Protein AF-A0A6C0I9Q5-F1 (afdb_monomer_lite)

InterPro domains:
  IPR013320 Concanavalin A-like lectin/glucanase domain superfamily [SSF49899] (347-496)
  IPR030392 Intramolecular chaperone auto-processing domain [PF13884] (892-954)
  IPR030392 Intramolecular chaperone auto-processing domain [PS51688] (892-1070)
  IPR036388 Winged helix-like DNA-binding domain superfamily [G3DSA:1.10.10.10] (879-1106)

Secondary structure (DSSP, 8-state):
-------SS----------S----SS----S---S--TT-----GGG-SS-PPPGGGT-----S--TT-B--SSTTS-B---SSEEEETTTTEEEETTEEHHHHHHHHHHHHHHHHHHHHHTS-THHHHHHHHHHHHHTTTHHHHHHHHHHHHHHHHHHHHHTTS-----SSS---EEEETTEEE-TTS-EESSPPPEEPPPPEESS-SS---EEPTTSSEEEEEEE--GGG--HHHHTHHHH----EEE---GGGEEEEEEE-TTS-EEEEEEEPB-S--S-GGG----EEEESEEEEES-TTTTTTS--GGGS-EEEEEESSSPPPEEEE-TT--HHHHHHSSSS-EEEEEEEEEEEEESS-EEEEEEE---TTS--EEEEEEETTTTEEEEE-TT-SS-SEEE----TT--EEEEEEEEE-SS-EEEEEEETTEEEEEEEE--HHHHHHTTTT--EEEES-TT--S-EEEEEEEEEEESS---HHHHHHHHHTTTEEEEEEEE--TTT-EEEEEEEEPPPPPPBTTBPPPPPPEEEEEEEEE-SEEEEEEEEPPPPP--TTSSS-PPP-PPPPEEETTEEEPPPP---TT------------S---------S-SSS----SS-SS---BPP----HHHHHHH-S---EEEESPPP-SS----SSS--BTTB----BSEE--------TTS-----SSEEHHHHTT--STTSSEE-SSS-EEBSPPPP---SS--TT---TTTT-TTS-PPPSTTPPPPP-EEEEEEE-EE-GGG--GGGG-HHHHHHHHHHHHHHHHHHHHH-TTTT-----STTEEEETTEEEESS--SSSSEEEPPP------S-----------TT----S-------EEESS----SSPPPPP--GGG--S-----HHHHHHHHHT---EEE--S--GGG-TTTTSPPEEE--HHHHHHH-GGGEEEEEEE--SS-EEEEEETTTTEEE-SSS-GGGGS---TT-EEEEE-TT--EEEEEEEEE-SSSEEEE-------SEEEEEEEEEEEEEEE-THHHHHHHHHHHHHHHHHHHHHHHHHHHHHHHHHHHHHHS-HHHHHHHHHHHHHHHHHHHHHHHHHHHT-

Structure (mmCIF, N/CA/C/O backbone):
data_AF-A0A6C0I9Q5-F1
#
_entry.id   AF-A0A6C0I9Q5-F1
#
loop_
_atom_site.group_PDB
_atom_site.id
_atom_site.type_symbol
_atom_site.label_atom_id
_atom_site.label_alt_id
_atom_site.label_comp_id
_atom_site.label_asym_id
_atom_site.label_entity_id
_atom_site.label_seq_id
_atom_site.pdbx_PDB_ins_code
_atom_site.Cartn_x
_atom_site.Cartn_y
_atom_site.Cartn_z
_atom_site.occupancy
_atom_site.B_iso_or_equiv
_atom_site.auth_seq_id
_atom_site.auth_comp_id
_atom_site.auth_asym_id
_atom_site.auth_atom_id
_atom_site.pdbx_PDB_model_num
ATOM 1 N N . MET A 1 1 ? -12.650 71.897 -79.123 1.00 37.72 1 MET A N 1
ATOM 2 C CA . MET A 1 1 ? -13.269 73.115 -79.700 1.00 37.72 1 MET A CA 1
ATOM 3 C C . MET A 1 1 ? -14.766 72.989 -79.440 1.00 37.72 1 MET A C 1
ATOM 5 O O . MET A 1 1 ? -15.287 71.939 -79.765 1.00 37.72 1 MET A O 1
ATOM 9 N N . ALA A 1 2 ? -15.480 73.895 -78.780 1.00 29.33 2 ALA A N 1
ATOM 10 C CA . ALA A 1 2 ? -15.308 75.338 -78.665 1.00 29.33 2 ALA A CA 1
ATOM 11 C C . ALA A 1 2 ? -15.920 75.876 -77.350 1.00 29.33 2 ALA A C 1
ATOM 13 O O . ALA A 1 2 ? -16.835 75.251 -76.833 1.00 29.33 2 ALA A O 1
ATOM 14 N N . ASN A 1 3 ? -15.415 77.044 -76.919 1.00 31.06 3 ASN A N 1
ATOM 15 C CA . ASN A 1 3 ? -16.078 78.135 -76.176 1.00 31.06 3 ASN A CA 1
ATOM 16 C C . ASN A 1 3 ? -16.776 77.779 -74.842 1.00 31.06 3 ASN A C 1
ATOM 18 O O . ASN A 1 3 ? -17.603 76.892 -74.784 1.00 31.06 3 ASN A O 1
ATOM 22 N N . SER A 1 4 ? -16.645 78.471 -73.717 1.00 33.72 4 SER A N 1
ATOM 23 C CA . SER A 1 4 ? -16.024 79.731 -73.318 1.00 33.72 4 SER A CA 1
ATOM 24 C C . SER A 1 4 ? -16.485 79.972 -71.862 1.00 33.72 4 SER A C 1
ATOM 26 O O . SER A 1 4 ? -17.573 79.523 -71.515 1.00 33.72 4 SER A O 1
ATOM 28 N N . ILE A 1 5 ? -15.737 80.781 -71.099 1.00 34.66 5 ILE A N 1
ATOM 29 C CA . ILE A 1 5 ? -16.166 81.519 -69.883 1.00 34.66 5 ILE A CA 1
ATOM 30 C C . ILE A 1 5 ? -16.072 80.748 -68.542 1.00 34.66 5 ILE A C 1
ATOM 32 O O . ILE A 1 5 ? -16.913 79.930 -68.193 1.00 34.66 5 ILE A O 1
ATOM 36 N N . THR A 1 6 ? -14.945 81.006 -67.856 1.00 33.62 6 THR A N 1
ATOM 37 C CA . THR A 1 6 ? -14.741 81.570 -66.490 1.00 33.62 6 THR A CA 1
ATOM 38 C C . THR A 1 6 ? -15.948 81.734 -65.526 1.00 33.62 6 THR A C 1
ATOM 40 O O . THR A 1 6 ? -17.093 81.509 -65.882 1.00 33.62 6 THR A O 1
ATOM 43 N N . PRO A 1 7 ? -15.753 82.326 -64.333 1.00 44.41 7 PRO A N 1
ATOM 44 C CA . PRO A 1 7 ? -14.961 81.909 -63.175 1.00 44.41 7 PRO A CA 1
ATOM 45 C C . PRO A 1 7 ? -15.874 81.764 -61.934 1.00 44.41 7 PRO A C 1
ATOM 47 O O . PRO A 1 7 ? -16.933 82.366 -61.881 1.00 44.41 7 PRO A O 1
ATOM 50 N N . ALA A 1 8 ? -15.424 81.051 -60.900 1.00 41.91 8 ALA A N 1
ATOM 51 C CA . ALA A 1 8 ? -15.997 81.090 -59.546 1.00 41.91 8 ALA A CA 1
ATOM 52 C C . ALA A 1 8 ? -17.526 80.862 -59.404 1.00 41.91 8 ALA A C 1
ATOM 54 O O . ALA A 1 8 ? -18.351 81.737 -59.634 1.00 41.91 8 ALA A O 1
ATOM 55 N N . GLY A 1 9 ? -17.884 79.717 -58.817 1.00 45.94 9 GLY A N 1
ATOM 56 C CA . GLY A 1 9 ? -19.148 79.575 -58.092 1.00 45.94 9 GLY A CA 1
ATOM 57 C C . GLY A 1 9 ? -20.230 78.764 -58.803 1.00 45.94 9 GLY A C 1
ATOM 58 O O . GLY A 1 9 ? -21.012 79.279 -59.590 1.00 45.94 9 GLY A O 1
ATOM 59 N N . THR A 1 10 ? -20.349 77.510 -58.354 1.00 45.09 10 THR A N 1
ATOM 60 C CA . THR A 1 10 ? -21.511 76.597 -58.430 1.00 45.09 10 THR A CA 1
ATOM 61 C C . THR A 1 10 ? -21.975 76.038 -59.784 1.00 45.09 10 THR A C 1
ATOM 63 O O . THR A 1 10 ? -22.543 76.730 -60.613 1.00 45.09 10 THR A O 1
ATOM 66 N N . SER A 1 11 ? -21.929 74.704 -59.888 1.00 34.00 11 SER A N 1
ATOM 67 C CA . SER A 1 11 ? -22.936 73.868 -60.566 1.00 34.00 11 SER A CA 1
ATOM 68 C C . SER A 1 11 ? -22.897 72.496 -59.883 1.00 34.00 11 SER A C 1
ATOM 70 O O . SER A 1 11 ? -21.867 71.836 -59.896 1.00 34.00 11 SER A O 1
ATOM 72 N N . ARG A 1 12 ? -23.868 72.117 -59.045 1.00 37.66 12 ARG A N 1
ATOM 73 C CA . ARG A 1 12 ? -25.173 71.532 -59.412 1.00 37.66 12 ARG A CA 1
ATOM 74 C C . ARG A 1 12 ? -25.073 70.462 -60.503 1.00 37.66 12 ARG A C 1
ATOM 76 O O . ARG A 1 12 ? -24.574 70.701 -61.598 1.00 37.66 12 ARG A O 1
ATOM 83 N N . SER A 1 13 ? -25.568 69.284 -60.127 1.00 52.28 13 SER A N 1
ATOM 84 C CA . SER A 1 13 ? -25.701 68.064 -60.914 1.00 52.28 13 SER A CA 1
ATOM 85 C C . SER A 1 13 ? -26.448 68.315 -62.218 1.00 52.28 13 SER A C 1
ATOM 87 O O . SER A 1 13 ? -27.578 68.806 -62.200 1.00 52.28 13 SER A O 1
ATOM 89 N N . ILE A 1 14 ? -25.835 67.920 -63.327 1.00 37.72 14 ILE A N 1
ATOM 90 C CA . ILE A 1 14 ? -26.430 67.941 -64.657 1.00 37.72 14 ILE A CA 1
ATOM 91 C C . ILE A 1 14 ? -26.380 66.502 -65.194 1.00 37.72 14 ILE A C 1
ATOM 93 O O . ILE A 1 14 ? -25.317 65.964 -65.477 1.00 37.72 14 ILE A O 1
ATOM 97 N N . PHE A 1 15 ? -27.581 65.921 -65.266 1.00 41.88 15 PHE A N 1
ATOM 98 C CA . PHE A 1 15 ? -28.012 64.677 -65.917 1.00 41.88 15 PHE A CA 1
ATOM 99 C C . PHE A 1 15 ? -27.733 63.313 -65.269 1.00 41.88 15 PHE A C 1
ATOM 101 O O . PHE A 1 15 ? -26.631 62.776 -65.283 1.00 41.88 15 PHE A O 1
ATOM 108 N N . GLY A 1 16 ? -28.840 62.699 -64.833 1.00 53.38 16 GLY A N 1
ATOM 109 C CA . GLY A 1 16 ? -29.093 61.274 -65.011 1.00 53.38 16 GLY A CA 1
ATOM 110 C C . GLY A 1 16 ? -29.918 61.019 -66.282 1.00 53.38 16 GLY A C 1
ATOM 111 O O . GLY A 1 16 ? -30.723 61.868 -66.655 1.00 53.38 16 GLY A O 1
ATOM 112 N N . ILE A 1 17 ? -29.668 59.865 -66.912 1.00 42.50 17 ILE A N 1
ATOM 113 C CA . ILE A 1 17 ? -30.509 58.982 -67.760 1.00 42.50 17 ILE A CA 1
ATOM 114 C C . ILE A 1 17 ? -29.600 57.744 -67.972 1.00 42.50 17 ILE A C 1
ATOM 116 O O . ILE A 1 17 ? -28.468 57.891 -68.409 1.00 42.50 17 ILE A O 1
ATOM 120 N N . SER A 1 18 ? -29.890 56.555 -67.434 1.00 50.81 18 SER A N 1
ATOM 121 C CA . SER A 1 18 ? -30.914 55.596 -67.880 1.00 50.81 18 SER A CA 1
ATOM 122 C C . SER A 1 18 ? -30.689 55.056 -69.307 1.00 50.81 18 SER A C 1
ATOM 124 O O . SER A 1 18 ? -31.594 55.117 -70.124 1.00 50.81 18 SER A O 1
ATOM 126 N N . THR A 1 19 ? -29.494 54.533 -69.593 1.00 42.75 19 THR A N 1
ATOM 127 C CA . THR A 1 19 ? -29.215 53.235 -70.256 1.00 42.75 19 THR A CA 1
ATOM 128 C C . THR A 1 19 ? -27.705 52.986 -70.161 1.00 42.75 19 THR A C 1
ATOM 130 O O . THR A 1 19 ? -26.927 53.926 -70.067 1.00 42.75 19 THR A O 1
ATOM 133 N N . THR A 1 20 ? -27.301 51.726 -70.092 1.00 46.03 20 THR A N 1
ATOM 134 C CA . THR A 1 20 ? -26.133 51.191 -69.371 1.00 46.03 20 THR A CA 1
ATOM 135 C C . THR A 1 20 ? -24.712 51.555 -69.817 1.00 46.03 20 THR A C 1
ATOM 137 O O . THR A 1 20 ? -23.798 51.069 -69.165 1.00 46.03 20 THR A O 1
ATOM 140 N N . ASP A 1 21 ? -24.476 52.426 -70.802 1.00 51.69 21 ASP A N 1
ATOM 141 C CA . ASP A 1 21 ? -23.109 52.674 -71.290 1.00 51.69 21 ASP A CA 1
ATOM 142 C C . ASP A 1 21 ? -22.743 54.164 -71.377 1.00 51.69 21 ASP A C 1
ATOM 144 O O . ASP A 1 21 ? -23.396 54.958 -72.053 1.00 51.69 21 ASP A O 1
ATOM 148 N N . ILE A 1 22 ? -21.633 54.530 -70.724 1.00 53.19 22 ILE A N 1
ATOM 149 C CA . ILE A 1 22 ? -20.880 55.760 -70.999 1.00 53.19 22 ILE A CA 1
ATOM 150 C C . ILE A 1 22 ? -19.857 55.406 -72.081 1.00 53.19 22 ILE A C 1
ATOM 152 O O . ILE A 1 22 ? -18.861 54.744 -71.796 1.00 53.19 22 ILE A O 1
ATOM 156 N N . VAL A 1 23 ? -20.082 55.852 -73.317 1.00 54.06 23 VAL A N 1
ATOM 157 C CA . VAL A 1 23 ? -19.086 55.747 -74.393 1.00 54.06 23 VAL A CA 1
ATOM 158 C C . VAL A 1 23 ? -18.525 57.132 -74.670 1.00 54.06 23 VAL A C 1
ATOM 160 O O . VAL A 1 23 ? -19.231 58.016 -75.153 1.00 54.06 23 VAL A O 1
ATOM 163 N N . THR A 1 24 ? -17.242 57.329 -74.377 1.00 49.75 24 THR A N 1
ATOM 164 C CA . THR A 1 24 ? -16.525 58.565 -74.700 1.00 49.75 24 THR A CA 1
ATOM 165 C C . THR A 1 24 ? -15.442 58.281 -75.732 1.00 49.75 24 THR A C 1
ATOM 167 O O . THR A 1 24 ? -14.653 57.353 -75.593 1.00 49.75 24 THR A O 1
ATOM 170 N N . GLY A 1 25 ? -15.365 59.109 -76.776 1.00 41.09 25 GLY A N 1
ATOM 171 C CA . GLY A 1 25 ? -14.315 59.037 -77.805 1.00 41.09 25 GLY A CA 1
ATOM 172 C C . GLY A 1 25 ? -12.949 59.576 -77.352 1.00 41.09 25 GLY A C 1
ATOM 173 O O . GLY A 1 25 ? -12.145 59.981 -78.185 1.00 41.09 25 GLY A O 1
ATOM 174 N N . GLY A 1 26 ? -12.707 59.643 -76.041 1.00 52.12 26 GLY A N 1
ATOM 175 C CA . GLY A 1 26 ? -11.504 60.189 -75.415 1.00 52.12 26 GLY A CA 1
ATOM 176 C C . GLY A 1 26 ? -11.466 59.899 -73.911 1.00 52.12 26 GLY A C 1
ATOM 177 O O . GLY A 1 26 ? -12.459 59.436 -73.342 1.00 52.12 26 GLY A O 1
ATOM 178 N N . SER A 1 27 ? -10.319 60.160 -73.275 1.00 48.59 27 SER A N 1
ATOM 179 C CA . SER A 1 27 ? -10.067 59.844 -71.863 1.00 48.59 27 SER A CA 1
ATOM 180 C C . SER A 1 27 ? -11.029 60.574 -70.921 1.00 48.59 27 SER A C 1
ATOM 182 O O . SER A 1 27 ? -11.111 61.801 -70.935 1.00 48.59 27 SER A O 1
ATOM 184 N N . VAL A 1 28 ? -11.720 59.817 -70.068 1.00 49.12 28 VAL A N 1
ATOM 185 C CA . VAL A 1 28 ? -12.511 60.346 -68.948 1.00 49.12 28 VAL A CA 1
ATOM 186 C C . VAL A 1 28 ? -11.656 60.296 -67.693 1.00 49.12 28 VAL A C 1
ATOM 188 O O . VAL A 1 28 ? -11.251 59.219 -67.264 1.00 49.12 28 VAL A O 1
ATOM 191 N N . THR A 1 29 ? -11.419 61.449 -67.076 1.00 53.16 29 THR A N 1
ATOM 192 C CA . THR A 1 29 ? -10.791 61.524 -65.752 1.00 53.16 29 THR A CA 1
ATOM 193 C C . THR A 1 29 ? -11.885 61.763 -64.718 1.00 53.16 29 THR A C 1
ATOM 195 O O . THR A 1 29 ? -12.319 62.895 -64.513 1.00 53.16 29 THR A O 1
ATOM 198 N N . ALA A 1 30 ? -12.371 60.690 -64.096 1.00 49.25 30 ALA A N 1
ATOM 199 C CA . ALA A 1 30 ? -13.292 60.772 -62.965 1.00 49.25 30 ALA A CA 1
ATOM 200 C C . ALA A 1 30 ? -12.498 60.894 -61.657 1.00 49.25 30 ALA A C 1
ATOM 202 O O . ALA A 1 30 ? -11.506 60.193 -61.469 1.00 49.25 30 ALA A O 1
ATOM 203 N N . SER A 1 31 ? -12.931 61.760 -60.737 1.00 46.25 31 SER A N 1
ATOM 204 C CA . SER A 1 31 ? -12.299 61.885 -59.416 1.00 46.25 31 SER A CA 1
ATOM 205 C C . SER A 1 31 ? -12.719 60.779 -58.439 1.00 46.25 31 SER A C 1
ATOM 207 O O . SER A 1 31 ? -11.986 60.513 -57.490 1.00 46.25 31 SER A O 1
ATOM 209 N N . ALA A 1 32 ? -13.861 60.116 -58.668 1.00 47.03 32 ALA A N 1
ATOM 210 C CA . ALA A 1 32 ? -14.275 58.907 -57.956 1.00 47.03 32 ALA A CA 1
ATOM 211 C C . ALA A 1 32 ? -15.371 58.139 -58.719 1.00 47.03 32 ALA A C 1
ATOM 213 O O . ALA A 1 32 ? -16.243 58.747 -59.340 1.00 47.03 32 ALA A O 1
ATOM 214 N N . PHE A 1 33 ? -15.374 56.808 -58.594 1.00 49.44 33 PHE A N 1
ATOM 215 C CA . PHE A 1 33 ? -16.524 55.950 -58.900 1.00 49.44 33 PHE A CA 1
ATOM 216 C C . PHE A 1 33 ? -17.114 55.457 -57.574 1.00 49.44 33 PHE A C 1
ATOM 218 O O . PHE A 1 33 ? -16.428 54.785 -56.808 1.00 49.44 33 PHE A O 1
ATOM 225 N N . LEU A 1 34 ? -18.370 55.798 -57.276 1.00 50.16 34 LEU A N 1
ATOM 226 C CA . LEU A 1 34 ? -19.046 55.408 -56.033 1.00 50.16 34 LEU A CA 1
ATOM 227 C C . LEU A 1 34 ? -20.272 54.548 -56.360 1.00 50.16 34 LEU A C 1
ATOM 229 O O . LEU A 1 34 ? -21.271 55.046 -56.874 1.00 50.16 34 LEU A O 1
ATOM 233 N N . GLY A 1 35 ? -20.184 53.250 -56.062 1.00 51.19 35 GLY A N 1
ATOM 234 C CA . GLY A 1 35 ? -21.259 52.272 -56.237 1.00 51.19 35 GLY A CA 1
ATOM 235 C C . GLY A 1 35 ? -20.985 50.967 -55.478 1.00 51.19 35 GLY A C 1
ATOM 236 O O . GLY A 1 35 ? -19.843 50.661 -55.142 1.00 51.19 35 GLY A O 1
ATOM 237 N N . ILE A 1 36 ? -22.037 50.192 -55.188 1.00 50.88 36 ILE A N 1
ATOM 238 C CA . ILE A 1 36 ? -21.941 48.905 -54.479 1.00 50.88 36 ILE A CA 1
ATOM 239 C C . ILE A 1 36 ? -21.428 47.843 -55.464 1.00 50.88 36 ILE A C 1
ATOM 241 O O . ILE A 1 36 ? -22.169 47.379 -56.329 1.00 50.88 36 ILE A O 1
ATOM 245 N N . GLY A 1 37 ? -20.156 47.460 -55.333 1.00 52.31 37 GLY A N 1
ATOM 246 C CA . GLY A 1 37 ? -19.398 46.613 -56.270 1.00 52.31 37 GLY A CA 1
ATOM 247 C C . GLY A 1 37 ? -19.804 45.136 -56.367 1.00 52.31 37 GLY A C 1
ATOM 248 O O . GLY A 1 37 ? -18.962 44.299 -56.670 1.00 52.31 37 GLY A O 1
ATOM 249 N N . LYS A 1 38 ? -21.073 44.784 -56.124 1.00 45.84 38 LYS A N 1
ATOM 250 C CA . LYS A 1 38 ? -21.542 43.385 -56.090 1.00 45.84 38 LYS A CA 1
ATOM 251 C C . LYS A 1 38 ? -21.397 42.646 -57.435 1.00 45.84 38 LYS A C 1
ATOM 253 O O . LYS A 1 38 ? -21.367 41.422 -57.430 1.00 45.84 38 LYS A O 1
ATOM 258 N N . ASN A 1 39 ? -21.263 43.363 -58.557 1.00 46.03 39 ASN A N 1
ATOM 259 C CA . ASN A 1 39 ? -21.203 42.782 -59.907 1.00 46.03 39 ASN A CA 1
ATOM 260 C C . ASN A 1 39 ? -19.907 43.106 -60.687 1.00 46.03 39 ASN A C 1
ATOM 262 O O . ASN A 1 39 ? -19.906 43.036 -61.913 1.00 46.03 39 ASN A O 1
ATOM 266 N N . ILE A 1 40 ? -18.804 43.473 -60.021 1.00 55.34 40 ILE A N 1
ATOM 267 C CA . ILE A 1 40 ? -17.512 43.681 -60.703 1.00 55.34 40 ILE A CA 1
ATOM 268 C C . ILE A 1 40 ? -16.845 42.313 -60.915 1.00 55.34 40 ILE A C 1
ATOM 270 O O . ILE A 1 40 ? -16.431 41.676 -59.953 1.00 55.34 40 ILE A O 1
ATOM 274 N N . THR A 1 41 ? -16.761 41.841 -62.162 1.00 46.88 41 THR A N 1
ATOM 275 C CA . THR A 1 41 ? -16.387 40.448 -62.487 1.00 46.88 41 THR A CA 1
ATOM 276 C C . THR A 1 41 ? -14.942 40.240 -62.954 1.00 46.88 41 THR A C 1
ATOM 278 O O . THR A 1 41 ? -14.563 39.098 -63.180 1.00 46.88 41 THR A O 1
ATOM 281 N N . ASN A 1 42 ? -14.113 41.288 -63.054 1.00 47.62 42 ASN A N 1
ATOM 282 C CA . ASN A 1 42 ? -12.691 41.161 -63.416 1.00 47.62 42 ASN A CA 1
ATOM 283 C C . ASN A 1 42 ? -11.808 42.167 -62.654 1.00 47.62 42 ASN A C 1
ATOM 285 O O . ASN A 1 42 ? -11.629 43.300 -63.095 1.00 47.62 42 ASN A O 1
ATOM 289 N N . ILE A 1 43 ? -11.232 41.744 -61.523 1.00 49.75 43 ILE A N 1
ATOM 290 C CA . ILE A 1 43 ? -10.218 42.505 -60.768 1.00 49.75 43 ILE A CA 1
ATOM 291 C C . ILE A 1 43 ? -8.925 41.674 -60.709 1.00 49.75 43 ILE A C 1
ATOM 293 O O . ILE A 1 43 ? -8.972 40.508 -60.323 1.00 49.75 43 ILE A O 1
ATOM 297 N N . ASN A 1 44 ? -7.777 42.263 -61.074 1.00 47.88 44 ASN A N 1
ATOM 298 C CA . ASN A 1 44 ? -6.438 41.690 -60.867 1.00 47.88 44 ASN A CA 1
ATOM 299 C C . ASN A 1 44 ? -5.711 42.377 -59.690 1.00 47.88 44 ASN A C 1
ATOM 301 O O . ASN A 1 44 ? -6.146 43.419 -59.196 1.00 47.88 44 ASN A O 1
ATOM 305 N N . ALA A 1 45 ? -4.624 41.754 -59.219 1.00 41.69 45 ALA A N 1
ATOM 306 C CA . ALA A 1 45 ? -3.969 42.038 -57.936 1.00 41.69 45 ALA A CA 1
ATOM 307 C C 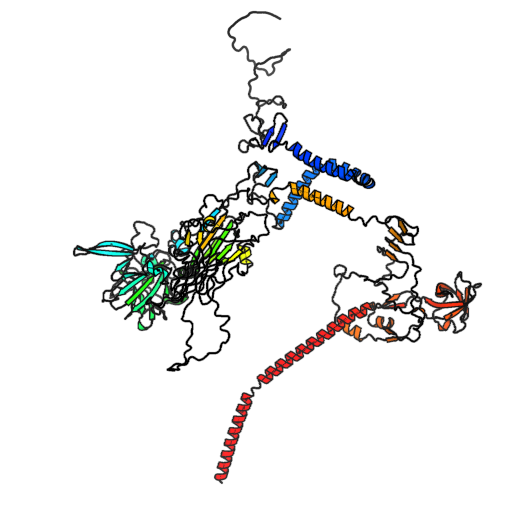. ALA A 1 45 ? -3.476 43.487 -57.741 1.00 41.69 45 ALA A C 1
ATOM 309 O O . ALA A 1 45 ? -3.308 43.908 -56.601 1.00 41.69 45 ALA A O 1
ATOM 310 N N . ASP A 1 46 ? -3.320 44.266 -58.811 1.00 43.75 46 ASP A N 1
ATOM 311 C CA . ASP A 1 46 ? -2.838 45.648 -58.722 1.00 43.75 46 ASP A CA 1
ATOM 312 C C . ASP A 1 46 ? -3.932 46.652 -58.298 1.00 43.75 46 ASP A C 1
ATOM 314 O O . ASP A 1 46 ? -3.617 47.774 -57.910 1.00 43.75 46 ASP A O 1
ATOM 318 N N . ASN A 1 47 ? -5.216 46.258 -58.305 1.00 43.03 47 ASN A N 1
ATOM 319 C CA . ASN A 1 47 ? -6.352 47.161 -58.049 1.00 43.03 47 ASN A CA 1
ATOM 320 C C . ASN A 1 47 ? -7.101 46.923 -56.719 1.00 43.03 47 ASN A C 1
ATOM 322 O O . ASN A 1 47 ? -8.148 47.530 -56.484 1.00 43.03 47 ASN A O 1
ATOM 326 N N . ILE A 1 48 ? -6.592 46.078 -55.815 1.00 50.31 48 ILE A N 1
ATOM 327 C CA . ILE A 1 48 ? -7.201 45.856 -54.489 1.00 50.31 48 ILE A CA 1
ATOM 328 C C . ILE A 1 48 ? -6.402 46.618 -53.433 1.00 50.31 48 ILE A C 1
ATOM 330 O O . ILE A 1 48 ? -5.525 46.062 -52.782 1.00 50.31 48 ILE A O 1
ATOM 334 N N . VAL A 1 49 ? -6.724 47.896 -53.229 1.00 45.81 49 VAL A N 1
ATOM 335 C CA . VAL A 1 49 ? -6.225 48.638 -52.053 1.00 45.81 49 VAL A CA 1
ATOM 336 C C . VAL A 1 49 ? -7.288 48.748 -50.949 1.00 45.81 49 VAL A C 1
ATOM 338 O O . VAL A 1 49 ? -6.943 49.065 -49.817 1.00 45.81 49 VAL A O 1
ATOM 341 N N . VAL A 1 50 ? -8.567 48.413 -51.197 1.00 49.97 50 VAL A N 1
ATOM 342 C CA . VAL A 1 50 ? -9.609 48.490 -50.139 1.00 49.97 50 VAL A CA 1
ATOM 343 C C . VAL A 1 50 ? -10.758 47.456 -50.253 1.00 49.97 50 VAL A C 1
ATOM 345 O O . VAL A 1 50 ? -11.803 47.616 -49.629 1.00 49.97 50 VAL A O 1
ATOM 348 N N . GLY A 1 51 ? -10.626 46.388 -51.049 1.00 44.09 51 GLY A N 1
ATOM 349 C CA . GLY A 1 51 ? -11.736 45.457 -51.325 1.00 44.09 51 GLY A CA 1
ATOM 350 C C . GLY A 1 51 ? -11.680 44.131 -50.555 1.00 44.09 51 GLY A C 1
ATOM 351 O O . GLY A 1 51 ? -10.805 43.312 -50.818 1.00 44.09 51 GLY A O 1
ATOM 352 N N . ASN A 1 52 ? -12.649 43.883 -49.667 1.00 53.47 52 ASN A N 1
ATOM 353 C CA . ASN A 1 52 ? -12.865 42.591 -48.996 1.00 53.47 52 ASN A CA 1
ATOM 354 C C . ASN A 1 52 ? -13.196 41.469 -50.002 1.00 53.47 52 ASN A C 1
ATOM 356 O O . ASN A 1 52 ? -14.221 41.536 -50.683 1.00 53.47 52 ASN A O 1
ATOM 360 N N . ILE A 1 53 ? -12.404 40.392 -50.021 1.00 49.78 53 ILE A N 1
ATOM 361 C CA . ILE A 1 53 ? -12.798 39.110 -50.629 1.00 49.78 53 ILE A CA 1
ATOM 362 C C . ILE A 1 53 ? -13.521 38.290 -49.551 1.00 49.78 53 ILE A C 1
ATOM 364 O O . ILE A 1 53 ? -13.004 38.109 -48.448 1.00 49.78 53 ILE A O 1
ATOM 368 N N . GLY A 1 54 ? -14.731 37.805 -49.841 1.00 51.31 54 GLY A N 1
ATOM 369 C CA . GLY A 1 54 ? -15.469 36.934 -48.922 1.00 51.31 54 GLY A CA 1
ATOM 370 C C . GLY A 1 54 ? -14.735 35.608 -48.677 1.00 51.31 54 GLY A C 1
ATOM 371 O O . GLY A 1 54 ? -14.147 35.043 -49.597 1.00 51.31 54 GLY A O 1
ATOM 372 N N . VAL A 1 55 ? -14.797 35.086 -47.448 1.00 50.88 55 VAL A N 1
ATOM 373 C CA . VAL A 1 55 ? -14.134 33.830 -47.022 1.00 50.88 55 VAL A CA 1
ATOM 374 C C . VAL A 1 55 ? -14.476 32.622 -47.905 1.00 50.88 55 VAL A C 1
ATOM 376 O O . VAL A 1 55 ? -13.642 31.744 -48.100 1.00 50.88 55 VAL A O 1
ATOM 379 N N . SER A 1 56 ? -15.668 32.598 -48.508 1.00 45.19 56 SER A N 1
ATOM 380 C CA . SER A 1 56 ? -16.112 31.535 -49.421 1.00 45.19 56 SER A CA 1
ATOM 381 C C . SER A 1 56 ? -15.392 31.506 -50.776 1.00 45.19 56 SER A C 1
ATOM 383 O O . SER A 1 56 ? -15.524 30.528 -51.505 1.00 45.19 56 SER A O 1
ATOM 385 N N . LEU A 1 57 ? -14.639 32.556 -51.119 1.00 42.88 57 LEU A N 1
ATOM 386 C CA . LEU A 1 57 ? -13.867 32.680 -52.361 1.00 42.88 57 LEU A CA 1
ATOM 387 C C . LEU A 1 57 ? -12.353 32.786 -52.089 1.00 42.88 57 LEU A C 1
ATOM 389 O O . LEU A 1 57 ? -11.603 33.245 -52.946 1.00 42.88 57 LEU A O 1
ATOM 393 N N . GLY A 1 58 ? -11.900 32.382 -50.894 1.00 45.22 58 GLY A N 1
ATOM 394 C CA . GLY A 1 58 ? -10.481 32.366 -50.510 1.00 45.22 58 GLY A CA 1
ATOM 395 C C . GLY A 1 58 ? -9.956 33.649 -49.851 1.00 45.22 58 GLY A C 1
ATOM 396 O O . GLY A 1 58 ? -8.752 33.773 -49.646 1.00 45.22 58 GLY A O 1
ATOM 397 N N . GLY A 1 59 ? -10.826 34.604 -49.506 1.00 53.12 59 GLY A N 1
ATOM 398 C CA . GLY A 1 59 ? -10.444 35.804 -48.753 1.00 53.12 59 GLY A CA 1
ATOM 399 C C . GLY A 1 59 ? -10.252 35.550 -47.253 1.00 53.12 59 GLY A C 1
ATOM 400 O O . GLY A 1 59 ? -10.812 34.614 -46.693 1.00 53.12 59 GLY A O 1
ATOM 401 N N . THR A 1 60 ? -9.484 36.402 -46.571 1.00 54.72 60 THR A N 1
ATOM 402 C CA . THR A 1 60 ? -9.170 36.249 -45.133 1.00 54.72 60 THR A CA 1
ATOM 403 C C . THR A 1 60 ? -10.268 36.766 -44.194 1.00 54.72 60 THR A C 1
ATOM 405 O O . THR A 1 60 ? -10.190 36.557 -42.986 1.00 54.72 60 THR A O 1
ATOM 408 N N . GLY A 1 61 ? -11.292 37.447 -44.728 1.00 54.09 61 GLY A N 1
ATOM 409 C CA . GLY A 1 61 ? -12.395 38.023 -43.947 1.00 54.09 61 GLY A CA 1
ATOM 410 C C . GLY A 1 61 ? -12.016 39.231 -43.076 1.00 54.09 61 GLY A C 1
ATOM 411 O O . GLY A 1 61 ? -12.810 39.625 -42.224 1.00 54.09 61 GLY A O 1
ATOM 412 N N . ASN A 1 62 ? -10.829 39.815 -43.267 1.00 53.03 62 ASN A N 1
ATOM 413 C CA . ASN A 1 62 ? -10.312 40.913 -42.450 1.00 53.03 62 ASN A CA 1
ATOM 414 C C . ASN A 1 62 ? -10.558 42.283 -43.111 1.00 53.03 62 ASN A C 1
ATOM 416 O O . ASN A 1 62 ? -10.115 42.514 -44.232 1.00 53.03 62 ASN A O 1
ATOM 420 N N . SER A 1 63 ? -11.233 43.198 -42.407 1.00 50.19 63 SER A N 1
ATOM 421 C CA . SER A 1 63 ? -11.639 44.518 -42.918 1.00 50.19 63 SER A CA 1
ATOM 422 C C . SER A 1 63 ? -10.613 45.641 -42.713 1.00 50.19 63 SER A C 1
ATOM 424 O O . SER A 1 63 ? -10.869 46.762 -43.146 1.00 50.19 63 SER A O 1
ATOM 426 N N . ASN A 1 64 ? -9.476 45.371 -42.059 1.00 50.75 64 ASN A N 1
ATOM 427 C CA . ASN A 1 64 ? -8.443 46.369 -41.762 1.00 50.75 64 ASN A CA 1
ATOM 428 C C . ASN A 1 64 ? -7.087 45.963 -42.362 1.00 50.75 64 ASN A C 1
ATOM 430 O O . ASN A 1 64 ? -6.628 44.836 -42.173 1.00 50.75 64 ASN A O 1
ATOM 434 N N . PHE A 1 65 ? -6.416 46.899 -43.043 1.00 51.47 65 PHE A N 1
ATOM 435 C CA . PHE A 1 65 ? -5.041 46.717 -43.522 1.00 51.47 65 PHE A CA 1
ATOM 436 C C . PHE A 1 65 ? -4.080 46.557 -42.333 1.00 51.47 65 PHE A C 1
ATOM 438 O O . PHE A 1 65 ? -4.073 47.392 -41.428 1.00 51.47 65 PHE A O 1
ATOM 445 N N . ILE A 1 66 ? -3.259 45.501 -42.337 1.00 52.53 66 ILE A N 1
ATOM 446 C CA . ILE A 1 66 ? -2.243 45.264 -41.302 1.00 52.53 66 ILE A CA 1
ATOM 447 C C . ILE A 1 66 ? -0.859 45.486 -41.908 1.00 52.53 66 ILE A C 1
ATOM 449 O O . ILE A 1 66 ? -0.395 44.696 -42.729 1.00 52.53 66 ILE A O 1
ATOM 453 N N . ALA A 1 67 ? -0.179 46.546 -41.473 1.00 46.09 67 ALA A N 1
ATOM 454 C CA . ALA A 1 67 ? 1.224 46.761 -41.800 1.00 46.09 67 ALA A CA 1
ATOM 455 C C . ALA A 1 67 ? 2.092 45.705 -41.086 1.00 46.09 67 ALA A C 1
ATOM 457 O O . ALA A 1 67 ? 1.992 45.547 -39.872 1.00 46.09 67 ALA A O 1
ATOM 458 N N . ASN A 1 68 ? 2.943 44.998 -41.838 1.00 49.47 68 ASN A N 1
ATOM 459 C CA . ASN A 1 68 ? 3.911 44.000 -41.347 1.00 49.47 68 ASN A CA 1
ATOM 460 C C . ASN A 1 68 ? 3.328 42.735 -40.673 1.00 49.47 68 ASN A C 1
ATOM 462 O O . ASN A 1 68 ? 4.061 42.019 -39.996 1.00 49.47 68 ASN A O 1
ATOM 466 N N . GLY A 1 69 ? 2.045 42.415 -40.877 1.00 50.88 69 GLY A N 1
ATOM 467 C CA . GLY A 1 69 ? 1.417 41.194 -40.350 1.00 50.88 69 GLY A CA 1
ATOM 468 C C . GLY A 1 69 ? 1.198 40.111 -41.412 1.00 50.88 69 GLY A C 1
ATOM 469 O O . GLY A 1 69 ? 0.890 40.419 -42.561 1.00 50.88 69 GLY A O 1
ATOM 470 N N . ILE A 1 70 ? 1.294 38.835 -41.021 1.00 55.06 70 ILE A N 1
ATOM 471 C CA . ILE A 1 70 ? 0.822 37.696 -41.826 1.00 55.06 70 ILE A CA 1
ATOM 472 C C . ILE A 1 70 ? -0.588 37.345 -41.342 1.00 55.06 70 ILE A C 1
ATOM 474 O O . ILE A 1 70 ? -0.778 36.980 -40.182 1.00 55.06 70 ILE A O 1
ATOM 478 N N . VAL A 1 71 ? -1.588 37.471 -42.215 1.00 51.69 71 VAL A N 1
ATOM 479 C CA . VAL A 1 71 ? -2.985 37.159 -41.877 1.00 51.69 71 VAL A CA 1
ATOM 480 C C . VAL A 1 71 ? -3.244 35.680 -42.142 1.00 51.69 71 VAL A C 1
ATOM 482 O O . VAL A 1 71 ? -3.235 35.249 -43.292 1.00 51.69 71 VAL A O 1
ATOM 485 N N . PHE A 1 72 ? -3.495 34.907 -41.085 1.00 50.97 72 PHE A N 1
ATOM 486 C CA . PHE A 1 72 ? -3.891 33.504 -41.184 1.00 50.97 72 PHE A CA 1
ATOM 487 C C . PHE A 1 72 ? -5.227 33.314 -40.453 1.00 50.97 72 PHE A C 1
ATOM 489 O O . PHE A 1 72 ? -5.278 33.366 -39.229 1.00 50.97 72 PHE A O 1
ATOM 496 N N . ASN A 1 73 ? -6.300 33.085 -41.216 1.00 46.78 73 ASN A N 1
ATOM 497 C CA . ASN A 1 73 ? -7.672 32.866 -40.730 1.00 46.78 73 ASN A CA 1
ATOM 498 C C . ASN A 1 73 ? -8.340 34.072 -40.006 1.00 46.78 73 ASN A C 1
ATOM 500 O O . ASN A 1 73 ? -7.775 35.163 -39.938 1.00 46.78 73 ASN A O 1
ATOM 504 N N . THR A 1 74 ? -9.590 33.891 -39.550 1.00 46.25 74 THR A N 1
ATOM 505 C CA . THR A 1 74 ? -10.491 34.931 -39.003 1.00 46.25 74 THR A CA 1
ATOM 506 C C . THR A 1 74 ? -9.941 35.676 -37.772 1.00 46.25 74 THR A C 1
ATOM 508 O O . THR A 1 74 ? -9.063 35.175 -37.073 1.00 46.25 74 THR A O 1
ATOM 511 N N . ASN A 1 75 ? -10.522 36.853 -37.480 1.00 48.19 75 ASN A N 1
ATOM 512 C CA . ASN A 1 75 ? -10.094 37.886 -36.510 1.00 48.19 75 ASN A CA 1
ATOM 513 C C . ASN A 1 75 ? -9.599 37.434 -35.114 1.00 48.19 75 ASN A C 1
ATOM 515 O O . ASN A 1 75 ? -8.892 38.200 -34.459 1.00 48.19 75 ASN A O 1
ATOM 519 N N . ASP A 1 76 ? -9.918 36.222 -34.664 1.00 48.53 76 ASP A N 1
ATOM 520 C CA . ASP A 1 76 ? -9.620 35.742 -33.310 1.00 48.53 76 ASP A CA 1
ATOM 521 C C . ASP A 1 76 ? -8.277 34.989 -33.178 1.00 48.53 76 ASP A C 1
ATOM 523 O O . ASP A 1 76 ? -7.837 34.740 -32.058 1.00 48.53 76 ASP A O 1
ATOM 527 N N . ASN A 1 77 ? -7.584 34.659 -34.282 1.00 47.03 77 ASN A N 1
ATOM 528 C CA . ASN A 1 77 ? -6.302 33.924 -34.270 1.00 47.03 77 ASN A CA 1
ATOM 529 C C . ASN A 1 77 ? -5.196 34.642 -35.073 1.00 47.03 77 ASN A C 1
ATOM 531 O O . ASN A 1 77 ? -4.701 34.130 -36.074 1.00 47.03 77 ASN A O 1
ATOM 535 N N . ARG A 1 78 ? -4.789 35.843 -34.641 1.00 52.72 78 ARG A N 1
ATOM 536 C CA . ARG A 1 78 ? -3.721 36.616 -35.308 1.00 52.72 78 ARG A CA 1
ATOM 537 C C . ARG A 1 78 ? -2.310 36.188 -34.872 1.00 52.72 78 ARG A C 1
ATOM 539 O O . ARG A 1 78 ? -2.009 36.173 -33.680 1.00 52.72 78 ARG A O 1
ATOM 546 N N . LEU A 1 79 ? -1.412 35.953 -35.832 1.00 50.66 79 LEU A N 1
ATOM 547 C CA . LEU A 1 79 ? 0.038 35.956 -35.599 1.00 50.66 79 LEU A CA 1
ATOM 548 C C . LEU A 1 79 ? 0.511 37.414 -35.587 1.00 50.66 79 LEU A C 1
ATOM 550 O O . LEU A 1 79 ? 0.516 38.084 -36.618 1.00 50.66 79 LEU A O 1
ATOM 554 N N . SER A 1 80 ? 0.841 37.934 -34.406 1.00 50.81 80 SER A N 1
ATOM 555 C CA . SER A 1 80 ? 1.315 39.315 -34.267 1.00 50.81 80 SER A CA 1
ATOM 556 C C . SER A 1 80 ? 2.817 39.351 -34.539 1.00 50.81 80 SER A C 1
ATOM 558 O O . SER A 1 80 ? 3.559 38.612 -33.900 1.00 50.81 80 SER A O 1
ATOM 560 N N . SER A 1 81 ? 3.257 40.184 -35.484 1.00 50.84 81 SER A N 1
ATOM 561 C CA . SER A 1 81 ? 4.682 40.378 -35.752 1.00 50.84 81 SER A CA 1
ATOM 562 C C . SER A 1 81 ? 5.366 41.019 -34.548 1.00 50.84 81 SER A C 1
ATOM 564 O O . SER A 1 81 ? 4.871 42.023 -34.027 1.00 50.84 81 SER A O 1
ATOM 566 N N . ASP A 1 82 ? 6.515 40.496 -34.148 1.00 56.31 82 ASP A N 1
ATOM 567 C CA . ASP A 1 82 ? 7.360 41.104 -33.128 1.00 56.31 82 ASP A CA 1
ATOM 568 C C . ASP A 1 82 ? 8.837 41.075 -33.548 1.00 56.31 82 ASP A C 1
ATOM 570 O O . ASP A 1 82 ? 9.180 40.783 -34.694 1.00 56.31 82 ASP A O 1
ATOM 574 N N . ARG A 1 83 ? 9.734 41.425 -32.625 1.00 52.00 83 ARG A N 1
ATOM 575 C CA . ARG A 1 83 ? 11.185 41.474 -32.882 1.00 52.00 83 ARG A CA 1
ATOM 576 C C . ARG A 1 83 ? 11.799 40.094 -33.177 1.00 52.00 83 ARG A C 1
ATOM 578 O O . ARG A 1 83 ? 12.909 40.032 -33.696 1.00 52.00 83 ARG A O 1
ATOM 585 N N . ASN A 1 84 ? 11.079 39.017 -32.875 1.00 50.56 84 ASN A N 1
ATOM 586 C CA . ASN A 1 84 ? 11.502 37.631 -33.028 1.00 50.56 84 ASN A CA 1
ATOM 587 C C . ASN A 1 84 ? 10.714 36.883 -34.116 1.00 50.56 84 ASN A C 1
ATOM 589 O O . ASN A 1 84 ? 11.144 35.813 -34.532 1.00 50.56 84 ASN A O 1
ATOM 593 N N . LEU A 1 85 ? 9.613 37.440 -34.620 1.00 62.22 85 LEU A N 1
ATOM 594 C CA . LEU A 1 85 ? 8.860 36.940 -35.768 1.00 62.22 85 LEU A CA 1
ATOM 595 C C . LEU A 1 85 ? 8.401 38.130 -36.620 1.00 62.22 85 LEU A C 1
ATOM 597 O O . LEU A 1 85 ? 7.348 38.721 -36.382 1.00 62.22 85 LEU A O 1
ATOM 601 N N . LEU A 1 86 ? 9.208 38.491 -37.615 1.00 66.81 86 LEU A N 1
ATOM 602 C CA . LEU A 1 86 ? 9.024 39.680 -38.442 1.00 66.81 86 LEU A CA 1
ATOM 603 C C . LEU A 1 86 ? 8.825 39.288 -39.904 1.00 66.81 86 LEU A C 1
ATOM 605 O O . LEU A 1 86 ? 9.717 38.720 -40.530 1.00 66.81 86 LEU A O 1
ATOM 609 N N . TRP A 1 87 ? 7.695 39.676 -40.491 1.00 65.69 87 TRP A N 1
ATOM 610 C CA . TRP A 1 87 ? 7.582 39.738 -41.945 1.00 65.69 87 TRP A CA 1
ATOM 611 C C . TRP A 1 87 ? 8.225 41.038 -42.437 1.00 65.69 87 TRP A C 1
ATOM 613 O O . TRP A 1 87 ? 7.666 42.123 -42.266 1.00 65.69 87 TRP A O 1
ATOM 623 N N . ALA A 1 88 ? 9.421 40.939 -43.017 1.00 65.62 88 ALA A N 1
ATOM 624 C CA . ALA A 1 88 ? 10.123 42.079 -43.590 1.00 65.62 88 ALA A CA 1
ATOM 625 C C . ALA A 1 88 ? 9.515 42.387 -44.967 1.00 65.62 88 ALA A C 1
ATOM 627 O O . ALA A 1 88 ? 9.898 41.805 -45.982 1.00 65.62 88 ALA A O 1
ATOM 628 N N . ALA A 1 89 ? 8.494 43.250 -44.983 1.00 55.31 89 ALA A N 1
ATOM 629 C CA . ALA A 1 89 ? 7.668 43.520 -46.163 1.00 55.31 89 ALA A CA 1
ATOM 630 C C . ALA A 1 89 ? 8.455 44.091 -47.359 1.00 55.31 89 ALA A C 1
ATOM 632 O O . ALA A 1 89 ? 8.083 43.859 -48.508 1.00 55.31 89 ALA A O 1
ATOM 633 N N . ASP A 1 90 ? 9.551 44.796 -47.085 1.00 59.97 90 ASP A N 1
ATOM 634 C CA . ASP A 1 90 ? 10.487 45.364 -48.060 1.00 59.97 90 ASP A CA 1
ATOM 635 C C . ASP A 1 90 ? 11.267 44.289 -48.832 1.00 59.97 90 ASP A C 1
ATOM 637 O O . ASP A 1 90 ? 11.434 44.373 -50.048 1.00 59.97 90 ASP A O 1
ATOM 641 N N . THR A 1 91 ? 11.706 43.252 -48.126 1.00 59.41 91 THR A N 1
ATOM 642 C CA . THR A 1 91 ? 12.510 42.146 -48.661 1.00 59.41 91 THR A CA 1
ATOM 643 C C . THR A 1 91 ? 11.672 40.911 -48.986 1.00 59.41 91 THR A C 1
ATOM 645 O O . THR A 1 91 ? 12.171 39.994 -49.631 1.00 59.41 91 THR A O 1
ATOM 648 N N . LYS A 1 92 ? 10.387 40.907 -48.602 1.00 59.25 92 LYS A N 1
ATOM 649 C CA . LYS A 1 92 ? 9.439 39.784 -48.725 1.00 59.25 92 LYS A CA 1
ATOM 650 C C . LYS A 1 92 ? 9.950 38.503 -48.055 1.00 59.25 92 LYS A C 1
ATOM 652 O O . LYS A 1 92 ? 9.741 37.403 -48.563 1.00 59.25 92 LYS A O 1
ATOM 657 N N . ILE A 1 93 ? 10.636 38.657 -46.925 1.00 59.47 93 ILE A N 1
ATOM 658 C CA . ILE A 1 93 ? 11.277 37.568 -46.185 1.00 59.47 93 ILE A CA 1
ATOM 659 C C . ILE A 1 93 ? 10.663 37.463 -44.790 1.00 59.47 93 ILE A C 1
ATOM 661 O O . ILE A 1 93 ? 10.526 38.459 -44.076 1.00 59.47 93 ILE A O 1
ATOM 665 N N . LEU A 1 94 ? 10.346 36.234 -44.378 1.00 65.06 94 LEU A N 1
ATOM 666 C CA . LEU A 1 94 ? 10.006 35.934 -42.993 1.00 65.06 94 LEU A CA 1
ATOM 667 C C . LEU A 1 94 ? 11.295 35.793 -42.183 1.00 65.06 94 LEU A C 1
ATOM 669 O O . LEU A 1 94 ? 12.098 34.890 -42.426 1.00 65.06 94 LEU A O 1
ATOM 673 N N . LYS A 1 95 ? 11.484 36.684 -41.214 1.00 63.09 95 LYS A N 1
ATOM 674 C CA . LYS A 1 95 ? 12.600 36.641 -40.277 1.00 63.09 95 LYS A CA 1
ATOM 675 C C . LYS A 1 95 ? 12.143 36.077 -38.940 1.00 63.09 95 LYS A C 1
ATOM 677 O O . LYS A 1 95 ? 11.159 36.551 -38.376 1.00 63.09 95 LYS A O 1
ATOM 682 N N . ILE A 1 96 ? 12.886 35.107 -38.419 1.00 61.91 96 ILE A N 1
ATOM 683 C CA . ILE A 1 96 ? 12.726 34.584 -37.061 1.00 61.91 96 ILE A CA 1
ATOM 684 C C . ILE A 1 96 ? 13.995 34.935 -36.282 1.00 61.91 96 ILE A C 1
ATOM 686 O O . ILE A 1 96 ? 15.102 34.677 -36.748 1.00 61.91 96 ILE A O 1
ATOM 690 N N . ASN A 1 97 ? 13.850 35.589 -35.129 1.00 58.31 97 ASN A N 1
ATOM 691 C CA . ASN A 1 97 ? 14.953 36.138 -34.330 1.00 58.31 97 ASN A CA 1
ATOM 692 C C . ASN A 1 97 ? 15.914 37.008 -35.166 1.00 58.31 97 ASN A C 1
ATOM 694 O O . ASN A 1 97 ? 17.132 36.859 -35.090 1.00 58.31 97 ASN A O 1
ATOM 698 N N . ASN A 1 98 ? 15.362 37.890 -36.010 1.00 60.94 98 ASN A N 1
ATOM 699 C CA . ASN A 1 98 ? 16.092 38.726 -36.977 1.00 60.94 98 ASN A CA 1
ATOM 700 C C . ASN A 1 98 ? 16.912 37.983 -38.049 1.00 60.94 98 ASN A C 1
ATOM 702 O O . ASN A 1 98 ? 17.606 38.636 -38.832 1.00 60.94 98 ASN A O 1
ATOM 706 N N . ARG A 1 99 ? 16.800 36.657 -38.150 1.00 52.66 99 ARG A N 1
ATOM 707 C CA . ARG A 1 99 ? 17.448 35.863 -39.197 1.00 52.66 99 ARG A CA 1
ATOM 708 C C . ARG A 1 99 ? 16.440 35.452 -40.253 1.00 52.66 99 ARG A C 1
ATOM 710 O O . ARG A 1 99 ? 15.304 35.121 -39.933 1.00 52.66 99 ARG A O 1
ATOM 717 N N . ASP A 1 100 ? 16.838 35.525 -41.514 1.00 62.28 100 ASP A N 1
ATOM 718 C CA . ASP A 1 100 ? 16.009 35.084 -42.631 1.00 62.28 100 ASP A CA 1
ATOM 719 C C . ASP A 1 100 ? 15.837 33.564 -42.559 1.00 62.28 100 ASP A C 1
ATOM 721 O O . ASP A 1 100 ? 16.793 32.805 -42.705 1.00 62.28 100 ASP A O 1
ATOM 725 N N . PHE A 1 101 ? 14.600 33.133 -42.320 1.00 54.12 101 PHE A N 1
ATOM 726 C CA . PHE A 1 101 ? 14.261 31.729 -42.126 1.00 54.12 101 PHE A CA 1
ATOM 727 C C . PHE A 1 101 ? 14.646 30.859 -43.329 1.00 54.12 101 PHE A C 1
ATOM 729 O O . PHE A 1 101 ? 15.095 29.723 -43.161 1.00 54.12 101 PHE A O 1
ATOM 736 N N . LEU A 1 102 ? 14.484 31.396 -44.541 1.00 49.25 102 LEU A N 1
ATOM 737 C CA . LEU A 1 102 ? 14.676 30.676 -45.795 1.00 49.25 102 LEU A CA 1
ATOM 738 C C . LEU A 1 102 ? 16.158 30.591 -46.165 1.00 49.25 102 LEU A C 1
ATOM 740 O O . LEU A 1 102 ? 16.607 29.544 -46.638 1.00 49.25 102 LEU A O 1
ATOM 744 N N . SER A 1 103 ? 16.931 31.654 -45.920 1.00 48.91 103 SER A N 1
ATOM 745 C CA . SER A 1 103 ? 18.375 31.623 -46.165 1.00 48.91 103 SER A CA 1
ATOM 746 C C . SER A 1 103 ? 19.159 30.911 -45.070 1.00 48.91 103 SER A C 1
ATOM 748 O O . SER A 1 103 ? 20.108 30.226 -45.422 1.00 48.91 103 SER A O 1
ATOM 750 N N . ASP A 1 104 ? 18.768 30.943 -43.795 1.00 46.53 104 ASP A N 1
ATOM 751 C CA . ASP A 1 104 ? 19.477 30.183 -42.750 1.00 46.53 104 ASP A CA 1
ATOM 752 C C . ASP A 1 104 ? 19.289 28.667 -42.908 1.00 46.53 104 ASP A C 1
ATOM 754 O O . ASP A 1 104 ? 20.265 27.914 -42.863 1.00 46.53 104 ASP A O 1
ATOM 758 N N . THR A 1 105 ? 18.064 28.206 -43.182 1.00 44.62 105 THR A N 1
ATOM 759 C CA . THR A 1 105 ? 17.809 26.784 -43.478 1.00 44.62 105 THR A CA 1
ATOM 760 C C . THR A 1 105 ? 18.476 26.351 -44.788 1.00 44.62 105 THR A C 1
ATOM 762 O O . THR A 1 105 ? 19.125 25.304 -44.828 1.00 44.62 105 THR A O 1
ATOM 765 N N . SER A 1 106 ? 18.421 27.179 -45.840 1.00 40.66 106 SER A N 1
ATOM 766 C CA . SER A 1 106 ? 19.104 26.892 -47.113 1.00 40.66 106 SER A CA 1
ATOM 767 C C . SER A 1 106 ? 20.629 26.934 -47.000 1.00 40.66 106 SER A C 1
ATOM 769 O O . SER A 1 106 ? 21.298 26.104 -47.608 1.00 40.66 106 SER A O 1
ATOM 771 N N . ASN A 1 107 ? 21.206 27.855 -46.226 1.00 40.00 107 ASN A N 1
ATOM 772 C CA . ASN A 1 107 ? 22.654 27.980 -46.044 1.00 40.00 107 ASN A CA 1
ATOM 773 C C . ASN A 1 107 ? 23.212 26.873 -45.153 1.00 40.00 107 ASN A C 1
ATOM 775 O O . ASN A 1 107 ? 24.327 26.424 -45.400 1.00 40.00 107 ASN A O 1
ATOM 779 N N . TYR A 1 108 ? 22.447 26.382 -44.175 1.00 43.12 108 TYR A N 1
ATOM 780 C CA . TYR A 1 108 ? 22.827 25.214 -43.382 1.00 43.12 108 TYR A CA 1
ATOM 781 C C . TYR A 1 108 ? 22.857 23.940 -44.244 1.00 43.12 108 TYR A C 1
ATOM 783 O O . TYR A 1 108 ? 23.862 23.224 -44.261 1.00 43.12 108 TYR A O 1
ATOM 791 N N . VAL A 1 109 ? 21.818 23.711 -45.059 1.00 44.00 109 VAL A N 1
ATOM 792 C CA . VAL A 1 109 ? 21.772 22.599 -46.029 1.00 44.00 109 VAL A CA 1
ATOM 793 C C . VAL A 1 109 ? 22.888 22.729 -47.071 1.00 44.00 109 VAL A C 1
ATOM 795 O O . VAL A 1 109 ? 23.580 21.756 -47.358 1.00 44.00 109 VAL A O 1
ATOM 798 N N . LYS A 1 110 ? 23.130 23.937 -47.590 1.00 43.66 110 LYS A N 1
ATOM 799 C CA . LYS A 1 110 ? 24.178 24.218 -48.583 1.00 43.66 110 LYS A CA 1
ATOM 800 C C . LYS A 1 110 ? 25.592 24.088 -48.008 1.00 43.66 110 LYS A C 1
ATOM 802 O O . LYS A 1 110 ? 26.450 23.528 -48.673 1.00 43.66 110 LYS A O 1
ATOM 807 N N . SER A 1 111 ? 25.836 24.543 -46.780 1.00 44.50 111 SER A N 1
ATOM 808 C CA . SER A 1 111 ? 27.101 24.371 -46.044 1.00 44.50 111 SER A CA 1
ATOM 809 C C . SER A 1 111 ? 27.424 22.889 -45.833 1.00 44.50 111 SER A C 1
ATOM 811 O O . SER A 1 111 ? 28.515 22.425 -46.161 1.00 44.50 111 SER A O 1
ATOM 813 N N . THR A 1 112 ? 26.430 22.123 -45.383 1.00 44.84 112 THR A N 1
ATOM 814 C CA . THR A 1 112 ? 26.566 20.684 -45.130 1.00 44.84 112 THR A CA 1
ATOM 815 C C . THR A 1 112 ? 26.749 19.908 -46.438 1.00 44.84 112 THR A C 1
ATOM 817 O O . THR A 1 112 ? 27.626 19.053 -46.530 1.00 44.84 112 THR A O 1
ATOM 820 N N . SER A 1 113 ? 26.007 20.277 -47.488 1.00 43.84 113 SER A N 1
ATOM 821 C CA . SER A 1 113 ? 26.165 19.745 -48.847 1.00 43.84 113 SER A CA 1
ATOM 822 C C . SER A 1 113 ? 27.537 20.069 -49.445 1.00 43.84 113 SER A C 1
ATOM 824 O O . SER A 1 113 ? 28.140 19.207 -50.074 1.00 43.84 113 SER A O 1
ATOM 826 N N . ASN A 1 114 ? 28.056 21.283 -49.243 1.00 45.50 114 ASN A N 1
ATOM 827 C CA . ASN A 1 114 ? 29.364 21.696 -49.757 1.00 45.50 114 ASN A CA 1
ATOM 828 C C . ASN A 1 114 ? 30.512 20.976 -49.038 1.00 45.50 114 ASN A C 1
ATOM 830 O O . ASN A 1 114 ? 31.477 20.590 -49.692 1.00 45.50 114 ASN A O 1
ATOM 834 N N . ASN A 1 115 ? 30.400 20.746 -47.725 1.00 48.28 115 ASN A N 1
ATOM 835 C CA . ASN A 1 115 ? 31.361 19.936 -46.971 1.00 48.28 115 ASN A CA 1
ATOM 836 C C . ASN A 1 115 ? 31.342 18.470 -47.431 1.00 48.28 115 ASN A C 1
ATOM 838 O O . ASN A 1 115 ? 32.403 17.879 -47.629 1.00 48.28 115 ASN A O 1
ATOM 842 N N . LEU A 1 116 ? 30.155 17.909 -47.686 1.00 47.59 116 LEU A N 1
ATOM 843 C CA . LEU A 1 116 ? 29.997 16.567 -48.252 1.00 47.59 116 LEU A CA 1
ATOM 844 C C . LEU A 1 116 ? 30.609 16.477 -49.662 1.00 47.59 116 LEU A C 1
ATOM 846 O O . LEU A 1 116 ? 31.313 15.524 -49.975 1.00 47.59 116 LEU A O 1
ATOM 850 N N . GLN A 1 117 ? 30.405 17.499 -50.495 1.00 50.00 117 GLN A N 1
ATOM 851 C CA . GLN A 1 117 ? 30.929 17.559 -51.860 1.00 50.00 117 GLN A CA 1
ATOM 852 C C . GLN A 1 117 ? 32.453 17.758 -51.902 1.00 50.00 117 GLN A C 1
ATOM 854 O O . GLN A 1 117 ? 33.120 17.162 -52.743 1.00 50.00 117 GLN A O 1
ATOM 859 N N . LEU A 1 118 ? 33.026 18.520 -50.964 1.00 49.09 118 LEU A N 1
ATOM 860 C CA . LEU A 1 118 ? 34.477 18.634 -50.764 1.00 49.09 118 LEU A CA 1
ATOM 861 C C . LEU A 1 118 ? 35.112 17.302 -50.337 1.00 49.09 118 LEU A C 1
ATOM 863 O O . LEU A 1 118 ? 36.178 16.951 -50.834 1.00 49.09 118 LEU A O 1
ATOM 867 N N . LEU A 1 119 ? 34.450 16.542 -49.461 1.00 47.00 119 LEU A N 1
ATOM 868 C CA . LEU A 1 119 ? 34.889 15.206 -49.040 1.00 47.00 119 LEU A CA 1
ATOM 869 C C . LEU A 1 119 ? 34.762 14.162 -50.164 1.00 47.00 119 LEU A C 1
ATOM 871 O O . LEU A 1 119 ? 35.664 13.346 -50.331 1.00 47.00 119 LEU A O 1
ATOM 875 N N . ILE A 1 120 ? 33.708 14.237 -50.986 1.00 47.41 120 ILE A N 1
ATOM 876 C CA . ILE A 1 120 ? 33.515 13.383 -52.174 1.00 47.41 120 ILE A CA 1
ATOM 877 C C . ILE A 1 120 ? 34.566 13.687 -53.252 1.00 47.41 120 ILE A C 1
ATOM 879 O O . ILE A 1 120 ? 35.171 12.762 -53.791 1.00 47.41 120 ILE A O 1
ATOM 883 N N . ASN A 1 121 ? 34.849 14.963 -53.530 1.00 47.00 121 ASN A N 1
ATOM 884 C CA . ASN A 1 121 ? 35.841 15.373 -54.534 1.00 47.00 121 ASN A CA 1
ATOM 885 C C . ASN A 1 121 ? 37.282 14.964 -54.173 1.00 47.00 121 ASN A C 1
ATOM 887 O O . ASN A 1 121 ? 38.127 14.870 -55.059 1.00 47.00 121 ASN A O 1
ATOM 891 N N . ASN A 1 122 ? 37.558 14.704 -52.892 1.00 51.06 122 ASN A N 1
ATOM 892 C CA . ASN A 1 122 ? 38.857 14.237 -52.405 1.00 51.06 122 ASN A CA 1
ATOM 893 C C . ASN A 1 122 ? 38.985 12.696 -52.370 1.00 51.06 122 ASN A C 1
ATOM 895 O O . ASN A 1 122 ? 40.035 12.185 -51.982 1.00 51.06 122 ASN A O 1
ATOM 899 N N . SER A 1 123 ? 37.948 11.949 -52.774 1.00 48.31 123 SER A N 1
ATOM 900 C CA . SER A 1 123 ? 37.949 10.479 -52.856 1.00 48.31 123 SER A CA 1
ATOM 901 C C . SER A 1 123 ? 38.178 9.993 -54.301 1.00 48.31 123 SER A C 1
ATOM 903 O O . SER A 1 123 ? 37.745 10.631 -55.256 1.00 48.31 123 SER A O 1
ATOM 905 N N . THR A 1 124 ? 38.947 8.912 -54.488 1.00 47.25 124 THR A N 1
ATOM 906 C CA . THR A 1 124 ? 39.566 8.537 -55.778 1.00 47.25 124 THR A CA 1
ATOM 907 C C . THR A 1 124 ? 38.569 8.207 -56.908 1.00 47.25 124 THR A C 1
ATOM 909 O O . THR A 1 124 ? 37.484 7.667 -56.691 1.00 47.25 124 THR A O 1
ATOM 912 N N . ASN A 1 125 ? 38.989 8.522 -58.144 1.00 50.94 125 ASN A N 1
ATOM 913 C CA . ASN A 1 125 ? 38.194 8.702 -59.376 1.00 50.94 125 ASN A CA 1
ATOM 914 C C . ASN A 1 125 ? 37.121 7.651 -59.741 1.00 50.94 125 ASN A C 1
ATOM 916 O O . ASN A 1 125 ? 36.213 7.981 -60.496 1.00 50.94 125 ASN A O 1
ATOM 920 N N . THR A 1 126 ? 37.158 6.415 -59.243 1.00 46.19 126 THR A N 1
ATOM 921 C CA . THR A 1 126 ? 36.179 5.378 -59.634 1.00 46.19 126 THR A CA 1
ATOM 922 C C . THR A 1 126 ? 34.826 5.524 -58.927 1.00 46.19 126 THR A C 1
ATOM 924 O O . THR A 1 126 ? 33.804 5.081 -59.444 1.00 46.19 126 THR A O 1
ATOM 927 N N . ILE A 1 127 ? 34.792 6.190 -57.768 1.00 45.34 127 ILE A N 1
ATOM 928 C CA . ILE A 1 127 ? 33.544 6.528 -57.061 1.00 45.34 127 ILE A CA 1
ATOM 929 C C . ILE A 1 127 ? 32.782 7.642 -57.808 1.00 45.34 127 ILE A C 1
ATOM 931 O O . ILE A 1 127 ? 31.554 7.731 -57.734 1.00 45.34 127 ILE A O 1
ATOM 935 N N . PHE A 1 128 ? 33.496 8.451 -58.595 1.00 44.69 128 PHE A N 1
ATOM 936 C CA . PHE A 1 128 ? 32.957 9.634 -59.257 1.00 44.69 128 PHE A CA 1
ATOM 937 C C . PHE A 1 128 ? 31.881 9.299 -60.305 1.00 44.69 128 PHE A C 1
ATOM 939 O O . PHE A 1 128 ? 30.864 9.989 -60.345 1.00 44.69 128 PHE A O 1
ATOM 946 N N . GLU A 1 129 ? 32.025 8.217 -61.084 1.00 44.75 129 GLU A N 1
ATOM 947 C CA . GLU A 1 129 ? 31.049 7.814 -62.122 1.00 44.75 129 GLU A CA 1
ATOM 948 C C . GLU A 1 129 ? 29.779 7.148 -61.547 1.00 44.75 129 GLU A C 1
ATOM 950 O O . GLU A 1 129 ? 28.667 7.366 -62.039 1.00 44.75 129 GLU A O 1
ATOM 955 N N . GLY A 1 130 ? 29.910 6.383 -60.456 1.00 45.59 130 GLY A N 1
ATOM 956 C CA . GLY A 1 130 ? 28.770 5.751 -59.775 1.00 45.59 130 GLY A CA 1
ATOM 957 C C . GLY A 1 130 ? 27.935 6.728 -58.938 1.00 45.59 130 GLY A C 1
ATOM 958 O O . GLY A 1 130 ? 26.725 6.551 -58.779 1.00 45.59 130 GLY A O 1
ATOM 959 N N . ILE A 1 131 ? 28.567 7.787 -58.422 1.00 47.12 131 ILE A N 1
ATOM 960 C CA . ILE A 1 131 ? 27.897 8.810 -57.614 1.00 47.12 131 ILE A CA 1
ATOM 961 C C . ILE A 1 131 ? 27.268 9.915 -58.484 1.00 47.12 131 ILE A C 1
ATOM 963 O O . ILE A 1 131 ? 26.159 10.349 -58.177 1.00 47.12 131 ILE A O 1
ATOM 967 N N . THR A 1 132 ? 27.874 10.339 -59.603 1.00 43.25 132 THR A N 1
ATOM 968 C CA . THR A 1 132 ? 27.280 11.392 -60.469 1.00 43.25 132 THR A CA 1
ATOM 969 C C . THR A 1 132 ? 25.948 10.982 -61.108 1.00 43.25 132 THR A C 1
ATOM 971 O O . THR A 1 132 ? 25.032 11.805 -61.212 1.00 43.25 132 THR A O 1
ATOM 974 N N . SER A 1 133 ? 25.795 9.706 -61.472 1.00 41.72 133 SER A N 1
ATOM 975 C CA . SER A 1 133 ? 24.534 9.163 -62.003 1.00 41.72 133 SER A CA 1
ATOM 976 C C . SER A 1 133 ? 23.406 9.147 -60.960 1.00 41.72 133 SER A C 1
ATOM 978 O O . SER A 1 133 ? 22.262 9.459 -61.291 1.00 41.72 133 SER A O 1
ATOM 980 N N . ASN A 1 134 ? 23.726 8.903 -59.684 1.00 41.25 134 ASN A N 1
ATOM 981 C CA . ASN A 1 134 ? 22.759 8.923 -58.580 1.00 41.25 134 ASN A CA 1
ATOM 982 C C . ASN A 1 134 ? 22.486 10.332 -58.019 1.00 41.25 134 ASN A C 1
ATOM 984 O O . ASN A 1 134 ? 21.394 10.585 -57.509 1.00 41.25 134 ASN A O 1
ATOM 988 N N . ILE A 1 135 ? 23.423 11.279 -58.152 1.00 42.91 135 ILE A N 1
ATOM 989 C CA . ILE A 1 135 ? 23.241 12.663 -57.677 1.00 42.91 135 ILE A CA 1
ATOM 990 C C . ILE A 1 135 ? 22.302 13.481 -58.576 1.00 42.91 135 ILE A C 1
ATOM 992 O O . ILE A 1 135 ? 21.563 14.343 -58.098 1.00 42.91 135 ILE A O 1
ATOM 996 N N . THR A 1 136 ? 22.245 13.175 -59.873 1.00 41.16 136 THR A N 1
ATOM 997 C CA . THR A 1 136 ? 21.316 13.862 -60.791 1.00 41.16 136 THR A CA 1
ATOM 998 C C . THR A 1 136 ? 19.858 13.447 -60.519 1.00 41.16 136 THR A C 1
ATOM 1000 O O . THR A 1 136 ? 18.932 14.194 -60.821 1.00 41.16 136 THR A O 1
ATOM 1003 N N . ILE A 1 137 ? 19.656 12.301 -59.854 1.00 41.34 137 ILE A N 1
ATOM 1004 C CA . ILE A 1 137 ? 18.353 11.801 -59.390 1.00 41.34 137 ILE A CA 1
ATOM 1005 C C . ILE A 1 137 ? 17.972 12.381 -58.008 1.00 41.34 137 ILE A C 1
ATOM 1007 O O . ILE A 1 137 ? 16.786 12.476 -57.678 1.00 41.34 137 ILE A O 1
ATOM 1011 N N . THR A 1 138 ? 18.936 12.809 -57.181 1.00 40.75 138 THR A N 1
ATOM 1012 C CA . THR A 1 138 ? 18.655 13.346 -55.834 1.00 40.75 138 THR A CA 1
ATOM 1013 C C . THR A 1 138 ? 18.370 14.845 -55.799 1.00 40.75 138 THR A C 1
ATOM 1015 O O . THR A 1 138 ? 17.605 15.272 -54.935 1.00 40.75 138 THR A O 1
ATOM 1018 N N . THR A 1 139 ? 18.850 15.652 -56.752 1.00 39.19 139 THR A N 1
ATOM 1019 C CA . THR A 1 139 ? 18.479 17.084 -56.829 1.00 39.19 139 THR A CA 1
ATOM 1020 C C . THR A 1 139 ? 17.009 17.306 -57.197 1.00 39.19 139 THR A C 1
ATOM 1022 O O . THR A 1 139 ? 16.431 18.317 -56.809 1.00 39.19 139 THR A O 1
ATOM 1025 N N . THR A 1 140 ? 16.369 16.344 -57.873 1.00 38.03 140 THR A N 1
ATOM 1026 C CA . THR A 1 140 ? 14.917 16.341 -58.144 1.00 38.03 140 THR A CA 1
ATOM 1027 C C . THR A 1 140 ? 14.092 15.800 -56.965 1.00 38.03 140 THR A C 1
ATOM 1029 O O . THR A 1 140 ? 12.888 16.028 -56.897 1.00 38.03 140 THR A O 1
ATOM 1032 N N . ASN A 1 141 ? 14.727 15.102 -56.014 1.00 41.53 141 ASN A N 1
ATOM 1033 C CA . ASN A 1 141 ? 14.076 14.440 -54.879 1.00 41.53 141 ASN A CA 1
ATOM 1034 C C . ASN A 1 141 ? 14.273 15.143 -53.530 1.00 41.53 141 ASN A C 1
ATOM 1036 O O . ASN A 1 141 ? 13.646 14.736 -52.557 1.00 41.53 141 ASN A O 1
ATOM 1040 N N . THR A 1 142 ? 15.067 16.208 -53.430 1.00 39.12 142 THR A N 1
ATOM 1041 C CA . THR A 1 142 ? 15.193 17.000 -52.189 1.00 39.12 142 THR A CA 1
ATOM 1042 C C . THR A 1 142 ? 13.855 17.602 -51.742 1.00 39.12 142 THR A C 1
ATOM 1044 O O . THR A 1 142 ? 13.576 17.644 -50.544 1.00 39.12 142 THR A O 1
ATOM 1047 N N . SER A 1 143 ? 12.966 17.948 -52.680 1.00 35.62 143 SER A N 1
ATOM 1048 C CA . SER A 1 143 ? 11.577 18.347 -52.392 1.00 35.62 143 SER A CA 1
ATOM 1049 C C . SER A 1 143 ? 10.718 17.191 -51.849 1.00 35.62 143 SER A C 1
ATOM 1051 O O . SER A 1 143 ? 9.875 17.405 -50.980 1.00 35.62 143 SER A O 1
ATOM 1053 N N . ASN A 1 144 ? 10.969 15.955 -52.297 1.00 35.69 144 ASN A N 1
ATOM 1054 C CA . ASN A 1 144 ? 10.324 14.745 -51.772 1.00 35.69 144 ASN A CA 1
ATOM 1055 C C . ASN A 1 144 ? 10.942 14.278 -50.447 1.00 35.69 144 ASN A C 1
ATOM 1057 O O . ASN A 1 144 ? 10.259 13.637 -49.652 1.00 35.69 144 ASN A O 1
ATOM 1061 N N . TYR A 1 145 ? 12.202 14.625 -50.173 1.00 36.53 145 TYR A N 1
ATOM 1062 C CA . TYR A 1 145 ? 12.900 14.229 -48.956 1.00 36.53 145 TYR A CA 1
ATOM 1063 C C . TYR A 1 145 ? 12.283 14.899 -47.724 1.00 36.53 145 TYR A C 1
ATOM 1065 O O . TYR A 1 145 ? 12.004 14.196 -46.762 1.00 36.53 145 TYR A O 1
ATOM 1073 N N . VAL A 1 146 ? 11.929 16.192 -47.798 1.00 39.41 146 VAL A N 1
ATOM 1074 C CA . VAL A 1 146 ? 11.198 16.926 -46.737 1.00 39.41 146 VAL A CA 1
ATOM 1075 C C . VAL A 1 146 ? 9.805 16.328 -46.473 1.00 39.41 146 VAL A C 1
ATOM 1077 O O . VAL A 1 146 ? 9.358 16.243 -45.326 1.00 39.41 146 VAL A O 1
ATOM 1080 N N . LEU A 1 147 ? 9.125 15.854 -47.522 1.00 34.69 147 LEU A N 1
ATOM 1081 C CA . LEU A 1 147 ? 7.819 15.193 -47.415 1.00 34.69 147 LEU A CA 1
ATOM 1082 C C . LEU A 1 147 ? 7.944 13.768 -46.839 1.00 34.69 147 LEU A C 1
ATOM 1084 O O . LEU A 1 147 ? 7.112 13.330 -46.045 1.00 34.69 147 LEU A O 1
ATOM 1088 N N . SER A 1 148 ? 9.004 13.045 -47.210 1.00 34.78 148 SER A N 1
ATOM 1089 C CA . SER A 1 148 ? 9.276 11.679 -46.754 1.00 34.78 148 SER A CA 1
ATOM 1090 C C . SER A 1 148 ? 9.804 11.629 -45.321 1.00 34.78 148 SER A C 1
ATOM 1092 O O . SER A 1 148 ? 9.358 10.771 -44.570 1.00 34.78 148 SER A O 1
ATOM 1094 N N . THR A 1 149 ? 10.650 12.570 -44.889 1.00 37.94 149 THR A N 1
ATOM 1095 C CA . THR A 1 149 ? 11.099 12.667 -43.492 1.00 37.94 149 THR A CA 1
ATOM 1096 C C . THR A 1 149 ? 9.953 13.071 -42.577 1.00 37.94 149 THR A C 1
ATOM 1098 O O . THR A 1 149 ? 9.831 12.506 -41.497 1.00 37.94 149 THR A O 1
ATOM 1101 N N . SER A 1 150 ? 9.040 13.933 -43.037 1.00 34.91 150 SER A N 1
ATOM 1102 C CA . SER A 1 150 ? 7.803 14.244 -42.306 1.00 34.91 150 SER A CA 1
ATOM 1103 C C . SER A 1 150 ? 6.897 13.012 -42.163 1.00 34.91 150 SER A C 1
ATOM 1105 O O . SER A 1 150 ? 6.382 12.742 -41.082 1.00 34.91 150 SER A O 1
ATOM 1107 N N . ASN A 1 151 ? 6.750 12.203 -43.218 1.00 36.62 151 ASN A N 1
ATOM 1108 C CA . ASN A 1 151 ? 5.941 10.978 -43.185 1.00 36.62 151 ASN A CA 1
ATOM 1109 C C . ASN A 1 151 ? 6.601 9.822 -42.411 1.00 36.62 151 ASN A C 1
ATOM 1111 O O . ASN A 1 151 ? 5.900 9.057 -41.750 1.00 36.62 151 ASN A O 1
ATOM 1115 N N . ILE A 1 152 ? 7.930 9.693 -42.463 1.00 38.59 152 ILE A N 1
ATOM 1116 C CA . ILE A 1 152 ? 8.713 8.711 -41.698 1.00 38.59 152 ILE A CA 1
ATOM 1117 C C . ILE A 1 152 ? 8.704 9.081 -40.216 1.00 38.59 152 ILE A C 1
ATOM 1119 O O . ILE A 1 152 ? 8.468 8.204 -39.393 1.00 38.59 152 ILE A O 1
ATOM 1123 N N . LEU A 1 153 ? 8.839 10.366 -39.876 1.00 41.00 153 LEU A N 1
ATOM 1124 C CA . LEU A 1 153 ? 8.687 10.864 -38.509 1.00 41.00 153 LEU A CA 1
ATOM 1125 C C . LEU A 1 153 ? 7.268 10.604 -37.984 1.00 41.00 153 LEU A C 1
ATOM 1127 O O . LEU A 1 153 ? 7.113 10.077 -36.890 1.00 41.00 153 LEU A O 1
ATOM 1131 N N . ILE A 1 154 ? 6.226 10.858 -38.785 1.00 41.91 154 ILE A N 1
ATOM 1132 C CA . ILE A 1 154 ? 4.835 10.530 -38.425 1.00 41.91 154 ILE A CA 1
ATOM 1133 C C . ILE A 1 154 ? 4.633 9.015 -38.251 1.00 41.91 154 ILE A C 1
ATOM 1135 O O . ILE A 1 154 ? 3.884 8.593 -37.371 1.00 41.91 154 ILE A O 1
ATOM 1139 N N . LYS A 1 155 ? 5.279 8.178 -39.071 1.00 40.28 155 LYS A N 1
ATOM 1140 C CA . LYS A 1 155 ? 5.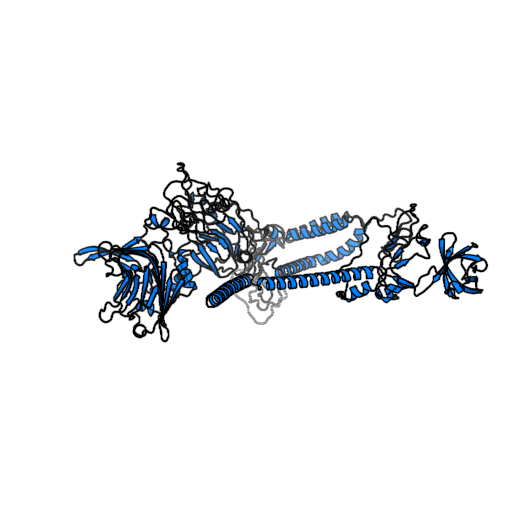173 6.712 -38.989 1.00 40.28 155 LYS A CA 1
ATOM 1141 C C . LYS A 1 155 ? 5.946 6.147 -37.795 1.00 40.28 155 LYS A C 1
ATOM 1143 O O . LYS A 1 155 ? 5.436 5.247 -37.136 1.00 40.28 155 LYS A O 1
ATOM 1148 N N . TYR A 1 156 ? 7.111 6.706 -37.483 1.00 41.84 156 TYR A N 1
ATOM 1149 C CA . TYR A 1 156 ? 7.887 6.413 -36.280 1.00 41.84 156 TYR A CA 1
ATOM 1150 C C . TYR A 1 156 ? 7.107 6.816 -35.024 1.00 41.84 156 TYR A C 1
ATOM 1152 O O . TYR A 1 156 ? 6.841 5.962 -34.190 1.00 41.84 156 TYR A O 1
ATOM 1160 N N . ILE A 1 157 ? 6.582 8.049 -34.961 1.00 43.31 157 ILE A N 1
ATOM 1161 C CA . ILE A 1 157 ? 5.714 8.520 -33.865 1.00 43.31 157 ILE A CA 1
ATOM 1162 C C . ILE A 1 157 ? 4.511 7.584 -33.665 1.00 43.31 157 ILE A C 1
ATOM 1164 O O . ILE A 1 157 ? 4.204 7.219 -32.536 1.00 43.31 157 ILE A O 1
ATOM 1168 N N . LYS A 1 158 ? 3.853 7.138 -34.746 1.00 43.19 158 LYS A N 1
ATOM 1169 C CA . LYS A 1 158 ? 2.728 6.185 -34.673 1.00 43.19 158 LYS A CA 1
ATOM 1170 C C . LYS A 1 158 ? 3.133 4.774 -34.223 1.00 43.19 158 LYS A C 1
ATOM 1172 O O . LYS A 1 158 ? 2.311 4.081 -33.632 1.00 43.19 158 LYS A O 1
ATOM 1177 N N . THR A 1 159 ? 4.357 4.341 -34.520 1.00 42.59 159 THR A N 1
ATOM 1178 C CA . THR A 1 159 ? 4.871 3.009 -34.151 1.00 42.59 159 THR A CA 1
ATOM 1179 C C . THR A 1 159 ? 5.325 2.992 -32.690 1.00 42.59 159 THR A C 1
ATOM 1181 O O . THR A 1 159 ? 4.944 2.095 -31.946 1.00 42.59 159 THR A O 1
ATOM 1184 N N . GLU A 1 160 ? 6.016 4.040 -32.237 1.00 43.28 160 GLU A N 1
ATOM 1185 C CA . GLU A 1 160 ? 6.404 4.211 -30.831 1.00 43.28 160 GLU A CA 1
ATOM 1186 C C . GLU A 1 160 ? 5.191 4.478 -29.914 1.00 43.28 160 GLU A C 1
ATOM 1188 O O . GLU A 1 160 ? 5.174 4.028 -28.767 1.00 43.28 160 GLU A O 1
ATOM 1193 N N . GLN A 1 161 ? 4.124 5.110 -30.435 1.00 43.28 161 GLN A N 1
ATOM 1194 C CA . GLN A 1 161 ? 2.808 5.201 -29.777 1.00 43.28 161 GLN A CA 1
ATOM 1195 C C . GLN A 1 161 ? 2.162 3.834 -29.524 1.00 43.28 161 GLN A C 1
ATOM 1197 O O . GLN A 1 161 ? 1.535 3.640 -28.487 1.00 43.28 161 GLN A O 1
ATOM 1202 N N . ALA A 1 162 ? 2.266 2.903 -30.477 1.00 42.94 162 ALA A N 1
ATOM 1203 C CA . ALA A 1 162 ? 1.678 1.569 -30.353 1.00 42.94 162 ALA A CA 1
ATOM 1204 C C . ALA A 1 162 ? 2.432 0.693 -29.336 1.00 42.94 162 ALA A C 1
ATOM 1206 O O . ALA A 1 162 ? 1.856 -0.248 -28.795 1.00 42.94 162 ALA A O 1
ATOM 1207 N N . ASN A 1 163 ? 3.691 1.043 -29.050 1.00 41.88 163 ASN A N 1
ATOM 1208 C CA . ASN A 1 163 ? 4.574 0.323 -28.136 1.00 41.88 163 ASN A CA 1
ATOM 1209 C C . ASN A 1 163 ? 4.700 0.977 -26.744 1.00 41.88 163 ASN A C 1
ATOM 1211 O O . ASN A 1 163 ? 5.457 0.471 -25.922 1.00 41.88 163 ASN A O 1
ATOM 1215 N N . ASN A 1 164 ? 3.952 2.052 -26.446 1.00 41.97 164 ASN A N 1
ATOM 1216 C CA . ASN A 1 164 ? 3.992 2.790 -25.167 1.00 41.97 164 ASN A CA 1
ATOM 1217 C C . ASN A 1 164 ? 5.349 3.454 -24.825 1.00 41.97 164 ASN A C 1
ATOM 1219 O O . ASN A 1 164 ? 5.620 3.732 -23.658 1.00 41.97 164 ASN A O 1
ATOM 1223 N N . ILE A 1 165 ? 6.195 3.730 -25.825 1.00 41.66 165 ILE A N 1
ATOM 1224 C CA . ILE A 1 165 ? 7.560 4.258 -25.619 1.00 41.66 165 ILE A CA 1
ATOM 1225 C C . ILE A 1 165 ? 7.641 5.779 -25.877 1.00 41.66 165 ILE A C 1
ATOM 1227 O O . ILE A 1 165 ? 8.522 6.441 -25.340 1.00 41.66 165 ILE A O 1
ATOM 1231 N N . LEU A 1 166 ? 6.691 6.380 -26.611 1.00 37.38 166 LEU A N 1
ATOM 1232 C CA . LEU A 1 166 ? 6.644 7.832 -26.851 1.00 37.38 166 LEU A CA 1
ATOM 1233 C C . LEU A 1 166 ? 5.202 8.375 -26.764 1.00 37.38 166 LEU A C 1
ATOM 1235 O O . LEU A 1 166 ? 4.323 7.924 -27.501 1.00 37.38 166 LEU A O 1
ATOM 1239 N N . TYR A 1 167 ? 4.952 9.377 -25.910 1.00 38.16 167 TYR A N 1
ATOM 1240 C CA . TYR A 1 167 ? 3.670 10.098 -25.840 1.00 38.16 167 TYR A CA 1
ATOM 1241 C C . TYR A 1 167 ? 3.693 11.314 -26.784 1.00 38.16 167 TYR A C 1
ATOM 1243 O O . TYR A 1 167 ? 4.369 12.297 -26.481 1.00 38.16 167 TYR A O 1
ATOM 1251 N N . PRO A 1 168 ? 2.971 11.334 -27.919 1.00 31.75 168 PRO A N 1
ATOM 1252 C CA . PRO A 1 168 ? 2.903 12.541 -28.731 1.00 31.75 168 PRO A CA 1
ATOM 1253 C C . PRO A 1 168 ? 1.992 13.589 -28.100 1.00 31.75 168 PRO A C 1
ATOM 1255 O O . PRO A 1 168 ? 1.028 13.269 -27.398 1.00 31.75 168 PRO A O 1
ATOM 1258 N N . ALA A 1 169 ? 2.258 14.849 -28.448 1.00 34.09 169 ALA A N 1
ATOM 1259 C CA . ALA A 1 169 ? 1.355 15.959 -28.198 1.00 34.09 169 ALA A CA 1
ATOM 1260 C C . ALA A 1 169 ? -0.005 15.665 -28.851 1.00 34.09 169 ALA A C 1
ATOM 1262 O O . ALA A 1 169 ? -0.188 15.774 -30.065 1.00 34.09 169 ALA A O 1
ATOM 1263 N N . THR A 1 170 ? -0.964 15.253 -28.033 1.00 34.34 170 THR A N 1
ATOM 1264 C CA . THR A 1 170 ? -2.366 15.101 -28.420 1.00 34.34 170 THR A CA 1
ATOM 1265 C C . THR A 1 170 ? -3.147 16.289 -27.868 1.00 34.34 170 THR A C 1
ATOM 1267 O O . THR A 1 170 ? -2.612 17.139 -27.160 1.00 34.34 170 THR A O 1
ATOM 1270 N N . THR A 1 171 ? -4.453 16.366 -28.119 1.00 34.19 171 THR A N 1
ATOM 1271 C CA . THR A 1 171 ? -5.326 17.383 -27.500 1.00 34.19 171 THR A CA 1
ATOM 1272 C C . THR A 1 171 ? -5.302 17.380 -25.963 1.00 34.19 171 THR A C 1
ATOM 1274 O O . THR A 1 171 ? -5.895 18.274 -25.347 1.00 34.19 171 THR A O 1
ATOM 1277 N N . ARG A 1 172 ? -4.666 16.367 -25.356 1.00 37.44 172 ARG A N 1
ATOM 1278 C CA . ARG A 1 172 ? -4.781 15.996 -23.952 1.00 37.44 172 ARG A CA 1
ATOM 1279 C C . ARG A 1 172 ? -3.443 15.610 -23.280 1.00 37.44 172 ARG A C 1
ATOM 1281 O O . ARG A 1 172 ? -3.392 15.722 -22.067 1.00 37.44 172 ARG A O 1
ATOM 1288 N N . ALA A 1 173 ? -2.365 15.280 -24.003 1.00 38.88 173 ALA A N 1
ATOM 1289 C CA . ALA A 1 173 ? -1.008 15.113 -23.448 1.00 38.88 173 ALA A CA 1
ATOM 1290 C C . ALA A 1 173 ? -0.056 16.213 -23.964 1.00 38.88 173 ALA A C 1
ATOM 1292 O O . ALA A 1 173 ? -0.036 16.486 -25.161 1.00 38.88 173 ALA A O 1
ATOM 1293 N N . LEU A 1 174 ? 0.671 16.851 -23.037 1.00 42.00 174 LEU A N 1
ATOM 1294 C CA . LEU A 1 174 ? 1.809 17.780 -23.189 1.00 42.00 174 LEU A CA 1
ATOM 1295 C C . LEU A 1 174 ? 1.894 18.582 -24.509 1.00 42.00 174 LEU A C 1
ATOM 1297 O O . LEU A 1 174 ? 2.591 18.224 -25.454 1.00 42.00 174 LEU A O 1
ATOM 1301 N N . GLY A 1 175 ? 1.188 19.719 -24.551 1.00 40.56 175 GLY A N 1
ATOM 1302 C CA . GLY A 1 175 ? 1.090 20.634 -25.697 1.00 40.56 175 GLY A CA 1
ATOM 1303 C C . GLY A 1 175 ? 2.315 21.532 -25.938 1.00 40.56 175 GLY A C 1
ATOM 1304 O O . GLY A 1 175 ? 3.025 21.921 -25.012 1.00 40.56 175 GLY A O 1
ATOM 1305 N N . SER A 1 176 ? 2.511 21.922 -27.205 1.00 43.12 176 SER A N 1
ATOM 1306 C CA . SER A 1 176 ? 3.648 22.638 -27.827 1.00 43.12 176 SER A CA 1
ATOM 1307 C C . SER A 1 176 ? 4.792 21.736 -28.312 1.00 43.12 176 SER A C 1
ATOM 1309 O O . SER A 1 176 ? 5.763 21.528 -27.589 1.00 43.12 176 SER A O 1
ATOM 1311 N N . VAL A 1 177 ? 4.713 21.240 -29.551 1.00 41.81 177 VAL A N 1
ATOM 1312 C CA . VAL A 1 177 ? 5.900 20.709 -30.249 1.00 41.81 177 VAL A CA 1
ATOM 1313 C C . VAL A 1 177 ? 6.761 21.907 -30.646 1.00 41.81 177 VAL A C 1
ATOM 1315 O O . VAL A 1 177 ? 6.257 22.817 -31.312 1.00 41.81 177 VAL A O 1
ATOM 1318 N N . GLN A 1 178 ? 8.019 21.943 -30.202 1.00 44.31 178 GLN A N 1
ATOM 1319 C CA . GLN A 1 178 ? 8.984 22.924 -30.690 1.00 44.31 178 GLN A CA 1
ATOM 1320 C C . GLN A 1 178 ? 9.342 22.537 -32.129 1.00 44.31 178 GLN A C 1
ATOM 1322 O O . GLN A 1 178 ? 9.841 21.444 -32.372 1.00 44.31 178 GLN A O 1
ATOM 1327 N N . ILE A 1 179 ? 9.027 23.404 -33.089 1.00 43.53 179 ILE A N 1
ATOM 1328 C CA . ILE A 1 179 ? 9.274 23.165 -34.525 1.00 43.53 179 ILE A CA 1
ATOM 1329 C C . ILE A 1 179 ? 10.466 23.978 -35.056 1.00 43.53 179 ILE A C 1
ATOM 1331 O O . ILE A 1 179 ? 10.739 23.981 -36.254 1.00 43.53 179 ILE A O 1
ATOM 1335 N N . GLY A 1 180 ? 11.160 24.687 -34.165 1.00 41.59 180 GLY A N 1
ATOM 1336 C CA . GLY A 1 180 ? 12.340 25.503 -34.439 1.00 41.59 180 GLY A CA 1
ATOM 1337 C C . GLY A 1 180 ? 12.752 26.318 -33.210 1.00 41.59 180 GLY A C 1
ATOM 1338 O O . GLY A 1 180 ? 12.074 26.285 -32.180 1.00 41.59 180 GLY A O 1
ATOM 1339 N N . ASP A 1 181 ? 13.849 27.067 -33.303 1.00 42.59 181 ASP A N 1
ATOM 1340 C CA . ASP A 1 181 ? 14.312 27.949 -32.222 1.00 42.59 181 ASP A CA 1
ATOM 1341 C C . ASP A 1 181 ? 13.262 29.022 -31.900 1.00 42.59 181 ASP A C 1
ATOM 1343 O O . ASP A 1 181 ? 13.082 29.989 -32.643 1.00 42.59 181 ASP A O 1
ATOM 1347 N N . GLY A 1 182 ? 12.561 28.850 -30.775 1.00 43.62 182 GLY A N 1
ATOM 1348 C CA . GLY A 1 182 ? 11.548 29.792 -30.302 1.00 43.62 182 GLY A CA 1
ATOM 1349 C C . GLY A 1 182 ? 10.200 29.722 -31.025 1.00 43.62 182 GLY A C 1
ATOM 1350 O O . GLY A 1 182 ? 9.456 30.692 -30.951 1.00 43.62 182 GLY A O 1
ATOM 1351 N N . LEU A 1 183 ? 9.867 28.618 -31.711 1.00 46.41 183 LEU A N 1
ATOM 1352 C CA . LEU A 1 183 ? 8.555 28.417 -32.346 1.00 46.41 183 LEU A CA 1
ATOM 1353 C C . LEU A 1 183 ? 7.873 27.131 -31.880 1.00 46.41 183 LEU A C 1
ATOM 1355 O O . LEU A 1 183 ? 8.429 26.036 -31.955 1.00 46.41 183 LEU A O 1
ATOM 1359 N N . TYR A 1 184 ? 6.622 27.280 -31.467 1.00 51.03 184 TYR A N 1
ATOM 1360 C CA . TYR A 1 184 ? 5.794 26.266 -30.833 1.00 51.03 184 TYR A CA 1
ATOM 1361 C C . TYR A 1 184 ? 4.476 26.123 -31.581 1.00 51.03 184 TYR A C 1
ATOM 1363 O O . TYR A 1 184 ? 3.889 27.123 -31.975 1.00 51.03 184 TYR A O 1
ATOM 1371 N N . VAL A 1 185 ? 3.963 24.905 -31.734 1.00 46.00 185 VAL A N 1
ATOM 1372 C CA . VAL A 1 185 ? 2.614 24.684 -32.283 1.00 46.00 185 VAL A CA 1
ATOM 1373 C C . VAL A 1 185 ? 1.719 24.072 -31.221 1.00 46.00 185 VAL A C 1
ATOM 1375 O O . VAL A 1 185 ? 2.015 22.999 -30.692 1.00 46.00 185 VAL A O 1
ATOM 1378 N N . ASN A 1 186 ? 0.620 24.756 -30.900 1.00 48.97 186 ASN A N 1
ATOM 1379 C CA . ASN A 1 186 ? -0.340 24.261 -29.921 1.00 48.97 186 ASN A CA 1
ATOM 1380 C C . ASN A 1 186 ? -1.283 23.204 -30.519 1.00 48.97 186 ASN A C 1
ATOM 1382 O O . ASN A 1 186 ? -1.354 22.994 -31.731 1.00 48.97 186 ASN A O 1
ATOM 1386 N N . LYS A 1 187 ? -2.084 22.568 -29.659 1.00 45.25 187 LYS A N 1
ATOM 1387 C CA . LYS A 1 187 ? -3.045 21.516 -30.048 1.00 45.25 187 LYS A CA 1
ATOM 1388 C C . LYS A 1 187 ? -4.120 21.938 -31.062 1.00 45.25 187 LYS A C 1
ATOM 1390 O O . LYS A 1 187 ? -4.820 21.080 -31.590 1.00 45.25 187 LYS A O 1
ATOM 1395 N N . LYS A 1 188 ? -4.304 23.243 -31.290 1.00 43.44 188 LYS A N 1
ATOM 1396 C CA . LYS A 1 188 ? -5.234 23.812 -32.280 1.00 43.44 188 LYS A CA 1
ATOM 1397 C C . LYS A 1 188 ? -4.531 24.168 -33.600 1.00 43.44 188 LYS A C 1
ATOM 1399 O O . LYS A 1 188 ? -5.160 24.762 -34.468 1.00 43.44 188 LYS A O 1
ATOM 1404 N N . GLY A 1 189 ? -3.245 23.834 -33.743 1.00 39.72 189 GLY A N 1
ATOM 1405 C CA . GLY A 1 189 ? -2.428 24.183 -34.906 1.00 39.72 189 GLY A CA 1
ATOM 1406 C C . GLY A 1 189 ? -1.960 25.641 -34.922 1.00 39.72 189 GLY A C 1
ATOM 1407 O O . GLY A 1 189 ? -1.477 26.107 -35.950 1.00 39.72 189 GLY A O 1
ATOM 1408 N N . VAL A 1 190 ? -2.105 26.377 -33.813 1.00 44.50 190 VAL A N 1
ATOM 1409 C CA . VAL A 1 190 ? -1.664 27.776 -33.721 1.00 44.50 190 VAL A CA 1
ATOM 1410 C C . VAL A 1 190 ? -0.173 27.803 -33.409 1.00 44.50 190 VAL A C 1
ATOM 1412 O O . VAL A 1 190 ? 0.268 27.222 -32.415 1.00 44.50 190 VAL A O 1
ATOM 1415 N N . VAL A 1 191 ? 0.584 28.487 -34.262 1.00 46.28 191 VAL A N 1
ATOM 1416 C CA . VAL A 1 191 ? 2.012 28.751 -34.079 1.00 46.28 191 VAL A CA 1
ATOM 1417 C C . VAL A 1 191 ? 2.175 29.886 -33.058 1.00 46.28 191 VAL A C 1
ATOM 1419 O O . VAL A 1 191 ? 1.488 30.901 -33.139 1.00 46.28 191 VAL A O 1
ATOM 1422 N N . SER A 1 192 ? 3.061 29.717 -32.085 1.00 46.84 192 SER A N 1
ATOM 1423 C CA . SER A 1 192 ? 3.348 30.653 -30.999 1.00 46.84 192 SER A CA 1
ATOM 1424 C C . SER A 1 192 ? 4.854 30.753 -30.794 1.00 46.84 192 SER A C 1
ATOM 1426 O O . SER A 1 192 ? 5.574 29.783 -31.000 1.00 46.84 192 SER A O 1
ATOM 1428 N N . ILE A 1 193 ? 5.333 31.911 -30.353 1.00 48.03 193 ILE A N 1
ATOM 1429 C CA . ILE A 1 193 ? 6.728 32.108 -29.924 1.00 48.03 193 ILE A CA 1
ATOM 1430 C C . ILE A 1 193 ? 6.923 31.882 -28.418 1.00 48.03 193 ILE A C 1
ATOM 1432 O O . ILE A 1 193 ? 8.045 31.858 -27.917 1.00 48.03 193 ILE A O 1
ATOM 1436 N N . THR A 1 194 ? 5.822 31.710 -27.685 1.00 46.81 194 THR A N 1
ATOM 1437 C CA . THR A 1 194 ? 5.809 31.361 -26.265 1.00 46.81 194 THR A CA 1
ATOM 1438 C C . THR A 1 194 ? 5.237 29.953 -26.073 1.00 46.81 194 THR A C 1
ATOM 1440 O O . THR A 1 194 ? 4.235 29.610 -26.714 1.00 46.81 194 THR A O 1
ATOM 1443 N N . PRO A 1 195 ? 5.850 29.120 -25.213 1.00 51.12 195 PRO A N 1
ATOM 1444 C CA . PRO A 1 195 ? 5.335 27.788 -24.920 1.00 51.12 195 PRO A CA 1
ATOM 1445 C C . PRO A 1 195 ? 3.979 27.863 -24.197 1.00 51.12 195 PRO A C 1
ATOM 1447 O O . PRO A 1 195 ? 3.756 28.730 -23.352 1.00 51.12 195 PRO A O 1
ATOM 1450 N N . GLU A 1 196 ? 3.063 26.944 -24.520 1.00 52.41 196 GLU A N 1
ATOM 1451 C CA . GLU A 1 196 ? 1.773 26.817 -23.828 1.00 52.41 196 GLU A CA 1
ATOM 1452 C C . GLU A 1 196 ? 1.998 26.294 -22.397 1.00 52.41 196 GLU A C 1
ATOM 1454 O O . GLU A 1 196 ? 2.568 25.219 -22.207 1.00 52.41 196 GLU A O 1
ATOM 1459 N N . ILE A 1 197 ? 1.550 27.055 -21.393 1.00 56.94 197 ILE A N 1
ATOM 1460 C CA . ILE A 1 197 ? 1.578 26.647 -19.983 1.00 56.94 197 ILE A CA 1
ATOM 1461 C C . ILE A 1 197 ? 0.513 25.569 -19.763 1.00 56.94 197 ILE A C 1
ATOM 1463 O O . ILE A 1 197 ? -0.664 25.787 -20.060 1.00 56.94 197 ILE A O 1
ATOM 1467 N N . ILE A 1 198 ? 0.906 24.424 -19.203 1.00 59.50 198 ILE A N 1
ATOM 1468 C CA . ILE A 1 198 ? -0.016 23.316 -18.927 1.00 59.50 198 ILE A CA 1
ATOM 1469 C C . ILE A 1 198 ? -0.342 23.302 -17.443 1.00 59.50 198 ILE A C 1
ATOM 1471 O O . ILE A 1 198 ? 0.539 23.125 -16.602 1.00 59.50 198 ILE A O 1
ATOM 1475 N N . SER A 1 199 ? -1.619 23.488 -17.125 1.00 66.00 199 SER A N 1
ATOM 1476 C CA . SER A 1 199 ? -2.127 23.359 -15.763 1.00 66.00 199 SER A CA 1
ATOM 1477 C C . SER A 1 199 ? -2.564 21.923 -15.498 1.00 66.00 199 SER A C 1
ATOM 1479 O O . SER A 1 199 ? -3.396 21.384 -16.228 1.00 66.00 199 SER A O 1
ATOM 1481 N N . ILE A 1 200 ? -2.033 21.330 -14.433 1.00 70.69 200 ILE A N 1
ATOM 1482 C CA . ILE A 1 200 ? -2.462 20.024 -13.929 1.00 70.69 200 ILE A CA 1
ATOM 1483 C C . ILE A 1 200 ? -3.645 20.255 -12.987 1.00 70.69 200 ILE A C 1
ATOM 1485 O O . ILE A 1 200 ? -3.622 21.158 -12.141 1.00 70.69 200 ILE A O 1
ATOM 1489 N N . LEU A 1 201 ? -4.702 19.454 -13.138 1.00 79.19 201 LEU A N 1
ATOM 1490 C CA . LEU A 1 201 ? -5.869 19.541 -12.267 1.00 79.19 201 LEU A CA 1
ATOM 1491 C C . LEU A 1 201 ? -5.500 18.962 -10.889 1.00 79.19 201 LEU A C 1
ATOM 1493 O O . LEU A 1 201 ? -5.180 17.775 -10.809 1.00 79.19 201 LEU A O 1
ATOM 1497 N N . PRO A 1 202 ? -5.519 19.761 -9.804 1.00 81.19 202 PRO A N 1
ATOM 1498 C CA . PRO A 1 202 ? -5.117 19.265 -8.496 1.00 81.19 202 PRO A CA 1
ATOM 1499 C C . PRO A 1 202 ? -6.088 18.180 -8.005 1.00 81.19 202 PRO A C 1
ATOM 1501 O O . PRO A 1 202 ? -7.285 18.251 -8.311 1.00 81.19 202 PRO A O 1
ATOM 1504 N N . PRO A 1 203 ? -5.609 17.206 -7.213 1.00 91.50 203 PRO A N 1
ATOM 1505 C CA . PRO A 1 203 ? -6.485 16.214 -6.608 1.00 91.50 203 PRO A CA 1
ATOM 1506 C C . PRO A 1 203 ? -7.499 16.857 -5.656 1.00 91.50 203 PRO A C 1
ATOM 1508 O O . PRO A 1 203 ? -7.269 17.933 -5.097 1.00 91.50 203 PRO A O 1
ATOM 1511 N N . ILE A 1 204 ? -8.622 16.172 -5.452 1.00 91.88 204 ILE A N 1
ATOM 1512 C CA . ILE A 1 204 ? -9.695 16.612 -4.554 1.00 91.88 204 ILE A CA 1
ATOM 1513 C C . ILE A 1 204 ? -9.758 15.653 -3.371 1.00 91.88 204 ILE A C 1
ATOM 1515 O O . ILE A 1 204 ? -9.937 14.451 -3.558 1.00 91.88 204 ILE A O 1
ATOM 1519 N N . VAL A 1 205 ? -9.639 16.169 -2.149 1.00 91.56 205 VAL A N 1
ATOM 1520 C CA . VAL A 1 205 ? -9.884 15.361 -0.950 1.00 91.56 205 VAL A CA 1
ATOM 1521 C C . VAL A 1 205 ? -11.393 15.162 -0.818 1.00 91.56 205 VAL A C 1
ATOM 1523 O O . VAL A 1 205 ? -12.149 16.130 -0.787 1.00 91.56 205 VAL A O 1
ATOM 1526 N N . LYS A 1 206 ? -11.844 13.908 -0.803 1.00 89.56 206 LYS A N 1
ATOM 1527 C CA . LYS A 1 206 ? -13.262 13.572 -0.656 1.00 89.56 206 LYS A CA 1
ATOM 1528 C C . LYS A 1 206 ? -13.700 13.679 0.800 1.00 89.56 206 LYS A C 1
ATOM 1530 O O . LYS A 1 206 ? -12.888 13.515 1.712 1.00 89.56 206 LYS A O 1
ATOM 1535 N N . ASN A 1 207 ? -15.002 13.882 0.997 1.00 78.00 207 ASN A N 1
ATOM 1536 C CA . ASN A 1 207 ? -15.658 13.772 2.299 1.00 78.00 207 ASN A CA 1
ATOM 1537 C C . ASN A 1 207 ? -15.025 14.720 3.333 1.00 78.00 207 ASN A C 1
ATOM 1539 O O . ASN A 1 207 ? -14.785 14.337 4.470 1.00 78.00 207 ASN A O 1
ATOM 1543 N N . THR A 1 208 ? -14.614 15.918 2.911 1.00 71.75 208 THR A N 1
ATOM 1544 C CA . THR A 1 208 ? -14.159 17.011 3.780 1.00 71.75 208 THR A CA 1
ATOM 1545 C C . THR A 1 208 ? -14.063 18.303 2.972 1.00 71.75 208 THR A C 1
ATOM 1547 O O . THR A 1 208 ? -13.672 18.289 1.808 1.00 71.75 208 THR A O 1
ATOM 1550 N N . THR A 1 209 ? -14.405 19.432 3.589 1.00 63.81 209 THR A N 1
ATOM 1551 C CA . THR A 1 209 ? -14.247 20.775 3.007 1.00 63.81 209 THR A CA 1
ATOM 1552 C C . THR A 1 209 ? -13.075 21.546 3.614 1.00 63.81 209 THR A C 1
ATOM 1554 O O . THR A 1 209 ? -12.698 22.597 3.102 1.00 63.81 209 THR A O 1
ATOM 1557 N N . THR A 1 210 ? -12.474 21.032 4.692 1.00 71.75 210 THR A N 1
ATOM 1558 C CA . THR A 1 210 ? -11.422 21.725 5.452 1.00 71.75 210 THR A CA 1
ATOM 1559 C C . THR A 1 210 ? -10.017 21.456 4.921 1.00 71.75 210 THR A C 1
ATOM 1561 O O . THR A 1 210 ? -9.101 22.225 5.206 1.00 71.75 210 THR A O 1
ATOM 1564 N N . LEU A 1 211 ? -9.833 20.391 4.134 1.00 87.31 211 LEU A N 1
ATOM 1565 C CA . LEU A 1 211 ? -8.533 19.975 3.618 1.00 87.31 211 LEU A CA 1
ATOM 1566 C C . LEU A 1 211 ? -8.479 20.117 2.092 1.00 87.31 211 LEU A C 1
ATOM 1568 O O . LEU A 1 211 ? -9.307 19.559 1.378 1.00 87.31 211 LEU A O 1
ATOM 1572 N N . SER A 1 212 ? -7.494 20.859 1.581 1.00 89.50 212 SER A N 1
ATOM 1573 C CA . SER A 1 212 ? -7.318 21.093 0.142 1.00 89.50 212 SER A CA 1
ATOM 1574 C C . SER A 1 212 ? -5.844 21.248 -0.244 1.00 89.50 212 SER A C 1
ATOM 1576 O O . SER A 1 212 ? -4.983 21.449 0.614 1.00 89.50 212 SER A O 1
ATOM 1578 N N . PHE A 1 213 ? -5.550 21.128 -1.542 1.00 92.25 213 PHE A N 1
ATOM 1579 C CA . PHE A 1 213 ? -4.215 21.363 -2.094 1.00 92.25 213 PHE A CA 1
ATOM 1580 C C . PHE A 1 213 ? -3.968 22.865 -2.276 1.00 92.25 213 PHE A C 1
ATOM 1582 O O . PHE A 1 213 ? -4.562 23.496 -3.157 1.00 92.25 213 PHE A O 1
ATOM 1589 N N . THR A 1 214 ? -3.071 23.432 -1.472 1.00 92.25 214 THR A N 1
ATOM 1590 C CA . THR A 1 214 ? -2.770 24.870 -1.455 1.00 92.25 214 THR A CA 1
ATOM 1591 C C . THR A 1 214 ? -1.495 25.195 -2.241 1.00 92.25 214 THR A C 1
ATOM 1593 O O . THR A 1 214 ? -0.562 24.393 -2.244 1.00 92.25 214 THR A O 1
ATOM 1596 N N . PRO A 1 215 ? -1.414 26.341 -2.944 1.00 89.81 215 PRO A N 1
ATOM 1597 C CA . PRO A 1 215 ? -0.196 26.745 -3.652 1.00 89.81 215 PRO A CA 1
ATOM 1598 C C . PRO A 1 215 ? 0.982 26.979 -2.702 1.00 89.81 215 PRO A C 1
ATOM 1600 O O . PRO A 1 215 ? 0.817 27.591 -1.648 1.00 89.81 215 PRO A O 1
ATOM 1603 N N . ILE A 1 216 ? 2.180 26.559 -3.107 1.00 86.94 216 ILE A N 1
ATOM 1604 C CA . ILE A 1 216 ? 3.426 26.970 -2.453 1.00 86.94 216 ILE A CA 1
ATOM 1605 C C . ILE A 1 216 ? 3.944 28.221 -3.173 1.00 86.94 216 ILE A C 1
ATOM 1607 O O . ILE A 1 216 ? 4.271 28.168 -4.363 1.00 86.94 216 ILE A O 1
ATOM 1611 N N . THR A 1 217 ? 4.026 29.343 -2.453 1.00 83.88 217 THR A N 1
ATOM 1612 C CA . THR A 1 217 ? 4.474 30.643 -2.978 1.00 83.88 217 THR A CA 1
ATOM 1613 C C . THR A 1 217 ? 5.822 30.535 -3.694 1.00 83.88 217 THR A C 1
ATOM 1615 O O . THR A 1 217 ? 6.778 29.990 -3.149 1.00 83.88 217 THR A O 1
ATOM 1618 N N . GLY A 1 218 ? 5.908 31.079 -4.912 1.00 76.94 218 GLY A N 1
ATOM 1619 C CA . GLY A 1 218 ? 7.144 31.076 -5.704 1.00 76.94 218 GLY A CA 1
ATOM 1620 C C . GLY A 1 218 ? 7.511 29.718 -6.315 1.00 76.94 218 GLY A C 1
ATOM 1621 O O . GLY A 1 218 ? 8.639 29.550 -6.772 1.00 76.94 218 GLY A O 1
ATOM 1622 N N . SER A 1 219 ? 6.588 28.750 -6.333 1.00 78.94 219 SER A N 1
ATOM 1623 C CA . SER A 1 219 ? 6.796 27.444 -6.963 1.00 78.94 219 SER A CA 1
ATOM 1624 C C . SER A 1 219 ? 5.627 27.042 -7.865 1.00 78.94 219 SER A C 1
ATOM 1626 O O . SER A 1 219 ? 4.512 27.543 -7.723 1.00 78.94 219 SER A O 1
ATOM 1628 N N . SER A 1 220 ? 5.868 26.069 -8.743 1.00 79.75 220 SER A N 1
ATOM 1629 C CA . SER A 1 220 ? 4.833 25.456 -9.585 1.00 79.75 220 SER A CA 1
ATOM 1630 C C . SER A 1 220 ? 4.052 24.339 -8.883 1.00 79.75 220 SER A C 1
ATOM 1632 O O . SER A 1 220 ? 3.289 23.621 -9.534 1.00 79.75 220 SER A O 1
ATOM 1634 N N . TYR A 1 221 ? 4.221 24.169 -7.571 1.00 85.25 221 TYR A N 1
ATOM 1635 C CA . TYR A 1 221 ? 3.628 23.078 -6.806 1.00 85.25 221 TYR A CA 1
ATOM 1636 C C . TYR A 1 221 ? 2.465 23.537 -5.925 1.00 85.25 221 TYR A C 1
ATOM 1638 O O . TYR A 1 221 ? 2.429 24.657 -5.406 1.00 85.25 221 TYR A O 1
ATOM 1646 N N . LYS A 1 222 ? 1.532 22.612 -5.708 1.00 90.75 222 LYS A N 1
ATOM 1647 C CA . LYS A 1 222 ? 0.537 22.678 -4.639 1.00 90.75 222 LYS A CA 1
ATOM 1648 C C . LYS A 1 222 ? 0.798 21.566 -3.636 1.00 90.75 222 LYS A C 1
ATOM 1650 O O . LYS A 1 222 ? 1.319 20.520 -4.000 1.00 90.75 222 LYS A O 1
ATOM 1655 N N . ILE A 1 223 ? 0.411 21.764 -2.386 1.00 92.62 223 ILE A N 1
ATOM 1656 C CA . ILE A 1 223 ? 0.658 20.810 -1.310 1.00 92.62 223 ILE A CA 1
ATOM 1657 C C . ILE A 1 223 ? -0.586 20.541 -0.483 1.00 92.62 223 ILE A C 1
ATOM 1659 O O . ILE A 1 223 ? -1.396 21.433 -0.246 1.00 92.62 223 ILE A O 1
ATOM 1663 N N . CYS A 1 224 ? -0.709 19.307 -0.013 1.00 94.44 224 CYS A N 1
ATOM 1664 C CA . CYS A 1 224 ? -1.662 18.928 1.012 1.00 94.44 224 CYS A CA 1
ATOM 1665 C C . CYS A 1 224 ? -0.956 18.104 2.098 1.00 94.44 224 CYS A C 1
ATOM 1667 O O . CYS A 1 224 ? -0.109 17.259 1.793 1.00 94.44 224 CYS A O 1
ATOM 1669 N N . LYS A 1 225 ? -1.290 18.376 3.365 1.00 94.12 225 LYS A N 1
ATOM 1670 C CA . LYS A 1 225 ? -0.709 17.726 4.547 1.00 94.12 225 LYS A CA 1
ATOM 1671 C C . LYS A 1 225 ? -1.784 16.866 5.206 1.00 94.12 225 LYS A C 1
ATOM 1673 O O . LYS A 1 225 ? -2.775 17.397 5.699 1.00 94.12 225 LYS A O 1
ATOM 1678 N N . PHE A 1 226 ? -1.595 15.555 5.213 1.00 95.69 226 PHE A N 1
ATOM 1679 C CA . PHE A 1 226 ? -2.505 14.599 5.834 1.00 95.69 226 PHE A CA 1
ATOM 1680 C C . PHE A 1 226 ? -1.919 14.166 7.173 1.00 95.69 226 PHE A C 1
ATOM 1682 O O . PHE A 1 226 ? -0.833 13.587 7.226 1.00 95.69 226 PHE A O 1
ATOM 1689 N N . LEU A 1 227 ? -2.634 14.478 8.250 1.00 95.06 227 LEU A N 1
ATOM 1690 C CA . LEU A 1 227 ? -2.184 14.289 9.628 1.00 95.06 227 LEU A CA 1
ATOM 1691 C C . LEU A 1 227 ? -3.082 13.282 10.333 1.00 95.06 227 LEU A C 1
ATOM 1693 O O . LEU A 1 227 ? -4.232 13.094 9.938 1.00 95.06 227 LEU A O 1
ATOM 1697 N N . TYR A 1 228 ? -2.582 12.661 11.400 1.00 94.62 228 TYR A N 1
ATOM 1698 C CA . TYR A 1 228 ? -3.476 11.957 12.303 1.00 94.62 228 TYR A CA 1
ATOM 1699 C C . TYR A 1 228 ? -4.322 13.009 13.017 1.00 94.62 228 TYR A C 1
ATOM 1701 O O . TYR A 1 228 ? -3.821 13.854 13.762 1.00 94.62 228 TYR A O 1
ATOM 1709 N N . ASN A 1 229 ? -5.615 12.986 12.737 1.00 90.06 229 ASN A N 1
ATOM 1710 C CA . ASN A 1 229 ? -6.575 13.895 13.314 1.00 90.06 229 ASN A CA 1
ATOM 1711 C C . ASN A 1 229 ? -7.881 13.132 13.550 1.00 90.06 229 ASN A C 1
ATOM 1713 O O . ASN A 1 229 ? -8.699 13.009 12.646 1.00 90.06 229 ASN A O 1
ATOM 1717 N N . PRO A 1 230 ? -8.106 12.601 14.751 1.00 83.31 230 PRO A N 1
ATOM 1718 C CA . PRO A 1 230 ? -9.348 11.910 15.059 1.00 83.31 230 PRO A CA 1
ATOM 1719 C C . PRO A 1 230 ? -10.509 12.884 15.299 1.00 83.31 230 PRO A C 1
ATOM 1721 O O . PRO A 1 230 ? -11.669 12.479 15.271 1.00 83.31 230 PRO A O 1
ATOM 1724 N N . GLU A 1 231 ? -10.231 14.184 15.452 1.00 82.19 231 GLU A N 1
ATOM 1725 C CA . GLU A 1 231 ? -11.264 15.203 15.635 1.00 82.19 231 GLU A CA 1
ATOM 1726 C C . GLU A 1 231 ? -12.121 15.407 14.377 1.00 82.19 231 GLU A C 1
ATOM 1728 O O . GLU A 1 231 ? -13.233 15.918 14.469 1.00 82.19 231 GLU A O 1
ATOM 1733 N N . ILE A 1 232 ? -11.672 14.984 13.195 1.00 80.88 232 ILE A N 1
ATOM 1734 C CA . ILE A 1 232 ? -12.520 15.040 11.991 1.00 80.88 232 ILE A CA 1
ATOM 1735 C C . ILE A 1 232 ? -13.430 13.812 11.841 1.00 80.88 232 ILE A C 1
ATOM 1737 O O . ILE A 1 232 ? -14.266 13.807 10.946 1.00 80.88 232 ILE A O 1
ATOM 1741 N N . GLY A 1 233 ? -13.287 12.794 12.698 1.00 86.19 233 GLY A N 1
ATOM 1742 C CA . GLY A 1 233 ? -14.083 11.566 12.646 1.00 86.19 233 GLY A CA 1
ATOM 1743 C C . GLY A 1 233 ? -13.690 10.619 11.508 1.00 86.19 233 GLY A C 1
ATOM 1744 O O . GLY A 1 233 ? -12.661 10.790 10.845 1.00 86.19 233 GLY A O 1
ATOM 1745 N N . THR A 1 234 ? -14.515 9.593 11.301 1.00 91.06 234 THR A N 1
ATOM 1746 C CA . THR A 1 234 ? -14.363 8.614 10.210 1.00 91.06 234 THR A CA 1
ATOM 1747 C C . THR A 1 234 ? -14.800 9.195 8.862 1.00 91.06 234 THR A C 1
ATOM 1749 O O . THR A 1 234 ? -15.458 10.232 8.788 1.00 91.06 234 THR A O 1
ATOM 1752 N N . THR A 1 235 ? -14.462 8.532 7.760 1.00 89.81 235 THR A N 1
ATOM 1753 C CA . THR A 1 235 ? -14.830 8.952 6.404 1.00 89.81 235 THR A CA 1
ATOM 1754 C C . THR A 1 235 ? -16.339 9.078 6.214 1.00 89.81 235 THR A C 1
ATOM 1756 O O . THR A 1 235 ? -16.772 10.014 5.543 1.00 89.81 235 THR A O 1
ATOM 1759 N N . PHE A 1 236 ? -17.125 8.203 6.846 1.00 87.88 236 PHE A N 1
ATOM 1760 C CA . PHE A 1 236 ? -18.585 8.235 6.803 1.00 87.88 236 PHE A CA 1
ATOM 1761 C C . PHE A 1 236 ? -19.189 9.233 7.805 1.00 87.88 236 PHE A C 1
ATOM 1763 O O . PHE A 1 236 ? -20.231 9.817 7.511 1.00 87.88 236 PHE A O 1
ATOM 1770 N N . ASP A 1 237 ? -18.518 9.521 8.932 1.00 86.12 237 ASP A N 1
ATOM 1771 C CA . ASP A 1 237 ? -18.901 10.647 9.803 1.00 86.12 237 ASP A CA 1
ATOM 1772 C C . ASP A 1 237 ? -18.774 11.981 9.048 1.00 86.12 237 ASP A C 1
ATOM 1774 O O . ASP A 1 237 ? -19.583 12.887 9.235 1.00 86.12 237 ASP A O 1
ATOM 1778 N N . ARG A 1 238 ? -17.781 12.119 8.160 1.00 83.44 238 ARG A N 1
ATOM 1779 C CA . ARG A 1 238 ? -17.608 13.345 7.365 1.00 83.44 238 ARG A CA 1
ATOM 1780 C C . ARG A 1 238 ? -18.609 13.473 6.212 1.00 83.44 238 ARG A C 1
ATOM 1782 O O . ARG A 1 238 ? -18.968 14.590 5.846 1.00 83.44 238 ARG A O 1
ATOM 1789 N N . ASP A 1 239 ? -19.118 12.354 5.700 1.00 75.50 239 ASP A N 1
ATOM 1790 C CA . ASP A 1 239 ? -20.240 12.324 4.746 1.00 75.50 239 ASP A CA 1
ATOM 1791 C C . ASP A 1 239 ? -21.602 12.562 5.404 1.00 75.50 239 ASP A C 1
ATOM 1793 O O . ASP A 1 239 ? -22.615 12.722 4.711 1.00 75.50 239 ASP A O 1
ATOM 1797 N N . ASN A 1 240 ? -21.648 12.623 6.737 1.00 73.38 240 ASN A N 1
ATOM 1798 C CA . ASN A 1 240 ? -22.877 12.786 7.502 1.00 73.38 240 ASN A CA 1
ATOM 1799 C C . ASN A 1 240 ? -23.694 14.013 7.075 1.00 73.38 240 ASN A C 1
ATOM 1801 O O . ASN A 1 240 ? -24.914 13.935 7.050 1.00 73.38 240 ASN A O 1
ATOM 1805 N N . GLN A 1 241 ? -23.063 15.117 6.655 1.00 66.00 241 GLN A N 1
ATOM 1806 C CA . GLN A 1 241 ? -23.798 16.301 6.172 1.00 66.00 241 GLN A CA 1
ATOM 1807 C C . GLN A 1 241 ? -24.714 16.004 4.973 1.00 66.00 241 GLN A C 1
ATOM 1809 O O . GLN A 1 241 ? -25.686 16.720 4.752 1.00 66.00 241 GLN A O 1
ATOM 1814 N N . THR A 1 242 ? -24.414 14.955 4.203 1.00 67.50 242 THR A N 1
ATOM 1815 C CA . THR A 1 242 ? -25.217 14.530 3.046 1.00 67.50 242 THR A CA 1
ATOM 1816 C C . THR A 1 242 ? -26.171 13.377 3.356 1.00 67.50 242 THR A C 1
ATOM 1818 O O . THR A 1 242 ? -27.174 13.222 2.664 1.00 67.50 242 THR A O 1
ATOM 1821 N N . THR A 1 243 ? -25.881 12.569 4.381 1.00 70.94 243 THR A N 1
ATOM 1822 C CA . THR A 1 243 ? -26.599 11.312 4.673 1.00 70.94 243 THR A CA 1
ATOM 1823 C C . THR A 1 243 ? -27.423 11.347 5.963 1.00 70.94 243 THR A C 1
ATOM 1825 O O . THR A 1 243 ? -28.347 10.550 6.111 1.00 70.94 243 THR A O 1
ATOM 1828 N N . LEU A 1 244 ? -27.126 12.283 6.868 1.00 75.31 244 LEU A N 1
ATOM 1829 C CA . LEU A 1 244 ? -27.811 12.540 8.139 1.00 75.31 244 LEU A CA 1
ATOM 1830 C C . LEU A 1 244 ? -27.866 11.311 9.070 1.00 75.31 244 LEU A C 1
ATOM 1832 O O . LEU A 1 244 ? -28.877 11.054 9.728 1.00 75.31 244 LEU A O 1
ATOM 1836 N N . ILE A 1 245 ? -26.785 10.526 9.100 1.00 78.25 245 ILE A N 1
ATOM 1837 C CA . ILE A 1 245 ? -26.701 9.236 9.800 1.00 78.25 245 ILE A CA 1
ATOM 1838 C C . ILE A 1 245 ? -26.144 9.279 11.236 1.00 78.25 245 ILE A C 1
ATOM 1840 O O . ILE A 1 245 ? -26.350 8.324 11.986 1.00 78.25 245 ILE A O 1
ATOM 1844 N N . LEU A 1 246 ? -25.451 10.354 11.634 1.00 74.56 246 LEU A N 1
ATOM 1845 C CA . LEU A 1 246 ? -24.866 10.570 12.972 1.00 74.56 246 LEU A CA 1
ATOM 1846 C C . LEU A 1 246 ? -25.538 11.782 13.658 1.00 74.56 246 LEU A C 1
ATOM 1848 O O . LEU A 1 246 ? -25.034 12.906 13.549 1.00 74.56 246 LEU A O 1
ATOM 1852 N N . PRO A 1 247 ? -26.687 11.584 14.330 1.00 74.31 247 PRO A N 1
ATOM 1853 C CA . PRO A 1 247 ? -27.401 12.646 15.049 1.00 74.31 247 PRO A CA 1
ATOM 1854 C C . PRO A 1 247 ? -26.732 13.093 16.358 1.00 74.31 247 PRO A C 1
ATOM 1856 O O . PRO A 1 247 ? -26.917 14.235 16.780 1.00 74.31 247 PRO A O 1
ATOM 1859 N N . SER A 1 248 ? -25.939 12.235 17.010 1.00 85.88 248 SER A N 1
ATOM 1860 C CA . SER A 1 248 ? -25.302 12.582 18.288 1.00 85.88 248 SER A CA 1
ATOM 1861 C C . SER A 1 248 ? -23.833 12.188 18.323 1.00 85.88 248 SER A C 1
ATOM 1863 O O . SER A 1 248 ? -23.500 11.014 18.164 1.00 85.88 248 SER A O 1
ATOM 1865 N N . TRP A 1 249 ? -22.963 13.166 18.576 1.00 89.06 249 TRP A N 1
ATOM 1866 C CA . TRP A 1 249 ? -21.528 12.957 18.757 1.00 89.06 249 TRP A CA 1
ATOM 1867 C C . TRP A 1 249 ? -21.003 13.852 19.876 1.00 89.06 249 TRP A C 1
ATOM 1869 O O . TRP A 1 249 ? -20.861 15.060 19.704 1.00 89.06 249 TRP A O 1
ATOM 1879 N N . TYR A 1 250 ? -20.700 13.254 21.024 1.00 89.19 250 TYR A N 1
ATOM 1880 C CA . TYR A 1 250 ? -20.172 13.966 22.182 1.00 89.19 250 TYR A CA 1
ATOM 1881 C C . TYR A 1 250 ? -18.683 13.693 22.324 1.00 89.19 250 TYR A C 1
ATOM 1883 O O . TYR A 1 250 ? -18.247 12.557 22.532 1.00 89.19 250 TYR A O 1
ATOM 1891 N N . LYS A 1 251 ? -17.907 14.770 22.233 1.00 84.38 251 LYS A N 1
ATOM 1892 C CA . LYS A 1 251 ? -16.465 14.755 22.441 1.00 84.38 251 LYS A CA 1
ATOM 1893 C C . LYS A 1 251 ? -16.127 15.466 23.728 1.00 84.38 251 LYS A C 1
ATOM 1895 O O . LYS A 1 251 ? -16.482 16.625 23.925 1.00 84.38 251 LYS A O 1
ATOM 1900 N N . PHE A 1 252 ? -15.379 14.793 24.578 1.00 88.50 252 PHE A N 1
ATOM 1901 C CA . PHE A 1 252 ? -15.090 15.292 25.911 1.00 88.50 252 PHE A CA 1
ATOM 1902 C C . PHE A 1 252 ? -13.783 16.072 25.912 1.00 88.50 252 PHE A C 1
ATOM 1904 O O . PHE A 1 252 ? -12.823 15.634 26.531 1.00 88.50 252 PHE A O 1
ATOM 1911 N N . SER A 1 253 ? -13.725 17.197 25.191 1.00 82.44 253 SER A N 1
ATOM 1912 C CA . SER A 1 253 ? -12.570 18.105 25.180 1.00 82.44 253 SER A CA 1
ATOM 1913 C C . SER A 1 253 ? -12.920 19.473 25.748 1.00 82.44 253 SER A C 1
ATOM 1915 O O . SER A 1 253 ? -14.070 19.906 25.692 1.00 82.44 253 SER A O 1
ATOM 1917 N N . SER A 1 254 ? -11.925 20.174 26.299 1.00 76.12 254 SER A N 1
ATOM 1918 C CA . SER A 1 254 ? -12.119 21.512 26.874 1.00 76.12 254 SER A CA 1
ATOM 1919 C C . SER A 1 254 ? -12.656 22.522 25.856 1.00 76.12 254 SER A C 1
ATOM 1921 O O . SER A 1 254 ? -13.365 23.444 26.234 1.00 76.12 254 SER A O 1
ATOM 1923 N N . ASN A 1 255 ? -12.378 22.320 24.565 1.00 78.62 255 ASN A N 1
ATOM 1924 C CA . ASN A 1 255 ? -12.889 23.158 23.476 1.00 78.62 255 ASN A CA 1
ATOM 1925 C C . ASN A 1 255 ? -14.387 22.944 23.194 1.00 78.62 255 ASN A C 1
ATOM 1927 O O . ASN A 1 255 ? -14.978 23.702 22.428 1.00 78.62 255 ASN A O 1
ATOM 1931 N N . HIS A 1 256 ? -14.985 21.891 23.751 1.00 79.25 256 HIS A N 1
ATOM 1932 C CA . HIS A 1 256 ? -16.404 21.552 23.607 1.00 79.25 256 HIS A CA 1
ATOM 1933 C C . HIS A 1 256 ? -17.163 21.648 24.935 1.00 79.25 256 HIS A C 1
ATOM 1935 O O . HIS A 1 256 ? -18.356 21.354 24.979 1.00 79.25 256 HIS A O 1
ATOM 1941 N N . LEU A 1 257 ? -16.472 22.061 26.002 1.00 84.00 257 LEU A N 1
ATOM 1942 C CA . LEU A 1 257 ? -17.048 22.335 27.307 1.00 84.00 257 LEU A CA 1
ATOM 1943 C C . LEU A 1 257 ? -17.557 23.778 27.345 1.00 84.00 257 LEU A C 1
ATOM 1945 O O . LEU A 1 257 ? -16.779 24.725 27.247 1.00 84.00 257 LEU A O 1
ATOM 1949 N N . LEU A 1 258 ? -18.860 23.937 27.531 1.00 82.56 258 LEU A N 1
ATOM 1950 C CA . LEU A 1 258 ? -19.507 25.217 27.778 1.00 82.56 258 LEU A CA 1
ATOM 1951 C C . LEU A 1 258 ? -19.777 25.354 29.280 1.00 82.56 258 LEU A C 1
ATOM 1953 O O . LEU A 1 258 ? -20.079 24.376 29.967 1.00 82.56 258 LEU A O 1
ATOM 1957 N N . SER A 1 259 ? -19.663 26.572 29.802 1.00 79.94 259 SER A N 1
ATOM 1958 C CA . SER A 1 259 ? -19.961 26.879 31.201 1.00 79.94 259 SER A CA 1
ATOM 1959 C C . SER A 1 259 ? -20.933 28.045 31.285 1.00 79.94 259 SER A C 1
ATOM 1961 O O . SER A 1 259 ? -20.624 29.134 30.798 1.00 79.94 259 SER A O 1
ATOM 1963 N N . ALA A 1 260 ? -22.074 27.832 31.934 1.00 72.81 260 ALA A N 1
ATOM 1964 C CA . ALA A 1 260 ? -23.053 28.873 32.217 1.00 72.81 260 ALA A CA 1
ATOM 1965 C C . ALA A 1 260 ? -23.189 29.058 33.731 1.00 72.81 260 ALA A C 1
ATOM 1967 O O . ALA A 1 260 ? -23.389 28.091 34.468 1.00 72.81 260 ALA A O 1
ATOM 1968 N N . SER A 1 261 ? -23.091 30.302 34.200 1.00 74.50 261 SER A N 1
ATOM 1969 C CA . SER A 1 261 ? -23.457 30.645 35.574 1.00 74.50 261 SER A CA 1
ATOM 1970 C C . SER A 1 261 ? -24.979 30.671 35.682 1.00 74.50 261 SER A C 1
ATOM 1972 O O . SER A 1 261 ? -25.633 31.483 35.028 1.00 74.50 261 SER A O 1
ATOM 1974 N N . LEU A 1 262 ? -25.534 29.773 36.489 1.00 67.69 262 LEU A N 1
ATOM 1975 C CA . LEU A 1 262 ? -26.955 29.709 36.803 1.00 67.69 262 LEU A CA 1
ATOM 1976 C C . LEU A 1 262 ? -27.177 30.065 38.275 1.00 67.69 262 LEU A C 1
ATOM 1978 O O . LEU A 1 262 ? -26.321 29.824 39.126 1.00 67.69 262 LEU A O 1
ATOM 1982 N N . LEU A 1 263 ? -28.350 30.624 38.560 1.00 68.44 263 LEU A N 1
ATOM 1983 C CA . LEU A 1 263 ? -28.836 30.847 39.918 1.00 68.44 263 LEU A CA 1
ATOM 1984 C C . LEU A 1 263 ? -29.697 29.648 40.320 1.00 68.44 263 LEU A C 1
ATOM 1986 O O . LEU A 1 263 ? -30.602 29.263 39.575 1.00 68.44 263 LEU A O 1
ATOM 1990 N N . ASP A 1 264 ? -29.425 29.055 41.480 1.00 64.31 264 ASP A N 1
ATOM 1991 C CA . ASP A 1 264 ? -30.336 28.072 42.066 1.00 64.31 264 ASP A CA 1
ATOM 1992 C C . ASP A 1 264 ? -31.597 28.749 42.652 1.00 64.31 264 ASP A C 1
ATOM 1994 O O . ASP A 1 264 ? -31.729 29.976 42.686 1.00 64.31 264 ASP A O 1
ATOM 1998 N N . ALA A 1 265 ? -32.537 27.946 43.161 1.00 63.88 265 ALA A N 1
ATOM 1999 C CA . ALA A 1 265 ? -33.754 28.444 43.813 1.00 63.88 265 ALA A CA 1
ATOM 2000 C C . ALA A 1 265 ? -33.491 29.294 45.083 1.00 63.88 265 ALA A C 1
ATOM 2002 O O . ALA A 1 265 ? -34.412 29.941 45.580 1.00 63.88 265 ALA A O 1
ATOM 2003 N N . ASN A 1 266 ? -32.253 29.310 45.588 1.00 73.75 266 ASN A N 1
ATOM 2004 C CA . ASN A 1 266 ? -31.790 30.061 46.754 1.00 73.75 266 ASN A CA 1
ATOM 2005 C C . ASN A 1 266 ? -30.888 31.260 46.378 1.00 73.75 266 ASN A C 1
ATOM 2007 O O . ASN A 1 266 ? -30.268 31.845 47.267 1.00 73.75 266 ASN A O 1
ATOM 2011 N N . ASN A 1 267 ? -30.811 31.650 45.095 1.00 67.62 267 ASN A N 1
ATOM 2012 C CA . ASN A 1 267 ? -29.902 32.684 44.570 1.00 67.62 267 ASN A CA 1
ATOM 2013 C C . ASN A 1 267 ? -28.399 32.407 44.792 1.00 67.62 267 ASN A C 1
ATOM 2015 O O . ASN A 1 267 ? -27.587 33.336 44.785 1.00 67.62 267 ASN A O 1
ATOM 2019 N N . SER A 1 268 ? -27.996 31.151 44.971 1.00 70.25 268 SER A N 1
ATOM 2020 C CA . SER A 1 268 ? -26.589 30.767 44.945 1.00 70.25 268 SER A CA 1
ATOM 2021 C C . SER A 1 268 ? -26.129 30.569 43.495 1.00 70.25 268 SER A C 1
ATOM 2023 O O . SER A 1 268 ? -26.835 29.983 42.671 1.00 70.25 268 SER A O 1
ATOM 2025 N N . ASN A 1 269 ? -24.961 31.123 43.153 1.00 67.94 269 ASN A N 1
ATOM 2026 C CA . ASN A 1 269 ? -24.365 30.942 41.831 1.00 67.94 269 ASN A CA 1
ATOM 2027 C C . ASN A 1 269 ? -23.751 29.543 41.749 1.00 67.94 269 ASN A C 1
ATOM 2029 O O . ASN A 1 269 ? -22.788 29.254 42.462 1.00 67.94 269 ASN A O 1
ATOM 2033 N N . TYR A 1 270 ? -24.249 28.718 40.834 1.00 68.44 270 TYR A N 1
ATOM 2034 C CA . TYR A 1 270 ? -23.602 27.471 40.441 1.00 68.44 270 TYR A CA 1
ATOM 2035 C C . TYR A 1 270 ? -23.258 27.499 38.951 1.00 68.44 270 TYR A C 1
ATOM 2037 O O . TYR A 1 270 ? -23.989 28.057 38.133 1.00 68.44 270 TYR A O 1
ATOM 2045 N N . THR A 1 271 ? -22.131 26.897 38.579 1.00 74.88 271 THR A N 1
ATOM 2046 C CA . THR A 1 271 ? -21.695 26.824 37.181 1.00 74.88 271 THR A CA 1
ATOM 2047 C C . THR A 1 271 ? -22.108 25.484 36.591 1.00 74.88 271 THR A C 1
ATOM 2049 O O . THR A 1 271 ? -21.473 24.466 36.863 1.00 74.88 271 THR A O 1
ATOM 2052 N N . MET A 1 272 ? -23.140 25.484 35.748 1.00 81.00 272 MET A N 1
ATOM 2053 C CA . MET A 1 272 ? -23.483 24.308 34.952 1.00 81.00 272 MET A CA 1
ATOM 2054 C C . MET A 1 272 ? -22.468 24.143 33.826 1.00 81.00 272 MET A C 1
ATOM 2056 O O . MET A 1 272 ? -22.207 25.072 33.057 1.00 81.00 272 MET A O 1
ATOM 2060 N N . ARG A 1 273 ? -21.896 22.943 33.748 1.00 89.12 273 ARG A N 1
ATOM 2061 C CA . ARG A 1 273 ? -20.966 22.528 32.700 1.00 89.12 273 ARG A CA 1
ATOM 2062 C C . ARG A 1 273 ? -21.713 21.653 31.701 1.00 89.12 273 ARG A C 1
ATOM 2064 O O . ARG A 1 273 ? -22.340 20.681 32.115 1.00 89.12 273 ARG A O 1
ATOM 2071 N N . THR A 1 274 ? -21.640 21.971 30.413 1.00 88.81 274 THR A N 1
ATOM 2072 C CA . THR A 1 274 ? -22.281 21.182 29.352 1.00 88.81 274 THR A CA 1
ATOM 2073 C C . THR A 1 274 ? -21.290 20.827 28.243 1.00 88.81 274 THR A C 1
ATOM 2075 O O . THR A 1 274 ? -20.367 21.588 27.958 1.00 88.81 274 THR A O 1
ATOM 2078 N N . ILE A 1 275 ? -21.447 19.651 27.629 1.00 89.25 275 ILE A N 1
ATOM 2079 C CA . ILE A 1 275 ? -20.675 19.226 26.452 1.00 89.25 275 ILE A CA 1
ATOM 2080 C C . ILE A 1 275 ? -21.541 19.379 25.207 1.00 89.25 275 ILE A C 1
ATOM 2082 O O . ILE A 1 275 ? -22.619 18.790 25.120 1.00 89.25 275 ILE A O 1
ATOM 2086 N N . GLU A 1 276 ? -21.055 20.144 24.235 1.00 86.00 276 GLU A N 1
ATOM 2087 C CA . GLU A 1 276 ? -21.755 20.391 22.974 1.00 86.00 276 GLU A CA 1
ATOM 2088 C C . GLU A 1 276 ? -21.949 19.096 22.157 1.00 86.00 276 GLU A C 1
ATOM 2090 O O . GLU A 1 276 ? -21.027 18.285 22.019 1.00 86.00 276 GLU A O 1
ATOM 2095 N N . ASN A 1 277 ? -23.136 18.917 21.569 1.00 84.88 277 ASN A N 1
ATOM 2096 C CA . ASN A 1 277 ? -23.377 17.864 20.582 1.00 84.88 277 ASN A CA 1
ATOM 2097 C C . ASN A 1 277 ? -22.772 18.272 19.224 1.00 84.88 277 ASN A C 1
ATOM 2099 O O . ASN A 1 277 ? -23.191 19.259 18.628 1.00 84.88 277 ASN A O 1
ATOM 2103 N N . LYS A 1 278 ? -21.813 17.492 18.712 1.00 80.25 278 LYS A N 1
ATOM 2104 C CA . LYS A 1 278 ? -21.185 17.665 17.386 1.00 80.25 278 LYS A CA 1
ATOM 2105 C C . LYS A 1 278 ? -21.822 16.818 16.277 1.00 80.25 278 LYS A C 1
ATOM 2107 O O . LYS A 1 278 ? -21.302 16.790 15.161 1.00 80.25 278 LYS A O 1
ATOM 2112 N N . GLY A 1 279 ? -22.907 16.105 16.573 1.00 72.88 279 GLY A N 1
ATOM 2113 C CA . GLY A 1 279 ? -23.718 15.402 15.578 1.00 72.88 279 GLY A CA 1
ATOM 2114 C C . GLY A 1 279 ? -24.465 16.366 14.648 1.00 72.88 279 GLY A C 1
ATOM 2115 O O . GLY A 1 279 ? -24.469 17.578 14.853 1.00 72.88 279 GLY A O 1
ATOM 2116 N N . TYR A 1 280 ? -25.093 15.835 13.598 1.00 68.12 280 TYR A N 1
ATOM 2117 C CA . TYR A 1 280 ? -25.914 16.647 12.695 1.00 68.12 280 TYR A CA 1
ATOM 2118 C C . TYR A 1 280 ? -27.310 16.888 13.278 1.00 68.12 280 TYR A C 1
ATOM 2120 O O . TYR A 1 280 ? -28.027 15.928 13.558 1.00 68.12 280 TYR A O 1
ATOM 2128 N N . LEU A 1 281 ? -27.731 18.156 13.333 1.00 54.53 281 LEU A N 1
ATOM 2129 C CA . LEU A 1 281 ? -29.134 18.562 13.438 1.00 54.53 281 LEU A CA 1
ATOM 2130 C C . LEU A 1 281 ? -29.397 19.669 12.408 1.00 54.53 281 LEU A C 1
ATOM 2132 O O . LEU A 1 281 ? -28.721 20.695 12.379 1.00 54.53 281 LEU A O 1
ATOM 2136 N N . GLY A 1 282 ? -30.349 19.417 11.510 1.00 48.91 282 GLY A N 1
ATOM 2137 C CA . GLY A 1 282 ? -30.639 20.205 10.308 1.00 48.91 282 GLY A CA 1
ATOM 2138 C C . GLY A 1 282 ? -31.303 21.565 10.527 1.00 48.91 282 GLY A C 1
ATOM 2139 O O . GLY A 1 282 ? -31.995 22.031 9.628 1.00 48.91 282 GLY A O 1
ATOM 2140 N N . ASN A 1 283 ? -31.102 22.204 11.679 1.00 45.41 283 ASN A N 1
ATOM 2141 C CA . ASN A 1 283 ? -31.523 23.575 11.951 1.00 45.41 283 ASN A CA 1
ATOM 2142 C C . ASN A 1 283 ? -30.716 24.149 13.123 1.00 45.41 283 ASN A C 1
ATOM 2144 O O . ASN A 1 283 ? -30.555 23.491 14.146 1.00 45.41 283 ASN A O 1
ATOM 2148 N N . ALA A 1 284 ? -30.240 25.391 12.995 1.00 47.66 284 ALA A N 1
ATOM 2149 C CA . ALA A 1 284 ? -29.493 26.070 14.059 1.00 47.66 284 ALA A CA 1
ATOM 2150 C C . ALA A 1 284 ? -30.352 26.358 15.310 1.00 47.66 284 ALA A C 1
ATOM 2152 O O . ALA A 1 284 ? -29.805 26.491 16.400 1.00 47.66 284 ALA A O 1
ATOM 2153 N N . ASP A 1 285 ? -31.680 26.398 15.161 1.00 48.44 285 ASP A N 1
ATOM 2154 C CA . ASP A 1 285 ? -32.629 26.630 16.258 1.00 48.44 285 ASP A CA 1
ATOM 2155 C C . ASP A 1 285 ? -33.001 25.342 17.027 1.00 48.44 285 ASP A C 1
ATOM 2157 O O . ASP A 1 285 ? -33.448 25.418 18.169 1.00 48.44 285 ASP A O 1
ATOM 2161 N N . ASP A 1 286 ? -32.735 24.160 16.451 1.00 50.09 286 ASP A N 1
ATOM 2162 C CA . ASP A 1 286 ? -32.898 22.841 17.092 1.00 50.09 286 ASP A CA 1
ATOM 2163 C C . ASP A 1 286 ? -31.573 22.329 17.711 1.00 50.09 286 ASP A C 1
ATOM 2165 O O . ASP A 1 286 ? -31.476 21.192 18.167 1.00 50.09 286 ASP A O 1
ATOM 2169 N N . ALA A 1 287 ? -30.530 23.170 17.733 1.00 46.97 287 ALA A N 1
ATOM 2170 C CA . ALA A 1 287 ? -29.141 22.814 18.042 1.00 46.97 287 ALA A CA 1
ATOM 2171 C C . ALA A 1 287 ? -28.825 22.547 19.531 1.00 46.97 287 ALA A C 1
ATOM 2173 O O . ALA A 1 287 ? -27.661 22.338 19.882 1.00 46.97 287 ALA A O 1
ATOM 2174 N N . PHE A 1 288 ? -29.824 22.525 20.417 1.00 53.66 288 PHE A N 1
ATOM 2175 C CA . PHE A 1 288 ? -29.613 22.279 21.846 1.00 53.66 288 PHE A CA 1
ATOM 2176 C C . PHE A 1 288 ? -30.081 20.887 22.263 1.00 53.66 288 PHE A C 1
ATOM 2178 O O . PHE A 1 288 ? -31.240 20.685 22.632 1.00 53.66 288 PHE A O 1
ATOM 2185 N N . THR A 1 289 ? -29.133 19.946 22.241 1.00 69.00 289 THR A N 1
ATOM 2186 C CA . THR A 1 289 ? -29.144 18.778 23.132 1.00 69.00 289 THR A CA 1
ATOM 2187 C C . THR A 1 289 ? -27.740 18.508 23.678 1.00 69.00 289 THR A C 1
ATOM 2189 O O . THR A 1 289 ? -27.139 17.459 23.409 1.00 69.00 289 THR A O 1
ATOM 2192 N N . ALA A 1 290 ? -27.153 19.479 24.376 1.00 83.25 290 ALA A N 1
ATOM 2193 C CA . ALA A 1 290 ? -25.871 19.283 25.047 1.00 83.25 290 ALA A CA 1
ATOM 2194 C C . ALA A 1 290 ? -25.984 18.200 26.142 1.00 83.25 290 ALA A C 1
ATOM 2196 O O . ALA A 1 290 ? -27.074 17.769 26.528 1.00 83.25 290 ALA A O 1
ATOM 2197 N N . LEU A 1 291 ? -24.840 17.728 26.628 1.00 90.56 291 LEU A N 1
ATOM 2198 C CA . LEU A 1 291 ? -24.763 16.833 27.779 1.00 90.56 291 LEU A CA 1
ATOM 2199 C C . LEU A 1 291 ? -24.406 17.655 29.022 1.00 90.56 291 LEU A C 1
ATOM 2201 O O . LEU A 1 291 ? -23.265 18.092 29.162 1.00 90.56 291 LEU A O 1
ATOM 2205 N N . GLU A 1 292 ? -25.370 17.857 29.913 1.00 91.56 292 GLU A N 1
ATOM 2206 C CA . GLU A 1 292 ? -25.204 18.508 31.214 1.00 91.56 292 GLU A CA 1
ATOM 2207 C C . GLU A 1 292 ? -24.426 17.607 32.174 1.00 91.56 292 GLU A C 1
ATOM 2209 O O . GLU A 1 292 ? -24.713 16.418 32.278 1.00 91.56 292 GLU A O 1
ATOM 2214 N N . LEU A 1 293 ? -23.447 18.156 32.888 1.00 92.50 293 LEU A N 1
ATOM 2215 C CA . LEU A 1 293 ? -22.573 17.402 33.785 1.00 92.50 293 LEU A CA 1
ATOM 2216 C C . LEU A 1 293 ? -22.907 17.684 35.257 1.00 92.50 293 LEU A C 1
ATOM 2218 O O . LEU A 1 293 ? -22.921 18.842 35.676 1.00 92.50 293 LEU A O 1
ATOM 2222 N N . TYR A 1 294 ? -23.126 16.624 36.037 1.00 91.56 294 TYR A N 1
ATOM 2223 C CA . TYR A 1 294 ? -23.499 16.661 37.453 1.00 91.56 294 TYR A CA 1
ATOM 2224 C C . TYR A 1 294 ? -22.522 15.858 38.317 1.00 91.56 294 TYR A C 1
ATOM 2226 O O . TYR A 1 294 ? -22.024 14.815 37.895 1.00 91.56 294 TYR A O 1
ATOM 2234 N N . GLY A 1 295 ? -22.305 16.311 39.554 1.00 90.94 295 GLY A N 1
ATOM 2235 C CA . GLY A 1 295 ? -21.371 15.686 40.495 1.00 90.94 295 GLY A CA 1
ATOM 2236 C C . GLY A 1 295 ? -19.899 15.944 40.149 1.00 90.94 295 GLY A C 1
ATOM 2237 O O . GLY A 1 295 ? -19.554 16.912 39.460 1.00 90.94 295 GLY A O 1
ATOM 2238 N N . ASP A 1 296 ? -19.017 15.071 40.632 1.00 91.44 296 ASP A N 1
ATOM 2239 C CA . ASP A 1 296 ? -17.577 15.090 40.354 1.00 91.44 296 ASP A CA 1
ATOM 2240 C C . ASP A 1 296 ? -17.268 14.438 38.994 1.00 91.44 296 ASP A C 1
ATOM 2242 O O . ASP A 1 296 ? -16.766 13.316 38.872 1.00 91.44 296 ASP A O 1
ATOM 2246 N N . THR A 1 297 ? -17.635 15.163 37.937 1.00 92.50 297 THR A N 1
ATOM 2247 C CA . THR A 1 297 ? -17.322 14.834 36.542 1.00 92.50 297 THR A CA 1
ATOM 2248 C C . THR A 1 297 ? -16.179 15.692 36.021 1.00 92.50 297 THR A C 1
ATOM 2250 O O . THR A 1 297 ? -16.246 16.923 36.119 1.00 92.50 297 THR A O 1
ATOM 2253 N N . ASN A 1 298 ? -15.165 15.094 35.398 1.00 90.81 298 ASN A N 1
ATOM 2254 C CA . ASN A 1 298 ? -13.976 15.823 34.952 1.00 90.81 298 ASN A CA 1
ATOM 2255 C C . ASN A 1 298 ? -13.552 15.451 33.531 1.00 90.81 298 ASN A C 1
ATOM 2257 O O . ASN A 1 298 ? -13.619 14.294 33.133 1.00 90.81 298 ASN A O 1
ATOM 2261 N N . ILE A 1 299 ? -13.058 16.435 32.775 1.00 91.75 299 ILE A N 1
ATOM 2262 C CA . ILE A 1 299 ? -12.361 16.175 31.512 1.00 91.75 299 ILE A CA 1
ATOM 2263 C C . ILE A 1 299 ? -10.911 15.817 31.838 1.00 91.75 299 ILE A C 1
ATOM 2265 O O . ILE A 1 299 ? -10.209 16.587 32.500 1.00 91.75 299 ILE A O 1
ATOM 2269 N N . LYS A 1 300 ? -10.475 14.641 31.387 1.00 90.31 300 LYS A N 1
ATOM 2270 C CA . LYS A 1 300 ? -9.159 14.063 31.676 1.00 90.31 300 LYS A CA 1
ATOM 2271 C C . LYS A 1 300 ? -8.533 13.432 30.425 1.00 90.31 300 LYS A C 1
ATOM 2273 O O . LYS A 1 300 ? -9.255 13.103 29.494 1.00 90.31 300 LYS A O 1
ATOM 2278 N N . PRO A 1 301 ? -7.211 13.225 30.388 1.00 88.25 301 PRO A N 1
ATOM 2279 C CA . PRO A 1 301 ? -6.241 13.824 31.291 1.00 88.25 301 PRO A CA 1
ATOM 2280 C C . PRO A 1 301 ? -6.158 15.341 31.048 1.00 88.25 301 PRO A C 1
ATOM 2282 O O . PRO A 1 301 ? -6.748 15.870 30.105 1.00 88.25 301 PRO A O 1
ATOM 2285 N N . THR A 1 302 ? -5.461 16.073 31.914 1.00 83.81 302 THR A N 1
ATOM 2286 C CA . THR A 1 302 ? -5.144 17.479 31.624 1.00 83.81 302 THR A CA 1
ATOM 2287 C C . THR A 1 302 ? -4.271 17.564 30.368 1.00 83.81 302 THR A C 1
ATOM 2289 O O . THR A 1 302 ? -3.608 16.595 29.998 1.00 83.81 302 THR A O 1
ATOM 2292 N N . THR A 1 303 ? -4.237 18.725 29.709 1.00 75.75 303 THR A N 1
ATOM 2293 C CA . THR A 1 303 ? -3.479 18.916 28.459 1.00 75.75 303 THR A CA 1
ATOM 2294 C C . THR A 1 303 ? -2.010 18.493 28.569 1.00 75.75 303 THR A C 1
ATOM 2296 O O . THR A 1 303 ? -1.468 17.938 27.621 1.00 75.75 303 THR A O 1
ATOM 2299 N N . GLU A 1 304 ? -1.388 18.703 29.731 1.00 75.06 304 GLU A N 1
ATOM 2300 C CA . GLU A 1 304 ? 0.010 18.347 30.024 1.00 75.06 304 GLU A CA 1
ATOM 2301 C C . GLU A 1 304 ? 0.248 16.832 30.116 1.00 75.06 304 GLU A C 1
ATOM 2303 O O . GLU A 1 304 ? 1.349 16.354 29.866 1.00 75.06 304 GLU A O 1
ATOM 2308 N N . LEU A 1 305 ? -0.788 16.065 30.457 1.00 80.88 305 LEU A N 1
ATOM 2309 C CA . LEU A 1 305 ? -0.715 14.619 30.663 1.00 80.88 305 LEU A CA 1
ATOM 2310 C C . LEU A 1 305 ? -1.168 13.816 29.429 1.00 80.88 305 LEU A C 1
ATOM 2312 O O . LEU A 1 305 ? -0.949 12.606 29.385 1.00 80.88 305 LEU A O 1
ATOM 2316 N N . LEU A 1 306 ? -1.753 14.468 28.412 1.00 81.38 306 LEU A N 1
ATOM 2317 C CA . LEU A 1 306 ? -2.173 13.835 27.147 1.00 81.38 306 LEU A CA 1
ATOM 2318 C C . LEU A 1 306 ? -1.023 13.176 26.383 1.00 81.38 306 LEU A C 1
ATOM 2320 O O . LEU A 1 306 ? -1.244 12.223 25.639 1.00 81.38 306 LEU A O 1
ATOM 2324 N N . ASP A 1 307 ? 0.193 13.689 26.547 1.00 78.31 307 ASP A N 1
ATOM 2325 C CA . ASP A 1 307 ? 1.369 13.127 25.890 1.00 78.31 307 ASP A CA 1
ATOM 2326 C C . ASP A 1 307 ? 1.892 11.875 26.608 1.00 78.31 307 ASP A C 1
ATOM 2328 O O . ASP A 1 307 ? 2.667 11.129 26.020 1.00 78.31 307 ASP A O 1
ATOM 2332 N N . ILE A 1 308 ? 1.443 11.587 27.834 1.00 79.00 308 ILE A N 1
ATOM 2333 C CA . ILE A 1 308 ? 1.926 10.463 28.651 1.00 79.00 308 ILE A CA 1
ATOM 2334 C C . ILE A 1 308 ? 0.843 9.378 28.794 1.00 79.00 308 ILE A C 1
ATOM 2336 O O . ILE A 1 308 ? 1.138 8.188 28.665 1.00 79.00 308 ILE A O 1
ATOM 2340 N N . GLU A 1 309 ? -0.430 9.755 28.969 1.00 85.38 309 GLU A N 1
ATOM 2341 C CA . GLU A 1 309 ? -1.544 8.796 28.981 1.00 85.38 309 GLU A CA 1
ATOM 2342 C C . GLU A 1 309 ? -2.002 8.448 27.552 1.00 85.38 309 GLU A C 1
ATOM 2344 O O . GLU A 1 309 ? -2.422 9.300 26.770 1.00 85.38 309 GLU A O 1
ATOM 2349 N N . TYR A 1 310 ? -1.991 7.159 27.216 1.00 86.88 310 TYR A N 1
ATOM 2350 C CA . TYR A 1 310 ? -2.495 6.645 25.950 1.00 86.88 310 TYR A CA 1
ATOM 2351 C C . TYR A 1 310 ? -4.015 6.519 25.998 1.00 86.88 310 TYR A C 1
ATOM 2353 O O . TYR A 1 310 ? -4.590 5.479 26.330 1.00 86.88 310 TYR A O 1
ATOM 2361 N N . THR A 1 311 ? -4.678 7.615 25.655 1.00 89.88 311 THR A N 1
ATOM 2362 C CA . THR A 1 311 ? -6.137 7.699 25.621 1.00 89.88 311 THR A CA 1
ATOM 2363 C C . THR A 1 311 ? -6.715 7.271 24.273 1.00 89.88 311 THR A C 1
ATOM 2365 O O . THR A 1 311 ? -6.025 7.352 23.249 1.00 89.88 311 THR A O 1
ATOM 2368 N N . PRO A 1 312 ? -7.987 6.845 24.210 1.00 92.12 312 PRO A N 1
ATOM 2369 C CA . PRO A 1 312 ? -8.698 6.709 22.951 1.00 92.12 312 PRO A CA 1
ATOM 2370 C C . PRO A 1 312 ? -8.604 7.991 22.123 1.00 92.12 312 PRO A C 1
ATOM 2372 O O . PRO A 1 312 ? -8.751 9.096 22.641 1.00 92.12 312 PRO A O 1
ATOM 2375 N N . LEU A 1 313 ? -8.312 7.836 20.834 1.00 90.88 313 LEU A N 1
ATOM 2376 C CA . LEU A 1 313 ? -8.185 8.915 19.862 1.00 90.88 313 LEU A CA 1
ATOM 2377 C C . LEU A 1 313 ? -7.134 9.984 20.220 1.00 90.88 313 LEU A C 1
ATOM 2379 O O . LEU A 1 313 ? -7.148 11.056 19.637 1.00 90.88 313 LEU A O 1
ATOM 2383 N N . GLN A 1 314 ? -6.203 9.739 21.149 1.00 89.19 314 GLN A N 1
ATOM 2384 C CA . GLN A 1 314 ? -5.268 10.771 21.644 1.00 89.19 314 GLN A CA 1
ATOM 2385 C C . GLN A 1 314 ? -5.989 12.064 22.064 1.00 89.19 314 GLN A C 1
ATOM 2387 O O . GLN A 1 314 ? -5.485 13.175 21.892 1.00 89.19 314 GLN A O 1
ATOM 2392 N N . SER A 1 315 ? -7.210 11.905 22.560 1.00 89.00 315 SER A N 1
ATOM 2393 C CA . SER A 1 315 ? -8.061 12.995 23.000 1.00 89.00 315 SER A CA 1
ATOM 2394 C C . SER A 1 315 ? -8.394 12.793 24.469 1.00 89.00 315 SER A C 1
ATOM 2396 O O . SER A 1 315 ? -8.014 11.803 25.102 1.00 89.00 315 SER A O 1
ATOM 2398 N N . THR A 1 316 ? -9.067 13.768 25.039 1.00 91.44 316 THR A N 1
ATOM 2399 C CA . THR A 1 316 ? -9.551 13.692 26.406 1.00 91.44 316 THR A CA 1
ATOM 2400 C C . THR A 1 316 ? -10.824 12.834 26.492 1.00 91.44 316 THR A C 1
ATOM 2402 O O . THR A 1 316 ? -11.461 12.474 25.499 1.00 91.44 316 THR A O 1
ATOM 2405 N N . TYR A 1 317 ? -11.175 12.446 27.707 1.00 93.12 317 TYR A N 1
ATOM 2406 C CA . TYR A 1 317 ? -12.315 11.629 28.082 1.00 93.12 317 TYR A CA 1
ATOM 2407 C C . TYR A 1 317 ? -13.046 12.272 29.260 1.00 93.12 317 TYR A C 1
ATOM 2409 O O . TYR A 1 317 ? -12.491 13.111 29.973 1.00 93.12 317 TYR A O 1
ATOM 2417 N N . LEU A 1 318 ? -14.296 11.868 29.462 1.00 95.38 318 LEU A N 1
ATOM 2418 C CA . LEU A 1 318 ? -15.091 12.264 30.615 1.00 95.38 318 LEU A CA 1
ATOM 2419 C C . LEU A 1 318 ? -14.949 11.205 31.706 1.00 95.38 318 LEU A C 1
ATOM 2421 O O . LEU A 1 318 ? -15.292 10.042 31.500 1.00 95.38 318 LEU A O 1
ATOM 2425 N N . GLU A 1 319 ? -14.407 11.614 32.843 1.00 95.19 319 GLU A N 1
ATOM 2426 C CA . GLU A 1 319 ? -14.300 10.831 34.070 1.00 95.19 319 GLU A CA 1
ATOM 2427 C C . GLU A 1 319 ? -15.523 11.095 34.952 1.00 95.19 319 GLU A C 1
ATOM 2429 O O . GLU A 1 319 ? -15.869 12.252 35.200 1.00 95.19 319 GLU A O 1
ATOM 2434 N N . PHE A 1 320 ? -16.147 10.023 35.438 1.00 96.12 320 PHE A N 1
ATOM 2435 C CA . PHE A 1 320 ? -17.188 10.042 36.460 1.00 96.12 320 PHE A CA 1
ATOM 2436 C C . PHE A 1 320 ? -16.616 9.451 37.743 1.00 96.12 320 PHE A C 1
ATOM 2438 O O . PHE A 1 320 ? -16.249 8.272 37.771 1.00 96.12 320 PHE A O 1
ATOM 2445 N N . ASN A 1 321 ? -16.552 10.259 38.796 1.00 94.00 321 ASN A N 1
ATOM 2446 C CA . ASN A 1 321 ? -15.955 9.875 40.066 1.00 94.00 321 ASN A CA 1
ATOM 2447 C C . ASN A 1 321 ? -16.968 10.044 41.205 1.00 94.00 321 ASN A C 1
ATOM 2449 O O . ASN A 1 321 ? -17.580 11.097 41.329 1.00 94.00 321 ASN A O 1
ATOM 2453 N N . CYS A 1 322 ? -17.168 9.022 42.034 1.00 92.94 322 CYS A N 1
ATOM 2454 C CA . CYS A 1 322 ? -18.053 9.074 43.199 1.00 92.94 322 CYS A CA 1
ATOM 2455 C C . CYS A 1 322 ? -17.292 8.574 44.433 1.00 92.94 322 CYS A C 1
ATOM 2457 O O . CYS A 1 322 ? -16.862 7.419 44.468 1.00 92.94 322 CYS A O 1
ATOM 2459 N N . ILE A 1 323 ? -17.097 9.459 45.421 1.00 85.38 323 ILE A N 1
ATOM 2460 C CA . ILE A 1 323 ? -16.353 9.182 46.670 1.00 85.38 323 ILE A CA 1
ATOM 2461 C C . ILE A 1 323 ? -17.230 9.400 47.927 1.00 85.38 323 ILE A C 1
ATOM 2463 O O . ILE A 1 323 ? -16.901 8.892 48.997 1.00 85.38 323 ILE A O 1
ATOM 2467 N N . SER A 1 324 ? -18.342 10.141 47.825 1.00 72.00 324 SER A N 1
ATOM 2468 C CA . SER A 1 324 ? -19.113 10.655 48.973 1.00 72.00 324 SER A CA 1
ATOM 2469 C C . SER A 1 324 ? -20.632 10.457 48.860 1.00 72.00 324 SER A C 1
ATOM 2471 O O . SER A 1 324 ? -21.389 11.341 49.246 1.00 72.00 324 SER A O 1
ATOM 2473 N N . GLU A 1 325 ? -21.086 9.333 48.299 1.00 77.38 325 GLU A N 1
ATOM 2474 C CA . GLU A 1 325 ? -22.507 8.994 48.049 1.00 77.38 325 GLU A CA 1
ATOM 2475 C C . GLU A 1 325 ? -23.278 9.926 47.087 1.00 77.38 325 GLU A C 1
ATOM 2477 O O . GLU A 1 325 ? -24.385 9.595 46.661 1.00 77.38 325 GLU A O 1
ATOM 2482 N N . GLU A 1 326 ? -22.691 11.048 46.665 1.00 88.44 326 GLU A N 1
ATOM 2483 C CA . GLU A 1 326 ? -23.215 11.899 45.594 1.00 88.44 326 GLU A CA 1
ATOM 2484 C C . GLU A 1 326 ? -22.851 11.323 44.220 1.00 88.44 326 GLU A C 1
ATOM 2486 O O . GLU A 1 326 ? -21.676 11.199 43.864 1.00 88.44 326 GLU A O 1
ATOM 2491 N N . ALA A 1 327 ? -23.867 10.954 43.441 1.00 92.25 327 ALA A N 1
ATOM 2492 C CA . ALA A 1 327 ? -23.683 10.364 42.124 1.00 92.25 327 ALA A CA 1
ATOM 2493 C C . ALA A 1 327 ? -23.133 11.380 41.107 1.00 92.25 327 ALA A C 1
ATOM 2495 O O . ALA A 1 327 ? -23.652 12.489 40.970 1.00 92.25 327 ALA A O 1
ATOM 2496 N N . SER A 1 328 ? -22.146 10.952 40.321 1.00 94.62 328 SER A N 1
ATOM 2497 C CA . SER A 1 328 ? -21.614 11.699 39.180 1.00 94.62 328 SER A CA 1
ATOM 2498 C C . SER A 1 328 ? -22.207 11.165 37.882 1.00 94.62 328 SER A C 1
ATOM 2500 O O . SER A 1 328 ? -22.064 9.983 37.556 1.00 94.62 328 SER A O 1
ATOM 2502 N N . TYR A 1 329 ? -22.884 12.025 37.123 1.00 95.19 329 TYR A N 1
ATOM 2503 C CA . TYR A 1 329 ? -23.585 11.622 35.905 1.00 95.19 329 TYR A CA 1
ATOM 2504 C C . TYR A 1 329 ? -23.720 12.758 34.893 1.00 95.19 329 TYR A C 1
ATOM 2506 O O . TYR A 1 329 ? -23.614 13.938 35.213 1.00 95.19 329 TYR A O 1
ATOM 2514 N N . GLY A 1 330 ? -23.915 12.379 33.634 1.00 94.25 330 GLY A N 1
ATOM 2515 C CA . GLY A 1 330 ? -24.186 13.280 32.528 1.00 94.25 330 GLY A CA 1
ATOM 2516 C C . GLY A 1 330 ? -25.639 13.130 32.111 1.00 94.25 330 GLY A C 1
ATOM 2517 O O . GLY A 1 330 ? -26.107 12.007 31.947 1.00 94.25 330 GLY A O 1
ATOM 2518 N N . LYS A 1 331 ? -26.362 14.225 31.922 1.00 92.62 331 LYS A N 1
ATOM 2519 C CA . LYS A 1 331 ? -27.766 14.225 31.517 1.00 92.62 331 LYS A CA 1
ATOM 2520 C C . LYS A 1 331 ? -27.908 14.901 30.166 1.00 92.62 331 LYS A C 1
ATOM 2522 O O . LYS A 1 331 ? -27.447 16.022 29.985 1.00 92.62 331 LYS A O 1
ATOM 2527 N N . PHE A 1 332 ? -28.536 14.227 29.211 1.00 89.62 332 PHE A N 1
ATOM 2528 C CA . PHE A 1 332 ? -28.862 14.880 27.949 1.00 89.62 332 PHE A CA 1
ATOM 2529 C C . PHE A 1 332 ? -29.934 15.950 28.200 1.00 89.62 332 PHE A C 1
ATOM 2531 O O . PHE A 1 332 ? -30.905 15.699 28.923 1.00 89.62 332 PHE A O 1
ATOM 2538 N N . GLU A 1 333 ? -29.739 17.145 27.640 1.00 85.19 333 GLU A N 1
ATOM 2539 C CA . GLU A 1 333 ? -30.665 18.275 27.778 1.00 85.19 333 GLU A CA 1
ATOM 2540 C C . GLU A 1 333 ? -32.103 17.912 27.369 1.00 85.19 333 GLU A C 1
ATOM 2542 O O . GLU A 1 333 ? -32.363 16.934 26.667 1.00 85.19 333 GLU A O 1
ATOM 2547 N N . ARG A 1 334 ? -33.061 18.746 27.794 1.00 70.50 334 ARG A N 1
ATOM 2548 C CA . ARG A 1 334 ? -34.507 18.468 27.736 1.00 70.50 334 ARG A CA 1
ATOM 2549 C C . ARG A 1 334 ? -35.042 18.017 26.369 1.00 70.50 334 ARG A C 1
ATOM 2551 O O . ARG A 1 334 ? -36.036 17.298 26.344 1.00 70.50 334 ARG A O 1
ATOM 2558 N N . ASN A 1 335 ? -34.426 18.443 25.271 1.00 73.94 335 ASN A N 1
ATOM 2559 C CA . ASN A 1 335 ? -34.901 18.147 23.919 1.00 73.94 335 ASN A CA 1
ATOM 2560 C C . ASN A 1 335 ? -34.329 16.840 23.342 1.00 73.94 335 ASN A C 1
ATOM 2562 O O . ASN A 1 335 ? -34.691 16.461 22.234 1.00 73.94 335 ASN A O 1
ATOM 2566 N N . PHE A 1 336 ? -33.445 16.144 24.065 1.00 83.12 336 PHE A N 1
ATOM 2567 C CA . PHE A 1 336 ? -32.908 14.864 23.617 1.00 83.12 336 PHE A CA 1
ATOM 2568 C C . PHE A 1 336 ? -33.927 13.736 23.808 1.00 83.12 336 PHE A C 1
ATOM 2570 O O . PHE A 1 336 ? -34.303 13.418 24.940 1.00 83.12 336 PHE A O 1
ATOM 2577 N N . ASP A 1 337 ? -34.302 13.074 22.711 1.00 83.06 337 ASP A N 1
ATOM 2578 C CA . ASP A 1 337 ? -35.075 11.831 22.725 1.00 83.06 337 ASP A CA 1
ATOM 2579 C C . ASP A 1 337 ? -34.365 10.741 21.900 1.00 83.06 337 ASP A C 1
ATOM 2581 O O . ASP A 1 337 ? -34.217 10.827 20.679 1.00 83.06 337 ASP A O 1
ATOM 2585 N N . ILE A 1 338 ? -33.948 9.660 22.568 1.00 87.94 338 ILE A N 1
ATOM 2586 C CA . ILE A 1 338 ? -33.315 8.501 21.920 1.00 87.94 338 ILE A CA 1
ATOM 2587 C C . ILE A 1 338 ? -34.260 7.795 20.931 1.00 87.94 338 ILE A C 1
ATOM 2589 O O . ILE A 1 338 ? -33.814 7.119 19.998 1.00 87.94 338 ILE A O 1
ATOM 2593 N N . ASN A 1 339 ? -35.575 7.947 21.108 1.00 89.19 339 ASN A N 1
ATOM 2594 C CA . ASN A 1 339 ? -36.569 7.416 20.187 1.00 89.19 339 ASN A CA 1
ATOM 2595 C C . ASN A 1 339 ? -36.512 8.107 18.818 1.00 89.19 339 ASN A C 1
ATOM 2597 O O . ASN A 1 339 ? -36.731 7.433 17.810 1.00 89.19 339 ASN A O 1
ATOM 2601 N N . ASP A 1 340 ? -36.171 9.396 18.773 1.00 85.44 340 ASP A N 1
ATOM 2602 C CA . ASP A 1 340 ? -36.041 10.142 17.519 1.00 85.44 340 ASP A CA 1
ATOM 2603 C C . ASP A 1 340 ? -34.832 9.651 16.721 1.00 85.44 340 ASP A C 1
ATOM 2605 O O . ASP A 1 340 ? -34.930 9.449 15.511 1.00 85.44 340 ASP A O 1
ATOM 2609 N N . VAL A 1 341 ? -33.729 9.319 17.402 1.00 87.50 341 VAL A N 1
ATOM 2610 C CA . VAL A 1 341 ? -32.569 8.659 16.780 1.00 87.50 341 VAL A CA 1
ATOM 2611 C C . VAL A 1 341 ? -32.958 7.289 16.217 1.00 87.50 341 VAL A C 1
ATOM 2613 O O . VAL A 1 341 ? -32.642 6.976 15.071 1.00 87.50 341 VAL A O 1
ATOM 2616 N N . PHE A 1 342 ? -33.675 6.473 16.994 1.00 90.38 342 PHE A N 1
ATOM 2617 C CA . PHE A 1 342 ? -34.057 5.117 16.589 1.00 90.38 342 PHE A CA 1
ATOM 2618 C C . PHE A 1 342 ? -35.048 5.083 15.415 1.00 90.38 342 PHE A C 1
ATOM 2620 O O . PHE A 1 342 ? -34.962 4.193 14.566 1.00 90.38 342 PHE A O 1
ATOM 2627 N N . LYS A 1 343 ? -35.984 6.039 15.355 1.00 87.31 343 LYS A N 1
ATOM 2628 C CA . LYS A 1 343 ? -37.060 6.110 14.349 1.00 87.31 343 LYS A CA 1
ATOM 2629 C C . LYS A 1 343 ? -36.796 7.091 13.201 1.00 87.31 343 LYS A C 1
ATOM 2631 O O . LYS A 1 343 ? -37.681 7.280 12.372 1.00 87.31 343 LYS A O 1
ATOM 2636 N N . ALA A 1 344 ? -35.600 7.674 13.099 1.00 81.31 344 ALA A N 1
ATOM 2637 C CA . ALA A 1 344 ? -35.278 8.659 12.057 1.00 81.31 344 ALA A CA 1
ATOM 2638 C C . ALA A 1 344 ? -35.367 8.119 10.612 1.00 81.31 344 ALA A C 1
ATOM 2640 O O . ALA A 1 344 ? -35.390 8.894 9.660 1.00 81.31 344 ALA A O 1
ATOM 2641 N N . GLN A 1 345 ? -35.386 6.797 10.428 1.00 78.44 345 GLN A N 1
ATOM 2642 C CA . GLN A 1 345 ? -35.419 6.126 9.127 1.00 78.44 345 GLN A CA 1
ATOM 2643 C C . GLN A 1 345 ? -36.668 5.237 9.009 1.00 78.44 345 GLN A C 1
ATOM 2645 O O . GLN A 1 345 ? -37.227 4.802 10.013 1.00 78.44 345 GLN A O 1
ATOM 2650 N N . SER A 1 346 ? -37.077 4.905 7.777 1.00 78.12 346 SER A N 1
ATOM 2651 C CA . SER A 1 346 ? -38.274 4.081 7.502 1.00 78.12 346 SER A CA 1
ATOM 2652 C C . SER A 1 346 ? -38.262 2.702 8.178 1.00 78.12 346 SER A C 1
ATOM 2654 O O . SER A 1 346 ? -39.318 2.153 8.482 1.00 78.12 346 SER A O 1
ATOM 2656 N N . GLN A 1 347 ? -37.072 2.159 8.436 1.00 83.00 347 GLN A N 1
ATOM 2657 C CA . GLN A 1 347 ? -36.844 0.970 9.250 1.00 83.00 347 GLN A CA 1
ATOM 2658 C C . GLN A 1 347 ? -36.036 1.378 10.486 1.00 83.00 347 GLN A C 1
ATOM 2660 O O . GLN A 1 347 ? -34.891 1.822 10.343 1.00 83.00 347 GLN A O 1
ATOM 2665 N N . ALA A 1 348 ? -36.635 1.239 11.675 1.00 90.56 348 ALA A N 1
ATOM 2666 C CA . ALA A 1 348 ? -36.053 1.727 12.921 1.00 90.56 348 ALA A CA 1
ATOM 2667 C C . ALA A 1 348 ? -34.769 0.968 13.277 1.00 90.56 348 ALA A C 1
ATOM 2669 O O . ALA A 1 348 ? -34.731 -0.268 13.292 1.00 90.56 348 ALA A O 1
ATOM 2670 N N . LYS A 1 349 ? -33.701 1.716 13.539 1.00 93.50 349 LYS A N 1
ATOM 2671 C CA . LYS A 1 349 ? -32.368 1.175 13.800 1.00 93.50 349 LYS A CA 1
ATOM 2672 C C . LYS A 1 349 ? -31.516 2.191 14.545 1.00 93.50 349 LYS A C 1
ATOM 2674 O O . LYS A 1 349 ? -31.616 3.389 14.303 1.00 93.50 349 LYS A O 1
ATOM 2679 N N . ILE A 1 350 ? -30.669 1.700 15.441 1.00 94.44 350 ILE A N 1
ATOM 2680 C CA . ILE A 1 350 ? -29.722 2.526 16.188 1.00 94.44 350 ILE A CA 1
ATOM 2681 C C . ILE A 1 350 ? -28.421 1.765 16.422 1.00 94.44 350 ILE A C 1
ATOM 2683 O O . ILE A 1 350 ? -28.446 0.562 16.691 1.00 94.44 350 ILE A O 1
ATOM 2687 N N . THR A 1 351 ? -27.298 2.475 16.358 1.00 96.50 351 THR A N 1
ATOM 2688 C CA . THR A 1 351 ? -25.993 1.994 16.821 1.00 96.50 351 THR A CA 1
ATOM 2689 C C . THR A 1 351 ? -25.414 3.002 17.810 1.00 96.50 351 THR A C 1
ATOM 2691 O O . THR A 1 351 ? -25.256 4.171 17.473 1.00 96.50 351 THR A O 1
ATOM 2694 N N . ILE A 1 352 ? -25.083 2.554 19.020 1.00 96.81 352 ILE A N 1
ATOM 2695 C CA . ILE A 1 352 ? -24.425 3.346 20.068 1.00 96.81 352 ILE A CA 1
ATOM 2696 C C . ILE A 1 352 ? -22.981 2.856 20.188 1.00 96.81 352 ILE A C 1
ATOM 2698 O O . ILE A 1 352 ? -22.757 1.652 20.312 1.00 96.81 352 ILE A O 1
ATOM 2702 N N . SER A 1 353 ? -22.014 3.772 20.149 1.00 97.19 353 SER A N 1
ATOM 2703 C CA . SER A 1 353 ? -20.582 3.469 20.209 1.00 97.19 353 SER A CA 1
ATOM 2704 C C . SER A 1 353 ? -19.859 4.407 21.166 1.00 97.19 353 SER A C 1
ATOM 2706 O O . SER A 1 353 ? -20.140 5.602 21.163 1.00 97.19 353 SER A O 1
ATOM 2708 N N . PHE A 1 354 ? -18.948 3.882 21.981 1.00 97.56 354 PHE A N 1
ATOM 2709 C CA . PHE A 1 354 ? -18.099 4.673 22.878 1.00 97.56 354 PHE A CA 1
ATOM 2710 C C . PHE A 1 354 ? -16.926 3.840 23.400 1.00 97.56 354 PHE A C 1
ATOM 2712 O O . PHE A 1 354 ? -16.971 2.611 23.426 1.00 97.56 354 PHE A O 1
ATOM 2719 N N . TRP A 1 355 ? -15.875 4.505 23.866 1.00 97.75 355 TRP A N 1
ATOM 2720 C CA . TRP A 1 355 ? -14.802 3.874 24.632 1.00 97.75 355 TRP A CA 1
ATOM 2721 C C . TRP A 1 355 ? -15.114 3.918 26.124 1.00 97.75 355 TRP A C 1
ATOM 2723 O O . TRP A 1 355 ? -15.525 4.958 26.628 1.00 97.75 355 TRP A O 1
ATOM 2733 N N . LEU A 1 356 ? -14.873 2.817 26.833 1.00 97.81 356 LEU A N 1
ATOM 2734 C CA . LEU A 1 356 ? -15.112 2.663 28.267 1.00 97.81 356 LEU A CA 1
ATOM 2735 C C . LEU A 1 356 ? -13.840 2.188 28.979 1.00 97.81 356 LEU A C 1
ATOM 2737 O O . LEU A 1 356 ? -13.223 1.213 28.548 1.00 97.81 356 LEU A O 1
ATOM 2741 N N . LYS A 1 357 ? -13.491 2.829 30.099 1.00 95.44 357 LYS A N 1
ATOM 2742 C CA . LYS A 1 357 ? -12.498 2.337 31.069 1.00 95.44 357 LYS A CA 1
ATOM 2743 C C . LYS A 1 357 ? -13.081 2.429 32.475 1.00 95.44 357 LYS A C 1
ATOM 2745 O O . LYS A 1 357 ? -13.274 3.524 32.985 1.00 95.44 357 LYS A O 1
ATOM 2750 N N . VAL A 1 358 ? -13.333 1.293 33.122 1.00 95.69 358 VAL A N 1
ATOM 2751 C CA . VAL A 1 358 ? -13.734 1.251 34.542 1.00 95.69 358 VAL A CA 1
ATOM 2752 C C . VAL A 1 358 ? -12.473 1.140 35.391 1.00 95.69 358 VAL A C 1
ATOM 2754 O O . VAL A 1 358 ? -11.764 0.146 35.284 1.00 95.69 358 VAL A O 1
ATOM 2757 N N . ASN A 1 359 ? -12.146 2.132 36.216 1.00 92.31 359 ASN A N 1
ATOM 2758 C CA . ASN A 1 359 ? -10.922 2.112 37.027 1.00 92.31 359 ASN A CA 1
ATOM 2759 C C . ASN A 1 359 ? -11.130 1.389 38.360 1.00 92.31 359 ASN A C 1
ATOM 2761 O O . ASN A 1 359 ? -10.304 0.558 38.755 1.00 92.31 359 ASN A O 1
ATOM 2765 N N . SER A 1 360 ? -12.238 1.688 39.035 1.00 92.31 360 SER A N 1
ATOM 2766 C CA . SER A 1 360 ? -12.636 1.083 40.305 1.00 92.31 360 SER A CA 1
ATOM 2767 C C . SER A 1 360 ? -14.147 1.184 40.500 1.00 92.31 360 SER A C 1
ATOM 2769 O O . SER A 1 360 ? -14.807 2.064 39.958 1.00 92.31 360 SER A O 1
ATOM 2771 N N . CYS A 1 361 ? -14.697 0.258 41.276 1.00 93.06 361 CYS A N 1
ATOM 2772 C CA . CYS A 1 361 ? -16.094 0.244 41.693 1.00 93.06 361 CYS A CA 1
ATOM 2773 C C . CYS A 1 361 ? -16.246 -0.697 42.883 1.00 93.06 361 CYS A C 1
ATOM 2775 O O . CYS A 1 361 ? -15.488 -1.668 42.976 1.00 93.06 361 CYS A O 1
ATOM 2777 N N . SER A 1 362 ? -17.175 -0.375 43.785 1.00 91.44 362 SER A N 1
ATOM 2778 C CA . SER A 1 362 ? -17.529 -1.200 44.947 1.00 91.44 362 SER A CA 1
ATOM 2779 C C . SER A 1 362 ? -18.881 -1.909 44.812 1.00 91.44 362 SER A C 1
ATOM 2781 O O . SER A 1 362 ? -19.246 -2.658 45.709 1.00 91.44 362 SER A O 1
ATOM 2783 N N . ASN A 1 363 ? -19.632 -1.622 43.746 1.00 94.25 363 ASN A N 1
ATOM 2784 C CA . ASN A 1 363 ? -20.908 -2.230 43.367 1.00 94.25 363 ASN A CA 1
ATOM 2785 C C . ASN A 1 363 ? -21.091 -2.105 41.845 1.00 94.25 363 ASN A C 1
ATOM 2787 O O . ASN A 1 363 ? -20.292 -1.446 41.173 1.00 94.25 363 ASN A O 1
ATOM 2791 N N . ASP A 1 364 ? -22.151 -2.719 41.319 1.00 96.50 364 ASP A N 1
ATOM 2792 C CA . ASP A 1 364 ? -22.554 -2.585 39.919 1.00 96.50 364 ASP A CA 1
ATOM 2793 C C . ASP A 1 364 ? -22.822 -1.117 39.553 1.00 96.50 364 ASP A C 1
ATOM 2795 O O . ASP A 1 364 ? -23.361 -0.347 40.351 1.00 96.50 364 ASP A O 1
ATOM 2799 N N . ILE A 1 365 ? -22.458 -0.731 38.330 1.00 96.69 365 ILE A N 1
ATOM 2800 C CA . ILE A 1 365 ? -22.567 0.652 37.851 1.00 96.69 365 ILE A CA 1
ATOM 2801 C C . ILE A 1 365 ? -23.426 0.681 36.599 1.00 96.69 365 ILE A C 1
ATOM 2803 O O . ILE A 1 365 ? -23.134 -0.002 35.615 1.00 96.69 365 ILE A O 1
ATOM 2807 N N . ILE A 1 366 ? -24.452 1.525 36.578 1.00 96.88 366 ILE A N 1
ATOM 2808 C CA . ILE A 1 366 ? -25.166 1.832 35.338 1.00 96.88 366 ILE A CA 1
ATOM 2809 C C . ILE A 1 366 ? -24.289 2.775 34.511 1.00 96.88 366 ILE A C 1
ATOM 2811 O O . ILE A 1 366 ? -23.984 3.866 34.971 1.00 96.88 366 ILE A O 1
ATOM 2815 N N . ILE A 1 367 ? -23.868 2.364 33.316 1.00 97.81 367 ILE A N 1
ATOM 2816 C CA . ILE A 1 367 ? -22.965 3.131 32.440 1.00 97.81 367 ILE A CA 1
ATOM 2817 C C . ILE A 1 367 ? -23.755 4.067 31.519 1.00 97.81 367 ILE A C 1
ATOM 2819 O O . ILE A 1 367 ? -23.375 5.219 31.327 1.00 97.81 367 ILE A O 1
ATOM 2823 N N . ILE A 1 368 ? -24.868 3.581 30.966 1.00 96.38 368 ILE A N 1
ATOM 2824 C CA . ILE A 1 368 ? -25.823 4.355 30.161 1.00 96.38 368 ILE A CA 1
ATOM 2825 C C . ILE A 1 368 ? -27.230 3.977 30.616 1.00 96.38 368 ILE A C 1
ATOM 2827 O O . ILE A 1 368 ? -27.532 2.785 30.732 1.00 96.38 368 ILE A O 1
ATOM 2831 N N . GLU A 1 369 ? -28.083 4.976 30.840 1.00 94.81 369 GLU A N 1
ATOM 2832 C CA . GLU A 1 369 ? -29.466 4.802 31.274 1.00 94.81 369 GLU A CA 1
ATOM 2833 C C . GLU A 1 369 ? -30.432 5.599 30.387 1.00 94.81 369 GLU A C 1
ATOM 2835 O O . GLU A 1 369 ? -30.467 6.830 30.427 1.00 94.81 369 GLU A O 1
ATOM 2840 N N . PHE A 1 370 ? -31.281 4.885 29.643 1.00 94.00 370 PHE A N 1
ATOM 2841 C CA . PHE A 1 370 ? -32.493 5.458 29.068 1.00 94.00 370 PHE A CA 1
ATOM 2842 C C . PHE A 1 370 ? -33.731 4.736 29.607 1.00 94.00 370 PHE A C 1
ATOM 2844 O O . PHE A 1 370 ? -33.941 3.557 29.304 1.00 94.00 370 PHE A O 1
ATOM 2851 N N . THR A 1 371 ? -34.541 5.402 30.436 1.00 91.19 371 THR A N 1
ATOM 2852 C CA . THR A 1 371 ? -35.704 4.776 31.099 1.00 91.19 371 THR A CA 1
ATOM 2853 C C . THR A 1 371 ? -36.901 5.709 31.200 1.00 91.19 371 THR A C 1
ATOM 2855 O O . THR A 1 371 ? -36.762 6.927 31.186 1.00 91.19 371 THR A O 1
ATOM 2858 N N . ASN A 1 372 ? -38.110 5.153 31.323 1.00 87.56 372 ASN A N 1
ATOM 2859 C CA . ASN A 1 372 ? -39.352 5.931 31.454 1.00 87.56 372 ASN A CA 1
ATOM 2860 C C . ASN A 1 372 ? -39.706 6.369 32.887 1.00 87.56 372 ASN A C 1
ATOM 2862 O O . ASN A 1 372 ? -40.739 7.011 33.073 1.00 87.56 372 ASN A O 1
ATOM 2866 N N . ASN A 1 373 ? -38.884 6.032 33.886 1.00 78.25 373 ASN A N 1
ATOM 2867 C CA . ASN A 1 373 ? -39.096 6.345 35.306 1.00 78.25 373 ASN A CA 1
ATOM 2868 C C . ASN A 1 373 ? -40.505 5.994 35.851 1.00 78.25 373 ASN A C 1
ATOM 2870 O O . ASN A 1 373 ? -40.999 6.642 36.772 1.00 78.25 373 ASN A O 1
ATOM 2874 N N . ASP A 1 374 ? -41.171 4.979 35.283 1.00 82.31 374 ASP A N 1
ATOM 2875 C CA . ASP A 1 374 ? -42.461 4.464 35.761 1.00 82.31 374 ASP A CA 1
ATOM 2876 C C . ASP A 1 374 ? -42.231 3.148 36.525 1.00 82.31 374 ASP A C 1
ATOM 2878 O O . ASP A 1 374 ? -41.988 2.118 35.892 1.00 82.31 374 ASP A O 1
ATOM 2882 N N . PRO A 1 375 ? -42.342 3.123 37.866 1.00 75.50 375 PRO A N 1
ATOM 2883 C CA . PRO A 1 375 ? -42.079 1.920 38.659 1.00 75.50 375 PRO A CA 1
ATOM 2884 C C . PRO A 1 375 ? -43.023 0.748 38.353 1.00 75.50 375 PRO A C 1
ATOM 2886 O O . PRO A 1 375 ? -42.667 -0.406 38.578 1.00 75.50 375 PRO A O 1
ATOM 2889 N N . LYS A 1 376 ? -44.238 1.018 37.850 1.00 77.69 376 LYS A N 1
ATOM 2890 C CA . LYS A 1 376 ? -45.233 -0.019 37.518 1.00 77.69 376 LYS A CA 1
ATOM 2891 C C . LYS A 1 376 ? -45.055 -0.549 36.100 1.00 77.69 376 LYS A C 1
ATOM 2893 O O . LYS A 1 376 ? -45.487 -1.660 35.791 1.00 77.69 376 LYS A O 1
ATOM 2898 N N . ASN A 1 377 ? -44.437 0.248 35.235 1.00 83.50 377 ASN A N 1
ATOM 2899 C CA . ASN A 1 377 ? -44.308 -0.017 33.812 1.00 83.50 377 ASN A CA 1
ATOM 2900 C C . ASN A 1 377 ? -42.882 0.266 33.323 1.00 83.50 377 ASN A C 1
ATOM 2902 O O . ASN A 1 377 ? -42.721 0.847 32.252 1.00 83.50 377 ASN A O 1
ATOM 2906 N N . LEU A 1 378 ? -41.866 -0.124 34.102 1.00 84.62 378 LEU A N 1
ATOM 2907 C CA . LEU A 1 378 ? -40.475 0.230 33.830 1.00 84.62 378 LEU A CA 1
ATOM 2908 C C . LEU A 1 378 ? -40.027 -0.329 32.476 1.00 84.62 378 LEU A C 1
ATOM 2910 O O . LEU A 1 378 ? -40.223 -1.508 32.170 1.00 84.62 378 LEU A O 1
ATOM 2914 N N . ARG A 1 379 ? -39.434 0.548 31.673 1.00 89.88 379 ARG A N 1
ATOM 2915 C CA . ARG A 1 379 ? -38.834 0.272 30.369 1.00 89.88 379 ARG A CA 1
ATOM 2916 C C . ARG A 1 379 ? -37.408 0.790 30.415 1.00 89.88 379 ARG A C 1
ATOM 2918 O O . ARG A 1 379 ? -37.208 1.908 30.898 1.00 89.88 379 ARG A O 1
ATOM 2925 N N . LYS A 1 380 ? -36.438 0.002 29.950 1.00 91.19 380 LYS A N 1
ATOM 2926 C CA . LYS A 1 380 ? -35.029 0.401 30.012 1.00 91.19 380 LYS A CA 1
ATOM 2927 C C . LYS A 1 380 ? -34.232 0.021 28.775 1.00 91.19 380 LYS A C 1
ATOM 2929 O O . LYS A 1 380 ? -34.214 -1.131 28.368 1.00 91.19 380 LYS A O 1
ATOM 2934 N N . LEU A 1 381 ? -33.523 0.984 28.209 1.00 94.75 381 LEU A N 1
ATOM 2935 C CA . LEU A 1 381 ? -32.413 0.758 27.293 1.00 94.75 381 LEU A CA 1
ATOM 2936 C C . LEU A 1 381 ? -31.144 1.143 28.060 1.00 94.75 381 LEU A C 1
ATOM 2938 O O . LEU A 1 381 ? -30.870 2.327 28.240 1.00 94.75 381 LEU A O 1
ATOM 2942 N N . SER A 1 382 ? -30.426 0.158 28.601 1.00 95.44 382 SER A N 1
ATOM 2943 C CA . SER A 1 382 ? -29.324 0.429 29.532 1.00 95.44 382 SER A CA 1
ATOM 2944 C C . SER A 1 382 ? -28.165 -0.551 29.405 1.00 95.44 382 SER A C 1
ATOM 2946 O O . SER A 1 382 ? -28.348 -1.709 29.020 1.00 95.44 382 SER A O 1
ATOM 2948 N N . ILE A 1 383 ? -26.980 -0.077 29.790 1.00 97.81 383 ILE A N 1
ATOM 2949 C CA . ILE A 1 383 ? -25.760 -0.878 29.922 1.00 97.81 383 ILE A CA 1
ATOM 2950 C C . ILE A 1 383 ? -25.302 -0.796 31.377 1.00 97.81 383 ILE A C 1
ATOM 2952 O O . ILE A 1 383 ? -25.103 0.305 31.890 1.00 97.81 383 ILE A O 1
ATOM 2956 N N . THR A 1 384 ? -25.112 -1.940 32.031 1.00 97.88 384 THR A N 1
ATOM 2957 C CA . THR A 1 384 ? -24.663 -2.022 33.430 1.00 97.88 384 THR A CA 1
ATOM 2958 C C . THR A 1 384 ? -23.361 -2.811 33.513 1.00 97.88 384 THR A C 1
ATOM 2960 O O . THR A 1 384 ? -23.280 -3.923 32.995 1.00 97.88 384 THR A O 1
ATOM 2963 N N . TYR A 1 385 ? -22.345 -2.243 34.159 1.00 98.25 385 TYR A N 1
ATOM 2964 C CA . TYR A 1 385 ? -21.116 -2.942 34.516 1.00 98.25 385 TYR A CA 1
ATOM 2965 C C . TYR A 1 385 ? -21.323 -3.716 35.814 1.00 98.25 385 TYR A C 1
ATOM 2967 O O . TYR A 1 385 ? -21.710 -3.129 36.823 1.00 98.25 385 TYR A O 1
ATOM 2975 N N . ILE A 1 386 ? -21.050 -5.016 35.777 1.00 97.94 386 ILE A N 1
ATOM 2976 C CA . ILE A 1 386 ? -21.211 -5.917 36.915 1.00 97.94 386 ILE A CA 1
ATOM 2977 C C . ILE A 1 386 ? -19.860 -6.121 37.588 1.00 97.94 386 ILE A C 1
ATOM 2979 O O . ILE A 1 386 ? -18.950 -6.716 36.999 1.00 97.94 386 ILE A O 1
ATOM 2983 N N . ASP A 1 387 ? -19.737 -5.656 38.831 1.00 94.50 387 ASP A N 1
ATOM 2984 C CA . ASP A 1 387 ? -18.456 -5.580 39.538 1.00 94.50 387 ASP A CA 1
ATOM 2985 C C . ASP A 1 387 ? -17.832 -6.964 39.747 1.00 94.50 387 ASP A C 1
ATOM 2987 O O . ASP A 1 387 ? -16.691 -7.222 39.356 1.00 94.50 387 ASP A O 1
ATOM 2991 N N . ILE A 1 388 ? -18.622 -7.893 40.290 1.00 94.25 388 ILE A N 1
ATOM 2992 C CA . ILE A 1 388 ? -18.137 -9.217 40.697 1.00 94.25 388 ILE A CA 1
ATOM 2993 C C . ILE A 1 388 ? -17.668 -10.082 39.520 1.00 94.25 388 ILE A C 1
ATOM 2995 O O . ILE A 1 388 ? -16.782 -10.920 39.680 1.00 94.25 388 ILE A O 1
ATOM 2999 N N . SER A 1 389 ? -18.248 -9.884 38.334 1.00 94.69 389 SER A N 1
ATOM 3000 C CA . SER A 1 389 ? -17.953 -10.692 37.142 1.00 94.69 389 SER A CA 1
ATOM 3001 C C . SER A 1 389 ? -17.088 -9.970 36.110 1.00 94.69 389 SER A C 1
ATOM 3003 O O . SER A 1 389 ? -16.615 -10.610 35.174 1.00 94.69 389 SER A O 1
ATOM 3005 N N . ASN A 1 390 ? -16.832 -8.666 36.282 1.00 95.06 390 ASN A N 1
ATOM 3006 C CA . ASN A 1 390 ? -16.177 -7.821 35.281 1.00 95.06 390 ASN A CA 1
ATOM 3007 C C . ASN A 1 390 ? -16.825 -7.988 33.891 1.00 95.06 390 ASN A C 1
ATOM 3009 O O . ASN A 1 390 ? -16.156 -8.307 32.902 1.00 95.06 390 ASN A O 1
ATOM 3013 N N . SER A 1 391 ? -18.149 -7.831 33.840 1.00 97.31 391 SER A N 1
ATOM 3014 C CA . SER A 1 391 ? -18.962 -8.030 32.637 1.00 97.31 391 SER A CA 1
ATOM 3015 C C . SER A 1 391 ? -19.898 -6.846 32.381 1.00 97.31 391 SER A C 1
ATOM 3017 O O . SER A 1 391 ? -20.167 -6.045 33.277 1.00 97.31 391 SER A O 1
ATOM 3019 N N . LEU A 1 392 ? -20.387 -6.719 31.147 1.00 98.31 392 LEU A N 1
ATOM 3020 C CA . LEU A 1 392 ? -21.397 -5.734 30.757 1.00 98.31 392 LEU A CA 1
ATOM 3021 C C . LEU A 1 392 ? -22.725 -6.427 30.456 1.00 98.31 392 LEU A C 1
ATOM 3023 O O . LEU A 1 392 ? -22.788 -7.301 29.592 1.00 98.31 392 LEU A O 1
ATOM 3027 N N . GLN A 1 393 ? -23.788 -5.997 31.128 1.00 97.81 393 GLN A N 1
ATOM 3028 C CA . GLN A 1 393 ? -25.161 -6.433 30.886 1.00 97.81 393 GLN A CA 1
ATOM 3029 C C . GLN A 1 393 ? -25.922 -5.403 30.059 1.00 97.81 393 GLN A C 1
ATOM 3031 O O . GLN A 1 393 ? -25.916 -4.214 30.380 1.00 97.81 393 GLN A O 1
ATOM 3036 N N . PHE A 1 394 ? -26.615 -5.873 29.023 1.00 97.75 394 PHE A N 1
ATOM 3037 C CA . PHE A 1 394 ? -27.374 -5.033 28.099 1.00 97.75 394 PHE A CA 1
ATOM 3038 C C . PHE A 1 394 ? -28.866 -5.302 28.255 1.00 97.75 394 PHE A C 1
ATOM 3040 O O . PHE A 1 394 ? -29.306 -6.448 28.174 1.00 97.75 394 PHE A O 1
ATOM 3047 N N . PHE A 1 395 ? -29.658 -4.250 28.442 1.00 95.50 395 PHE A N 1
ATOM 3048 C CA . PHE A 1 395 ? -31.111 -4.335 28.580 1.00 95.50 395 PHE A CA 1
ATOM 3049 C C . PHE A 1 395 ? -31.802 -3.561 27.463 1.00 95.50 395 PHE A C 1
ATOM 3051 O O . PHE A 1 395 ? -31.350 -2.479 27.092 1.00 95.50 395 PHE A O 1
ATOM 3058 N N . VAL A 1 396 ? -32.903 -4.105 26.945 1.00 94.06 396 VAL A N 1
ATOM 3059 C CA . VAL A 1 396 ? -33.709 -3.463 25.901 1.00 94.06 396 VAL A CA 1
ATOM 3060 C C . VAL A 1 396 ? -35.179 -3.479 26.292 1.00 94.06 396 VAL A C 1
ATOM 3062 O O . VAL A 1 396 ? -35.806 -4.527 26.399 1.00 94.06 396 VAL A O 1
ATOM 3065 N N . ASP A 1 397 ? -35.730 -2.283 26.447 1.00 90.56 397 ASP A N 1
ATOM 3066 C CA . ASP A 1 397 ? -37.131 -2.003 26.721 1.00 90.56 397 ASP A CA 1
ATOM 3067 C C . ASP A 1 397 ? -37.727 -2.874 27.851 1.00 90.56 397 ASP A C 1
ATOM 3069 O O . ASP A 1 397 ? -37.227 -2.877 28.976 1.00 90.56 397 ASP A O 1
ATOM 3073 N N . LYS A 1 398 ? -38.826 -3.575 27.565 1.00 88.75 398 LYS A N 1
ATOM 3074 C CA . LYS A 1 398 ? -39.666 -4.342 28.491 1.00 88.75 398 LYS A CA 1
ATOM 3075 C C . LYS A 1 398 ? -39.084 -5.693 28.911 1.00 88.75 398 LYS A C 1
ATOM 3077 O O . LYS A 1 398 ? -39.747 -6.434 29.643 1.00 88.75 398 LYS A O 1
ATOM 3082 N N . GLU A 1 399 ? -37.886 -6.024 28.451 1.00 89.19 399 GLU A N 1
ATOM 3083 C CA . GLU A 1 399 ? -37.232 -7.285 28.775 1.00 89.19 399 GLU A CA 1
ATOM 3084 C C . GLU A 1 399 ? -36.762 -7.289 30.236 1.00 89.19 399 GLU A C 1
ATOM 3086 O O . GLU A 1 399 ? -36.030 -6.406 30.691 1.00 89.19 399 GLU A O 1
ATOM 3091 N N . ARG A 1 400 ? -37.227 -8.285 31.003 1.00 83.25 400 ARG A N 1
ATOM 3092 C CA . ARG A 1 400 ? -36.983 -8.358 32.458 1.00 83.25 400 ARG A CA 1
ATOM 3093 C C . ARG A 1 400 ? -35.536 -8.713 32.795 1.00 83.25 400 ARG A C 1
ATOM 3095 O O . ARG A 1 400 ? -34.993 -8.205 33.772 1.00 83.25 400 ARG A O 1
ATOM 3102 N N . ASN A 1 401 ? -34.942 -9.583 31.988 1.00 90.88 401 ASN A N 1
ATOM 3103 C CA . ASN A 1 401 ? -33.568 -10.052 32.125 1.00 90.88 401 ASN A CA 1
ATOM 3104 C C . ASN A 1 401 ? -32.670 -9.312 31.122 1.00 90.88 401 ASN A C 1
ATOM 3106 O O . ASN A 1 401 ? -33.184 -8.797 30.125 1.00 90.88 401 ASN A O 1
ATOM 3110 N N . PRO A 1 402 ? -31.346 -9.247 31.353 1.00 94.50 402 PRO A N 1
ATOM 3111 C CA . PRO A 1 402 ? -30.436 -8.733 30.337 1.00 94.50 402 PRO A CA 1
ATOM 3112 C C . PRO A 1 402 ? -30.571 -9.566 29.059 1.00 94.50 402 PRO A C 1
ATOM 3114 O O . PRO A 1 402 ? -30.656 -10.793 29.116 1.00 94.50 402 PRO A O 1
ATOM 3117 N N . ILE A 1 403 ? -30.592 -8.896 27.906 1.00 96.12 403 ILE A N 1
ATOM 3118 C CA . ILE A 1 403 ? -30.703 -9.551 26.596 1.00 96.12 403 ILE A CA 1
ATOM 3119 C C . ILE A 1 403 ? -29.447 -10.393 26.334 1.00 96.12 403 ILE A C 1
ATOM 3121 O O . ILE A 1 403 ? -29.515 -11.456 25.721 1.00 96.12 403 ILE A O 1
ATOM 3125 N N . PHE A 1 404 ? -28.298 -9.906 26.808 1.00 96.69 404 PHE A N 1
ATOM 3126 C CA . PHE A 1 404 ? -27.049 -10.650 26.900 1.00 96.69 404 PHE A CA 1
ATOM 3127 C C . PHE A 1 404 ? -26.074 -10.003 27.891 1.00 96.69 404 PHE A C 1
ATOM 3129 O O . PHE A 1 404 ? -26.198 -8.822 28.236 1.00 96.69 404 PHE A O 1
ATOM 3136 N N . THR A 1 405 ? -25.075 -10.793 28.282 1.00 96.88 405 THR A N 1
ATOM 3137 C CA . THR A 1 405 ? -23.911 -10.383 29.073 1.00 96.88 405 THR A CA 1
ATOM 3138 C C . THR A 1 405 ? -22.648 -10.568 28.233 1.00 96.88 405 THR A C 1
ATOM 3140 O O . THR A 1 405 ? -22.515 -11.575 27.538 1.00 96.88 405 THR A O 1
ATOM 3143 N N . ILE A 1 406 ? -21.730 -9.603 28.285 1.00 97.44 406 ILE A N 1
ATOM 3144 C CA . ILE A 1 406 ? -20.403 -9.697 27.668 1.00 97.44 406 ILE A CA 1
ATOM 3145 C C . ILE A 1 406 ? -19.343 -9.701 28.770 1.00 97.44 406 ILE A C 1
ATOM 3147 O O . ILE A 1 406 ? -19.184 -8.709 29.480 1.00 97.44 406 ILE A O 1
ATOM 3151 N N . ASP A 1 407 ? -18.616 -10.809 28.891 1.00 95.62 407 ASP A N 1
ATOM 3152 C CA . ASP A 1 407 ? -17.593 -11.021 29.920 1.00 95.62 407 ASP A CA 1
ATOM 3153 C C . ASP A 1 407 ? -16.220 -10.435 29.538 1.00 95.62 407 ASP A C 1
ATOM 3155 O O . ASP A 1 407 ? -15.999 -9.966 28.419 1.00 95.62 407 ASP A O 1
ATOM 3159 N N . ASN A 1 408 ? -15.257 -10.533 30.463 1.00 92.81 408 ASN A N 1
ATOM 3160 C CA . ASN A 1 408 ? -13.849 -10.144 30.290 1.00 92.81 408 ASN A CA 1
ATOM 3161 C C . ASN A 1 408 ? -13.598 -8.637 30.100 1.00 92.81 408 ASN A C 1
ATOM 3163 O O . ASN A 1 408 ? -12.595 -8.240 29.502 1.00 92.81 408 ASN A O 1
ATOM 3167 N N . ILE A 1 409 ? -14.445 -7.787 30.677 1.00 95.44 409 ILE A N 1
ATOM 3168 C CA . ILE A 1 409 ? -14.270 -6.331 30.694 1.00 95.44 409 ILE A CA 1
ATOM 3169 C C . ILE A 1 409 ? -13.465 -5.948 31.937 1.00 95.44 409 ILE A C 1
ATOM 3171 O O . ILE A 1 409 ? -13.994 -5.520 32.956 1.00 95.44 409 ILE A O 1
ATOM 3175 N N . LYS A 1 410 ? -12.149 -6.168 31.886 1.00 92.38 410 LYS A N 1
ATOM 3176 C CA . LYS A 1 410 ? -11.261 -5.939 33.039 1.00 92.38 410 LYS A CA 1
ATOM 3177 C C . LYS A 1 410 ? -11.136 -4.455 33.389 1.00 92.38 410 LYS A C 1
ATOM 3179 O O . LYS A 1 410 ? -10.954 -3.625 32.500 1.00 92.38 410 LYS A O 1
ATOM 3184 N N . LYS A 1 411 ? -11.105 -4.141 34.686 1.00 91.31 411 LYS A N 1
ATOM 3185 C CA . LYS A 1 411 ? -10.819 -2.785 35.174 1.00 91.31 411 LYS A CA 1
ATOM 3186 C C . LYS A 1 411 ? -9.470 -2.260 34.649 1.00 91.31 411 LYS A C 1
ATOM 3188 O O . LYS A 1 411 ? -8.539 -3.035 34.442 1.00 91.31 411 LYS A O 1
ATOM 3193 N N . ARG A 1 412 ? -9.362 -0.935 34.504 1.00 86.75 412 ARG A N 1
ATOM 3194 C CA . ARG A 1 412 ? -8.185 -0.146 34.075 1.00 86.75 412 ARG A CA 1
ATOM 3195 C C . ARG A 1 412 ? -7.764 -0.306 32.611 1.00 86.75 412 ARG A C 1
ATOM 3197 O O . ARG A 1 412 ? -6.757 0.274 32.219 1.00 86.75 412 ARG A O 1
ATOM 3204 N N . ASN A 1 413 ? -8.559 -1.000 31.799 1.00 88.94 413 ASN A N 1
ATOM 3205 C CA . ASN A 1 413 ? -8.345 -1.123 30.358 1.00 88.94 413 ASN A CA 1
ATOM 3206 C C . ASN A 1 413 ? -9.413 -0.355 29.578 1.00 88.94 413 ASN A C 1
ATOM 3208 O O . ASN A 1 413 ? -10.576 -0.321 29.978 1.00 88.94 413 ASN A O 1
ATOM 3212 N N . TRP A 1 414 ? -9.018 0.216 28.442 1.00 92.62 414 TRP A N 1
ATOM 3213 C CA . TRP A 1 414 ? -9.945 0.800 27.478 1.00 92.62 414 TRP A CA 1
ATOM 3214 C C . TRP A 1 414 ? -10.565 -0.285 26.592 1.00 92.62 414 TRP A C 1
ATOM 3216 O O . TRP A 1 414 ? -9.845 -1.074 25.978 1.00 92.62 414 TRP A O 1
ATOM 3226 N N . TYR A 1 415 ? -11.893 -0.282 26.480 1.00 96.50 415 TYR A N 1
ATOM 3227 C CA . TYR A 1 415 ? -12.650 -1.111 25.542 1.00 96.50 415 TYR A CA 1
ATOM 3228 C C . TYR A 1 415 ? -13.534 -0.232 24.668 1.00 96.50 415 TYR A C 1
ATOM 3230 O O . TYR A 1 415 ? -14.250 0.625 25.179 1.00 96.50 415 TYR A O 1
ATOM 3238 N N . HIS A 1 416 ? -13.518 -0.464 23.360 1.00 97.75 416 HIS A N 1
ATOM 3239 C CA . HIS A 1 416 ? -14.482 0.138 22.449 1.00 97.75 416 HIS A CA 1
ATOM 3240 C C . HIS A 1 416 ? -15.756 -0.706 22.439 1.00 97.75 416 HIS A C 1
ATOM 3242 O O . HIS A 1 416 ? -15.724 -1.861 22.008 1.00 97.75 416 HIS A O 1
ATOM 3248 N N . ILE A 1 417 ? -16.855 -0.143 22.927 1.00 98.25 417 ILE A N 1
ATOM 3249 C CA . ILE A 1 417 ? -18.167 -0.780 23.001 1.00 98.25 417 ILE A CA 1
ATOM 3250 C C . ILE A 1 417 ? -18.989 -0.307 21.811 1.00 98.25 417 ILE A C 1
ATOM 3252 O O . ILE A 1 417 ? -19.105 0.896 21.593 1.00 98.25 417 ILE A O 1
ATOM 3256 N N . LEU A 1 418 ? -19.592 -1.240 21.073 1.00 98.06 418 LEU A N 1
ATOM 3257 C CA . LEU A 1 418 ? -20.566 -0.916 20.034 1.00 98.06 418 LEU A CA 1
ATOM 3258 C C . LEU A 1 418 ? -21.794 -1.816 20.165 1.00 98.06 418 LEU A C 1
ATOM 3260 O O . LEU A 1 418 ? -21.697 -3.044 20.174 1.00 98.06 418 LEU A O 1
ATOM 3264 N N . TRP A 1 419 ? -22.965 -1.193 20.255 1.00 97.75 419 TRP A N 1
ATOM 3265 C CA . TRP A 1 419 ? -24.247 -1.852 20.474 1.00 97.75 419 TRP A CA 1
ATOM 3266 C C . TRP A 1 419 ? -25.249 -1.419 19.415 1.00 97.75 419 TRP A C 1
ATOM 3268 O O . TRP A 1 419 ? -25.495 -0.229 19.246 1.00 97.75 419 TRP A O 1
ATOM 3278 N N . SER A 1 420 ? -25.809 -2.377 18.678 1.00 97.19 420 SER A N 1
ATOM 3279 C CA . SER A 1 420 ? -26.743 -2.099 17.584 1.00 97.19 420 SER A CA 1
ATOM 3280 C C . SER A 1 420 ? -28.076 -2.809 17.766 1.00 97.19 420 SER A C 1
ATOM 3282 O O . SER A 1 420 ? -28.100 -3.968 18.177 1.00 97.19 420 SER A O 1
ATOM 3284 N N . ILE A 1 421 ? -29.166 -2.130 17.409 1.00 96.44 421 ILE A N 1
ATOM 3285 C CA . ILE A 1 421 ? -30.538 -2.647 17.417 1.00 96.44 421 ILE A CA 1
ATOM 3286 C C . ILE A 1 421 ? -31.167 -2.335 16.059 1.00 96.44 421 ILE A C 1
ATOM 3288 O O . ILE A 1 421 ? -31.158 -1.188 15.620 1.00 96.44 421 ILE A O 1
ATOM 3292 N N . GLU A 1 422 ? -31.729 -3.344 15.402 1.00 95.19 422 GLU A N 1
ATOM 3293 C CA . GLU A 1 422 ? -32.409 -3.231 14.111 1.00 95.19 422 GLU A CA 1
ATOM 3294 C C . GLU A 1 422 ? -33.804 -3.848 14.208 1.00 95.19 422 GLU A C 1
ATOM 3296 O O . GLU A 1 422 ? -33.943 -5.031 14.525 1.00 95.19 422 GLU A O 1
ATOM 3301 N N . GLN A 1 423 ? -34.832 -3.067 13.877 1.00 93.50 423 GLN A N 1
ATOM 3302 C CA . GLN A 1 423 ? -36.181 -3.580 13.679 1.00 93.50 423 GLN A CA 1
ATOM 3303 C C . GLN A 1 423 ? -36.272 -4.321 12.345 1.00 93.50 423 GLN A C 1
ATOM 3305 O O . GLN A 1 423 ? -35.936 -3.774 11.295 1.00 93.50 423 GLN A O 1
ATOM 3310 N N . ARG A 1 424 ? -36.782 -5.549 12.367 1.00 91.81 424 ARG A N 1
ATOM 3311 C CA . ARG A 1 424 ? -37.121 -6.351 11.185 1.00 91.81 424 ARG A CA 1
ATOM 3312 C C . ARG A 1 424 ? -38.631 -6.578 11.145 1.00 91.81 424 ARG A C 1
ATOM 3314 O O . ARG A 1 424 ? -39.372 -6.108 12.005 1.00 91.81 424 ARG A O 1
ATOM 3321 N N . THR A 1 425 ? -39.114 -7.289 10.128 1.00 89.25 425 THR A N 1
ATOM 3322 C CA . THR A 1 425 ? -40.556 -7.500 9.910 1.00 89.25 425 THR A CA 1
ATOM 3323 C C . THR A 1 425 ? -41.263 -8.096 11.139 1.00 89.25 425 THR A C 1
ATOM 3325 O O . THR A 1 425 ? -42.349 -7.641 11.510 1.00 89.25 425 THR A O 1
ATOM 3328 N N . ASN A 1 426 ? -40.630 -9.075 11.796 1.00 89.25 426 ASN A N 1
ATOM 3329 C CA . ASN A 1 426 ? -41.233 -9.849 12.888 1.00 89.25 426 ASN A CA 1
ATOM 3330 C C . ASN A 1 426 ? -40.467 -9.778 14.217 1.00 89.25 426 ASN A C 1
ATOM 3332 O O . ASN A 1 426 ? -41.006 -10.189 15.238 1.00 89.25 426 ASN A O 1
ATOM 3336 N N . ASP A 1 427 ? -39.237 -9.272 14.216 1.00 94.44 427 ASP A N 1
ATOM 3337 C CA . ASP A 1 427 ? -38.337 -9.325 15.365 1.00 94.44 427 ASP A CA 1
ATOM 3338 C C . ASP A 1 427 ? -37.381 -8.122 15.399 1.00 94.44 427 ASP A C 1
ATOM 3340 O O . ASP A 1 427 ? -37.423 -7.237 14.540 1.00 94.44 427 ASP A O 1
ATOM 3344 N N . PHE A 1 428 ? -36.537 -8.084 16.427 1.00 95.06 428 PHE A N 1
ATOM 3345 C CA . PHE A 1 428 ? -35.420 -7.161 16.550 1.00 95.06 428 PHE A CA 1
ATOM 3346 C C . PHE A 1 428 ? -34.117 -7.938 16.588 1.00 95.06 428 PHE A C 1
ATOM 3348 O O . PHE A 1 428 ? -33.927 -8.784 17.465 1.00 95.06 428 PHE A O 1
ATOM 3355 N N . ARG A 1 429 ? -33.190 -7.599 15.692 1.00 96.12 429 ARG A N 1
ATOM 3356 C CA . ARG A 1 429 ? -31.807 -8.071 15.776 1.00 96.12 429 ARG A CA 1
ATOM 3357 C C . ARG A 1 429 ? -31.009 -7.122 16.659 1.00 96.12 429 ARG A C 1
ATOM 3359 O O . ARG A 1 429 ? -30.983 -5.920 16.407 1.00 96.12 429 ARG A O 1
ATOM 3366 N N . ILE A 1 430 ? -30.313 -7.676 17.646 1.00 96.69 430 ILE A N 1
ATOM 3367 C CA . ILE A 1 430 ? -29.458 -6.930 18.569 1.00 96.69 430 ILE A CA 1
ATOM 3368 C C . ILE A 1 430 ? -28.047 -7.510 18.514 1.00 96.69 430 ILE A C 1
ATOM 3370 O O . ILE A 1 430 ? -27.871 -8.728 18.561 1.00 96.69 430 ILE A O 1
ATOM 3374 N N . GLN A 1 431 ? -27.042 -6.643 18.410 1.00 97.50 431 GLN A N 1
ATOM 3375 C CA . GLN A 1 431 ? -25.642 -7.043 18.272 1.00 97.50 431 GLN A CA 1
ATOM 3376 C C . GLN A 1 431 ? -24.747 -6.263 19.233 1.00 97.50 431 GLN A C 1
ATOM 3378 O O . GLN A 1 431 ? -24.889 -5.045 19.356 1.00 97.50 431 GLN A O 1
ATOM 3383 N N . GLY A 1 432 ? -23.825 -6.966 19.891 1.00 97.12 432 GLY A N 1
ATOM 3384 C CA . GLY A 1 432 ? -22.835 -6.398 20.804 1.00 97.12 432 GLY A CA 1
ATOM 3385 C C . GLY A 1 432 ? -21.413 -6.692 20.333 1.00 97.12 432 GLY A C 1
ATOM 3386 O O . GLY A 1 432 ? -21.061 -7.847 20.077 1.00 97.12 432 GLY A O 1
ATOM 3387 N N . TYR A 1 433 ? -20.602 -5.643 20.232 1.00 97.62 433 TYR A N 1
ATOM 3388 C CA . TYR A 1 433 ? -19.214 -5.694 19.792 1.00 97.62 433 TYR A CA 1
ATOM 3389 C C . TYR A 1 433 ? -18.294 -5.096 20.858 1.00 97.62 433 TYR A C 1
ATOM 3391 O O . TYR A 1 433 ? -18.624 -4.075 21.465 1.00 97.62 433 TYR A O 1
ATOM 3399 N N . ILE A 1 434 ? -17.119 -5.703 21.030 1.00 97.75 434 ILE A N 1
ATOM 3400 C CA . ILE A 1 434 ? -16.027 -5.186 21.864 1.00 97.75 434 ILE A CA 1
ATOM 3401 C C . ILE A 1 434 ? -14.773 -5.118 21.004 1.00 97.75 434 ILE A C 1
ATOM 3403 O O . ILE A 1 434 ? -14.383 -6.127 20.424 1.00 97.75 434 ILE A O 1
ATOM 3407 N N . ASN A 1 435 ? -14.126 -3.954 20.926 1.00 96.19 435 ASN A N 1
ATOM 3408 C CA . ASN A 1 435 ? -12.900 -3.752 20.142 1.00 96.19 435 ASN A CA 1
ATOM 3409 C C . ASN A 1 435 ? -13.041 -4.215 18.675 1.00 96.19 435 ASN A C 1
ATOM 3411 O O . ASN A 1 435 ? -12.150 -4.866 18.138 1.00 96.19 435 ASN A O 1
ATOM 3415 N N . ASN A 1 436 ? -14.185 -3.894 18.050 1.00 95.94 436 ASN A N 1
ATOM 3416 C CA . ASN A 1 436 ? -14.594 -4.321 16.698 1.00 95.94 436 ASN A CA 1
ATOM 3417 C C . ASN A 1 436 ? -14.864 -5.829 16.521 1.00 95.94 436 ASN A C 1
ATOM 3419 O O . ASN A 1 436 ? -15.230 -6.272 15.438 1.00 95.94 436 ASN A O 1
ATOM 3423 N N . GLU A 1 437 ? -14.739 -6.636 17.569 1.00 96.50 437 GLU A N 1
ATOM 3424 C CA . GLU A 1 437 ? -15.063 -8.056 17.512 1.00 96.50 437 GLU A CA 1
ATOM 3425 C C . GLU A 1 437 ? -16.535 -8.271 17.875 1.00 96.50 437 GLU A C 1
ATOM 3427 O O . GLU A 1 437 ? -16.987 -7.834 18.938 1.00 96.50 437 GLU A O 1
ATOM 3432 N N . LEU A 1 438 ? -17.292 -8.949 17.005 1.00 96.81 438 LEU A N 1
ATOM 3433 C CA . LEU A 1 438 ? -18.667 -9.347 17.302 1.00 96.81 438 LEU A CA 1
ATOM 3434 C C . LEU A 1 438 ? -18.656 -10.372 18.439 1.00 96.81 438 LEU A C 1
ATOM 3436 O O . LEU A 1 438 ? -18.233 -11.507 18.240 1.00 96.81 438 LEU A O 1
ATOM 3440 N N . LYS A 1 439 ? -19.153 -9.992 19.618 1.00 97.38 439 LYS A N 1
ATOM 3441 C CA . LYS A 1 439 ? -19.244 -10.903 20.767 1.00 97.38 439 LYS A CA 1
ATOM 3442 C C . LYS A 1 439 ? -20.542 -11.685 20.771 1.00 97.38 439 LYS A C 1
ATOM 3444 O O . LYS A 1 439 ? -20.552 -12.853 21.141 1.00 97.38 439 LYS A O 1
ATOM 3449 N N . ILE A 1 440 ? -21.636 -11.048 20.360 1.00 96.50 440 ILE A N 1
ATOM 3450 C CA . ILE A 1 440 ? -22.955 -11.669 20.413 1.00 96.50 440 ILE A CA 1
ATOM 3451 C C . ILE A 1 440 ? -23.924 -11.046 19.414 1.00 96.50 440 ILE A C 1
ATOM 3453 O O . ILE A 1 440 ? -23.930 -9.837 19.185 1.00 96.50 440 ILE A O 1
ATOM 3457 N N . THR A 1 441 ? -24.765 -11.894 18.825 1.00 96.81 441 THR A N 1
ATOM 3458 C CA . THR A 1 441 ? -25.967 -11.503 18.085 1.00 96.81 441 THR A CA 1
ATOM 3459 C C . THR A 1 441 ? -27.141 -12.268 18.669 1.00 96.81 441 THR A C 1
ATOM 3461 O O . THR A 1 441 ? -27.076 -13.486 18.806 1.00 96.81 441 THR A O 1
ATOM 3464 N N . THR A 1 442 ? -28.215 -11.562 18.992 1.00 96.00 442 THR A N 1
ATOM 3465 C CA . THR A 1 442 ? -29.455 -12.159 19.482 1.00 96.00 442 THR A CA 1
ATOM 3466 C C . THR A 1 442 ? -30.651 -11.561 18.758 1.00 96.00 442 THR A C 1
ATOM 3468 O O . THR A 1 442 ? -30.562 -10.488 18.155 1.00 96.00 442 THR A O 1
ATOM 3471 N N . THR A 1 443 ? -31.762 -12.284 18.781 1.00 96.12 443 THR A N 1
ATOM 3472 C CA . THR A 1 443 ? -33.018 -11.865 18.164 1.00 96.12 443 THR A CA 1
ATOM 3473 C C . THR A 1 443 ? -34.121 -11.955 19.203 1.00 96.12 443 THR A C 1
ATOM 3475 O O . THR A 1 443 ? -34.258 -12.987 19.857 1.00 96.12 443 THR A O 1
ATOM 3478 N N . ILE A 1 444 ? -34.897 -10.883 19.357 1.00 94.88 444 ILE A N 1
ATOM 3479 C CA . ILE A 1 444 ? -36.022 -10.836 20.298 1.00 94.88 444 ILE A CA 1
ATOM 3480 C C . ILE A 1 444 ? -37.314 -10.442 19.590 1.00 94.88 444 ILE A C 1
ATOM 3482 O O . ILE A 1 444 ? -37.306 -9.658 18.641 1.00 94.88 444 ILE A O 1
ATOM 3486 N N . ILE A 1 445 ? -38.438 -10.950 20.088 1.00 94.19 445 ILE A N 1
ATOM 3487 C CA . ILE A 1 445 ? -39.774 -10.498 19.696 1.00 94.19 445 ILE A CA 1
ATOM 3488 C C . ILE A 1 445 ? -40.280 -9.595 20.815 1.00 94.19 445 ILE A C 1
ATOM 3490 O O . ILE A 1 445 ? -40.490 -10.056 21.932 1.00 94.19 445 ILE A O 1
ATOM 3494 N N . ASN A 1 446 ? -40.473 -8.311 20.519 1.00 91.44 446 ASN A N 1
ATOM 3495 C CA . ASN A 1 446 ? -40.917 -7.332 21.505 1.00 91.44 446 ASN A CA 1
ATOM 3496 C C . ASN A 1 446 ? -41.975 -6.399 20.899 1.00 91.44 446 ASN A C 1
ATOM 3498 O O . ASN A 1 446 ? -41.659 -5.411 20.235 1.00 91.44 446 ASN A O 1
ATOM 3502 N N . GLU A 1 447 ? -43.253 -6.725 21.116 1.00 89.44 447 GLU A N 1
ATOM 3503 C CA . GLU A 1 447 ? -44.385 -5.973 20.549 1.00 89.44 447 GLU A CA 1
ATOM 3504 C C . GLU A 1 447 ? -44.455 -4.524 21.058 1.00 89.44 447 GLU A C 1
ATOM 3506 O O . GLU A 1 447 ? -44.862 -3.623 20.323 1.00 89.44 447 GLU A O 1
ATOM 3511 N N . TYR A 1 448 ? -43.997 -4.264 22.287 1.00 87.50 448 TYR A N 1
ATOM 3512 C CA . TYR A 1 448 ? -43.945 -2.905 22.829 1.00 87.50 448 TYR A CA 1
ATOM 3513 C C . TYR A 1 448 ? -42.943 -2.045 22.063 1.00 87.50 448 TYR A C 1
ATOM 3515 O O . TYR A 1 448 ? -43.299 -0.956 21.609 1.00 87.50 448 TYR A O 1
ATOM 3523 N N . LEU A 1 449 ? -41.726 -2.553 21.859 1.00 89.56 449 LEU A N 1
ATOM 3524 C CA . LEU A 1 449 ? -40.695 -1.865 21.092 1.00 89.56 449 LEU A CA 1
ATOM 3525 C C . LEU A 1 449 ? -41.114 -1.685 19.623 1.00 89.56 449 LEU A C 1
ATOM 3527 O O . LEU A 1 449 ? -40.870 -0.626 19.048 1.00 89.56 449 LEU A O 1
ATOM 3531 N N . LYS A 1 450 ? -41.809 -2.673 19.037 1.00 88.75 450 LYS A N 1
ATOM 3532 C CA . LYS A 1 450 ? -42.336 -2.630 17.657 1.00 88.75 450 LYS A CA 1
ATOM 3533 C C . LYS A 1 450 ? -43.320 -1.491 17.433 1.00 88.75 450 LYS A C 1
ATOM 3535 O O . LYS A 1 450 ? -43.237 -0.807 16.415 1.00 88.75 450 LYS A O 1
ATOM 3540 N N . VAL A 1 451 ? -44.240 -1.285 18.374 1.00 86.44 451 VAL A N 1
ATOM 3541 C CA . VAL A 1 451 ? -45.283 -0.257 18.262 1.00 86.44 451 VAL A CA 1
ATOM 3542 C C . VAL A 1 451 ? -44.764 1.102 18.734 1.00 86.44 451 VAL A C 1
ATOM 3544 O O . VAL A 1 451 ? -44.858 2.107 18.027 1.00 86.44 451 VAL A O 1
ATOM 3547 N N . LEU A 1 452 ? -44.193 1.157 19.936 1.00 85.88 452 LEU A N 1
ATOM 3548 C CA . LEU A 1 452 ? -43.882 2.417 20.609 1.00 85.88 452 LEU A CA 1
ATOM 3549 C C . LEU A 1 452 ? -42.458 2.909 20.344 1.00 85.88 452 LEU A C 1
ATOM 3551 O O . LEU A 1 452 ? -42.226 4.112 20.435 1.00 85.88 452 LEU A O 1
ATOM 3555 N N . GLY A 1 453 ? -41.514 2.054 19.947 1.00 86.69 453 GLY A N 1
ATOM 3556 C CA . GLY A 1 453 ? -40.091 2.409 19.983 1.00 86.69 453 GLY A CA 1
ATOM 3557 C C . GLY A 1 453 ? -39.649 2.719 21.415 1.00 86.69 453 GLY A C 1
ATOM 3558 O O . GLY A 1 453 ? -40.226 2.197 22.366 1.00 86.69 453 GLY A O 1
ATOM 3559 N N . PHE A 1 454 ? -38.700 3.631 21.593 1.00 88.75 454 PHE A N 1
ATOM 3560 C CA . PHE A 1 454 ? -38.235 4.091 22.909 1.00 88.75 454 PHE A CA 1
ATOM 3561 C C . PHE A 1 454 ? -39.042 5.278 23.469 1.00 88.75 454 PHE A C 1
ATOM 3563 O O . PHE A 1 454 ? -38.591 5.988 24.359 1.00 88.75 454 PHE A O 1
ATOM 3570 N N . PHE A 1 455 ? -40.256 5.501 22.957 1.00 82.69 455 PHE A N 1
ATOM 3571 C CA . PHE A 1 455 ? -41.111 6.627 23.336 1.00 82.69 455 PHE A CA 1
ATOM 3572 C C . PHE A 1 455 ? -41.366 6.704 24.857 1.00 82.69 455 PHE A C 1
ATOM 3574 O O . PHE A 1 455 ? -41.726 5.698 25.480 1.00 82.69 455 PHE A O 1
ATOM 3581 N N . ARG A 1 456 ? -41.282 7.919 25.425 1.00 74.50 456 ARG A N 1
ATOM 3582 C CA . ARG A 1 456 ? -41.451 8.256 26.862 1.00 74.50 456 ARG A CA 1
ATOM 3583 C C . ARG A 1 456 ? -40.292 7.876 27.785 1.00 74.50 456 ARG A C 1
ATOM 3585 O O . ARG A 1 456 ? -40.527 7.676 28.977 1.00 74.50 456 ARG A O 1
ATOM 3592 N N . TYR A 1 457 ? -39.064 7.779 27.292 1.00 87.81 457 TYR A N 1
ATOM 3593 C CA . TYR A 1 457 ? -37.914 7.778 28.196 1.00 87.81 457 TYR A CA 1
ATOM 3594 C C . TYR A 1 457 ? -37.705 9.185 28.766 1.00 87.81 457 TYR A C 1
ATOM 3596 O O . TYR A 1 457 ? -37.683 10.173 28.041 1.00 87.81 457 TYR A O 1
ATOM 3604 N N . THR A 1 458 ? -37.664 9.274 30.092 1.00 83.94 458 THR A N 1
ATOM 3605 C CA . THR A 1 458 ? -37.578 10.514 30.873 1.00 83.94 458 THR A CA 1
ATOM 3606 C C . THR A 1 458 ? -36.232 10.654 31.576 1.00 83.94 458 THR A C 1
ATOM 3608 O O . THR A 1 458 ? -35.793 11.777 31.820 1.00 83.94 458 THR A O 1
ATOM 3611 N N . LYS A 1 459 ? -35.552 9.538 31.866 1.00 88.31 459 LYS A N 1
ATOM 3612 C CA . LYS A 1 459 ? -34.123 9.527 32.182 1.00 88.31 459 LYS A CA 1
ATOM 3613 C C . LYS A 1 459 ? -33.359 9.260 30.899 1.00 88.31 459 LYS A C 1
ATOM 3615 O O . LYS A 1 459 ? -33.579 8.221 30.288 1.00 88.31 459 LYS A O 1
ATOM 3620 N N . ASN A 1 460 ? -32.491 10.190 30.521 1.00 90.50 460 ASN A N 1
ATOM 3621 C CA . ASN A 1 460 ? -31.549 10.048 29.420 1.00 90.50 460 ASN A CA 1
ATOM 3622 C C . ASN A 1 460 ? -30.179 10.472 29.956 1.00 90.50 460 ASN A C 1
ATOM 3624 O O . ASN A 1 460 ? -29.844 11.659 29.935 1.00 90.50 460 ASN A O 1
ATOM 3628 N N . THR A 1 461 ? -29.427 9.526 30.515 1.00 93.94 461 THR A N 1
ATOM 3629 C CA . THR A 1 461 ? -28.176 9.823 31.217 1.00 93.94 461 THR A CA 1
ATOM 3630 C C . THR A 1 461 ? -27.036 8.882 30.836 1.00 93.94 461 THR A C 1
ATOM 3632 O O . THR A 1 461 ? -27.222 7.727 30.446 1.00 93.94 461 THR A O 1
ATOM 3635 N N . ILE A 1 462 ? -25.824 9.407 30.969 1.00 95.50 462 ILE A N 1
ATOM 3636 C CA . ILE A 1 462 ? -24.573 8.661 31.058 1.00 95.50 462 ILE A CA 1
ATOM 3637 C C . ILE A 1 462 ? -24.223 8.594 32.542 1.00 95.50 462 ILE A C 1
ATOM 3639 O O . ILE A 1 462 ? -24.222 9.625 33.210 1.00 95.50 462 ILE A O 1
ATOM 3643 N N . SER A 1 463 ? -23.923 7.408 33.066 1.00 96.19 463 SER A N 1
ATOM 3644 C CA . SER A 1 463 ? -24.093 7.118 34.495 1.00 96.19 463 SER A CA 1
ATOM 3645 C C . SER A 1 463 ? -25.559 7.281 34.934 1.00 96.19 463 SER A C 1
ATOM 3647 O O . SER A 1 463 ? -26.458 7.522 34.122 1.00 96.19 463 SER A O 1
ATOM 3649 N N . SER A 1 464 ? -25.819 7.131 36.226 1.00 93.69 464 SER A N 1
ATOM 3650 C CA . SER A 1 464 ? -27.141 7.301 36.820 1.00 93.69 464 SER A CA 1
ATOM 3651 C C . SER A 1 464 ? -27.038 8.064 38.132 1.00 93.69 464 SER A C 1
ATOM 3653 O O . SER A 1 464 ? -26.082 7.877 38.884 1.00 93.69 464 SER A O 1
ATOM 3655 N N . ASP A 1 465 ? -28.058 8.864 38.435 1.00 91.06 465 ASP A N 1
ATOM 3656 C CA . ASP A 1 465 ? -28.258 9.495 39.744 1.00 91.06 465 ASP A CA 1
ATOM 3657 C C . ASP A 1 465 ? -28.472 8.465 40.871 1.00 91.06 465 ASP A C 1
ATOM 3659 O O . ASP A 1 465 ? -28.356 8.801 42.047 1.00 91.06 465 ASP A O 1
ATOM 3663 N N . THR A 1 466 ? -28.733 7.197 40.527 1.00 91.00 466 THR A N 1
ATOM 3664 C CA . THR A 1 466 ? -28.814 6.086 41.486 1.00 91.00 466 THR A CA 1
ATOM 3665 C C . THR A 1 466 ? -27.481 5.377 41.723 1.00 91.00 466 THR A C 1
ATOM 3667 O O . THR A 1 466 ? -27.408 4.511 42.594 1.00 91.00 466 THR A O 1
ATOM 3670 N N . ASN A 1 467 ? -26.426 5.694 40.964 1.00 93.75 467 ASN A N 1
ATOM 3671 C CA . ASN A 1 467 ? -25.088 5.171 41.237 1.00 93.75 467 ASN A CA 1
ATOM 3672 C C . ASN A 1 467 ? -24.506 5.933 42.443 1.00 93.75 467 ASN A C 1
ATOM 3674 O O . ASN A 1 467 ? -23.804 6.923 42.266 1.00 93.75 467 ASN A O 1
ATOM 3678 N N . THR A 1 468 ? -24.810 5.494 43.665 1.00 90.31 468 THR A N 1
ATOM 3679 C CA . THR A 1 468 ? -24.379 6.164 44.914 1.00 90.31 468 THR A CA 1
ATOM 3680 C C . THR A 1 468 ? -23.240 5.443 45.641 1.00 90.31 468 THR A C 1
ATOM 3682 O O . THR A 1 468 ? -22.760 5.901 46.669 1.00 90.31 468 THR A O 1
ATOM 3685 N N . SER A 1 469 ? -22.796 4.289 45.138 1.00 91.94 469 SER A N 1
ATOM 3686 C CA . SER A 1 469 ? -21.628 3.577 45.679 1.00 91.94 469 SER A CA 1
ATOM 3687 C C . SER A 1 469 ? -20.323 4.151 45.128 1.00 91.94 469 SER A C 1
ATOM 3689 O O . SER A 1 469 ? -20.333 4.788 44.082 1.00 91.94 469 SER A O 1
ATOM 3691 N N . ASN A 1 470 ? -19.184 3.878 45.770 1.00 93.75 470 ASN A N 1
ATOM 3692 C CA . ASN A 1 470 ? -17.897 4.372 45.280 1.00 93.75 470 ASN A CA 1
ATOM 3693 C C . ASN A 1 470 ? -17.552 3.777 43.905 1.00 93.75 470 ASN A C 1
ATOM 3695 O O . ASN A 1 470 ? -17.470 2.554 43.745 1.00 93.75 470 ASN A O 1
ATOM 3699 N N . TYR A 1 471 ? -17.285 4.639 42.924 1.00 95.31 471 TYR A N 1
ATOM 3700 C CA . TYR A 1 471 ? -16.786 4.240 41.608 1.00 95.31 471 TYR A CA 1
ATOM 3701 C C . TYR A 1 471 ? -15.944 5.320 40.942 1.00 95.31 471 TYR A C 1
ATOM 3703 O O . TYR A 1 471 ? -16.050 6.506 41.239 1.00 95.31 471 TYR A O 1
ATOM 3711 N N . ASN A 1 472 ? -15.150 4.876 39.974 1.00 95.38 472 ASN A N 1
ATOM 3712 C CA . ASN A 1 472 ? -14.480 5.720 39.009 1.00 95.38 472 ASN A CA 1
ATOM 3713 C C . ASN A 1 472 ? -14.480 5.010 37.645 1.00 95.38 472 ASN A C 1
ATOM 3715 O O . ASN A 1 472 ? -13.921 3.913 37.501 1.00 95.38 472 ASN A O 1
ATOM 3719 N N . PHE A 1 473 ? -15.126 5.612 36.646 1.00 96.81 473 PHE A N 1
ATOM 3720 C CA . PHE A 1 473 ? -15.088 5.128 35.268 1.00 96.81 473 PHE A CA 1
ATOM 3721 C C . PHE A 1 473 ? -15.069 6.279 34.265 1.00 96.81 473 PHE A C 1
ATOM 3723 O O . PHE A 1 473 ? -15.511 7.390 34.543 1.00 96.81 473 PHE A O 1
ATOM 3730 N N . ASN A 1 474 ? -14.570 5.976 33.072 1.00 96.12 474 ASN A N 1
ATOM 3731 C CA . ASN A 1 474 ? -14.263 6.952 32.043 1.00 96.12 474 ASN A CA 1
ATOM 3732 C C . ASN A 1 474 ? -14.943 6.568 30.731 1.00 96.12 474 ASN A C 1
ATOM 3734 O O . ASN A 1 474 ? -14.902 5.397 30.337 1.00 96.12 474 ASN A O 1
ATOM 3738 N N . ILE A 1 475 ? -15.499 7.556 30.030 1.00 97.06 475 ILE A N 1
ATOM 3739 C CA . ILE A 1 475 ? -16.058 7.399 28.684 1.00 97.06 475 ILE A CA 1
ATOM 3740 C C . ILE A 1 475 ? -15.372 8.351 27.701 1.00 97.06 475 ILE A C 1
ATOM 3742 O O . ILE A 1 475 ? -15.113 9.511 28.021 1.00 97.06 475 ILE A O 1
ATOM 3746 N N . SER A 1 476 ? -15.091 7.869 26.488 1.00 94.81 476 SER A N 1
ATOM 3747 C CA . SER A 1 476 ? -14.598 8.687 25.372 1.00 94.81 476 SER A CA 1
ATOM 3748 C C . SER A 1 476 ? -15.364 8.419 24.072 1.00 94.81 476 SER A C 1
ATOM 3750 O O . SER A 1 476 ? -15.907 7.333 23.892 1.00 94.81 476 SER A O 1
ATOM 3752 N N . ASP A 1 477 ? -15.403 9.416 23.184 1.00 92.56 477 ASP A N 1
ATOM 3753 C CA . ASP A 1 477 ? -16.000 9.375 21.835 1.00 92.56 477 ASP A CA 1
ATOM 3754 C C . ASP A 1 477 ? -17.406 8.747 21.760 1.00 92.56 477 ASP A C 1
ATOM 3756 O O . ASP A 1 477 ? -17.618 7.752 21.067 1.00 92.56 477 ASP A O 1
ATOM 3760 N N . LEU A 1 478 ? -18.380 9.306 22.490 1.00 94.31 478 LEU A N 1
ATOM 3761 C CA . LEU A 1 478 ? -19.751 8.791 22.458 1.00 94.31 478 LEU A CA 1
ATOM 3762 C C . LEU A 1 478 ? -20.456 9.205 21.163 1.00 94.31 478 LEU A C 1
ATOM 3764 O O . LEU A 1 478 ? -20.697 10.391 20.926 1.00 94.31 478 LEU A O 1
ATOM 3768 N N . LYS A 1 479 ? -20.850 8.211 20.367 1.00 93.12 479 LYS A N 1
ATOM 3769 C CA . LYS A 1 479 ? -21.568 8.374 19.101 1.00 93.12 479 LYS A CA 1
ATOM 3770 C C . LYS A 1 479 ? -22.851 7.559 19.075 1.00 93.12 479 LYS A C 1
ATOM 3772 O O . LYS A 1 479 ? -22.869 6.401 19.494 1.00 93.12 479 LYS A O 1
ATOM 3777 N N . MET A 1 480 ? -23.916 8.150 18.539 1.00 92.44 480 MET A N 1
ATOM 3778 C CA . MET A 1 480 ? -25.181 7.462 18.281 1.00 92.44 480 MET A CA 1
ATOM 3779 C C . MET A 1 480 ? -25.597 7.681 16.832 1.00 92.44 480 MET A C 1
ATOM 3781 O O . MET A 1 480 ? -25.771 8.817 16.395 1.00 92.44 480 MET A O 1
ATOM 3785 N N . TYR A 1 481 ? -25.761 6.581 16.107 1.00 92.25 481 TYR A N 1
ATOM 3786 C CA . TYR A 1 481 ? -26.122 6.544 14.697 1.00 92.25 481 TYR A CA 1
ATOM 3787 C C . TYR A 1 481 ? -27.562 6.069 14.531 1.00 92.25 481 TYR A C 1
ATOM 3789 O O . TYR A 1 481 ? -27.961 5.097 15.169 1.00 92.25 481 TYR A O 1
ATOM 3797 N N . ASN A 1 482 ? -28.313 6.662 13.602 1.00 90.38 482 ASN A N 1
ATOM 3798 C CA . ASN A 1 482 ? -29.656 6.194 13.207 1.00 90.38 482 ASN A CA 1
ATOM 3799 C C . ASN A 1 482 ? -29.605 5.105 12.105 1.00 90.38 482 ASN A C 1
ATOM 3801 O O . ASN A 1 482 ? -30.510 4.948 11.276 1.00 90.38 482 ASN A O 1
ATOM 3805 N N . LYS A 1 483 ? -28.490 4.371 12.053 1.00 91.25 483 LYS A N 1
ATOM 3806 C CA . LYS A 1 483 ? -28.135 3.383 11.034 1.00 91.25 483 LYS A CA 1
ATOM 3807 C C . LYS A 1 483 ? -27.415 2.213 11.700 1.00 91.25 483 LYS A C 1
ATOM 3809 O O . LYS A 1 483 ? -26.644 2.414 12.628 1.00 91.25 483 LYS A O 1
ATOM 3814 N N . LEU A 1 484 ? -27.612 1.008 11.158 1.00 93.19 484 LEU A N 1
ATOM 3815 C CA . LEU A 1 484 ? -26.728 -0.122 11.423 1.00 93.19 484 LEU A CA 1
ATOM 3816 C C . LEU A 1 484 ? -25.429 0.060 10.633 1.00 93.19 484 LEU A C 1
ATOM 3818 O O . LEU A 1 484 ? -25.453 0.038 9.398 1.00 93.19 484 LEU A O 1
ATOM 3822 N N . LEU A 1 485 ? -24.313 0.237 11.336 1.00 94.12 485 LEU A N 1
ATOM 3823 C CA . LEU A 1 485 ? -23.009 0.343 10.688 1.00 94.12 485 LEU A CA 1
ATOM 3824 C C . LEU A 1 485 ? -22.659 -0.962 9.954 1.00 94.12 485 LEU A C 1
ATOM 3826 O O . LEU A 1 485 ? -22.915 -2.070 10.440 1.00 94.12 485 LEU A O 1
ATOM 3830 N N . THR A 1 486 ? -22.079 -0.824 8.768 1.00 95.00 486 THR A N 1
ATOM 3831 C CA . THR A 1 486 ? -21.465 -1.927 8.015 1.00 95.00 486 THR A CA 1
ATOM 3832 C C . THR A 1 486 ? -20.180 -2.392 8.702 1.00 95.00 486 THR A C 1
ATOM 3834 O O . THR A 1 486 ? -19.654 -1.709 9.579 1.00 95.00 486 THR A O 1
ATOM 3837 N N . ASP A 1 487 ? -19.659 -3.562 8.335 1.00 95.25 487 ASP A N 1
ATOM 3838 C CA . ASP A 1 487 ? -18.437 -4.081 8.964 1.00 95.25 487 ASP A CA 1
ATOM 3839 C C . ASP A 1 487 ? -17.199 -3.224 8.640 1.00 95.25 487 ASP A C 1
ATOM 3841 O O . ASP A 1 487 ? -16.339 -3.049 9.505 1.00 95.25 487 ASP A O 1
ATOM 3845 N N . ASP A 1 488 ? -17.162 -2.592 7.462 1.00 94.94 488 ASP A N 1
ATOM 3846 C CA . ASP A 1 488 ? -16.132 -1.612 7.099 1.00 94.94 488 ASP A CA 1
ATOM 3847 C C . ASP A 1 488 ? -16.236 -0.342 7.957 1.00 94.94 488 ASP A C 1
ATOM 3849 O O . ASP A 1 488 ? -15.233 0.111 8.508 1.00 94.94 488 ASP A O 1
ATOM 3853 N N . GLU A 1 489 ? -17.448 0.189 8.158 1.00 95.06 489 GLU A N 1
ATOM 3854 C CA . GLU A 1 489 ? -17.682 1.364 9.013 1.00 95.06 489 GLU A CA 1
ATOM 3855 C C . GLU A 1 489 ? -17.329 1.081 10.485 1.00 95.06 489 GLU A C 1
ATOM 3857 O O . GLU A 1 489 ? -16.690 1.908 11.134 1.00 95.06 489 GLU A O 1
ATOM 3862 N N . LYS A 1 490 ? -17.676 -0.102 11.019 1.00 96.06 490 LYS A N 1
ATOM 3863 C CA . LYS A 1 490 ? -17.279 -0.522 12.382 1.00 96.06 490 LYS A CA 1
ATOM 3864 C C . LYS A 1 490 ? -15.761 -0.628 12.513 1.00 96.06 490 LYS A C 1
ATOM 3866 O O . LYS A 1 490 ? -15.183 -0.167 13.502 1.00 96.06 490 LYS A O 1
ATOM 3871 N N . THR A 1 491 ? -15.124 -1.213 11.499 1.00 95.81 491 THR A N 1
ATOM 3872 C CA . THR A 1 491 ? -13.673 -1.393 11.453 1.00 95.81 491 THR A CA 1
ATOM 3873 C C . THR A 1 491 ? -12.958 -0.055 11.386 1.00 95.81 491 THR A C 1
ATOM 3875 O O . THR A 1 491 ? -11.979 0.142 12.108 1.00 95.81 491 THR A O 1
ATOM 3878 N N . GLU A 1 492 ? -13.437 0.877 10.567 1.00 95.00 492 GLU A N 1
ATOM 3879 C CA . GLU A 1 492 ? -12.893 2.228 10.504 1.00 95.00 492 GLU A CA 1
ATOM 3880 C C . GLU A 1 492 ? -13.113 2.983 11.822 1.00 95.00 492 GLU A C 1
ATOM 3882 O O . GLU A 1 492 ? -12.171 3.584 12.331 1.00 95.00 492 GLU A O 1
ATOM 3887 N N . LEU A 1 493 ? -14.305 2.895 12.425 1.00 95.12 493 LEU A N 1
ATOM 3888 C CA . LEU A 1 493 ? -14.625 3.565 13.688 1.00 95.12 493 LEU A CA 1
ATOM 3889 C C . LEU A 1 493 ? -13.714 3.128 14.836 1.00 95.12 493 LEU A C 1
ATOM 3891 O O . LEU A 1 493 ? -13.144 3.968 15.527 1.00 95.12 493 LEU A O 1
ATOM 3895 N N . TYR A 1 494 ? -13.518 1.821 15.017 1.00 95.69 494 TYR A N 1
ATOM 3896 C CA . TYR A 1 494 ? -12.584 1.313 16.024 1.00 95.69 494 TYR A CA 1
ATOM 3897 C C . TYR A 1 494 ? -11.137 1.719 15.718 1.00 95.69 494 TYR A C 1
ATOM 3899 O O . TYR A 1 494 ? -10.391 2.146 16.605 1.00 95.69 494 TYR A O 1
ATOM 3907 N N . ASN A 1 495 ? -10.735 1.610 14.449 1.00 95.25 495 ASN A N 1
ATOM 3908 C CA . ASN A 1 495 ? -9.377 1.934 14.036 1.00 95.25 495 ASN A CA 1
ATOM 3909 C C . ASN A 1 495 ? -9.102 3.435 13.918 1.00 95.25 495 ASN A C 1
ATOM 3911 O O . ASN A 1 495 ? -7.937 3.792 13.761 1.00 95.25 495 ASN A O 1
ATOM 3915 N N . ALA A 1 496 ? -10.095 4.310 14.093 1.00 93.38 496 ALA A N 1
ATOM 3916 C CA . ALA A 1 496 ? -9.873 5.747 14.241 1.00 93.38 496 ALA A CA 1
ATOM 3917 C C . ALA A 1 496 ? -8.886 6.052 15.386 1.00 93.38 496 ALA A C 1
ATOM 3919 O O . ALA A 1 496 ? -8.157 7.036 15.337 1.00 93.38 496 ALA A O 1
ATOM 3920 N N . ASN A 1 497 ? -8.799 5.160 16.385 1.00 93.38 497 ASN A N 1
ATOM 3921 C CA . ASN A 1 497 ? -7.816 5.206 17.472 1.00 93.38 497 ASN A CA 1
ATOM 3922 C C . ASN A 1 497 ? -6.373 4.880 17.041 1.00 93.38 497 ASN A C 1
ATOM 3924 O O . ASN A 1 497 ? -5.430 5.151 17.784 1.00 93.38 497 ASN A O 1
ATOM 3928 N N . ARG A 1 498 ? -6.201 4.257 15.875 1.00 94.19 498 ARG A N 1
ATOM 3929 C CA . ARG A 1 498 ? -4.924 3.769 15.334 1.00 94.19 498 ARG A CA 1
ATOM 3930 C C . ARG A 1 498 ? -4.473 4.556 14.114 1.00 94.19 498 ARG A C 1
ATOM 3932 O O . ARG A 1 498 ? -3.270 4.695 13.909 1.00 94.19 498 ARG A O 1
ATOM 3939 N N . TYR A 1 499 ? -5.407 5.044 13.306 1.00 96.19 499 TYR A N 1
ATOM 3940 C CA . TYR A 1 499 ? -5.115 5.873 12.150 1.00 96.19 499 TYR A CA 1
ATOM 3941 C C . TYR A 1 499 ? -6.280 6.787 11.774 1.00 96.19 499 TYR A C 1
ATOM 3943 O O . TYR A 1 499 ? -7.437 6.500 12.061 1.00 96.19 499 TYR A O 1
ATOM 3951 N N . THR A 1 500 ? -5.977 7.862 11.047 1.00 95.62 500 THR A N 1
ATOM 3952 C CA . THR A 1 500 ? -6.990 8.675 10.359 1.00 95.62 500 THR A CA 1
ATOM 3953 C C . THR A 1 500 ? -7.019 8.313 8.879 1.00 95.62 500 THR A C 1
ATOM 3955 O O . THR A 1 500 ? -5.985 8.344 8.212 1.00 95.62 500 THR A O 1
ATOM 3958 N N . GLN A 1 501 ? -8.200 7.962 8.370 1.00 95.12 501 GLN A N 1
ATOM 3959 C CA . GLN A 1 501 ? -8.425 7.570 6.978 1.00 95.12 501 GLN A CA 1
ATOM 3960 C C . GLN A 1 501 ? -8.820 8.783 6.119 1.00 95.12 501 GLN A C 1
ATOM 3962 O O . GLN A 1 501 ? -9.691 9.576 6.498 1.00 95.12 501 GLN A O 1
ATOM 3967 N N . TYR A 1 502 ? -8.237 8.896 4.924 1.00 95.06 502 TYR A N 1
ATOM 3968 C CA . TYR A 1 502 ? -8.587 9.884 3.900 1.00 95.06 502 TYR A CA 1
ATOM 3969 C C . TYR A 1 502 ? -8.779 9.225 2.532 1.00 95.06 502 TYR A C 1
ATOM 3971 O O . TYR A 1 502 ? -8.148 8.214 2.221 1.00 95.06 502 TYR A O 1
ATOM 3979 N N . TYR A 1 503 ? -9.619 9.845 1.702 1.00 93.94 503 TYR A N 1
ATOM 3980 C CA . TYR A 1 503 ? -9.784 9.501 0.293 1.00 93.94 503 TYR A CA 1
ATOM 3981 C C . TYR A 1 503 ? -9.425 10.708 -0.568 1.00 93.94 503 TYR A C 1
ATOM 3983 O O . TYR A 1 503 ? -9.991 11.788 -0.396 1.00 93.94 503 TYR A O 1
ATOM 3991 N N . VAL A 1 504 ? -8.492 10.530 -1.497 1.00 95.00 504 VAL A N 1
ATOM 3992 C CA . VAL A 1 504 ? -8.034 11.587 -2.404 1.00 95.00 504 VAL A CA 1
ATOM 3993 C C . VAL A 1 504 ? -8.337 11.166 -3.831 1.00 95.00 504 VAL A C 1
ATOM 3995 O O . VAL A 1 504 ? -7.897 10.118 -4.288 1.00 95.00 504 VAL A O 1
ATOM 3998 N N . ASP A 1 505 ? -9.127 11.968 -4.529 1.00 93.75 505 ASP A N 1
ATOM 3999 C CA . ASP A 1 505 ? -9.516 11.746 -5.915 1.00 93.75 505 ASP A CA 1
ATOM 4000 C C . ASP A 1 505 ? -8.539 12.462 -6.846 1.00 93.75 505 ASP A C 1
ATOM 4002 O O . ASP A 1 505 ? -8.571 13.690 -6.990 1.00 93.75 505 ASP A O 1
ATOM 4006 N N . PHE A 1 506 ? -7.650 11.688 -7.459 1.00 92.00 506 PHE A N 1
ATOM 4007 C CA . PHE A 1 506 ? -6.725 12.169 -8.472 1.00 92.00 506 PHE A CA 1
ATOM 4008 C C . PHE A 1 506 ? -7.485 12.337 -9.787 1.00 92.00 506 PHE A C 1
ATOM 4010 O O . PHE A 1 506 ? -7.980 11.373 -10.368 1.00 92.00 506 PHE A O 1
ATOM 4017 N N . LYS A 1 507 ? -7.622 13.584 -10.246 1.00 84.12 507 LYS A N 1
ATOM 4018 C CA . LYS A 1 507 ? -8.498 13.922 -11.377 1.00 84.12 507 LYS A CA 1
ATOM 4019 C C . LYS A 1 507 ? -7.808 13.906 -12.738 1.00 84.12 507 LYS A C 1
ATOM 4021 O O . LYS A 1 507 ? -8.501 13.902 -13.756 1.00 84.12 507 LYS A O 1
ATOM 4026 N N . ASP A 1 508 ? -6.479 13.918 -12.771 1.00 75.75 508 ASP A N 1
ATOM 4027 C CA . ASP A 1 508 ? -5.733 13.940 -14.026 1.00 75.75 508 ASP A CA 1
ATOM 4028 C C . ASP A 1 508 ? -5.743 12.562 -14.700 1.00 75.75 508 ASP A C 1
ATOM 4030 O O . ASP A 1 508 ? -4.975 11.663 -14.364 1.00 75.75 508 ASP A O 1
ATOM 4034 N N . THR A 1 509 ? -6.662 12.408 -15.650 1.00 64.19 509 THR A N 1
ATOM 4035 C CA . THR A 1 509 ? -6.894 11.172 -16.408 1.00 64.19 509 THR A CA 1
ATOM 4036 C C . THR A 1 509 ? -5.951 10.994 -17.590 1.00 64.19 509 THR A C 1
ATOM 4038 O O . THR A 1 509 ? -6.045 9.967 -18.260 1.00 64.19 509 THR A O 1
ATOM 4041 N N . ILE A 1 510 ? -5.083 11.971 -17.882 1.00 54.47 510 ILE A N 1
ATOM 4042 C CA . ILE A 1 510 ? -4.309 11.964 -19.125 1.00 54.47 510 ILE A CA 1
ATOM 4043 C C . ILE A 1 510 ? -2.810 11.815 -18.882 1.00 54.47 510 ILE A C 1
ATOM 4045 O O . ILE A 1 510 ? -2.175 11.034 -19.585 1.00 54.47 510 ILE A O 1
ATOM 4049 N N . THR A 1 511 ? -2.242 12.541 -17.919 1.00 57.41 511 THR A N 1
ATOM 4050 C CA . THR A 1 511 ? -0.785 12.535 -17.686 1.00 57.41 511 THR A CA 1
ATOM 4051 C C . THR A 1 511 ? -0.357 11.816 -16.412 1.00 57.41 511 THR A C 1
ATOM 4053 O O . THR A 1 511 ? 0.837 11.753 -16.131 1.00 57.41 511 THR A O 1
ATOM 4056 N N . SER A 1 512 ? -1.311 11.249 -15.660 1.00 74.25 512 SER A N 1
ATOM 4057 C CA . SER A 1 512 ? -1.153 10.952 -14.231 1.00 74.25 512 SER A CA 1
ATOM 4058 C C . SER A 1 512 ? -0.788 12.220 -13.444 1.00 74.25 512 SER A C 1
ATOM 4060 O O . SER A 1 512 ? -0.202 13.173 -13.952 1.00 74.25 512 SER A O 1
ATOM 4062 N N . THR A 1 513 ? -1.166 12.288 -12.174 1.00 82.44 513 THR A N 1
ATOM 4063 C CA . THR A 1 513 ? -0.738 13.413 -11.338 1.00 82.44 513 THR A CA 1
ATOM 4064 C C . THR A 1 513 ? 0.695 13.171 -10.890 1.00 82.44 513 THR A C 1
ATOM 4066 O O . THR A 1 513 ? 0.952 12.211 -10.165 1.00 82.44 513 THR A O 1
ATOM 4069 N N . ILE A 1 514 ? 1.604 14.052 -11.305 1.00 81.81 514 ILE A N 1
ATOM 4070 C CA . ILE A 1 514 ? 2.999 14.034 -10.860 1.00 81.81 514 ILE A CA 1
ATOM 4071 C C . ILE A 1 514 ? 3.067 14.637 -9.458 1.00 81.81 514 ILE A C 1
ATOM 4073 O O . ILE A 1 514 ? 2.625 15.774 -9.238 1.00 81.81 514 ILE A O 1
ATOM 4077 N N . CYS A 1 515 ? 3.611 13.888 -8.503 1.00 85.81 515 CYS A N 1
ATOM 4078 C CA . CYS A 1 515 ? 3.752 14.368 -7.136 1.00 85.81 515 CYS A CA 1
ATOM 4079 C C . CYS A 1 515 ? 4.966 13.814 -6.400 1.00 85.81 515 CYS A C 1
ATOM 4081 O O . CYS A 1 515 ? 5.336 12.657 -6.570 1.00 85.81 515 CYS A O 1
ATOM 4083 N N . ASP A 1 516 ? 5.489 14.617 -5.482 1.00 88.69 516 ASP A N 1
ATOM 4084 C CA . ASP A 1 516 ? 6.391 14.141 -4.443 1.00 88.69 516 ASP A CA 1
ATOM 4085 C C . ASP A 1 516 ? 5.583 13.718 -3.226 1.00 88.69 516 ASP A C 1
ATOM 4087 O O . ASP A 1 516 ? 4.636 14.403 -2.811 1.00 88.69 516 ASP A O 1
ATOM 4091 N N . ILE A 1 517 ? 5.970 12.588 -2.646 1.00 92.69 517 ILE A N 1
ATOM 4092 C CA . ILE A 1 517 ? 5.282 11.989 -1.509 1.00 92.69 517 ILE A CA 1
ATOM 4093 C C . ILE A 1 517 ? 6.295 11.802 -0.389 1.00 92.69 517 ILE A C 1
ATOM 4095 O O . ILE A 1 517 ? 7.274 11.077 -0.544 1.00 92.69 517 ILE A O 1
ATOM 4099 N N . ILE A 1 518 ? 6.026 12.410 0.763 1.00 92.31 518 ILE A N 1
ATOM 4100 C CA . ILE A 1 518 ? 6.649 12.021 2.029 1.00 92.31 518 ILE A CA 1
ATOM 4101 C C . ILE A 1 518 ? 5.613 11.263 2.837 1.00 92.31 518 ILE A C 1
ATOM 4103 O O . ILE A 1 518 ? 4.507 11.760 3.035 1.00 92.31 518 ILE A O 1
ATOM 4107 N N . ALA A 1 519 ? 5.982 10.092 3.340 1.00 93.88 519 ALA A N 1
ATOM 4108 C CA . ALA A 1 519 ? 5.194 9.353 4.313 1.00 93.88 519 ALA A CA 1
ATOM 4109 C C . ALA A 1 519 ? 6.091 8.933 5.473 1.00 93.88 519 ALA A C 1
ATOM 4111 O O . ALA A 1 519 ? 7.165 8.379 5.249 1.00 93.88 519 ALA A O 1
ATOM 4112 N N . TYR A 1 520 ? 5.648 9.156 6.706 1.00 91.06 520 TYR A N 1
ATOM 4113 C CA . TYR A 1 520 ? 6.314 8.592 7.875 1.00 91.06 520 TYR A CA 1
ATOM 4114 C C . TYR A 1 520 ? 5.324 7.990 8.865 1.00 91.06 520 TYR A C 1
ATOM 4116 O O . TYR A 1 520 ? 4.212 8.497 9.044 1.00 91.06 520 TYR A O 1
ATOM 4124 N N . GLY A 1 521 ? 5.716 6.865 9.464 1.00 91.44 521 GLY A N 1
ATOM 4125 C CA . GLY A 1 521 ? 4.920 6.153 10.464 1.00 91.44 521 GLY A CA 1
ATOM 4126 C C . GLY A 1 521 ? 4.815 6.929 11.778 1.00 91.44 521 GLY A C 1
ATOM 4127 O O . GLY A 1 521 ? 5.609 7.835 12.042 1.00 91.44 521 GLY A O 1
ATOM 4128 N N . GLY A 1 522 ? 3.844 6.573 12.620 1.00 91.50 522 GLY A N 1
ATOM 4129 C CA . GLY A 1 522 ? 3.818 7.063 14.000 1.00 91.50 522 GLY A CA 1
ATOM 4130 C C . GLY A 1 522 ? 5.008 6.509 14.781 1.00 91.50 522 GLY A C 1
ATOM 4131 O O . GLY A 1 522 ? 5.362 5.348 14.602 1.00 91.50 522 GLY A O 1
ATOM 4132 N N . GLY A 1 523 ? 5.633 7.306 15.641 1.00 86.88 523 GLY A N 1
ATOM 4133 C CA . GLY A 1 523 ? 6.690 6.836 16.534 1.00 86.88 523 GLY A CA 1
ATOM 4134 C C . GLY A 1 523 ? 6.139 5.928 17.633 1.00 86.88 523 GLY A C 1
ATOM 4135 O O . GLY A 1 523 ? 4.954 5.982 17.970 1.00 86.88 523 GLY A O 1
ATOM 4136 N N . GLY A 1 524 ? 6.982 5.067 18.193 1.00 84.19 524 GLY A N 1
ATOM 4137 C CA . GLY A 1 524 ? 6.598 4.223 19.324 1.00 84.19 524 GLY A CA 1
ATOM 4138 C C . GLY A 1 524 ? 6.682 4.968 20.653 1.00 84.19 524 GLY A C 1
ATOM 4139 O O . GLY A 1 524 ? 7.388 5.973 20.772 1.00 84.19 524 GLY A O 1
ATOM 4140 N N . GLY A 1 525 ? 5.950 4.490 21.659 1.00 82.50 525 GLY A N 1
ATOM 4141 C CA . GLY A 1 525 ? 6.008 5.089 22.991 1.00 82.50 525 GLY A CA 1
ATOM 4142 C C . GLY A 1 525 ? 7.260 4.688 23.766 1.00 82.50 525 GLY A C 1
ATOM 4143 O O . GLY A 1 525 ? 7.785 3.580 23.594 1.00 82.50 525 GLY A O 1
ATOM 4144 N N . GLY A 1 526 ? 7.737 5.602 24.609 1.00 77.88 526 GLY A N 1
ATOM 4145 C CA . GLY A 1 526 ? 8.879 5.385 25.495 1.00 77.88 526 GLY A CA 1
ATOM 4146 C C . GLY A 1 526 ? 8.498 4.581 26.737 1.00 77.88 526 GLY A C 1
ATOM 4147 O O . GLY A 1 526 ? 7.336 4.529 27.128 1.00 77.88 526 GLY A O 1
ATOM 4148 N N . GLY A 1 527 ? 9.474 3.955 27.386 1.00 73.94 527 GLY A N 1
ATOM 4149 C CA . GLY A 1 527 ? 9.314 3.381 28.725 1.00 73.94 527 GLY A CA 1
ATOM 4150 C C . GLY A 1 527 ? 9.869 4.307 29.809 1.00 73.94 527 GLY A C 1
ATOM 4151 O O . GLY A 1 527 ? 10.594 5.246 29.499 1.00 73.94 527 GLY A O 1
ATOM 4152 N N . SER A 1 528 ? 9.624 4.001 31.090 1.00 72.06 528 SER A N 1
ATOM 4153 C CA . SER A 1 528 ? 10.088 4.822 32.229 1.00 72.06 528 SER A CA 1
ATOM 4154 C C . SER A 1 528 ? 11.582 5.175 32.183 1.00 72.06 528 SER A C 1
ATOM 4156 O O . SER A 1 528 ? 11.980 6.202 32.716 1.00 72.06 528 SER A O 1
ATOM 4158 N N . ASN A 1 529 ? 12.405 4.325 31.556 1.00 68.38 529 ASN A N 1
ATOM 4159 C CA . ASN A 1 529 ? 13.861 4.476 31.498 1.00 68.38 529 ASN A CA 1
ATOM 4160 C C . ASN A 1 529 ? 14.416 4.604 30.063 1.00 68.38 529 ASN A C 1
ATOM 4162 O O . ASN A 1 529 ? 15.625 4.771 29.897 1.00 68.38 529 ASN A O 1
ATOM 4166 N N . TYR A 1 530 ? 13.570 4.497 29.031 1.00 70.50 530 TYR A N 1
ATOM 4167 C CA . TYR A 1 530 ? 13.993 4.336 27.633 1.00 70.50 530 TYR A CA 1
ATOM 4168 C C . TYR A 1 530 ? 13.126 5.171 26.685 1.00 70.50 530 TYR A C 1
ATOM 4170 O O . TYR A 1 530 ? 11.910 5.232 26.852 1.00 70.50 530 TYR A O 1
ATOM 4178 N N . GLY A 1 531 ? 13.738 5.768 25.663 1.00 73.19 531 GLY A N 1
ATOM 4179 C CA . GLY A 1 531 ? 13.007 6.440 24.588 1.00 73.19 531 GLY A CA 1
ATOM 4180 C C . GLY A 1 531 ? 12.350 5.451 23.617 1.00 73.19 531 GLY A C 1
ATOM 4181 O O . GLY A 1 531 ? 12.813 4.322 23.450 1.00 73.19 531 GLY A O 1
ATOM 4182 N N . GLY A 1 532 ? 11.274 5.879 22.962 1.00 76.06 532 GLY A N 1
ATOM 4183 C CA . GLY A 1 532 ? 10.643 5.175 21.849 1.00 76.06 532 GLY A CA 1
ATOM 4184 C C . GLY A 1 532 ? 11.416 5.350 20.536 1.00 76.06 532 GLY A C 1
ATOM 4185 O O . GLY A 1 532 ? 12.191 6.296 20.361 1.00 76.06 532 GLY A O 1
ATOM 4186 N N . GLY A 1 533 ? 11.209 4.432 19.592 1.00 76.56 533 GLY A N 1
ATOM 4187 C CA . GLY A 1 533 ? 11.771 4.520 18.243 1.00 76.56 533 GLY A CA 1
ATOM 4188 C C . GLY A 1 533 ? 10.956 5.448 17.340 1.00 76.56 533 GLY A C 1
ATOM 4189 O O . GLY A 1 533 ? 9.728 5.495 17.443 1.00 76.56 533 GLY A O 1
ATOM 4190 N N . ALA A 1 534 ? 11.627 6.160 16.432 1.00 80.44 534 ALA A N 1
ATOM 4191 C CA . ALA A 1 534 ? 10.959 6.937 15.390 1.00 80.44 534 ALA A CA 1
ATOM 4192 C C . ALA A 1 534 ? 10.217 6.028 14.397 1.00 80.44 534 ALA A C 1
ATOM 4194 O O . ALA A 1 534 ? 10.635 4.896 14.142 1.00 80.44 534 ALA A O 1
ATOM 4195 N N . GLY A 1 535 ? 9.138 6.532 13.801 1.00 83.19 535 GLY A N 1
ATOM 4196 C CA . GLY A 1 535 ? 8.531 5.918 12.624 1.00 83.19 535 GLY A CA 1
ATOM 4197 C C . GLY A 1 535 ? 9.475 5.983 11.424 1.00 83.19 535 GLY A C 1
ATOM 4198 O O . GLY A 1 535 ? 10.277 6.909 11.289 1.00 83.19 535 GLY A O 1
ATOM 4199 N N . LYS A 1 536 ? 9.388 4.996 10.531 1.00 82.06 536 LYS A N 1
ATOM 4200 C CA . LYS A 1 536 ? 10.170 5.008 9.292 1.00 82.06 536 LYS A CA 1
ATOM 4201 C C . LYS A 1 536 ? 9.704 6.116 8.368 1.00 82.06 536 LYS A C 1
ATOM 4203 O O . LYS A 1 536 ? 8.521 6.446 8.361 1.00 82.06 536 LYS A O 1
ATOM 4208 N N . LEU A 1 537 ? 10.621 6.615 7.544 1.00 87.62 537 LEU A N 1
ATOM 4209 C CA . LEU A 1 537 ? 10.350 7.645 6.549 1.00 87.62 537 LEU A CA 1
ATOM 4210 C C . LEU A 1 537 ? 10.513 7.076 5.143 1.00 87.62 537 LEU A C 1
ATOM 4212 O O . LEU A 1 537 ? 11.486 6.386 4.844 1.00 87.62 537 LEU A O 1
ATOM 4216 N N . ILE A 1 538 ? 9.575 7.416 4.268 1.00 89.25 538 ILE A N 1
ATOM 4217 C CA . ILE A 1 538 ? 9.638 7.143 2.838 1.00 89.25 538 ILE A CA 1
ATOM 4218 C C . ILE A 1 538 ? 9.517 8.456 2.101 1.00 89.25 538 ILE A C 1
ATOM 4220 O O . ILE A 1 538 ? 8.612 9.247 2.373 1.00 89.25 538 ILE A O 1
ATOM 4224 N N . TYR A 1 539 ? 10.405 8.642 1.139 1.00 89.06 539 TYR A N 1
ATOM 4225 C CA . TYR A 1 539 ? 10.298 9.694 0.154 1.00 89.06 539 TYR A CA 1
ATOM 4226 C C . TYR A 1 539 ? 10.161 9.073 -1.231 1.00 89.06 539 TYR A C 1
ATOM 4228 O O . TYR A 1 539 ? 10.994 8.264 -1.637 1.00 89.06 539 TYR A O 1
ATOM 4236 N N . VAL A 1 540 ? 9.111 9.445 -1.953 1.00 88.31 540 VAL A N 1
ATOM 4237 C CA . VAL A 1 540 ? 8.967 9.146 -3.377 1.00 88.31 540 VAL A CA 1
ATOM 4238 C C . VAL A 1 540 ? 9.107 10.457 -4.125 1.00 88.31 540 VAL A C 1
ATOM 4240 O O . VAL A 1 540 ? 8.313 11.375 -3.916 1.00 88.31 540 VAL A O 1
ATOM 4243 N N . ASN A 1 541 ? 10.126 10.530 -4.972 1.00 82.31 541 ASN A N 1
ATOM 4244 C CA . ASN A 1 541 ? 10.371 11.681 -5.827 1.00 82.31 541 ASN A CA 1
ATOM 4245 C C . ASN A 1 541 ? 9.694 11.448 -7.181 1.00 82.31 541 ASN A C 1
ATOM 4247 O O . ASN A 1 541 ? 9.989 10.436 -7.819 1.00 82.31 541 ASN A O 1
ATOM 4251 N N . ASP A 1 542 ? 8.826 12.366 -7.609 1.00 76.75 542 ASP A N 1
ATOM 4252 C CA . ASP A 1 542 ? 8.133 12.317 -8.905 1.00 76.75 542 ASP A CA 1
ATOM 4253 C C . ASP A 1 542 ? 7.326 11.022 -9.145 1.00 76.75 542 ASP A C 1
ATOM 4255 O O . ASP A 1 542 ? 7.508 10.308 -10.133 1.00 76.75 542 ASP A O 1
ATOM 4259 N N . ALA A 1 543 ? 6.422 10.686 -8.226 1.00 84.38 543 ALA A N 1
ATOM 4260 C CA . ALA A 1 543 ? 5.451 9.613 -8.424 1.00 84.38 543 ALA A CA 1
ATOM 4261 C C . ALA A 1 543 ? 4.415 9.997 -9.493 1.00 84.38 543 ALA A C 1
ATOM 4263 O O . ALA A 1 543 ? 3.860 11.098 -9.454 1.00 84.38 543 ALA A O 1
ATOM 4264 N N . TYR A 1 544 ? 4.091 9.064 -10.391 1.00 82.00 544 TYR A N 1
ATOM 4265 C CA . TYR A 1 544 ? 3.039 9.209 -11.401 1.00 82.00 544 TYR A CA 1
ATOM 4266 C C . TYR A 1 544 ? 1.758 8.520 -10.930 1.00 82.00 544 TYR A C 1
ATOM 4268 O O . TYR A 1 544 ? 1.516 7.350 -11.227 1.00 82.00 544 TYR A O 1
ATOM 4276 N N . ILE A 1 545 ? 0.909 9.252 -10.206 1.00 87.31 545 ILE A N 1
ATOM 4277 C CA . ILE A 1 545 ? -0.321 8.687 -9.641 1.00 87.31 545 ILE A CA 1
ATOM 4278 C C . ILE A 1 545 ? -1.452 8.747 -10.666 1.00 87.31 545 ILE A C 1
ATOM 4280 O O . ILE A 1 545 ? -1.938 9.823 -11.025 1.00 87.31 545 ILE A O 1
ATOM 4284 N N . ALA A 1 546 ? -1.891 7.577 -11.129 1.00 86.25 546 ALA A N 1
ATOM 4285 C CA . ALA A 1 546 ? -3.019 7.459 -12.048 1.00 86.25 546 ALA A CA 1
ATOM 4286 C C . ALA A 1 546 ? -4.323 7.994 -11.432 1.00 86.25 546 ALA A C 1
ATOM 4288 O O . ALA A 1 546 ? -4.545 7.901 -10.219 1.00 86.25 546 ALA A O 1
ATOM 4289 N N . ALA A 1 547 ? -5.216 8.492 -12.292 1.00 89.06 547 ALA A N 1
ATOM 4290 C CA . ALA A 1 547 ? -6.516 8.997 -11.877 1.00 89.06 547 ALA A CA 1
ATOM 4291 C C . ALA A 1 547 ? -7.342 7.986 -11.067 1.00 89.06 547 ALA A C 1
ATOM 4293 O O . ALA A 1 547 ? -7.200 6.763 -11.176 1.00 89.06 547 ALA A O 1
ATOM 4294 N N . GLY A 1 548 ? -8.261 8.531 -10.279 1.00 92.44 548 GLY A N 1
ATOM 4295 C CA . GLY A 1 548 ? -9.182 7.790 -9.435 1.00 92.44 548 GLY A CA 1
ATOM 4296 C C . GLY A 1 548 ? -8.971 8.065 -7.953 1.00 92.44 548 GLY A C 1
ATOM 4297 O O . GLY A 1 548 ? -8.061 8.779 -7.531 1.00 92.44 548 GLY A O 1
ATOM 4298 N N . VAL A 1 549 ? -9.855 7.477 -7.153 1.00 94.81 549 VAL A N 1
ATOM 4299 C CA . VAL A 1 549 ? -9.836 7.613 -5.697 1.00 94.81 549 VAL A CA 1
ATOM 4300 C C . VAL A 1 549 ? -8.741 6.734 -5.122 1.00 94.81 549 VAL A C 1
ATOM 4302 O O . VAL A 1 549 ? -8.682 5.551 -5.452 1.00 94.81 549 VAL A O 1
ATOM 4305 N N . LYS A 1 550 ? -7.911 7.317 -4.260 1.00 95.25 550 LYS A N 1
ATOM 4306 C CA . LYS A 1 550 ? -6.864 6.624 -3.520 1.00 95.25 550 LYS A CA 1
ATOM 4307 C C . LYS A 1 550 ? -7.062 6.761 -2.013 1.00 95.25 550 LYS A C 1
ATOM 4309 O O . LYS A 1 550 ? -7.522 7.802 -1.537 1.00 95.25 550 LYS A O 1
ATOM 4314 N N . SER A 1 551 ? -6.710 5.714 -1.280 1.00 95.56 551 SER A N 1
ATOM 4315 C CA . SER A 1 551 ? -6.834 5.580 0.170 1.00 95.56 551 SER A CA 1
ATOM 4316 C C . SER A 1 551 ? -5.525 5.927 0.881 1.00 95.56 551 SER A C 1
ATOM 4318 O O . SER A 1 551 ? -4.462 5.394 0.556 1.00 95.56 551 SER A O 1
ATOM 4320 N N . LEU A 1 552 ? -5.617 6.781 1.901 1.00 96.50 552 LEU A N 1
ATOM 4321 C CA . LEU A 1 552 ? -4.515 7.127 2.795 1.00 96.50 552 LEU A CA 1
ATOM 4322 C C . LEU A 1 552 ? -4.908 6.811 4.243 1.00 96.50 552 LEU A C 1
ATOM 4324 O O . LEU A 1 552 ? -6.011 7.157 4.666 1.00 96.50 552 LEU A O 1
ATOM 4328 N N . LYS A 1 553 ? -3.992 6.227 5.020 1.00 97.44 553 LYS A N 1
ATOM 4329 C CA . LYS A 1 553 ? -4.128 6.028 6.474 1.00 97.44 553 LYS A CA 1
ATOM 4330 C C . LYS A 1 553 ? -2.944 6.658 7.181 1.00 97.44 553 LYS A C 1
ATOM 4332 O O . LYS A 1 553 ? -1.811 6.251 6.939 1.00 97.44 553 LYS A O 1
ATOM 4337 N N . ILE A 1 554 ? -3.200 7.618 8.062 1.00 97.56 554 ILE A N 1
ATOM 4338 C CA . ILE A 1 554 ? -2.152 8.285 8.841 1.00 97.56 554 ILE A CA 1
ATOM 4339 C C . ILE A 1 554 ? -2.040 7.627 10.206 1.00 97.56 554 ILE A C 1
ATOM 4341 O O . ILE A 1 554 ? -2.982 7.716 10.991 1.00 97.56 554 ILE A O 1
ATOM 4345 N N . GLY A 1 555 ? -0.920 6.957 10.476 1.00 96.62 555 GLY A N 1
ATOM 4346 C CA . GLY A 1 555 ? -0.723 6.166 11.687 1.00 96.62 555 GLY A CA 1
ATOM 4347 C C . GLY A 1 555 ? -0.538 7.021 12.940 1.00 96.62 555 GLY A C 1
ATOM 4348 O O . GLY A 1 555 ? 0.250 7.968 12.957 1.00 96.62 555 GLY A O 1
ATOM 4349 N N . ARG A 1 556 ? -1.236 6.665 14.019 1.00 95.06 556 ARG A N 1
ATOM 4350 C CA . ARG A 1 556 ? -1.049 7.243 15.353 1.00 95.06 556 ARG A CA 1
ATOM 4351 C C . ARG A 1 556 ? 0.231 6.717 16.002 1.00 95.06 556 ARG A C 1
ATOM 4353 O O . ARG A 1 556 ? 0.536 5.529 15.874 1.00 95.06 556 ARG A O 1
ATOM 4360 N N . GLY A 1 557 ? 0.926 7.556 16.762 1.00 91.81 557 GLY A N 1
ATOM 4361 C CA . GLY A 1 557 ? 2.011 7.114 17.635 1.00 91.81 557 GLY A CA 1
ATOM 4362 C C . GLY A 1 557 ? 1.549 6.133 18.725 1.00 91.81 557 GLY A C 1
ATOM 4363 O O . GLY A 1 557 ? 0.359 6.018 19.030 1.00 91.81 557 GLY A O 1
ATOM 4364 N N . GLY A 1 558 ? 2.491 5.368 19.270 1.00 88.25 558 GLY A N 1
ATOM 4365 C CA . GLY A 1 558 ? 2.235 4.338 20.279 1.00 88.25 558 GLY A CA 1
ATOM 4366 C C . GLY A 1 558 ? 2.225 4.883 21.710 1.00 88.25 558 GLY A C 1
ATOM 4367 O O . GLY A 1 558 ? 2.800 5.932 21.974 1.00 88.25 558 GLY A O 1
ATOM 4368 N N . GLY A 1 559 ? 1.571 4.191 22.644 1.00 85.69 559 GLY A N 1
ATOM 4369 C CA . GLY A 1 559 ? 1.506 4.584 24.058 1.00 85.69 559 GLY A CA 1
ATOM 4370 C C . GLY A 1 559 ? 2.817 4.379 24.801 1.00 85.69 559 GLY A C 1
ATOM 4371 O O . GLY A 1 559 ? 3.543 3.442 24.490 1.00 85.69 559 GLY A O 1
ATOM 4372 N N . GLY A 1 560 ? 3.134 5.246 25.762 1.00 81.12 560 GLY A N 1
ATOM 4373 C CA . GLY A 1 560 ? 4.315 5.098 26.617 1.00 81.12 560 GLY A CA 1
ATOM 4374 C C . GLY A 1 56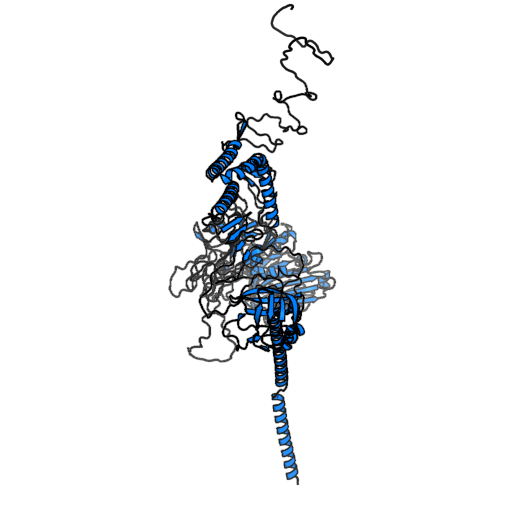0 ? 4.033 4.351 27.925 1.00 81.12 560 GLY A C 1
ATOM 4375 O O . GLY A 1 560 ? 2.903 4.321 28.402 1.00 81.12 560 GLY A O 1
ATOM 4376 N N . TYR A 1 561 ? 5.050 3.724 28.515 1.00 78.75 561 TYR A N 1
ATOM 4377 C CA . TYR A 1 561 ? 4.977 3.119 29.849 1.00 78.75 561 TYR A CA 1
ATOM 4378 C C . TYR A 1 561 ? 5.585 4.078 30.874 1.00 78.75 561 TYR A C 1
ATOM 4380 O O . TYR A 1 561 ? 6.799 4.285 30.863 1.00 78.75 561 TYR A O 1
ATOM 4388 N N . TYR A 1 562 ? 4.777 4.613 31.792 1.00 69.94 562 TYR A N 1
ATOM 4389 C CA . TYR A 1 562 ? 5.256 5.429 32.911 1.00 69.94 562 TYR A CA 1
ATOM 4390 C C . TYR A 1 562 ? 4.770 4.865 34.247 1.00 69.94 562 TYR A C 1
ATOM 4392 O O . TYR A 1 562 ? 3.578 4.831 34.538 1.00 69.94 562 TYR A O 1
ATOM 4400 N N . SER A 1 563 ? 5.711 4.423 35.081 1.00 59.91 563 SER A N 1
ATOM 4401 C CA . SER A 1 563 ? 5.430 3.698 36.329 1.00 59.91 563 SER A CA 1
ATOM 4402 C C . SER A 1 563 ? 4.753 4.519 37.430 1.00 59.91 563 SER A C 1
ATOM 4404 O O . SER A 1 563 ? 4.242 3.915 38.368 1.00 59.91 563 SER A O 1
ATOM 4406 N N . ASN A 1 564 ? 4.759 5.856 37.347 1.00 52.62 564 ASN A N 1
ATOM 4407 C CA . ASN A 1 564 ? 4.175 6.724 38.382 1.00 52.62 564 ASN A CA 1
ATOM 4408 C C . ASN A 1 564 ? 2.762 7.219 38.037 1.00 52.62 564 ASN A C 1
ATOM 4410 O O . ASN A 1 564 ? 2.190 7.987 38.803 1.00 52.62 564 ASN A O 1
ATOM 4414 N N . ILE A 1 565 ? 2.201 6.817 36.893 1.00 55.75 565 ILE A N 1
ATOM 4415 C CA . ILE A 1 565 ? 0.768 6.979 36.649 1.00 55.75 565 ILE A CA 1
ATOM 4416 C C . ILE A 1 565 ? 0.090 5.764 37.296 1.00 55.75 565 ILE A C 1
ATOM 4418 O O . ILE A 1 565 ? 0.464 4.629 37.011 1.00 55.75 565 ILE A O 1
ATOM 4422 N N . ASP A 1 566 ? -0.919 5.975 38.147 1.00 53.69 566 ASP A N 1
ATOM 4423 C CA . ASP A 1 566 ? -1.680 4.930 38.871 1.00 53.69 566 ASP A CA 1
ATOM 4424 C C . ASP A 1 566 ? -2.405 3.900 37.960 1.00 53.69 566 ASP A C 1
ATOM 4426 O O . ASP A 1 566 ? -3.106 2.987 38.415 1.00 53.69 566 ASP A O 1
ATOM 4430 N N . PHE A 1 567 ? -2.197 4.006 36.647 1.00 53.50 567 PHE A N 1
ATOM 4431 C CA . PHE A 1 567 ? -2.687 3.148 35.584 1.00 53.50 567 PHE A CA 1
ATOM 4432 C C . PHE A 1 567 ? -1.490 2.434 34.940 1.00 53.50 567 PHE A C 1
ATOM 4434 O O . PHE A 1 567 ? -0.634 3.062 34.325 1.00 53.50 567 PHE A O 1
ATOM 4441 N N . ARG A 1 568 ? -1.417 1.103 35.070 1.00 59.59 568 ARG A N 1
ATOM 4442 C CA . ARG A 1 568 ? -0.399 0.282 34.394 1.00 59.59 568 ARG A CA 1
ATOM 4443 C C . ARG A 1 568 ? -0.636 0.331 32.878 1.00 59.59 568 ARG A C 1
ATOM 4445 O O . ARG A 1 568 ? -1.387 -0.486 32.357 1.00 59.59 568 ARG A O 1
ATOM 4452 N N . GLN A 1 569 ? -0.047 1.303 32.192 1.00 72.00 569 GLN A N 1
ATOM 4453 C CA . GLN A 1 569 ? -0.129 1.454 30.741 1.00 72.00 569 GLN A CA 1
ATOM 4454 C C . GLN A 1 569 ? 1.080 0.802 30.081 1.00 72.00 569 GLN A C 1
ATOM 4456 O O . GLN A 1 569 ? 2.209 1.076 30.471 1.00 72.00 569 GLN A O 1
ATOM 4461 N N . GLU A 1 570 ? 0.853 -0.052 29.087 1.00 75.06 570 GLU A N 1
ATOM 4462 C CA . GLU A 1 570 ? 1.933 -0.693 28.341 1.00 75.06 570 GLU A CA 1
ATOM 4463 C C . GLU A 1 570 ? 2.518 0.236 27.277 1.00 75.06 570 GLU A C 1
ATOM 4465 O O . GLU A 1 570 ? 1.814 1.049 26.676 1.00 75.06 570 GLU A O 1
ATOM 4470 N N . ALA A 1 571 ? 3.818 0.077 27.029 1.00 77.25 571 ALA A N 1
ATOM 4471 C CA . ALA A 1 571 ? 4.475 0.739 25.919 1.00 77.25 571 ALA A CA 1
ATOM 4472 C C . ALA A 1 571 ? 4.056 0.038 24.611 1.00 77.25 571 ALA A C 1
ATOM 4474 O O . ALA A 1 571 ? 4.223 -1.179 24.484 1.00 77.25 571 ALA A O 1
ATOM 4475 N N . LEU A 1 572 ? 3.477 0.778 23.663 1.00 82.94 572 LEU A N 1
ATOM 4476 C CA . LEU A 1 572 ? 2.952 0.255 22.400 1.00 82.94 572 LEU A CA 1
ATOM 4477 C C . LEU A 1 572 ? 3.761 0.766 21.207 1.00 82.94 572 LEU A C 1
ATOM 4479 O O . LEU A 1 572 ? 4.250 1.898 21.190 1.00 82.94 572 LEU A O 1
ATOM 4483 N N . LEU A 1 573 ? 3.840 -0.070 20.172 1.00 85.62 573 LEU A N 1
ATOM 4484 C CA . LEU A 1 573 ? 4.370 0.294 18.859 1.00 85.62 573 LEU A CA 1
ATOM 4485 C C . LEU A 1 573 ? 3.552 1.440 18.240 1.00 85.62 573 LEU A C 1
ATOM 4487 O O . LEU A 1 573 ? 2.328 1.490 18.394 1.00 85.62 573 LEU A O 1
ATOM 4491 N N . GLY A 1 574 ? 4.218 2.326 17.499 1.00 88.38 574 GLY A N 1
ATOM 4492 C CA . GLY A 1 574 ? 3.532 3.264 16.616 1.00 88.38 574 GLY A CA 1
ATOM 4493 C C . GLY A 1 574 ? 2.799 2.544 15.482 1.00 88.38 574 GLY A C 1
ATOM 4494 O O . GLY A 1 574 ? 3.172 1.443 15.079 1.00 88.38 574 GLY A O 1
ATOM 4495 N N . ASN A 1 575 ? 1.732 3.148 14.963 1.00 93.19 575 ASN A N 1
ATOM 4496 C CA . ASN A 1 575 ? 0.982 2.589 13.842 1.00 93.19 575 ASN A CA 1
ATOM 4497 C C . ASN A 1 575 ? 1.589 3.017 12.503 1.00 93.19 575 ASN A C 1
ATOM 4499 O O . ASN A 1 575 ? 2.147 4.109 12.360 1.00 93.19 575 ASN A O 1
ATOM 4503 N N . ASP A 1 576 ? 1.425 2.145 11.514 1.00 94.62 576 ASP A N 1
ATOM 4504 C CA . ASP A 1 576 ? 1.904 2.366 10.157 1.00 94.62 576 ASP A CA 1
ATOM 4505 C C . ASP A 1 576 ? 1.117 3.484 9.463 1.00 94.62 576 ASP A C 1
ATOM 4507 O O . ASP A 1 576 ? -0.102 3.604 9.612 1.00 94.62 576 ASP A O 1
ATOM 4511 N N . THR A 1 577 ? 1.819 4.261 8.644 1.00 96.75 577 THR A N 1
ATOM 4512 C CA . THR A 1 577 ? 1.222 5.232 7.726 1.00 96.75 577 THR A CA 1
ATOM 4513 C C . THR A 1 577 ? 1.239 4.642 6.319 1.00 96.75 577 THR A C 1
ATOM 4515 O O . THR A 1 577 ? 2.287 4.201 5.845 1.00 96.75 577 THR A O 1
ATOM 4518 N N . THR A 1 578 ? 0.090 4.621 5.639 1.00 97.19 578 THR A N 1
ATOM 4519 C CA . THR A 1 578 ? -0.041 4.015 4.304 1.00 97.19 578 THR A CA 1
ATOM 4520 C C . THR A 1 578 ? -0.664 4.951 3.284 1.00 97.19 578 THR A C 1
ATOM 4522 O O . THR A 1 578 ? -1.597 5.694 3.590 1.00 97.19 578 THR A O 1
ATOM 4525 N N . PHE A 1 579 ? -0.165 4.871 2.056 1.00 96.25 579 PHE A N 1
ATOM 4526 C CA . PHE A 1 579 ? -0.787 5.435 0.867 1.00 96.25 579 PHE A CA 1
ATOM 4527 C C . PHE A 1 579 ? -0.884 4.330 -0.181 1.00 96.25 579 PHE A C 1
ATOM 4529 O O . PHE A 1 579 ? 0.111 4.008 -0.828 1.00 96.25 579 PHE A O 1
ATOM 4536 N N . GLU A 1 580 ? -2.063 3.719 -0.306 1.00 94.75 580 GLU A N 1
ATOM 4537 C CA . GLU A 1 580 ? -2.247 2.474 -1.066 1.00 94.75 580 GLU A CA 1
ATOM 4538 C C . GLU A 1 580 ? -1.186 1.419 -0.690 1.00 94.75 580 GLU A C 1
ATOM 4540 O O . GLU A 1 580 ? -1.180 0.903 0.428 1.00 94.75 580 GLU A O 1
ATOM 4545 N N . TYR A 1 581 ? -0.255 1.136 -1.604 1.00 91.44 581 TYR A N 1
ATOM 4546 C CA . TYR A 1 581 ? 0.811 0.144 -1.460 1.00 91.44 581 TYR A CA 1
ATOM 4547 C C . TYR A 1 581 ? 2.091 0.710 -0.824 1.00 91.44 581 TYR A C 1
ATOM 4549 O O . TYR A 1 581 ? 3.014 -0.043 -0.509 1.00 91.44 581 TYR A O 1
ATOM 4557 N N . LEU A 1 582 ? 2.177 2.031 -0.636 1.00 92.06 582 LEU A N 1
ATOM 4558 C CA . LEU A 1 582 ? 3.280 2.686 0.061 1.00 92.06 582 LEU A CA 1
ATOM 4559 C C . LEU A 1 582 ? 3.059 2.556 1.572 1.00 92.06 582 LEU A C 1
ATOM 4561 O O . LEU A 1 582 ? 2.054 3.044 2.087 1.00 92.06 582 LEU A O 1
ATOM 4565 N N . LYS A 1 583 ? 3.999 1.937 2.294 1.00 92.62 583 LYS A N 1
ATOM 4566 C CA . LYS A 1 583 ? 3.866 1.671 3.735 1.00 92.62 583 LYS A CA 1
ATOM 4567 C C . LYS A 1 583 ? 5.076 2.145 4.536 1.00 92.62 583 LYS A C 1
ATOM 4569 O O . LYS A 1 583 ? 6.120 1.485 4.542 1.00 92.62 583 LYS A O 1
ATOM 4574 N N . ALA A 1 584 ? 4.905 3.245 5.263 1.00 90.50 584 ALA A N 1
ATOM 4575 C CA . ALA A 1 584 ? 5.863 3.731 6.248 1.00 90.50 584 ALA A CA 1
ATOM 4576 C C . ALA A 1 584 ? 5.581 3.069 7.603 1.00 90.50 584 ALA A C 1
ATOM 4578 O O . ALA A 1 584 ? 4.544 3.328 8.217 1.00 90.50 584 ALA A O 1
ATOM 4579 N N . ASP A 1 585 ? 6.483 2.188 8.044 1.00 87.38 585 ASP A N 1
ATOM 4580 C CA . ASP A 1 585 ? 6.282 1.431 9.283 1.00 87.38 585 ASP A CA 1
ATOM 4581 C C . ASP A 1 585 ? 6.309 2.341 10.520 1.00 87.38 585 ASP A C 1
ATOM 4583 O O . ASP A 1 585 ? 7.115 3.274 10.611 1.00 87.38 585 ASP A O 1
ATOM 4587 N N . GLY A 1 586 ? 5.459 2.032 11.496 1.00 87.38 586 GLY A N 1
ATOM 4588 C CA . GLY A 1 586 ? 5.482 2.658 12.810 1.00 87.38 586 GLY A CA 1
ATOM 4589 C C . GLY A 1 586 ? 6.733 2.305 13.625 1.00 87.38 586 GLY A C 1
ATOM 4590 O O . GLY A 1 586 ? 7.380 1.273 13.423 1.00 87.38 586 GLY A O 1
ATOM 4591 N N . GLY A 1 587 ? 7.090 3.194 14.548 1.00 79.88 587 GLY A N 1
ATOM 4592 C CA . GLY A 1 587 ? 8.298 3.118 15.362 1.00 79.88 587 GLY A CA 1
ATOM 4593 C C . GLY A 1 587 ? 8.202 2.129 16.524 1.00 79.88 587 GLY A C 1
ATOM 4594 O O . GLY A 1 587 ? 7.129 1.907 17.089 1.00 79.88 587 GLY A O 1
ATOM 4595 N N . GLY A 1 588 ? 9.356 1.554 16.884 1.00 75.88 588 GLY A N 1
ATOM 4596 C CA . GLY A 1 588 ? 9.544 0.582 17.971 1.00 75.88 588 GLY A CA 1
ATOM 4597 C C . GLY A 1 588 ? 9.169 1.106 19.363 1.00 75.88 588 GLY A C 1
ATOM 4598 O O . GLY A 1 588 ? 9.290 2.299 19.627 1.00 75.88 588 GLY A O 1
ATOM 4599 N N . SER A 1 589 ? 8.784 0.215 20.279 1.00 75.06 589 SER A N 1
ATOM 4600 C CA . SER A 1 589 ? 8.498 0.550 21.682 1.00 75.06 589 SER A CA 1
ATOM 4601 C C . SER A 1 589 ? 9.142 -0.453 22.640 1.00 75.06 589 SER A C 1
ATOM 4603 O O . SER A 1 589 ? 9.300 -1.624 22.293 1.00 75.06 589 SER A O 1
ATOM 4605 N N . SER A 1 590 ? 9.527 0.004 23.834 1.00 62.84 590 SER A N 1
ATOM 4606 C CA . SER A 1 590 ? 10.196 -0.809 24.856 1.00 62.84 590 SER A CA 1
ATOM 4607 C C . SER A 1 590 ? 9.334 -0.933 26.116 1.00 62.84 590 SER A C 1
ATOM 4609 O O . SER A 1 590 ? 9.089 0.070 26.791 1.00 62.84 590 SER A O 1
ATOM 4611 N N . SER A 1 591 ? 8.927 -2.153 26.483 1.00 55.47 591 SER A N 1
ATOM 4612 C CA . SER A 1 591 ? 8.306 -2.447 27.782 1.00 55.47 591 SER A CA 1
ATOM 4613 C C . SER A 1 591 ? 9.237 -3.314 28.642 1.00 55.47 591 SER A C 1
ATOM 4615 O O . SER A 1 591 ? 9.849 -4.269 28.169 1.00 55.47 591 SER A O 1
ATOM 4617 N N . ASN A 1 592 ? 9.349 -2.999 29.936 1.00 47.47 592 ASN A N 1
ATOM 4618 C CA . ASN A 1 592 ? 10.197 -3.741 30.884 1.00 47.47 592 ASN A CA 1
ATOM 4619 C C . ASN A 1 592 ? 9.608 -5.101 31.321 1.00 47.47 592 ASN A C 1
ATOM 4621 O O . ASN A 1 592 ? 10.170 -5.744 32.202 1.00 47.47 592 ASN A O 1
ATOM 4625 N N . TYR A 1 593 ? 8.474 -5.537 30.758 1.00 42.72 593 TYR A N 1
ATOM 4626 C CA . TYR A 1 593 ? 7.632 -6.581 31.358 1.00 42.72 593 TYR A CA 1
ATOM 4627 C C . TYR A 1 593 ? 7.346 -7.797 30.465 1.00 42.72 593 TYR A C 1
ATOM 4629 O O . TYR A 1 593 ? 6.335 -8.465 30.649 1.00 42.72 593 TYR A O 1
ATOM 4637 N N . THR A 1 594 ? 8.253 -8.147 29.546 1.00 34.22 594 THR A N 1
ATOM 4638 C CA . THR A 1 594 ? 8.163 -9.430 28.817 1.00 34.22 594 THR A CA 1
ATOM 4639 C C . THR A 1 594 ? 9.243 -10.409 29.280 1.00 34.22 594 THR A C 1
ATOM 4641 O O . THR A 1 594 ? 10.107 -10.823 28.516 1.00 34.22 594 THR A O 1
ATOM 4644 N N . ILE A 1 595 ? 9.197 -10.795 30.557 1.00 30.69 595 ILE A N 1
ATOM 4645 C CA . ILE A 1 595 ? 9.677 -12.114 30.985 1.00 30.69 595 ILE A CA 1
ATOM 4646 C C . ILE A 1 595 ? 8.442 -12.839 31.506 1.00 30.69 595 ILE A C 1
ATOM 4648 O O . ILE A 1 595 ? 7.971 -12.574 32.611 1.00 30.69 595 ILE A O 1
ATOM 4652 N N . ASN A 1 596 ? 7.894 -13.725 30.675 1.00 27.12 596 ASN A N 1
ATOM 4653 C CA . ASN A 1 596 ? 6.889 -14.691 31.093 1.00 27.12 596 ASN A CA 1
ATOM 4654 C C . ASN A 1 596 ? 7.467 -15.514 32.251 1.00 27.12 596 ASN A C 1
ATOM 4656 O O . ASN A 1 596 ? 8.261 -16.428 32.031 1.00 27.12 596 ASN A O 1
ATOM 4660 N N . TYR A 1 597 ? 7.048 -15.217 33.482 1.00 25.41 597 TYR A N 1
ATOM 4661 C CA . TYR A 1 597 ? 7.037 -16.218 34.539 1.00 25.41 597 TYR A CA 1
ATOM 4662 C C . TYR A 1 597 ? 6.006 -17.267 34.127 1.00 25.41 597 TYR A C 1
ATOM 4664 O O . TYR A 1 597 ? 4.817 -17.148 34.414 1.00 25.41 597 TYR A O 1
ATOM 4672 N N . ILE A 1 598 ? 6.466 -18.286 33.403 1.00 27.58 598 ILE A N 1
ATOM 4673 C CA . ILE A 1 598 ? 5.755 -19.555 33.358 1.00 27.58 598 ILE A CA 1
ATOM 4674 C C . ILE A 1 598 ? 5.680 -20.012 34.812 1.00 27.58 598 ILE A C 1
ATOM 4676 O O . ILE A 1 598 ? 6.691 -20.130 35.502 1.00 27.58 598 ILE A O 1
ATOM 4680 N N . SER A 1 599 ? 4.456 -20.180 35.285 1.00 32.25 599 SER A N 1
ATOM 4681 C CA . SER A 1 599 ? 4.112 -20.708 36.591 1.00 32.25 599 SER A CA 1
ATOM 4682 C C . SER A 1 599 ? 4.843 -22.026 36.860 1.00 32.25 599 SER A C 1
ATOM 4684 O O . SER A 1 599 ? 4.389 -23.094 36.454 1.00 32.25 599 SER A O 1
ATOM 4686 N N . SER A 1 600 ? 5.948 -21.965 37.593 1.00 27.39 600 SER A N 1
ATOM 4687 C CA . SER A 1 600 ? 6.413 -23.078 38.410 1.00 27.39 600 SER A CA 1
ATOM 4688 C C . SER A 1 600 ? 6.474 -22.585 39.846 1.00 27.39 600 SER A C 1
ATOM 4690 O O . SER A 1 600 ? 7.277 -21.714 40.178 1.00 27.39 600 SER A O 1
ATOM 4692 N N . ASN A 1 601 ? 5.585 -23.126 40.676 1.00 31.44 601 ASN A N 1
ATOM 4693 C CA . ASN A 1 601 ? 5.568 -22.973 42.125 1.00 31.44 601 ASN A CA 1
ATOM 4694 C C . ASN A 1 601 ? 6.893 -23.451 42.732 1.00 31.44 601 ASN A C 1
ATOM 4696 O O . ASN A 1 601 ? 6.982 -24.578 43.214 1.00 31.44 601 ASN A O 1
ATOM 4700 N N . ILE A 1 602 ? 7.924 -22.612 42.724 1.00 31.22 602 ILE A N 1
ATOM 4701 C CA . ILE A 1 602 ? 9.117 -22.834 43.532 1.00 31.22 602 ILE A CA 1
ATOM 4702 C C . ILE A 1 602 ? 9.470 -21.515 44.212 1.00 31.22 602 ILE A C 1
ATOM 4704 O O . ILE A 1 602 ? 10.145 -20.650 43.660 1.00 31.22 602 ILE A O 1
ATOM 4708 N N . SER A 1 603 ? 8.984 -21.369 45.441 1.00 34.03 603 SER A N 1
ATOM 4709 C CA . SER A 1 603 ? 9.495 -20.387 46.389 1.00 34.03 603 SER A CA 1
ATOM 4710 C C . SER A 1 603 ? 10.946 -20.743 46.710 1.00 34.03 603 SER A C 1
ATOM 4712 O O . SER A 1 603 ? 11.188 -21.698 47.446 1.00 34.03 603 SER A O 1
ATOM 4714 N N . ILE A 1 604 ? 11.914 -19.988 46.189 1.00 32.66 604 ILE A N 1
ATOM 4715 C CA . ILE A 1 604 ? 13.297 -20.053 46.675 1.00 32.66 604 ILE A CA 1
ATOM 4716 C C . ILE A 1 604 ? 13.668 -18.692 47.245 1.00 32.66 604 ILE A C 1
ATOM 4718 O O . ILE A 1 604 ? 13.824 -17.698 46.539 1.00 32.66 604 ILE A O 1
ATOM 4722 N N . SER A 1 605 ? 13.762 -18.678 48.568 1.00 35.62 605 SER A N 1
ATOM 4723 C CA . SER A 1 605 ? 14.341 -17.608 49.361 1.00 35.62 605 SER A CA 1
ATOM 4724 C C . SER A 1 605 ? 15.861 -17.610 49.182 1.00 35.62 605 SER A C 1
ATOM 4726 O O . SER A 1 605 ? 16.487 -18.660 49.292 1.00 35.62 605 SER A O 1
ATOM 4728 N N . GLY A 1 606 ? 16.452 -16.433 48.972 1.00 35.16 606 GLY A N 1
ATOM 4729 C CA . GLY A 1 606 ? 17.885 -16.210 49.172 1.00 35.16 606 GLY A CA 1
ATOM 4730 C C . GLY A 1 606 ? 18.775 -16.368 47.936 1.00 35.16 606 GLY A C 1
ATOM 4731 O O . GLY A 1 606 ? 18.999 -17.460 47.436 1.00 35.16 606 GLY A O 1
ATOM 4732 N N . ILE A 1 607 ? 19.321 -15.227 47.504 1.00 42.28 607 ILE A N 1
ATOM 4733 C CA . ILE A 1 607 ? 20.661 -15.012 46.930 1.00 42.28 607 ILE A CA 1
ATOM 4734 C C . ILE A 1 607 ? 21.293 -16.236 46.239 1.00 42.28 607 ILE A C 1
ATOM 4736 O O . ILE A 1 607 ? 21.979 -17.020 46.883 1.00 42.28 607 ILE A O 1
ATOM 4740 N N . LEU A 1 608 ? 21.222 -16.292 44.905 1.00 28.42 608 LEU A N 1
ATOM 4741 C CA . LEU A 1 608 ? 22.285 -16.894 44.095 1.00 28.42 608 LEU A CA 1
ATOM 4742 C C . LEU A 1 608 ? 22.356 -16.211 42.720 1.00 28.42 608 LEU A C 1
ATOM 4744 O O . LEU A 1 608 ? 21.526 -16.415 41.837 1.00 28.42 608 LEU A O 1
ATOM 4748 N N . ARG A 1 609 ? 23.375 -15.361 42.549 1.00 41.59 609 ARG A N 1
ATOM 4749 C CA . ARG A 1 609 ? 23.861 -14.926 41.237 1.00 41.59 609 ARG A CA 1
ATOM 4750 C C . ARG A 1 609 ? 24.643 -16.088 40.631 1.00 41.59 609 ARG A C 1
ATOM 4752 O O . ARG A 1 609 ? 25.816 -16.246 40.952 1.00 41.59 609 ARG A O 1
ATOM 4759 N N . THR A 1 610 ? 24.044 -16.859 39.734 1.00 30.17 610 THR A N 1
ATOM 4760 C CA . THR A 1 610 ? 24.801 -17.797 38.893 1.00 30.17 610 THR A CA 1
ATOM 4761 C C . THR A 1 610 ? 24.234 -17.844 37.485 1.00 30.17 610 THR A C 1
ATOM 4763 O O . THR A 1 610 ? 23.062 -18.148 37.290 1.00 30.17 610 THR A O 1
ATOM 4766 N N . LYS A 1 611 ? 25.122 -17.506 36.539 1.00 34.16 611 LYS A N 1
ATOM 4767 C CA . LYS A 1 611 ? 25.138 -17.859 35.114 1.00 34.16 611 LYS A CA 1
ATOM 4768 C C . LYS A 1 611 ? 24.011 -18.810 34.696 1.00 34.16 611 LYS A C 1
ATOM 4770 O O . LYS A 1 611 ? 24.116 -20.012 34.913 1.00 34.16 611 LYS A O 1
ATOM 4775 N N . ILE A 1 612 ? 23.002 -18.258 34.031 1.00 29.52 612 ILE A N 1
ATOM 4776 C CA . ILE A 1 612 ? 22.156 -19.019 33.115 1.00 29.52 612 ILE A CA 1
ATOM 4777 C C . ILE A 1 612 ? 22.791 -18.895 31.732 1.00 29.52 612 ILE A C 1
ATOM 4779 O O . ILE A 1 612 ? 23.252 -17.824 31.331 1.00 29.52 612 ILE A O 1
ATOM 4783 N N . GLU A 1 613 ? 22.896 -20.038 31.075 1.00 26.45 613 GLU A N 1
ATOM 4784 C CA . GLU A 1 613 ? 23.610 -20.277 29.834 1.00 26.45 613 GLU A CA 1
ATOM 4785 C C . GLU A 1 613 ? 23.196 -19.316 28.715 1.00 26.45 613 GLU A C 1
ATOM 4787 O O . GLU A 1 613 ? 22.025 -19.149 28.377 1.00 26.45 613 GLU A O 1
ATOM 4792 N N . THR A 1 614 ? 24.211 -18.704 28.111 1.00 30.03 614 THR A N 1
ATOM 4793 C CA . THR A 1 614 ? 24.142 -17.944 26.868 1.00 30.03 614 THR A CA 1
ATOM 4794 C C . THR A 1 614 ? 23.785 -18.877 25.711 1.00 30.03 614 THR A C 1
ATOM 4796 O O . THR A 1 614 ? 24.665 -19.348 24.995 1.00 30.03 614 THR A O 1
ATOM 4799 N N . SER A 1 615 ? 22.496 -19.140 25.516 1.00 26.75 615 SER A N 1
ATOM 4800 C CA . SER A 1 615 ? 21.959 -19.643 24.252 1.00 26.75 615 SER A CA 1
ATOM 4801 C C . SER A 1 615 ? 21.300 -18.476 23.506 1.00 26.75 615 SER A C 1
ATOM 4803 O O . SER A 1 615 ? 20.284 -17.933 23.921 1.00 26.75 615 SER A O 1
ATOM 4805 N N . ASN A 1 616 ? 21.949 -18.021 22.429 1.00 28.42 616 ASN A N 1
ATOM 4806 C CA . ASN A 1 616 ? 21.386 -17.183 21.357 1.00 28.42 616 ASN A CA 1
ATOM 4807 C C . ASN A 1 616 ? 20.578 -15.921 21.739 1.00 28.42 616 ASN A C 1
ATOM 4809 O O . ASN A 1 616 ? 19.678 -15.512 21.010 1.00 28.42 616 ASN A O 1
ATOM 4813 N N . LEU A 1 617 ? 20.942 -15.233 22.821 1.00 30.47 617 LEU A N 1
ATOM 4814 C CA . LEU A 1 617 ? 20.423 -13.891 23.137 1.00 30.47 617 LEU A CA 1
ATOM 4815 C C . LEU A 1 617 ? 21.224 -12.750 22.479 1.00 30.47 617 LEU A C 1
ATOM 4817 O O . LEU A 1 617 ? 20.895 -11.584 22.646 1.00 30.47 617 LEU A O 1
ATOM 4821 N N . THR A 1 618 ? 22.242 -13.056 21.673 1.00 27.91 618 THR A N 1
ATOM 4822 C CA . THR A 1 618 ? 23.108 -12.060 21.014 1.00 27.91 618 THR A CA 1
ATOM 4823 C C . THR A 1 618 ? 22.696 -11.689 19.582 1.00 27.91 618 THR A C 1
ATOM 4825 O O . THR A 1 618 ? 23.382 -10.891 18.951 1.00 27.91 618 THR A O 1
ATOM 4828 N N . SER A 1 619 ? 21.558 -12.180 19.075 1.00 30.55 619 SER A N 1
ATOM 4829 C CA . SER A 1 619 ? 20.988 -11.756 17.777 1.00 30.55 619 SER A CA 1
ATOM 4830 C C . SER A 1 619 ? 19.542 -11.239 17.840 1.00 30.55 619 SER A C 1
ATOM 4832 O O . SER A 1 619 ? 19.071 -10.663 16.865 1.00 30.55 619 SER A O 1
ATOM 4834 N N . ASN A 1 620 ? 18.866 -11.346 18.991 1.00 29.58 620 ASN A N 1
ATOM 4835 C CA . ASN A 1 620 ? 17.475 -10.899 19.189 1.00 29.58 620 ASN A CA 1
ATOM 4836 C C . ASN A 1 620 ? 17.318 -9.808 20.270 1.00 29.58 620 ASN A C 1
ATOM 4838 O O . ASN A 1 620 ? 16.210 -9.502 20.698 1.00 29.58 620 ASN A O 1
ATOM 4842 N N . MET A 1 621 ? 18.427 -9.189 20.683 1.00 30.98 621 MET A N 1
ATOM 4843 C CA . MET A 1 621 ? 18.470 -7.997 21.546 1.00 30.98 621 MET A CA 1
ATOM 4844 C C . MET A 1 621 ? 18.797 -6.721 20.749 1.00 30.98 621 MET A C 1
ATOM 4846 O O . MET A 1 621 ? 19.366 -5.771 21.282 1.00 30.98 621 MET A O 1
ATOM 4850 N N . LEU A 1 622 ? 18.471 -6.697 19.453 1.00 31.70 622 LEU A N 1
ATOM 4851 C CA . LEU A 1 622 ? 18.616 -5.504 18.620 1.00 31.70 622 LEU A CA 1
ATOM 4852 C C . LEU A 1 622 ? 17.460 -4.550 18.901 1.00 31.70 622 LEU A C 1
ATOM 4854 O O . LEU A 1 622 ? 16.308 -4.961 18.944 1.00 31.70 622 LEU A O 1
ATOM 4858 N N . GLY A 1 623 ? 17.799 -3.292 19.155 1.00 32.19 623 GLY A N 1
ATOM 4859 C CA . GLY A 1 623 ? 16.906 -2.222 19.565 1.00 32.19 623 GLY A CA 1
ATOM 4860 C C . GLY A 1 623 ? 15.993 -1.672 18.476 1.00 32.19 623 GLY A C 1
ATOM 4861 O O . GLY A 1 623 ? 16.163 -1.920 17.283 1.00 32.19 623 GLY A O 1
ATOM 4862 N N . GLY A 1 624 ? 14.985 -0.934 18.918 1.00 37.75 624 GLY A N 1
ATOM 4863 C CA . GLY A 1 624 ? 13.918 -0.310 18.147 1.00 37.75 624 GLY A CA 1
ATOM 4864 C C . GLY A 1 624 ? 14.448 0.719 17.188 1.00 37.75 624 GLY A C 1
ATOM 4865 O O . GLY A 1 624 ? 14.481 1.870 17.577 1.00 37.75 624 GLY A O 1
ATOM 4866 N N . SER A 1 625 ? 14.858 0.349 15.975 1.00 43.00 625 SER A N 1
ATOM 4867 C CA . SER A 1 625 ? 15.051 1.247 14.834 1.00 43.00 625 SER A CA 1
ATOM 4868 C C . SER A 1 625 ? 14.045 2.402 14.844 1.00 43.00 625 SER A C 1
ATOM 4870 O O . SER A 1 625 ? 12.909 2.256 14.409 1.00 43.00 625 SER A O 1
ATOM 4872 N N . GLY A 1 626 ? 14.455 3.533 15.398 1.00 46.91 626 GLY A N 1
ATOM 4873 C CA . GLY A 1 626 ? 15.262 4.457 14.622 1.00 46.91 626 GLY A CA 1
ATOM 4874 C C . GLY A 1 626 ? 16.668 4.600 15.228 1.00 46.91 626 GLY A C 1
ATOM 4875 O O . GLY A 1 626 ? 16.945 4.066 16.294 1.00 46.91 626 GLY A O 1
ATOM 4876 N N . SER A 1 627 ? 17.551 5.265 14.479 1.00 40.56 627 SER A N 1
ATOM 4877 C CA . SER A 1 627 ? 19.028 5.395 14.510 1.00 40.56 627 SER A CA 1
ATOM 4878 C C . SER A 1 627 ? 19.973 4.934 15.646 1.00 40.56 627 SER A C 1
ATOM 4880 O O . SER A 1 627 ? 19.962 5.437 16.761 1.00 40.56 627 SER A O 1
ATOM 4882 N N . GLY A 1 628 ? 21.021 4.233 15.188 1.00 40.53 628 GLY A N 1
ATOM 4883 C CA . GLY A 1 628 ? 22.429 4.277 15.633 1.00 40.53 628 GLY A CA 1
ATOM 4884 C C . GLY A 1 628 ? 23.148 3.005 15.145 1.00 40.53 628 GLY A C 1
ATOM 4885 O O . GLY A 1 628 ? 22.680 1.919 15.451 1.00 40.53 628 GLY A O 1
ATOM 4886 N N . ASN A 1 629 ? 24.208 2.968 14.322 1.00 33.94 629 ASN A N 1
ATOM 4887 C CA . ASN A 1 629 ? 25.305 3.915 14.093 1.00 33.94 629 ASN A CA 1
ATOM 4888 C C . ASN A 1 629 ? 25.840 3.885 12.622 1.00 33.94 629 ASN A C 1
ATOM 4890 O O . ASN A 1 629 ? 27.053 3.870 12.442 1.00 33.94 629 ASN A O 1
ATOM 4894 N N . LYS A 1 630 ? 24.963 3.770 11.588 1.00 46.41 630 LYS A N 1
ATOM 4895 C CA . LYS A 1 630 ? 25.278 3.838 10.118 1.00 46.41 630 LYS A CA 1
ATOM 4896 C C . LYS A 1 630 ? 24.046 4.079 9.181 1.00 46.41 630 LYS A C 1
ATOM 4898 O O . LYS A 1 630 ? 23.845 3.328 8.229 1.00 46.41 630 LYS A O 1
ATOM 4903 N N . GLY A 1 631 ? 23.136 5.019 9.451 1.00 44.59 631 GLY A N 1
ATOM 4904 C CA . GLY A 1 631 ? 21.820 5.075 8.770 1.00 44.59 631 GLY A CA 1
ATOM 4905 C C . GLY A 1 631 ? 21.796 5.612 7.324 1.00 44.59 631 GLY A C 1
ATOM 4906 O O . GLY A 1 631 ? 21.463 6.772 7.130 1.00 44.59 631 GLY A O 1
ATOM 4907 N N . GLY A 1 632 ? 22.080 4.772 6.321 1.00 51.12 632 GLY A N 1
ATOM 4908 C CA . GLY A 1 632 ? 21.800 5.045 4.897 1.00 51.12 632 GLY A CA 1
ATOM 4909 C C . GLY A 1 632 ? 20.393 4.608 4.452 1.00 51.12 632 GLY A C 1
ATOM 4910 O O . GLY A 1 632 ? 19.584 4.174 5.276 1.00 51.12 632 GLY A O 1
ATOM 4911 N N . ILE A 1 633 ? 20.107 4.696 3.145 1.00 59.62 633 ILE A N 1
ATOM 4912 C CA . ILE A 1 633 ? 18.919 4.078 2.520 1.00 59.62 633 ILE A CA 1
ATOM 4913 C C . ILE A 1 633 ? 18.873 2.600 2.930 1.00 59.62 633 ILE A C 1
ATOM 4915 O O . ILE A 1 633 ? 19.876 1.891 2.805 1.00 59.62 633 ILE A O 1
ATOM 4919 N N . THR A 1 634 ? 17.738 2.132 3.446 1.00 61.25 634 THR A N 1
ATOM 4920 C CA . THR A 1 634 ? 17.596 0.743 3.897 1.00 61.25 634 THR A CA 1
ATOM 4921 C C . THR A 1 634 ? 16.964 -0.126 2.810 1.00 61.25 634 THR A C 1
ATOM 4923 O O . THR A 1 634 ? 16.199 0.380 1.986 1.00 61.25 634 THR A O 1
ATOM 4926 N N . PRO A 1 635 ? 17.287 -1.436 2.757 1.00 63.75 635 PRO A N 1
ATOM 4927 C CA . PRO A 1 635 ? 16.731 -2.323 1.745 1.00 63.75 635 PRO A CA 1
ATOM 4928 C C . PRO A 1 635 ? 15.203 -2.324 1.800 1.00 63.75 635 PRO A C 1
ATOM 4930 O O . PRO A 1 635 ? 14.601 -2.655 2.824 1.00 63.75 635 PRO A O 1
ATOM 4933 N N . PHE A 1 636 ? 14.586 -1.970 0.680 1.00 72.31 636 PHE A N 1
ATOM 4934 C CA . PHE A 1 636 ? 13.144 -1.904 0.527 1.00 72.31 636 PHE A CA 1
ATOM 4935 C C . PHE A 1 636 ? 12.741 -2.655 -0.738 1.00 72.31 636 PHE A C 1
ATOM 4937 O O . PHE A 1 636 ? 13.285 -2.423 -1.817 1.00 72.31 636 PHE A O 1
ATOM 4944 N N . VAL A 1 637 ? 11.802 -3.590 -0.597 1.00 77.75 637 VAL A N 1
ATOM 4945 C CA . VAL A 1 637 ? 11.317 -4.393 -1.720 1.00 77.75 637 VAL A CA 1
ATOM 4946 C C . VAL A 1 637 ? 10.216 -3.616 -2.427 1.00 77.75 637 VAL A C 1
ATOM 4948 O O . VAL A 1 637 ? 9.122 -3.446 -1.892 1.00 77.75 637 VAL A O 1
ATOM 4951 N N . ILE A 1 638 ? 10.498 -3.167 -3.648 1.00 80.31 638 ILE A N 1
ATOM 4952 C CA . ILE A 1 638 ? 9.494 -2.558 -4.518 1.00 80.31 638 ILE A CA 1
ATOM 4953 C C . ILE A 1 638 ? 8.667 -3.687 -5.137 1.00 80.31 638 ILE A C 1
ATOM 4955 O O . ILE A 1 638 ? 9.145 -4.419 -6.003 1.00 80.31 638 ILE A O 1
ATOM 4959 N N . THR A 1 639 ? 7.429 -3.851 -4.674 1.00 84.56 639 THR A N 1
ATOM 4960 C CA . THR A 1 639 ? 6.487 -4.815 -5.256 1.00 84.56 639 THR A CA 1
ATOM 4961 C C . THR A 1 639 ? 5.986 -4.333 -6.618 1.00 84.56 639 THR A C 1
ATOM 4963 O O . THR A 1 639 ? 6.021 -3.137 -6.921 1.00 84.56 639 THR A O 1
ATOM 4966 N N . SER A 1 640 ? 5.473 -5.252 -7.440 1.00 83.38 640 SER A N 1
ATOM 4967 C CA . SER A 1 640 ? 4.827 -4.898 -8.710 1.00 83.38 640 SER A CA 1
ATOM 4968 C C . SER A 1 640 ? 3.658 -3.934 -8.507 1.00 83.38 640 SER A C 1
ATOM 4970 O O . SER A 1 640 ? 3.521 -2.994 -9.278 1.00 83.38 640 SER A O 1
ATOM 4972 N N . ASP A 1 641 ? 2.870 -4.106 -7.444 1.00 88.38 641 ASP A N 1
ATOM 4973 C CA . ASP A 1 641 ? 1.746 -3.216 -7.139 1.00 88.38 641 ASP A CA 1
ATOM 4974 C C . ASP A 1 641 ? 2.205 -1.810 -6.755 1.00 88.38 641 ASP A C 1
ATOM 4976 O O . ASP A 1 641 ? 1.651 -0.828 -7.244 1.00 88.38 641 ASP A O 1
ATOM 4980 N N . LEU A 1 642 ? 3.259 -1.696 -5.937 1.00 87.25 642 LEU A N 1
ATOM 4981 C CA . LEU A 1 642 ? 3.826 -0.398 -5.586 1.00 87.25 642 LEU A CA 1
ATOM 4982 C C . LEU A 1 642 ? 4.396 0.301 -6.821 1.00 87.25 642 LEU A C 1
ATOM 4984 O O . LEU A 1 642 ? 4.118 1.480 -7.021 1.00 87.25 642 LEU A O 1
ATOM 4988 N N . LYS A 1 643 ? 5.122 -0.432 -7.673 1.00 82.12 643 LYS A N 1
ATOM 4989 C CA . LYS A 1 643 ? 5.617 0.088 -8.952 1.00 82.12 643 LYS A CA 1
ATOM 4990 C C . LYS A 1 643 ? 4.465 0.510 -9.869 1.00 82.12 643 LYS A C 1
ATOM 4992 O O . LYS A 1 643 ? 4.504 1.576 -10.454 1.00 82.12 643 LYS A O 1
ATOM 4997 N N . ASN A 1 644 ? 3.391 -0.265 -9.963 1.00 83.31 644 ASN A N 1
ATOM 4998 C CA . ASN A 1 644 ? 2.226 0.125 -10.761 1.00 83.31 644 ASN A CA 1
ATOM 4999 C C . ASN A 1 644 ? 1.521 1.364 -10.185 1.00 83.31 644 ASN A C 1
ATOM 5001 O O . ASN A 1 644 ? 0.991 2.178 -10.938 1.00 83.31 644 ASN A O 1
ATOM 5005 N N . PHE A 1 645 ? 1.522 1.520 -8.860 1.00 87.75 645 PHE A N 1
ATOM 5006 C CA . PHE A 1 645 ? 0.871 2.628 -8.170 1.00 87.75 645 PHE A CA 1
ATOM 5007 C C . PHE A 1 645 ? 1.621 3.956 -8.293 1.00 87.75 645 PHE A C 1
ATOM 5009 O O . PHE A 1 645 ? 0.989 4.962 -8.611 1.00 87.75 645 PHE A O 1
ATOM 5016 N N . VAL A 1 646 ? 2.940 3.971 -8.065 1.00 84.31 646 VAL A N 1
ATOM 5017 C CA . VAL A 1 646 ? 3.758 5.190 -8.225 1.00 84.31 646 VAL A CA 1
ATOM 5018 C C . VAL A 1 646 ? 4.217 5.417 -9.671 1.00 84.31 646 VAL A C 1
ATOM 5020 O O . VAL A 1 646 ? 4.954 6.363 -9.939 1.00 84.31 646 VAL A O 1
ATOM 5023 N N . GLY A 1 647 ? 3.781 4.562 -10.600 1.00 74.25 647 GLY A N 1
ATOM 5024 C CA . GLY A 1 647 ? 4.249 4.517 -11.981 1.00 74.25 647 GLY A CA 1
ATOM 5025 C C . GLY A 1 647 ? 5.675 3.974 -12.106 1.00 74.25 647 GLY A C 1
ATOM 5026 O O . GLY A 1 647 ? 6.264 3.452 -11.164 1.00 74.25 647 GLY A O 1
ATOM 5027 N N . ASN A 1 648 ? 6.293 4.136 -13.277 1.00 62.69 648 ASN A N 1
ATOM 5028 C CA . ASN A 1 648 ? 7.668 3.671 -13.523 1.00 62.69 648 ASN A CA 1
ATOM 5029 C C . ASN A 1 648 ? 8.757 4.440 -12.730 1.00 62.69 648 ASN A C 1
ATOM 5031 O O . ASN A 1 648 ? 9.935 4.355 -13.066 1.00 62.69 648 ASN A O 1
ATOM 5035 N N . THR A 1 649 ? 8.389 5.163 -11.671 1.00 68.12 649 THR A N 1
ATOM 5036 C CA . THR A 1 649 ? 9.294 5.874 -10.769 1.00 68.12 649 THR A CA 1
ATOM 5037 C C . THR A 1 649 ? 10.177 4.895 -9.997 1.00 68.12 649 THR A C 1
ATOM 5039 O O . THR A 1 649 ? 9.714 4.149 -9.136 1.00 68.12 649 THR A O 1
ATOM 5042 N N . CYS A 1 650 ? 11.484 4.941 -10.265 1.00 63.69 650 CYS A N 1
ATOM 5043 C CA . CYS A 1 650 ? 12.499 4.179 -9.526 1.00 63.69 650 CYS A CA 1
ATOM 5044 C C . CYS A 1 650 ? 13.028 4.918 -8.278 1.00 63.69 650 CYS A C 1
ATOM 5046 O O . CYS A 1 650 ? 13.780 4.346 -7.495 1.00 63.69 650 CYS A O 1
ATOM 5048 N N . ASN A 1 651 ? 12.625 6.176 -8.072 1.00 74.00 651 ASN A N 1
ATOM 5049 C CA . ASN A 1 651 ? 13.117 7.059 -7.010 1.00 74.00 651 ASN A CA 1
ATOM 5050 C C . ASN A 1 651 ? 12.319 6.918 -5.701 1.00 74.00 651 ASN A C 1
ATOM 5052 O O . ASN A 1 651 ? 11.720 7.882 -5.214 1.00 74.00 651 ASN A O 1
ATOM 5056 N N . ILE A 1 652 ? 12.289 5.707 -5.145 1.00 83.06 652 ILE A N 1
ATOM 5057 C CA . ILE A 1 652 ? 11.699 5.432 -3.830 1.00 83.06 652 ILE A CA 1
ATOM 5058 C C . ILE A 1 652 ? 12.836 5.297 -2.820 1.00 83.06 652 ILE A C 1
ATOM 5060 O O . ILE A 1 652 ? 13.606 4.339 -2.860 1.00 83.06 652 ILE A O 1
ATOM 5064 N N . TYR A 1 653 ? 12.924 6.246 -1.896 1.00 82.00 653 TYR A N 1
ATOM 5065 C CA . TYR A 1 653 ? 13.949 6.282 -0.863 1.00 82.00 653 TYR A CA 1
ATOM 5066 C C . TYR A 1 653 ? 13.329 5.917 0.477 1.00 82.00 653 TYR A C 1
ATOM 5068 O O . TYR A 1 653 ? 12.426 6.591 0.976 1.00 82.00 653 TYR A O 1
ATOM 5076 N N . TYR A 1 654 ? 13.821 4.828 1.052 1.00 78.62 654 TYR A N 1
ATOM 5077 C CA . TYR A 1 654 ? 13.326 4.279 2.301 1.00 78.62 654 TYR A CA 1
ATOM 5078 C C . TYR A 1 654 ? 14.381 4.492 3.388 1.00 78.62 654 TYR A C 1
ATOM 5080 O O . TYR A 1 654 ? 15.497 3.979 3.296 1.00 78.62 654 TYR A O 1
ATOM 5088 N N . TYR A 1 655 ? 14.051 5.298 4.393 1.00 76.94 655 TYR A N 1
ATOM 5089 C CA . TYR A 1 655 ? 14.988 5.754 5.413 1.00 76.94 655 TYR A CA 1
ATOM 5090 C C . TYR A 1 655 ? 14.653 5.163 6.783 1.00 76.94 655 TYR A C 1
ATOM 5092 O O . TYR A 1 655 ? 13.523 5.243 7.272 1.00 76.94 655 TYR A O 1
ATOM 5100 N N . GLY A 1 656 ? 15.684 4.620 7.435 1.00 65.75 656 GLY A N 1
ATOM 5101 C CA . GLY A 1 656 ? 15.579 3.978 8.747 1.00 65.75 656 GLY A CA 1
ATOM 5102 C C . GLY A 1 656 ? 15.322 2.466 8.676 1.00 65.75 656 GLY A C 1
ATOM 5103 O O . GLY A 1 656 ? 14.876 1.928 7.666 1.00 65.75 656 GLY A O 1
ATOM 5104 N N . ASN A 1 657 ? 15.648 1.748 9.754 1.00 55.41 657 ASN A N 1
ATOM 5105 C CA . ASN A 1 657 ? 15.507 0.286 9.858 1.00 55.41 657 ASN A CA 1
ATOM 5106 C C . ASN A 1 657 ? 14.179 -0.120 10.537 1.00 55.41 657 ASN A C 1
ATOM 5108 O O . ASN A 1 657 ? 13.441 0.734 11.018 1.00 55.41 657 ASN A O 1
ATOM 5112 N N . LYS A 1 658 ? 13.832 -1.419 10.562 1.00 48.12 658 LYS A N 1
ATOM 5113 C CA . LYS A 1 658 ? 12.689 -1.967 11.337 1.00 48.12 658 LYS A CA 1
ATOM 5114 C C . LYS A 1 658 ? 13.116 -2.208 12.784 1.00 48.12 658 LYS A C 1
ATOM 5116 O O . LYS A 1 658 ? 14.180 -2.784 12.988 1.00 48.12 658 LYS A O 1
ATOM 5121 N N . GLY A 1 659 ? 12.367 -1.737 13.778 1.00 44.91 659 GLY A N 1
ATOM 5122 C CA . GLY A 1 659 ? 12.876 -1.690 15.151 1.00 44.91 659 GLY A CA 1
ATOM 5123 C C . GLY A 1 659 ? 12.720 -2.942 16.009 1.00 44.91 659 GLY A C 1
ATOM 5124 O O . GLY A 1 659 ? 11.733 -3.648 15.860 1.00 44.91 659 GLY A O 1
ATOM 5125 N N . GLY A 1 660 ? 13.679 -3.198 16.912 1.00 44.25 660 GLY A N 1
ATOM 5126 C CA . GLY A 1 660 ? 13.522 -4.069 18.089 1.00 44.25 660 GLY A CA 1
ATOM 5127 C C . GLY A 1 660 ? 13.464 -3.365 19.473 1.00 44.25 660 GLY A C 1
ATOM 5128 O O . GLY A 1 660 ? 12.723 -2.402 19.638 1.00 44.25 660 GLY A O 1
ATOM 5129 N N . THR A 1 661 ? 14.169 -3.858 20.499 1.00 43.66 661 THR A N 1
ATOM 5130 C CA . THR A 1 661 ? 13.708 -3.780 21.912 1.00 43.66 661 THR A CA 1
ATOM 5131 C C . THR A 1 661 ? 14.164 -2.586 22.785 1.00 43.66 661 THR A C 1
ATOM 5133 O O . THR A 1 661 ? 13.435 -2.208 23.696 1.00 43.66 661 THR A O 1
ATOM 5136 N N . TYR A 1 662 ? 15.325 -1.964 22.555 1.00 46.62 662 TYR A N 1
ATOM 5137 C CA . TYR A 1 662 ? 15.863 -0.851 23.363 1.00 46.62 662 TYR A CA 1
ATOM 5138 C C . TYR A 1 662 ? 16.079 0.387 22.476 1.00 46.62 662 TYR A C 1
ATOM 5140 O O . TYR A 1 662 ? 16.852 0.296 21.526 1.00 46.62 662 TYR A O 1
ATOM 5148 N N . GLY A 1 663 ? 15.353 1.490 22.715 1.00 49.31 663 GLY A N 1
ATOM 5149 C CA . GLY A 1 663 ? 15.434 2.722 21.904 1.00 49.31 663 GLY A CA 1
ATOM 5150 C C . GLY A 1 663 ? 16.840 3.343 21.863 1.00 49.31 663 GLY A C 1
ATOM 5151 O O . GLY A 1 663 ? 17.727 2.898 22.575 1.00 49.31 663 GLY A O 1
ATOM 5152 N N . GLY A 1 664 ? 17.123 4.372 21.066 1.00 52.78 664 GLY A N 1
ATOM 5153 C CA . GLY A 1 664 ? 16.258 5.152 20.195 1.00 52.78 664 GLY A CA 1
ATOM 5154 C C . GLY A 1 664 ? 17.089 5.861 19.133 1.00 52.78 664 GLY A C 1
ATOM 5155 O O . GLY A 1 664 ? 18.309 5.969 19.234 1.00 52.78 664 GLY A O 1
ATOM 5156 N N . GLY A 1 665 ? 16.401 6.365 18.118 1.00 54.72 665 GLY A N 1
ATOM 5157 C CA . GLY A 1 665 ? 17.055 7.065 17.043 1.00 54.72 665 GLY A CA 1
ATOM 5158 C C . GLY A 1 665 ? 16.106 7.643 15.998 1.00 54.72 665 GLY A C 1
ATOM 5159 O O . GLY A 1 665 ? 14.960 7.214 15.919 1.00 54.72 665 GLY A O 1
ATOM 5160 N N . GLY A 1 666 ? 16.557 8.642 15.242 1.00 61.78 666 GLY A N 1
ATOM 5161 C CA . GLY A 1 666 ? 15.805 9.248 14.152 1.00 61.78 666 GLY A CA 1
ATOM 5162 C C . GLY A 1 666 ? 15.884 8.438 12.856 1.00 61.78 666 GLY A C 1
ATOM 5163 O O . GLY A 1 666 ? 16.740 7.564 12.686 1.00 61.78 666 GLY A O 1
ATOM 5164 N N . ALA A 1 667 ? 14.990 8.713 11.912 1.00 66.69 667 ALA A N 1
ATOM 5165 C CA . ALA A 1 667 ? 15.180 8.315 10.527 1.00 66.69 667 ALA A CA 1
ATOM 5166 C C . ALA A 1 667 ? 16.429 9.032 9.977 1.00 66.69 667 ALA A C 1
ATOM 5168 O O . ALA A 1 667 ? 16.643 10.204 10.261 1.00 66.69 667 ALA A O 1
ATOM 5169 N N . ALA A 1 668 ? 17.275 8.312 9.235 1.00 59.38 668 ALA A N 1
ATOM 5170 C CA . ALA A 1 668 ? 18.448 8.828 8.509 1.00 59.38 668 ALA A CA 1
ATOM 5171 C C . ALA A 1 668 ? 19.525 9.640 9.283 1.00 59.38 668 ALA A C 1
ATOM 5173 O O . ALA A 1 668 ? 20.435 10.159 8.645 1.00 59.38 668 ALA A O 1
ATOM 5174 N N . SER A 1 669 ? 19.483 9.742 10.617 1.00 56.31 669 SER A N 1
ATOM 5175 C CA . SER A 1 669 ? 20.534 10.389 11.432 1.00 56.31 669 SER A CA 1
ATOM 5176 C C . SER A 1 669 ? 21.366 9.366 12.220 1.00 56.31 669 SER A C 1
ATOM 5178 O O . SER A 1 669 ? 20.958 8.217 12.353 1.00 56.31 669 SER A O 1
ATOM 5180 N N . GLU A 1 670 ? 22.522 9.744 12.772 1.00 54.19 670 GLU A N 1
ATOM 5181 C CA . GLU A 1 670 ? 23.242 8.935 13.774 1.00 54.19 670 GLU A CA 1
ATOM 5182 C C . GLU A 1 670 ? 22.554 9.062 15.149 1.00 54.19 670 GLU A C 1
ATOM 5184 O O . GLU A 1 670 ? 22.055 10.131 15.498 1.00 54.19 670 GLU A O 1
ATOM 5189 N N . GLY A 1 671 ? 22.490 7.976 15.925 1.00 49.53 671 GLY A N 1
ATOM 5190 C CA . GLY A 1 671 ? 21.993 7.976 17.308 1.00 49.53 671 GLY A CA 1
ATOM 5191 C C . GLY A 1 671 ? 22.947 7.205 18.218 1.00 49.53 671 GLY A C 1
ATOM 5192 O O . GLY A 1 671 ? 23.713 6.360 17.744 1.00 49.53 671 GLY A O 1
ATOM 5193 N N . PHE A 1 672 ? 22.935 7.512 19.516 1.00 48.34 672 PHE A N 1
ATOM 5194 C CA . PHE A 1 672 ? 23.898 6.982 20.487 1.00 48.34 672 PHE A CA 1
ATOM 5195 C C . PHE A 1 672 ? 23.223 6.003 21.445 1.00 48.34 672 PHE A C 1
ATOM 5197 O O . PHE A 1 672 ? 22.610 6.454 22.401 1.00 48.34 672 PHE A O 1
ATOM 5204 N N . GLY A 1 673 ? 23.396 4.688 21.278 1.00 52.66 673 GLY A N 1
ATOM 5205 C CA . GLY A 1 673 ? 23.059 3.670 22.292 1.00 52.66 673 GLY A CA 1
ATOM 5206 C C . GLY A 1 673 ? 21.612 3.698 22.816 1.00 52.66 673 GLY A C 1
ATOM 5207 O O . GLY A 1 673 ? 20.792 2.926 22.343 1.00 52.66 673 GLY A O 1
ATOM 5208 N N . LEU A 1 674 ? 21.340 4.551 23.815 1.00 50.88 674 LEU A N 1
ATOM 5209 C CA . LEU A 1 674 ? 20.042 4.783 24.471 1.00 50.88 674 LEU A CA 1
ATOM 5210 C C . LEU A 1 674 ? 19.359 6.109 24.060 1.00 50.88 674 LEU A C 1
ATOM 5212 O O . LEU A 1 674 ? 18.263 6.400 24.533 1.00 50.88 674 LEU A O 1
ATOM 5216 N N . ASN A 1 675 ? 20.005 6.932 23.228 1.00 51.62 675 ASN A N 1
ATOM 5217 C CA . ASN A 1 675 ? 19.592 8.290 22.876 1.00 51.62 675 ASN A CA 1
ATOM 5218 C C . ASN A 1 675 ? 19.234 8.425 21.394 1.00 51.62 675 ASN A C 1
ATOM 5220 O O . ASN A 1 675 ? 20.037 8.084 20.521 1.00 51.62 675 ASN A O 1
ATOM 5224 N N . GLY A 1 676 ? 18.070 9.032 21.154 1.00 57.88 676 GLY A N 1
ATOM 5225 C CA . GLY A 1 676 ? 17.564 9.436 19.851 1.00 57.88 676 GLY A CA 1
ATOM 5226 C C . GLY A 1 676 ? 18.528 10.288 19.020 1.00 57.88 676 GLY A C 1
ATOM 5227 O O . GLY A 1 676 ? 19.273 11.107 19.550 1.00 57.88 676 GLY A O 1
ATOM 5228 N N . GLY A 1 677 ? 18.498 10.098 17.700 1.00 61.38 677 GLY A N 1
ATOM 5229 C CA . GLY A 1 677 ? 19.152 10.960 16.720 1.00 61.38 677 GLY A CA 1
ATOM 5230 C C . GLY A 1 677 ? 18.245 12.127 16.325 1.00 61.38 677 GLY A C 1
ATOM 5231 O O . GLY A 1 677 ? 17.030 12.070 16.530 1.00 61.38 677 GLY A O 1
ATOM 5232 N N . ALA A 1 678 ? 18.841 13.167 15.737 1.00 65.94 678 ALA A N 1
ATOM 5233 C CA . ALA A 1 678 ? 18.199 14.456 15.460 1.00 65.94 678 ALA A CA 1
ATOM 5234 C C . ALA A 1 678 ? 16.992 14.403 14.495 1.00 65.94 678 ALA A C 1
ATOM 5236 O O . ALA A 1 678 ? 16.236 15.369 14.425 1.00 65.94 678 ALA A O 1
ATOM 5237 N N . GLY A 1 679 ? 16.779 13.291 13.781 1.00 75.06 679 GLY A N 1
ATOM 5238 C CA . GLY A 1 679 ? 15.763 13.180 12.731 1.00 75.06 679 GLY A CA 1
ATOM 5239 C C . GLY A 1 679 ? 16.228 13.796 11.409 1.00 75.06 679 GLY A C 1
ATOM 5240 O O . GLY A 1 679 ? 17.403 14.125 11.241 1.00 75.06 679 GLY A O 1
ATOM 5241 N N . VAL A 1 680 ? 15.303 13.951 10.461 1.00 79.69 680 VAL A N 1
ATOM 5242 C CA . VAL A 1 680 ? 15.585 14.412 9.092 1.00 79.69 680 VAL A CA 1
ATOM 5243 C C . VAL A 1 680 ? 15.070 15.831 8.891 1.00 79.69 680 VAL A C 1
ATOM 5245 O O . VAL A 1 680 ? 13.870 16.061 9.027 1.00 79.69 680 VAL A O 1
ATOM 5248 N N . SER A 1 681 ? 15.953 16.763 8.529 1.00 83.38 681 SER A N 1
ATOM 5249 C CA . SER A 1 681 ? 15.596 18.120 8.070 1.00 83.38 681 SER A CA 1
ATOM 5250 C C . SER A 1 681 ? 15.850 18.350 6.579 1.00 83.38 681 SER A C 1
ATOM 5252 O O . SER A 1 681 ? 15.222 19.210 5.952 1.00 83.38 681 SER A O 1
ATOM 5254 N N . GLU A 1 682 ? 16.732 17.541 6.000 1.00 84.06 682 GLU A N 1
ATOM 5255 C CA . GLU A 1 682 ? 17.162 17.606 4.614 1.00 84.06 682 GLU A CA 1
ATOM 5256 C C . GLU A 1 682 ? 17.367 16.186 4.064 1.00 84.06 682 GLU A C 1
ATOM 5258 O O . GLU A 1 682 ? 17.889 15.317 4.763 1.00 84.06 682 GLU A O 1
ATOM 5263 N N . LEU A 1 683 ? 16.943 15.937 2.820 1.00 80.62 683 LEU A N 1
ATOM 5264 C CA . LEU A 1 683 ? 17.178 14.670 2.124 1.00 80.62 683 LEU A CA 1
ATOM 5265 C C . LEU A 1 683 ? 18.241 14.859 1.040 1.00 80.62 683 LEU A C 1
ATOM 5267 O O . LEU A 1 683 ? 18.030 15.591 0.070 1.00 80.62 683 LEU A O 1
ATOM 5271 N N . ILE A 1 684 ? 19.363 14.158 1.189 1.00 77.06 684 ILE A N 1
ATOM 5272 C CA . ILE A 1 684 ? 20.371 14.014 0.138 1.00 77.06 684 ILE A CA 1
ATOM 5273 C C . ILE A 1 684 ? 20.021 12.749 -0.641 1.00 77.06 684 ILE A C 1
ATOM 5275 O O . ILE A 1 684 ? 20.072 11.638 -0.110 1.00 77.06 684 ILE A O 1
ATOM 5279 N N . ILE A 1 685 ? 19.610 12.939 -1.887 1.00 73.00 685 ILE A N 1
ATOM 5280 C CA . ILE A 1 685 ? 19.165 11.877 -2.789 1.00 73.00 685 ILE A CA 1
ATOM 5281 C C . ILE A 1 685 ? 20.023 11.891 -4.052 1.00 73.00 685 ILE A C 1
ATOM 5283 O O . ILE A 1 685 ? 20.432 12.959 -4.514 1.00 73.00 685 ILE A O 1
ATOM 5287 N N . GLU A 1 686 ? 20.282 10.710 -4.605 1.00 66.19 686 GLU A N 1
ATOM 5288 C CA . GLU A 1 686 ? 20.877 10.522 -5.929 1.00 66.19 686 GLU A CA 1
ATOM 5289 C C . GLU A 1 686 ? 19.764 10.106 -6.886 1.00 66.19 686 GLU A C 1
ATOM 5291 O O . GLU A 1 686 ? 19.090 9.111 -6.633 1.00 66.19 686 GLU A O 1
ATOM 5296 N N . ASN A 1 687 ? 19.542 10.861 -7.966 1.00 58.62 687 ASN A N 1
ATOM 5297 C CA . ASN A 1 687 ? 18.482 10.541 -8.918 1.00 58.62 687 ASN A CA 1
ATOM 5298 C C . ASN A 1 687 ? 18.815 9.236 -9.659 1.00 58.62 687 ASN A C 1
ATOM 5300 O O . ASN A 1 687 ? 19.670 9.221 -10.541 1.00 58.62 687 ASN A O 1
ATOM 5304 N N . GLY A 1 688 ? 18.130 8.151 -9.297 1.00 54.03 688 GLY A N 1
ATOM 5305 C CA . GLY A 1 688 ? 18.245 6.848 -9.948 1.00 54.03 688 GLY A CA 1
ATOM 5306 C C . GLY A 1 688 ? 17.344 6.696 -11.174 1.00 54.03 688 GLY A C 1
ATOM 5307 O O . GLY A 1 688 ? 17.309 5.619 -11.772 1.00 54.03 688 GLY A O 1
ATOM 5308 N N . ASN A 1 689 ? 16.586 7.733 -11.547 1.00 52.78 689 ASN A N 1
ATOM 5309 C CA . ASN A 1 689 ? 15.758 7.686 -12.740 1.00 52.78 689 ASN A CA 1
ATOM 5310 C C . ASN A 1 689 ? 16.614 7.864 -14.000 1.00 52.78 689 ASN A C 1
ATOM 5312 O O . ASN A 1 689 ? 17.251 8.895 -14.199 1.00 52.78 689 ASN A O 1
ATOM 5316 N N . VAL A 1 690 ? 16.607 6.840 -14.851 1.00 44.19 690 VAL A N 1
ATOM 5317 C CA . VAL A 1 690 ? 17.265 6.846 -16.167 1.00 44.19 690 VAL A CA 1
ATOM 5318 C C . VAL A 1 690 ? 16.461 7.612 -17.215 1.00 44.19 690 VAL A C 1
ATOM 5320 O O . VAL A 1 690 ? 17.008 7.985 -18.252 1.00 44.19 690 VAL A O 1
ATOM 5323 N N . ASP A 1 691 ? 15.182 7.882 -16.940 1.00 45.16 691 ASP A N 1
ATOM 5324 C CA . ASP A 1 691 ? 14.360 8.776 -17.743 1.00 45.16 691 ASP A CA 1
ATOM 5325 C C . ASP A 1 691 ? 14.754 10.224 -17.438 1.00 45.16 691 ASP A C 1
ATOM 5327 O O . ASP A 1 691 ? 14.130 10.932 -16.653 1.00 45.16 691 ASP A O 1
ATOM 5331 N N . THR A 1 692 ? 15.855 10.664 -18.041 1.00 42.31 692 THR A N 1
ATOM 5332 C CA . THR A 1 692 ? 16.268 12.072 -18.000 1.00 42.31 692 THR A CA 1
ATOM 5333 C C . THR A 1 692 ? 15.382 12.959 -18.879 1.00 42.31 692 THR A C 1
ATOM 5335 O O . THR A 1 692 ? 15.628 14.159 -18.948 1.00 42.31 692 THR A O 1
ATOM 5338 N N . GLU A 1 693 ? 14.366 12.395 -19.546 1.00 41.19 693 GLU A N 1
ATOM 5339 C CA . GLU A 1 693 ? 13.629 13.001 -20.656 1.00 41.19 693 GLU A CA 1
ATOM 5340 C C . GLU A 1 693 ? 12.207 13.480 -20.286 1.00 41.19 693 GLU A C 1
ATOM 5342 O O . GLU A 1 693 ? 11.595 14.238 -21.046 1.00 41.19 693 GLU A O 1
ATOM 5347 N N . THR A 1 694 ? 11.715 13.163 -19.081 1.00 48.78 694 THR A N 1
ATOM 5348 C CA . THR A 1 694 ? 10.321 13.438 -18.683 1.00 48.78 694 THR A CA 1
ATOM 5349 C C . THR A 1 694 ? 10.214 14.230 -17.368 1.00 48.78 694 THR A C 1
ATOM 5351 O O . THR A 1 694 ? 10.173 13.655 -16.298 1.00 48.78 694 THR A O 1
ATOM 5354 N N . TYR A 1 695 ? 10.130 15.567 -17.444 1.00 52.16 695 TYR A N 1
ATOM 5355 C CA . TYR A 1 695 ? 9.809 16.511 -16.343 1.00 52.16 695 TYR A CA 1
ATOM 5356 C C . TYR A 1 695 ? 10.470 16.239 -14.982 1.00 52.16 695 TYR A C 1
ATOM 5358 O O . TYR A 1 695 ? 9.817 15.747 -14.067 1.00 52.16 695 TYR A O 1
ATOM 5366 N N . PHE A 1 696 ? 11.717 16.680 -14.790 1.00 53.81 696 PHE A N 1
ATOM 5367 C CA . PHE A 1 696 ? 12.362 16.597 -13.476 1.00 53.81 696 PHE A CA 1
ATOM 5368 C C . PHE A 1 696 ? 12.793 17.964 -12.950 1.00 53.81 696 PHE A C 1
ATOM 5370 O O . PHE A 1 696 ? 13.685 18.615 -13.490 1.00 53.81 696 PHE A O 1
ATOM 5377 N N . ASN A 1 697 ? 12.172 18.376 -11.843 1.00 51.38 697 ASN A N 1
ATOM 5378 C CA . ASN A 1 697 ? 12.539 19.556 -11.058 1.00 51.38 697 ASN A CA 1
ATOM 5379 C C . ASN A 1 697 ? 13.330 19.116 -9.817 1.00 51.38 697 ASN A C 1
ATOM 5381 O O . ASN A 1 697 ? 12.967 19.397 -8.673 1.00 51.38 697 ASN A O 1
ATOM 5385 N N . PHE A 1 698 ? 14.388 18.343 -10.055 1.00 55.41 698 PHE A N 1
ATOM 5386 C CA . PHE A 1 698 ? 15.212 17.788 -8.994 1.00 55.41 698 PHE A CA 1
ATOM 5387 C C . PHE A 1 698 ? 15.945 18.909 -8.249 1.00 55.41 698 PHE A C 1
ATOM 5389 O O . PHE A 1 698 ? 16.765 19.627 -8.822 1.00 55.41 698 PHE A O 1
ATOM 5396 N N . LYS A 1 699 ? 15.668 19.038 -6.949 1.00 57.09 699 LYS A N 1
ATOM 5397 C CA . LYS A 1 699 ? 16.483 19.817 -6.015 1.00 57.09 699 LYS A CA 1
ATOM 5398 C C . LYS A 1 699 ? 17.132 18.838 -5.050 1.00 57.09 699 LYS A C 1
ATOM 5400 O O . LYS A 1 699 ? 16.456 18.351 -4.158 1.00 57.09 699 LYS A O 1
ATOM 5405 N N . SER A 1 700 ? 18.415 18.543 -5.233 1.00 69.00 700 SER A N 1
ATOM 5406 C CA . SER A 1 700 ? 19.228 17.906 -4.195 1.00 69.00 700 SER A CA 1
ATOM 5407 C C . SER A 1 700 ? 20.268 18.920 -3.716 1.00 69.00 700 SER A C 1
ATOM 5409 O O . SER A 1 700 ? 20.950 19.514 -4.556 1.00 69.00 700 SER A O 1
ATOM 5411 N N . PRO A 1 701 ? 20.368 19.164 -2.404 1.00 76.75 701 PRO A N 1
ATOM 5412 C CA . PRO A 1 701 ? 19.573 18.528 -1.354 1.00 76.75 701 PRO A CA 1
ATOM 5413 C C . PRO A 1 701 ? 18.118 19.054 -1.258 1.00 76.75 701 PRO A C 1
ATOM 5415 O O . PRO A 1 701 ? 17.825 20.196 -1.625 1.00 76.75 701 PRO A O 1
ATOM 5418 N N . VAL A 1 702 ? 17.190 18.220 -0.762 1.00 81.75 702 VAL A N 1
ATOM 5419 C CA . VAL A 1 702 ? 15.780 18.595 -0.518 1.00 81.75 702 VAL A CA 1
ATOM 5420 C C . VAL A 1 702 ? 15.621 19.087 0.922 1.00 81.75 702 VAL A C 1
ATOM 5422 O O . VAL A 1 702 ? 15.468 18.288 1.844 1.00 81.75 702 VAL A O 1
ATOM 5425 N N . ASN A 1 703 ? 15.582 20.403 1.129 1.00 88.06 703 ASN A N 1
ATOM 5426 C CA . ASN A 1 703 ? 15.215 20.983 2.424 1.00 88.06 703 ASN A CA 1
ATOM 5427 C C . ASN A 1 703 ? 13.703 20.814 2.668 1.00 88.06 703 ASN A C 1
ATOM 5429 O O . ASN A 1 703 ? 12.883 21.409 1.962 1.00 88.06 703 ASN A O 1
ATOM 5433 N N . LEU A 1 704 ? 13.321 20.025 3.678 1.00 87.25 704 LEU A N 1
ATOM 5434 C CA . LEU A 1 704 ? 11.924 19.632 3.906 1.00 87.25 704 LEU A CA 1
ATOM 5435 C C . LEU A 1 704 ? 11.006 20.824 4.195 1.00 87.25 704 LEU A C 1
ATOM 5437 O O . LEU A 1 704 ? 9.866 20.861 3.725 1.00 87.25 704 LEU A O 1
ATOM 5441 N N . LYS A 1 705 ? 11.517 21.825 4.918 1.00 89.06 705 LYS A N 1
ATOM 5442 C CA . LYS A 1 705 ? 10.765 23.024 5.295 1.00 89.06 705 LYS A CA 1
ATOM 5443 C C . LYS A 1 705 ? 10.285 23.798 4.072 1.00 89.06 705 LYS A C 1
ATOM 5445 O O . LYS A 1 705 ? 9.090 24.057 3.928 1.00 89.06 705 LYS A O 1
ATOM 5450 N N . SER A 1 706 ? 11.216 24.152 3.190 1.00 86.88 706 SER A N 1
ATOM 5451 C CA . SER A 1 706 ? 10.930 24.905 1.965 1.00 86.88 706 SER A CA 1
ATOM 5452 C C . SER A 1 706 ? 10.227 24.048 0.912 1.00 86.88 706 SER A C 1
ATOM 5454 O O . SER A 1 706 ? 9.308 24.525 0.247 1.00 86.88 706 SER A O 1
ATOM 5456 N N . ALA A 1 707 ? 10.600 22.770 0.794 1.00 85.94 707 ALA A N 1
ATOM 5457 C CA . ALA A 1 707 ? 10.012 21.854 -0.172 1.00 85.94 707 ALA A CA 1
ATOM 5458 C C . ALA A 1 707 ? 8.523 21.599 0.097 1.00 85.94 707 ALA A C 1
ATOM 5460 O O . ALA A 1 707 ? 7.750 21.571 -0.859 1.00 85.94 707 ALA A O 1
ATOM 5461 N N . PHE A 1 708 ? 8.125 21.458 1.366 1.00 89.12 708 PHE A N 1
ATOM 5462 C CA . PHE A 1 708 ? 6.759 21.112 1.777 1.00 89.12 708 PHE A CA 1
ATOM 5463 C C . PHE A 1 708 ? 6.029 22.244 2.521 1.00 89.12 708 PHE A C 1
ATOM 5465 O O . PHE A 1 708 ? 5.004 22.012 3.167 1.00 89.12 708 PHE A O 1
ATOM 5472 N N . ASN A 1 709 ? 6.527 23.480 2.421 1.00 89.25 709 ASN A N 1
ATOM 5473 C CA . ASN A 1 709 ? 5.927 24.667 3.038 1.00 89.25 709 ASN A CA 1
ATOM 5474 C C . ASN A 1 709 ? 5.532 24.433 4.516 1.00 89.25 709 ASN A C 1
ATOM 5476 O O . ASN A 1 709 ? 4.373 24.592 4.926 1.00 89.25 709 ASN A O 1
ATOM 5480 N N . LEU A 1 710 ? 6.490 23.950 5.310 1.00 88.62 710 LEU A N 1
ATOM 5481 C CA . LEU A 1 710 ? 6.300 23.627 6.726 1.00 88.62 710 LEU A CA 1
ATOM 5482 C C . LEU A 1 710 ? 6.564 24.880 7.573 1.00 88.62 710 LEU A C 1
ATOM 5484 O O . LEU A 1 710 ? 7.693 25.172 7.958 1.00 88.62 710 LEU A O 1
ATOM 5488 N N . THR A 1 711 ? 5.517 25.673 7.798 1.00 82.94 711 THR A N 1
ATOM 5489 C CA . THR A 1 711 ? 5.604 27.002 8.431 1.00 82.94 711 THR A CA 1
ATOM 5490 C C . THR A 1 711 ? 5.175 27.033 9.897 1.00 82.94 711 THR A C 1
ATOM 5492 O O . THR A 1 711 ? 5.365 28.048 10.557 1.00 82.94 711 THR A O 1
ATOM 5495 N N . ASP A 1 712 ? 4.590 25.950 10.401 1.00 82.06 712 ASP A N 1
ATOM 5496 C CA . ASP A 1 712 ? 4.105 25.798 11.774 1.00 82.06 712 ASP A CA 1
ATOM 5497 C C . ASP A 1 712 ? 4.610 24.472 12.374 1.00 82.06 712 ASP A C 1
ATOM 5499 O O . ASP A 1 712 ? 5.223 23.656 11.685 1.00 82.06 712 ASP A O 1
ATOM 5503 N N . SER A 1 713 ? 4.363 24.256 13.667 1.00 80.31 713 SER A N 1
ATOM 5504 C CA . SER A 1 713 ? 4.753 23.037 14.386 1.00 80.31 713 SER A CA 1
ATOM 5505 C C . SER A 1 713 ? 3.767 21.873 14.204 1.00 80.31 713 SER A C 1
ATOM 5507 O O . SER A 1 713 ? 3.846 20.878 14.929 1.00 80.31 713 SER A O 1
ATOM 5509 N N . SER A 1 714 ? 2.822 21.951 13.255 1.00 85.06 714 SER A N 1
ATOM 5510 C CA . SER A 1 714 ? 1.834 20.878 13.048 1.00 85.06 714 SER A CA 1
ATOM 5511 C C . SER A 1 714 ? 2.454 19.599 12.481 1.00 85.06 714 SER A C 1
ATOM 5513 O O . SER A 1 714 ? 1.923 18.514 12.730 1.00 85.06 714 SER A O 1
ATOM 5515 N N . VAL A 1 715 ? 3.577 19.734 11.763 1.00 88.38 715 VAL A N 1
ATOM 5516 C CA . VAL A 1 715 ? 4.312 18.676 11.056 1.00 88.38 715 VAL A CA 1
ATOM 5517 C C . VAL A 1 715 ? 5.801 18.848 11.318 1.00 88.38 715 VAL A C 1
ATOM 5519 O O . VAL A 1 715 ? 6.411 19.785 10.804 1.00 88.38 715 VAL A O 1
ATOM 5522 N N . GLY A 1 716 ? 6.384 17.927 12.082 1.00 84.69 716 GLY A N 1
ATOM 5523 C CA . GLY A 1 716 ? 7.781 18.035 12.497 1.00 84.69 716 GLY A CA 1
ATOM 5524 C C . GLY A 1 716 ? 8.044 19.179 13.478 1.00 84.69 716 GLY A C 1
ATOM 5525 O O . GLY A 1 716 ? 7.201 20.043 13.723 1.00 84.69 716 GLY A O 1
ATOM 5526 N N . GLU A 1 717 ? 9.232 19.177 14.074 1.00 80.06 717 GLU A N 1
ATOM 5527 C CA . GLU A 1 717 ? 9.660 20.247 14.970 1.00 80.06 717 GLU A CA 1
ATOM 5528 C C . GLU A 1 717 ? 10.371 21.359 14.197 1.00 80.06 717 GLU A C 1
ATOM 5530 O O . GLU A 1 717 ? 11.375 21.123 13.520 1.00 80.06 717 GLU A O 1
ATOM 5535 N N . LEU A 1 718 ? 9.862 22.585 14.328 1.00 79.19 718 LEU A N 1
ATOM 5536 C CA . LEU A 1 718 ? 10.554 23.794 13.891 1.00 79.19 718 LEU A CA 1
ATOM 5537 C C . LEU A 1 718 ? 11.725 24.062 14.836 1.00 79.19 718 LEU A C 1
ATOM 5539 O O . LEU A 1 718 ? 11.519 24.532 15.952 1.00 79.19 718 LEU A O 1
ATOM 5543 N N . TYR A 1 719 ? 12.942 23.781 14.378 1.00 72.25 719 TYR A N 1
ATOM 5544 C CA . TYR A 1 719 ? 14.150 24.069 15.151 1.00 72.25 719 TYR A CA 1
ATOM 5545 C C . TYR A 1 719 ? 14.596 25.526 14.982 1.00 72.25 719 TYR A C 1
ATOM 5547 O O . TYR A 1 719 ? 14.939 26.200 15.949 1.00 72.25 719 TYR A O 1
ATOM 5555 N N . ASP A 1 720 ? 14.562 26.029 13.744 1.00 78.44 720 ASP A N 1
ATOM 5556 C CA . ASP A 1 720 ? 14.987 27.385 13.402 1.00 78.44 720 ASP A CA 1
ATOM 5557 C C . ASP A 1 720 ? 14.230 27.943 12.172 1.00 78.44 720 ASP A C 1
ATOM 5559 O O . ASP A 1 720 ? 13.248 27.377 11.665 1.00 78.44 720 ASP A O 1
ATOM 5563 N N . SER A 1 721 ? 14.677 29.100 11.671 1.00 78.88 721 SER A N 1
ATOM 5564 C CA . SER A 1 721 ? 14.102 29.752 10.489 1.00 78.88 721 SER A CA 1
ATOM 5565 C C . SER A 1 721 ? 14.259 28.942 9.194 1.00 78.88 721 SER A C 1
ATOM 5567 O O . SER A 1 721 ? 13.469 29.154 8.273 1.00 78.88 721 SER A O 1
ATOM 5569 N N . SER A 1 722 ? 15.160 27.961 9.137 1.00 81.69 722 SER A N 1
ATOM 5570 C CA . SER A 1 722 ? 15.565 27.231 7.928 1.00 81.69 722 SER A CA 1
ATOM 5571 C C . SER A 1 722 ? 15.199 25.738 7.932 1.00 81.69 722 SER A C 1
ATOM 5573 O O . SER A 1 722 ? 15.019 25.163 6.859 1.00 81.69 722 SER A O 1
ATOM 5575 N N . ASN A 1 723 ? 15.024 25.111 9.100 1.00 83.88 723 ASN A N 1
ATOM 5576 C CA . ASN A 1 723 ? 14.928 23.656 9.246 1.00 83.88 723 ASN A CA 1
ATOM 5577 C C . ASN A 1 723 ? 13.680 23.197 10.016 1.00 83.88 723 ASN A C 1
ATOM 5579 O O . ASN A 1 723 ? 13.281 23.798 11.016 1.00 83.88 723 ASN A O 1
ATOM 5583 N N . VAL A 1 724 ? 13.093 22.090 9.551 1.00 86.25 724 VAL A N 1
ATOM 5584 C CA . VAL A 1 724 ? 12.037 21.328 10.238 1.00 86.25 724 VAL A CA 1
ATOM 5585 C C . VAL A 1 724 ? 12.480 19.879 10.318 1.00 86.25 724 VAL A C 1
ATOM 5587 O O . VAL A 1 724 ? 12.772 19.298 9.278 1.00 86.25 724 VAL A O 1
ATOM 5590 N N . TYR A 1 725 ? 12.517 19.309 11.522 1.00 83.50 725 TYR A N 1
ATOM 5591 C CA . TYR A 1 725 ? 12.938 17.927 11.745 1.00 83.50 725 TYR A CA 1
ATOM 5592 C C . TYR A 1 725 ? 11.734 16.994 11.872 1.00 83.50 725 TYR A C 1
ATOM 5594 O O . TYR A 1 725 ? 10.824 17.236 12.669 1.00 83.50 725 TYR A O 1
ATOM 5602 N N . ILE A 1 726 ? 11.746 15.909 11.099 1.00 86.62 726 ILE A N 1
ATOM 5603 C CA . ILE A 1 726 ? 10.765 14.821 11.175 1.00 86.62 726 ILE A CA 1
ATOM 5604 C C . ILE A 1 726 ? 11.442 13.494 11.520 1.00 86.62 726 ILE A C 1
ATOM 5606 O O . ILE A 1 726 ? 12.644 13.312 11.341 1.00 86.62 726 ILE A O 1
ATOM 5610 N N . ALA A 1 727 ? 10.632 12.565 12.011 1.00 81.19 727 ALA A N 1
ATOM 5611 C CA . ALA A 1 727 ? 10.963 11.216 12.435 1.00 81.19 727 ALA A CA 1
ATOM 5612 C C . ALA A 1 727 ? 12.214 11.162 13.325 1.00 81.19 727 ALA A C 1
ATOM 5614 O O . ALA A 1 727 ? 13.151 10.426 13.039 1.00 81.19 727 ALA A O 1
ATOM 5615 N N . SER A 1 728 ? 12.266 11.963 14.387 1.00 76.44 728 SER A N 1
ATOM 5616 C CA . SER A 1 728 ? 13.378 11.984 15.345 1.00 76.44 728 SER A CA 1
ATOM 5617 C C . SER A 1 728 ? 13.240 10.916 16.441 1.00 76.44 728 SER A C 1
ATOM 5619 O O . SER A 1 728 ? 12.156 10.403 16.716 1.00 76.44 728 SER A O 1
ATOM 5621 N N . GLY A 1 729 ? 14.351 10.521 17.064 1.00 72.44 729 GLY A N 1
ATOM 5622 C CA . GLY A 1 729 ? 14.323 9.504 18.123 1.00 72.44 729 GLY A CA 1
ATOM 5623 C C . GLY A 1 729 ? 13.995 10.084 19.499 1.00 72.44 729 GLY A C 1
ATOM 5624 O O . GLY A 1 729 ? 14.352 11.224 19.774 1.00 72.44 729 GLY A O 1
ATOM 5625 N N . GLY A 1 730 ? 13.394 9.281 20.385 1.00 69.06 730 GLY A N 1
ATOM 5626 C CA . GLY A 1 730 ? 13.217 9.659 21.793 1.00 69.06 730 GLY A CA 1
ATOM 5627 C C . GLY A 1 730 ? 14.520 9.572 22.604 1.00 69.06 730 GLY A C 1
ATOM 5628 O O . GLY A 1 730 ? 15.409 8.773 22.296 1.00 69.06 730 GLY A O 1
ATOM 5629 N N . ALA A 1 731 ? 14.638 10.372 23.663 1.00 64.75 731 ALA A N 1
ATOM 5630 C CA . ALA A 1 731 ? 15.750 10.340 24.616 1.00 64.75 731 ALA A CA 1
ATOM 5631 C C . ALA A 1 731 ? 15.567 9.237 25.682 1.00 64.75 731 ALA A C 1
ATOM 5633 O O . ALA A 1 731 ? 14.455 9.007 26.162 1.00 64.75 731 ALA A O 1
ATOM 5634 N N . GLY A 1 732 ? 16.662 8.573 26.074 1.00 57.91 732 GLY A N 1
ATOM 5635 C CA . GLY A 1 732 ? 16.707 7.579 27.156 1.00 57.91 732 GLY A CA 1
ATOM 5636 C C . GLY A 1 732 ? 17.629 8.000 28.306 1.00 57.91 732 GLY A C 1
ATOM 5637 O O . GLY A 1 732 ? 18.414 8.940 28.171 1.00 57.91 732 GLY A O 1
ATOM 5638 N N . MET A 1 733 ? 17.536 7.317 29.457 1.00 50.06 733 MET A N 1
ATOM 5639 C CA . MET A 1 733 ? 18.292 7.694 30.661 1.00 50.06 733 MET A CA 1
ATOM 5640 C C . MET A 1 733 ? 19.794 7.449 30.477 1.00 50.06 733 MET A C 1
ATOM 5642 O O . MET A 1 733 ? 20.248 6.305 30.470 1.00 50.06 733 MET A O 1
ATOM 5646 N N . SER A 1 734 ? 20.589 8.517 30.382 1.00 44.56 734 SER A N 1
ATOM 5647 C CA . SER A 1 734 ? 22.045 8.423 30.522 1.00 44.56 734 SER A CA 1
ATOM 5648 C C . SER A 1 734 ? 22.400 8.233 31.998 1.00 44.56 734 SER A C 1
ATOM 5650 O O . SER A 1 734 ? 22.036 9.053 32.839 1.00 44.56 734 SER A O 1
ATOM 5652 N N . THR A 1 735 ? 23.191 7.211 32.330 1.00 39.19 735 THR A N 1
ATOM 5653 C CA . THR A 1 735 ? 23.813 7.038 33.660 1.00 39.19 735 THR A CA 1
ATOM 5654 C C . THR A 1 735 ? 24.888 8.094 33.964 1.00 39.19 735 THR A C 1
ATOM 5656 O O . THR A 1 735 ? 25.667 7.956 34.905 1.00 39.19 735 THR A O 1
ATOM 5659 N N . SER A 1 736 ? 24.992 9.148 33.157 1.00 39.09 736 SER A N 1
ATOM 5660 C CA . SER A 1 736 ? 25.940 10.243 33.331 1.00 39.09 736 SER A CA 1
ATOM 5661 C C . SER A 1 736 ? 25.261 11.557 32.954 1.00 39.09 736 SER A C 1
ATOM 5663 O O . SER A 1 736 ? 24.832 11.724 31.814 1.00 39.09 736 SER A O 1
ATOM 5665 N N . ASN A 1 737 ? 25.147 12.459 33.934 1.00 39.69 737 ASN A N 1
ATOM 5666 C CA . ASN A 1 737 ? 24.616 13.822 33.830 1.00 39.69 737 ASN A CA 1
ATOM 5667 C C . ASN A 1 737 ? 25.141 14.573 32.594 1.00 39.69 737 ASN A C 1
ATOM 5669 O O . ASN A 1 737 ? 26.149 15.274 32.673 1.00 39.69 737 ASN A O 1
ATOM 5673 N N . VAL A 1 738 ? 24.434 14.493 31.469 1.00 37.78 738 VAL A N 1
ATOM 5674 C CA . VAL A 1 738 ? 24.655 15.380 30.326 1.00 37.78 738 VAL A CA 1
ATOM 5675 C C . VAL A 1 738 ? 23.306 15.969 29.937 1.00 37.78 738 VAL A C 1
ATOM 5677 O O . VAL A 1 738 ? 22.529 15.372 29.200 1.00 37.78 738 VAL A O 1
ATOM 5680 N N . TYR A 1 739 ? 23.044 17.166 30.459 1.00 38.88 739 TYR A N 1
ATOM 5681 C CA . TYR A 1 739 ? 21.933 18.070 30.139 1.00 38.88 739 TYR A CA 1
ATOM 5682 C C . TYR A 1 739 ? 21.988 18.599 28.679 1.00 38.88 739 TYR A C 1
ATOM 5684 O O . TYR A 1 739 ? 21.740 19.774 28.432 1.00 38.88 739 TYR A O 1
ATOM 5692 N N . GLY A 1 740 ? 22.363 17.768 27.699 1.00 39.56 740 GLY A N 1
ATOM 5693 C CA . GLY A 1 740 ? 22.698 18.211 26.335 1.00 39.56 740 GLY A CA 1
ATOM 5694 C C . GLY A 1 740 ? 22.185 17.326 25.197 1.00 39.56 740 GLY A C 1
ATOM 5695 O O . GLY A 1 740 ? 22.682 17.445 24.083 1.00 39.56 740 GLY A O 1
ATOM 5696 N N . ILE A 1 741 ? 21.234 16.426 25.455 1.00 45.34 741 ILE A N 1
ATOM 5697 C CA . ILE A 1 741 ? 20.650 15.542 24.433 1.00 45.34 741 ILE A CA 1
ATOM 5698 C C . ILE A 1 741 ? 19.477 16.245 23.738 1.00 45.34 741 ILE A C 1
ATOM 5700 O O . ILE A 1 741 ? 18.556 16.728 24.392 1.00 45.34 741 ILE A O 1
ATOM 5704 N N . THR A 1 742 ? 19.541 16.336 22.411 1.00 47.53 742 THR A N 1
ATOM 5705 C CA . THR A 1 742 ? 18.632 17.098 21.547 1.00 47.53 742 THR A CA 1
ATOM 5706 C C . THR A 1 742 ? 17.208 16.530 21.578 1.00 47.53 742 THR A C 1
ATOM 5708 O O . THR A 1 742 ? 16.929 15.502 20.974 1.00 47.53 742 THR A O 1
ATOM 5711 N N . GLN A 1 743 ? 16.291 17.233 22.251 1.00 55.31 743 GLN A N 1
ATOM 5712 C CA . GLN A 1 743 ? 14.843 16.957 22.343 1.00 55.31 743 GLN A CA 1
ATOM 5713 C C . GLN A 1 743 ? 14.079 17.289 21.045 1.00 55.31 743 GLN A C 1
ATOM 5715 O O . GLN A 1 743 ? 12.945 17.762 21.078 1.00 55.31 743 GLN A O 1
ATOM 5720 N N . LEU A 1 744 ? 14.712 17.092 19.890 1.00 56.66 744 LEU A N 1
ATOM 5721 C CA . LEU A 1 744 ? 14.138 17.470 18.605 1.00 56.66 744 LEU A CA 1
ATOM 5722 C C . LEU A 1 744 ? 12.972 16.520 18.316 1.00 56.66 744 LEU A C 1
ATOM 5724 O O . LEU A 1 744 ? 13.176 15.317 18.227 1.00 56.66 744 LEU A O 1
ATOM 5728 N N . GLY A 1 745 ? 11.749 17.030 18.217 1.00 54.28 745 GLY A N 1
ATOM 5729 C CA . GLY A 1 745 ? 10.509 16.293 17.952 1.00 54.28 745 GLY A CA 1
ATOM 5730 C C . GLY A 1 745 ? 9.452 16.358 19.059 1.00 54.28 745 GLY A C 1
ATOM 5731 O O . GLY A 1 745 ? 8.323 15.924 18.812 1.00 54.28 745 GLY A O 1
ATOM 5732 N N . TYR A 1 746 ? 9.775 16.896 20.242 1.00 62.62 746 TYR A N 1
ATOM 5733 C CA . TYR A 1 746 ? 8.874 16.952 21.402 1.00 62.62 746 TYR A CA 1
ATOM 5734 C C . TYR A 1 746 ? 7.651 17.844 21.154 1.00 62.62 746 TYR A C 1
ATOM 5736 O O . TYR A 1 746 ? 6.532 17.490 21.530 1.00 62.62 746 TYR A O 1
ATOM 5744 N N . ASN A 1 747 ? 7.845 18.971 20.464 1.00 67.75 747 ASN A N 1
ATOM 5745 C CA . ASN A 1 747 ? 6.824 20.019 20.367 1.00 67.75 747 ASN A CA 1
ATOM 5746 C C . ASN A 1 747 ? 5.733 19.752 19.313 1.00 67.75 747 ASN A C 1
ATOM 5748 O O . ASN A 1 747 ? 4.705 20.431 19.311 1.00 67.75 747 ASN A O 1
ATOM 5752 N N . SER A 1 748 ? 5.934 18.793 18.402 1.00 80.56 748 SER A N 1
ATOM 5753 C CA . SER A 1 748 ? 4.981 18.497 17.326 1.00 80.56 748 SER A CA 1
ATOM 5754 C C . SER A 1 748 ? 4.238 17.187 17.554 1.00 80.56 748 SER A C 1
ATOM 5756 O O . SER A 1 748 ? 4.838 16.148 17.823 1.00 80.56 748 SER A O 1
ATOM 5758 N N . ARG A 1 749 ? 2.913 17.210 17.363 1.00 86.12 749 ARG A N 1
ATOM 5759 C CA . ARG A 1 749 ? 2.073 16.004 17.442 1.00 86.12 749 ARG A CA 1
ATOM 5760 C C . ARG A 1 749 ? 2.228 15.074 16.240 1.00 86.12 749 ARG A C 1
ATOM 5762 O O . ARG A 1 749 ? 1.939 13.893 16.392 1.00 86.12 749 ARG A O 1
ATOM 5769 N N . ASN A 1 750 ? 2.664 15.567 15.075 1.00 91.75 750 ASN A N 1
ATOM 5770 C CA . ASN A 1 750 ? 2.799 14.772 13.844 1.00 91.75 750 ASN A CA 1
ATOM 5771 C C . ASN A 1 750 ? 4.230 14.833 13.303 1.00 91.75 750 ASN A C 1
ATOM 5773 O O . ASN A 1 750 ? 4.483 15.312 12.197 1.00 91.75 750 ASN A O 1
ATOM 5777 N N . SER A 1 751 ? 5.190 14.382 14.101 1.00 88.38 751 SER A N 1
ATOM 5778 C CA . SER A 1 751 ? 6.601 14.315 13.718 1.00 88.38 751 SER A CA 1
ATOM 5779 C C . SER A 1 751 ? 7.079 12.892 13.460 1.00 88.38 751 SER A C 1
ATOM 5781 O O . SER A 1 751 ? 8.195 12.737 13.005 1.00 88.38 751 SER A O 1
ATOM 5783 N N . GLY A 1 752 ? 6.300 11.848 13.752 1.00 87.44 752 GLY A N 1
ATOM 5784 C CA . GLY A 1 752 ? 6.774 10.460 13.731 1.00 87.44 752 GLY A CA 1
ATOM 5785 C C . GLY A 1 752 ? 7.842 10.166 14.788 1.00 87.44 752 GLY A C 1
ATOM 5786 O O . GLY A 1 752 ? 8.485 9.121 14.727 1.00 87.44 752 GLY A O 1
ATOM 5787 N N . ALA A 1 753 ? 8.068 11.084 15.732 1.00 84.31 753 ALA A N 1
ATOM 5788 C CA . ALA A 1 753 ? 9.095 10.940 16.748 1.00 84.31 753 ALA A CA 1
ATOM 5789 C C . ALA A 1 753 ? 8.721 9.903 17.813 1.00 84.31 753 ALA A C 1
ATOM 5791 O O . ALA A 1 753 ? 7.547 9.750 18.158 1.00 84.31 753 ALA A O 1
ATOM 5792 N N . GLY A 1 754 ? 9.716 9.202 18.352 1.00 82.00 754 GLY A N 1
ATOM 5793 C CA . GLY A 1 754 ? 9.512 8.325 19.508 1.00 82.00 754 GLY A CA 1
ATOM 5794 C C . GLY A 1 754 ? 9.229 9.115 20.792 1.00 82.00 754 GLY A C 1
ATOM 5795 O O . GLY A 1 754 ? 9.703 10.238 20.942 1.00 82.00 754 GLY A O 1
ATOM 5796 N N . GLY A 1 755 ? 8.462 8.542 21.723 1.00 80.56 755 GLY A N 1
ATOM 5797 C CA . GLY A 1 755 ? 8.175 9.185 23.014 1.00 80.56 755 GLY A CA 1
ATOM 5798 C C . GLY A 1 755 ? 9.378 9.163 23.967 1.00 80.56 755 GLY A C 1
ATOM 5799 O O . GLY A 1 755 ? 10.148 8.201 23.960 1.00 80.56 755 GLY A O 1
ATOM 5800 N N . ASN A 1 756 ? 9.559 10.187 24.804 1.00 77.75 756 ASN A N 1
ATOM 5801 C CA . ASN A 1 756 ? 10.604 10.212 25.839 1.00 77.75 756 ASN A CA 1
ATOM 5802 C C . ASN A 1 756 ? 10.079 9.650 27.166 1.00 77.75 756 ASN A C 1
ATOM 5804 O O . ASN A 1 756 ? 8.949 9.934 27.516 1.00 77.75 756 ASN A O 1
ATOM 5808 N N . TYR A 1 757 ? 10.879 8.911 27.942 1.00 75.25 757 TYR A N 1
ATOM 5809 C CA . TYR A 1 757 ? 10.602 8.586 29.362 1.00 75.25 757 TYR A CA 1
ATOM 5810 C C . TYR A 1 757 ? 9.125 8.334 29.745 1.00 75.25 757 TYR A C 1
ATOM 5812 O O . TYR A 1 757 ? 8.585 8.975 30.644 1.00 75.25 757 TYR A O 1
ATOM 5820 N N . GLY A 1 758 ? 8.462 7.392 29.073 1.00 75.62 758 GLY A N 1
ATOM 5821 C CA . GLY A 1 758 ? 7.058 7.050 29.334 1.00 75.62 758 GLY A CA 1
ATOM 5822 C C . GLY A 1 758 ? 6.014 7.886 28.590 1.00 75.62 758 GLY A C 1
ATOM 5823 O O . GLY A 1 758 ? 4.828 7.591 28.704 1.00 75.62 758 GLY A O 1
ATOM 5824 N N . GLU A 1 759 ? 6.428 8.865 27.788 1.00 82.50 759 GLU A N 1
ATOM 5825 C CA . GLU A 1 759 ? 5.581 9.557 26.818 1.00 82.50 759 GLU A CA 1
ATOM 5826 C C . GLU A 1 759 ? 5.172 8.629 25.668 1.00 82.50 759 GLU A C 1
ATOM 5828 O O . GLU A 1 759 ? 5.898 7.720 25.245 1.00 82.50 759 GLU A O 1
ATOM 5833 N N . SER A 1 760 ? 4.004 8.919 25.112 1.00 86.12 760 SER A N 1
ATOM 5834 C CA . SER A 1 760 ? 3.526 8.373 23.853 1.00 86.12 760 SER A CA 1
ATOM 5835 C C . SER A 1 760 ? 4.358 8.904 22.683 1.00 86.12 760 SER A C 1
ATOM 5837 O O . SER A 1 760 ? 4.783 10.061 22.659 1.00 86.12 760 SER A O 1
ATOM 5839 N N . GLY A 1 761 ? 4.564 8.059 21.677 1.00 87.06 761 GLY A N 1
ATOM 5840 C CA . GLY A 1 761 ? 5.157 8.466 20.413 1.00 87.06 761 GLY A CA 1
ATOM 5841 C C . GLY A 1 761 ? 4.268 9.459 19.670 1.00 87.06 761 GLY A C 1
ATOM 5842 O O . GLY A 1 761 ? 3.047 9.500 19.845 1.00 87.06 761 GLY A O 1
ATOM 5843 N N . LYS A 1 762 ? 4.888 10.272 18.818 1.00 90.12 762 LYS A N 1
ATOM 5844 C CA . LYS A 1 762 ? 4.202 11.258 17.983 1.00 90.12 762 LYS A CA 1
ATOM 5845 C C . LYS A 1 762 ? 3.665 10.599 16.712 1.00 90.12 762 LYS A C 1
ATOM 5847 O O . LYS A 1 762 ? 4.147 9.559 16.267 1.00 90.12 762 LYS A O 1
ATOM 5852 N N . ASN A 1 763 ? 2.649 11.196 16.109 1.00 94.31 763 ASN A N 1
ATOM 5853 C CA . ASN A 1 763 ? 1.930 10.612 14.982 1.00 94.31 763 ASN A CA 1
ATOM 5854 C C . ASN A 1 763 ? 2.697 10.718 13.666 1.00 94.31 763 ASN A C 1
ATOM 5856 O O . ASN A 1 763 ? 3.544 11.594 13.490 1.00 94.31 763 ASN A O 1
ATOM 5860 N N . GLY A 1 764 ? 2.356 9.838 12.732 1.00 94.31 764 GLY A N 1
ATOM 5861 C CA . GLY A 1 764 ? 2.821 9.901 11.360 1.00 94.31 764 GLY A CA 1
ATOM 5862 C C . GLY A 1 764 ? 2.176 11.041 10.572 1.00 94.31 764 GLY A C 1
ATOM 5863 O O . GLY A 1 764 ? 1.266 11.724 11.049 1.00 94.31 764 GLY A O 1
ATOM 5864 N N . ALA A 1 765 ? 2.628 11.223 9.336 1.00 95.88 765 ALA A N 1
ATOM 5865 C CA . ALA A 1 765 ? 1.979 12.098 8.366 1.00 95.88 765 ALA A CA 1
ATOM 5866 C C . ALA A 1 765 ? 2.242 11.628 6.935 1.00 95.88 765 ALA A C 1
ATOM 5868 O O . ALA A 1 765 ? 3.207 10.905 6.667 1.00 95.88 765 ALA A O 1
ATOM 5869 N N . ILE A 1 766 ? 1.397 12.094 6.013 1.00 97.06 766 ILE A N 1
ATOM 5870 C CA . ILE A 1 766 ? 1.653 12.049 4.573 1.00 97.06 766 ILE A CA 1
ATOM 5871 C C . ILE A 1 766 ? 1.621 13.476 4.043 1.00 97.06 766 ILE A C 1
ATOM 5873 O O . ILE A 1 766 ? 0.645 14.200 4.234 1.00 97.06 766 ILE A O 1
ATOM 5877 N N . LEU A 1 767 ? 2.673 13.879 3.343 1.00 95.00 767 LEU A N 1
ATOM 5878 C CA . LEU A 1 767 ? 2.754 15.160 2.658 1.00 95.00 767 LEU A CA 1
ATOM 5879 C C . LEU A 1 767 ? 2.793 14.878 1.160 1.00 95.00 767 LEU A C 1
ATOM 5881 O O . LEU A 1 767 ? 3.714 14.218 0.682 1.00 95.00 767 LEU A O 1
ATOM 5885 N N . ILE A 1 768 ? 1.792 15.370 0.431 1.00 94.56 768 ILE A N 1
ATOM 5886 C CA . ILE A 1 768 ? 1.731 15.232 -1.027 1.00 94.56 768 ILE A CA 1
ATOM 5887 C C . ILE A 1 768 ? 1.921 16.605 -1.636 1.00 94.56 768 ILE A C 1
ATOM 5889 O O . ILE A 1 768 ? 1.092 17.501 -1.449 1.00 94.56 768 ILE A O 1
ATOM 5893 N N . ARG A 1 769 ? 2.997 16.752 -2.400 1.00 91.12 769 ARG A N 1
ATOM 5894 C CA . ARG A 1 769 ? 3.284 17.945 -3.183 1.00 91.12 769 ARG A CA 1
ATOM 5895 C C . ARG A 1 769 ? 3.055 17.628 -4.655 1.00 91.12 769 ARG A C 1
ATOM 5897 O O . ARG A 1 769 ? 3.840 16.915 -5.262 1.00 91.12 769 ARG A O 1
ATOM 5904 N N . VAL A 1 770 ? 1.974 18.144 -5.229 1.00 88.88 770 VAL A N 1
ATOM 5905 C CA . VAL A 1 770 ? 1.592 17.918 -6.629 1.00 88.88 770 VAL A CA 1
ATOM 5906 C C . VAL A 1 770 ? 2.118 19.032 -7.515 1.00 88.88 770 VAL A C 1
ATOM 5908 O O . VAL A 1 770 ? 2.037 20.215 -7.163 1.00 88.88 770 VAL A O 1
ATOM 5911 N N . LEU A 1 771 ? 2.629 18.672 -8.686 1.00 81.69 771 LEU A N 1
ATOM 5912 C CA . LEU A 1 771 ? 2.948 19.653 -9.711 1.00 81.69 771 LEU A CA 1
ATOM 5913 C C . LEU A 1 771 ? 1.629 20.244 -10.225 1.00 81.69 771 LEU A C 1
ATOM 5915 O O . LEU A 1 771 ? 0.717 19.515 -10.598 1.00 81.69 771 LEU A O 1
ATOM 5919 N N . SER A 1 772 ? 1.490 21.567 -10.182 1.00 76.19 772 SER A N 1
ATOM 5920 C CA . SER A 1 772 ? 0.251 22.262 -10.569 1.00 76.19 772 SER A CA 1
ATOM 5921 C C . SER A 1 772 ? 0.362 22.975 -11.912 1.00 76.19 772 SER A C 1
ATOM 5923 O O . SER A 1 772 ? -0.644 23.195 -12.587 1.00 76.19 772 SER A O 1
ATOM 5925 N N . VAL A 1 773 ? 1.589 23.308 -12.309 1.00 69.62 773 VAL A N 1
ATOM 5926 C CA . VAL A 1 773 ? 1.908 23.945 -13.581 1.00 69.62 773 VAL A CA 1
ATOM 5927 C C . VAL A 1 773 ? 3.202 23.348 -14.118 1.00 69.62 773 VAL A C 1
ATOM 5929 O O . VAL A 1 773 ? 4.187 23.244 -13.391 1.00 69.62 773 VAL A O 1
ATOM 5932 N N . ILE A 1 774 ? 3.213 22.996 -15.398 1.00 61.09 774 ILE A N 1
ATOM 5933 C CA . ILE A 1 774 ? 4.432 22.635 -16.119 1.00 61.09 774 ILE A CA 1
ATOM 5934 C C . ILE A 1 774 ? 4.906 23.872 -16.893 1.00 61.09 774 ILE A C 1
ATOM 5936 O O . ILE A 1 774 ? 4.233 24.311 -17.827 1.00 61.09 774 ILE A O 1
ATOM 5940 N N . ASP A 1 775 ? 6.057 24.428 -16.499 1.00 51.28 775 ASP A N 1
ATOM 5941 C CA . ASP A 1 775 ? 6.791 25.463 -17.245 1.00 51.28 775 ASP A CA 1
ATOM 5942 C C . ASP A 1 775 ? 7.922 24.798 -18.054 1.00 51.28 775 ASP A C 1
ATOM 5944 O O . ASP A 1 775 ? 8.730 24.038 -17.515 1.00 51.28 775 ASP A O 1
ATOM 5948 N N . LYS A 1 776 ? 7.969 25.057 -19.365 1.00 49.28 776 LYS A N 1
ATOM 5949 C CA . LYS A 1 776 ? 8.873 24.397 -20.322 1.00 49.28 776 LYS A CA 1
ATOM 5950 C C . LYS A 1 776 ? 10.335 24.839 -20.248 1.00 49.28 776 LYS A C 1
ATOM 5952 O O . LYS A 1 776 ? 11.165 24.215 -20.901 1.00 49.28 776 LYS A O 1
ATOM 5957 N N . ASN A 1 777 ? 10.687 25.807 -19.403 1.00 44.28 777 ASN A N 1
ATOM 5958 C CA . ASN A 1 777 ? 12.096 26.107 -19.103 1.00 44.28 777 ASN A CA 1
ATOM 5959 C C . ASN A 1 777 ? 12.845 24.937 -18.412 1.00 44.28 777 ASN A C 1
ATOM 5961 O O . ASN A 1 777 ? 14.058 25.009 -18.242 1.00 44.28 777 ASN A O 1
ATOM 5965 N N . VAL A 1 778 ? 12.132 23.867 -18.027 1.00 40.59 778 VAL A N 1
ATOM 5966 C CA . VAL A 1 778 ? 12.642 22.655 -17.350 1.00 40.59 778 VAL A CA 1
ATOM 5967 C C . VAL A 1 778 ? 12.660 21.425 -18.290 1.00 40.59 778 VAL A C 1
ATOM 5969 O O . VAL A 1 778 ? 12.835 20.294 -17.847 1.00 40.59 778 VAL A O 1
ATOM 5972 N N . LEU A 1 779 ? 12.466 21.606 -19.605 1.00 38.91 779 LEU A N 1
ATOM 5973 C CA . LEU A 1 779 ? 12.530 20.499 -20.568 1.00 38.91 779 LEU A CA 1
ATOM 5974 C C . LEU A 1 779 ? 13.961 19.943 -20.710 1.00 38.91 779 LEU A C 1
ATOM 5976 O O . LEU A 1 779 ? 14.914 20.716 -20.844 1.00 38.91 779 LEU A O 1
ATOM 5980 N N . PRO A 1 780 ? 14.130 18.614 -20.760 1.00 35.25 780 PRO A N 1
ATOM 5981 C CA . PRO A 1 780 ? 15.418 18.017 -21.050 1.00 35.25 780 PRO A CA 1
ATOM 5982 C C . PRO A 1 780 ? 15.852 18.290 -22.483 1.00 35.25 780 PRO A C 1
ATOM 5984 O O . PRO A 1 780 ? 15.071 18.274 -23.440 1.00 35.25 780 PRO A O 1
ATOM 5987 N N . LYS A 1 781 ? 17.155 18.543 -22.595 1.00 35.22 781 LYS A N 1
ATOM 5988 C CA . LYS A 1 781 ? 17.846 19.119 -23.751 1.00 35.22 781 LYS A CA 1
ATOM 5989 C C . LYS A 1 781 ? 17.661 18.332 -25.055 1.00 35.22 781 LYS A C 1
ATOM 5991 O O . LYS A 1 781 ? 17.763 18.908 -26.127 1.00 35.22 781 LYS A O 1
ATOM 5996 N N . PHE A 1 782 ? 17.311 17.051 -24.968 1.00 36.59 782 PHE A N 1
ATOM 5997 C CA . PHE A 1 782 ? 16.987 16.202 -26.116 1.00 36.59 782 PHE A CA 1
ATOM 5998 C C . PHE A 1 782 ? 15.758 16.689 -26.907 1.00 36.59 782 PHE A C 1
ATOM 6000 O O . PHE A 1 782 ? 15.760 16.648 -28.135 1.00 36.59 782 PHE A O 1
ATOM 6007 N N . SER A 1 783 ? 14.744 17.235 -26.228 1.00 37.38 783 SER A N 1
ATOM 6008 C CA . SER A 1 783 ? 13.529 17.756 -26.878 1.00 37.38 783 SER A CA 1
ATOM 6009 C C . SER A 1 783 ? 13.719 19.111 -27.580 1.00 37.38 783 SER A C 1
ATOM 6011 O O . SER A 1 783 ? 12.825 19.558 -28.297 1.00 37.38 783 SER A O 1
ATOM 6013 N N . ILE A 1 784 ? 14.887 19.742 -27.404 1.00 38.41 784 ILE A N 1
ATOM 6014 C CA . ILE A 1 784 ? 15.263 21.022 -28.024 1.00 38.41 784 ILE A CA 1
ATOM 6015 C C . ILE A 1 784 ? 15.919 20.805 -29.400 1.00 38.41 784 ILE A C 1
ATOM 6017 O O . ILE A 1 784 ? 15.844 21.676 -30.265 1.00 38.41 784 ILE A O 1
ATOM 6021 N N . ASP A 1 785 ? 16.485 19.626 -29.671 1.00 41.47 785 ASP A N 1
ATOM 6022 C CA . ASP A 1 785 ? 17.387 19.456 -30.807 1.00 41.47 785 ASP A CA 1
ATOM 6023 C C . ASP A 1 785 ? 16.821 18.561 -31.919 1.00 41.47 785 ASP A C 1
ATOM 6025 O O . ASP A 1 785 ? 17.372 17.513 -32.262 1.00 41.47 785 ASP A O 1
ATOM 6029 N N . THR A 1 786 ? 15.788 19.036 -32.614 1.00 40.78 786 THR A N 1
ATOM 6030 C CA . THR A 1 786 ? 15.444 18.516 -33.957 1.00 40.78 786 THR A CA 1
ATOM 6031 C C . THR A 1 786 ? 16.638 18.590 -34.931 1.00 40.78 786 THR A C 1
ATOM 6033 O O . THR A 1 786 ? 16.736 17.792 -35.864 1.00 40.78 786 THR A O 1
ATOM 6036 N N . SER A 1 787 ? 17.599 19.490 -34.681 1.00 37.12 787 SER A N 1
ATOM 6037 C CA . SER A 1 787 ? 18.874 19.588 -35.410 1.00 37.12 787 SER A CA 1
ATOM 6038 C C . SER A 1 787 ? 19.824 18.405 -35.161 1.00 37.12 787 SER A C 1
ATOM 6040 O O . SER A 1 787 ? 20.606 18.053 -36.049 1.00 37.12 787 SER A O 1
ATOM 6042 N N . ASN A 1 788 ? 19.730 17.723 -34.012 1.00 39.19 788 ASN A N 1
ATOM 6043 C CA . ASN A 1 788 ? 20.593 16.576 -33.712 1.00 39.19 788 ASN A CA 1
ATOM 6044 C C . ASN A 1 788 ? 20.199 15.328 -34.501 1.00 39.19 788 ASN A C 1
ATOM 6046 O O . ASN A 1 788 ? 21.055 14.482 -34.723 1.00 39.19 788 ASN A O 1
ATOM 6050 N N . TYR A 1 789 ? 18.966 15.221 -35.005 1.00 42.03 789 TYR A N 1
ATOM 6051 C CA . TYR A 1 789 ? 18.569 14.084 -35.842 1.00 42.03 789 TYR A CA 1
ATOM 6052 C C . TYR A 1 789 ? 19.225 14.132 -37.229 1.00 42.03 789 TYR A C 1
ATOM 6054 O O . TYR A 1 789 ? 19.628 13.099 -37.761 1.00 42.03 789 TYR A O 1
ATOM 6062 N N . VAL A 1 790 ? 19.403 15.330 -37.802 1.00 43.28 790 VAL A N 1
ATOM 6063 C CA . VAL A 1 790 ? 20.146 15.517 -39.062 1.00 43.28 790 VAL A CA 1
ATOM 6064 C C . VAL A 1 790 ? 21.637 15.277 -38.843 1.00 43.28 790 VAL A C 1
ATOM 6066 O O . VAL A 1 790 ? 22.266 14.618 -39.669 1.00 43.28 790 VAL A O 1
ATOM 6069 N N . SER A 1 791 ? 22.185 15.735 -37.713 1.00 43.38 791 SER A N 1
ATOM 6070 C CA . SER A 1 791 ? 23.578 15.479 -37.330 1.00 43.38 791 SER A CA 1
ATOM 6071 C C . SER A 1 791 ? 23.830 13.989 -37.072 1.00 43.38 791 SER A C 1
ATOM 6073 O O . SER A 1 791 ? 24.752 13.427 -37.643 1.00 43.38 791 SER A O 1
ATOM 6075 N N . ALA A 1 792 ? 22.960 13.303 -36.325 1.00 42.66 792 ALA A N 1
ATOM 6076 C CA . ALA A 1 792 ? 23.040 11.866 -36.062 1.00 42.66 792 ALA A CA 1
ATOM 6077 C C . ALA A 1 792 ? 22.828 11.031 -37.330 1.00 42.66 792 ALA A C 1
ATOM 6079 O O . ALA A 1 792 ? 23.565 10.084 -37.560 1.00 42.66 792 ALA A O 1
ATOM 6080 N N . SER A 1 793 ? 21.889 11.405 -38.204 1.00 45.31 793 SER A N 1
ATOM 6081 C CA . SER A 1 793 ? 21.696 10.726 -39.495 1.00 45.31 793 SER A CA 1
ATOM 6082 C C . SER A 1 793 ? 22.885 10.939 -40.436 1.00 45.31 793 SER A C 1
ATOM 6084 O O . SER A 1 793 ? 23.310 10.003 -41.108 1.00 45.31 793 SER A O 1
ATOM 6086 N N . SER A 1 794 ? 23.460 12.146 -40.460 1.00 45.31 794 SER A N 1
ATOM 6087 C CA . SER A 1 794 ? 24.665 12.450 -41.245 1.00 45.31 794 SER A CA 1
ATOM 6088 C C . SER A 1 794 ? 25.894 11.753 -40.669 1.00 45.31 794 SER A C 1
ATOM 6090 O O . SER A 1 794 ? 26.686 11.218 -41.432 1.00 45.31 794 SER A O 1
ATOM 6092 N N . ASN A 1 795 ? 26.021 11.683 -39.343 1.00 46.28 795 ASN A N 1
ATOM 6093 C CA . ASN A 1 795 ? 27.083 10.960 -38.651 1.00 46.28 795 ASN A CA 1
ATOM 6094 C C . ASN A 1 795 ? 26.943 9.449 -38.835 1.00 46.28 795 ASN A C 1
ATOM 6096 O O . ASN A 1 795 ? 27.952 8.811 -39.075 1.00 46.28 795 ASN A O 1
ATOM 6100 N N . ASN A 1 796 ? 25.728 8.894 -38.854 1.00 48.00 796 ASN A N 1
ATOM 6101 C CA . ASN A 1 796 ? 25.474 7.488 -39.185 1.00 48.00 796 ASN A CA 1
ATOM 6102 C C . ASN A 1 796 ? 25.811 7.181 -40.653 1.00 48.00 796 ASN A C 1
ATOM 6104 O O . ASN A 1 796 ? 26.317 6.106 -40.954 1.00 48.00 796 ASN A O 1
ATOM 6108 N N . ILE A 1 797 ? 25.573 8.117 -41.581 1.00 50.19 797 ILE A N 1
ATOM 6109 C CA . ILE A 1 797 ? 26.003 7.988 -42.985 1.00 50.19 797 ILE A CA 1
ATOM 6110 C C . ILE A 1 797 ? 27.526 8.121 -43.104 1.00 50.19 797 ILE A C 1
ATOM 6112 O O . ILE A 1 797 ? 28.138 7.360 -43.843 1.00 50.19 797 ILE A O 1
ATOM 6116 N N . ILE A 1 798 ? 28.154 9.039 -42.367 1.00 51.66 798 ILE A N 1
ATOM 6117 C CA . ILE A 1 798 ? 29.615 9.183 -42.289 1.00 51.66 798 ILE A CA 1
ATOM 6118 C C . ILE A 1 798 ? 30.236 7.939 -41.653 1.00 51.66 798 ILE A C 1
ATOM 6120 O O . ILE A 1 798 ? 31.261 7.476 -42.125 1.00 51.66 798 ILE A O 1
ATOM 6124 N N . GLU A 1 799 ? 29.614 7.354 -40.636 1.00 46.34 799 GLU A N 1
ATOM 6125 C CA . GLU A 1 799 ? 30.024 6.113 -39.985 1.00 46.34 799 GLU A CA 1
ATOM 6126 C C . GLU A 1 799 ? 29.796 4.910 -40.905 1.00 46.34 799 GLU A C 1
ATOM 6128 O O . GLU A 1 799 ? 30.644 4.028 -40.951 1.00 46.34 799 GLU A O 1
ATOM 6133 N N . TYR A 1 800 ? 28.745 4.911 -41.732 1.00 46.12 800 TYR A N 1
ATOM 6134 C CA . TYR A 1 800 ? 28.525 3.929 -42.800 1.00 46.12 800 TYR A CA 1
ATOM 6135 C C . TYR A 1 800 ? 29.559 4.054 -43.938 1.00 46.12 800 TYR A C 1
ATOM 6137 O O . TYR A 1 800 ? 30.109 3.064 -44.412 1.00 46.12 800 TYR A O 1
ATOM 6145 N N . ILE A 1 801 ? 29.904 5.277 -44.350 1.00 50.59 801 ILE A N 1
ATOM 6146 C CA . ILE A 1 801 ? 30.949 5.553 -45.349 1.00 50.59 801 ILE A CA 1
ATOM 6147 C C . ILE A 1 801 ? 32.333 5.230 -44.781 1.00 50.59 801 ILE A C 1
ATOM 6149 O O . ILE A 1 801 ? 33.157 4.640 -45.474 1.00 50.59 801 ILE A O 1
ATOM 6153 N N . ASN A 1 802 ? 32.594 5.555 -43.516 1.00 47.34 802 ASN A N 1
ATOM 6154 C CA . ASN A 1 802 ? 33.838 5.235 -42.823 1.00 47.34 802 ASN A CA 1
ATOM 6155 C C . ASN A 1 802 ? 33.934 3.746 -42.502 1.00 47.34 802 ASN A C 1
ATOM 6157 O O . ASN A 1 802 ? 35.037 3.217 -42.531 1.00 47.34 802 ASN A O 1
ATOM 6161 N N . THR A 1 803 ? 32.828 3.038 -42.261 1.00 45.91 803 THR A N 1
ATOM 6162 C CA . THR A 1 803 ? 32.826 1.568 -42.200 1.00 45.91 803 THR A CA 1
ATOM 6163 C C . THR A 1 803 ? 33.111 0.988 -43.576 1.00 45.91 803 THR A C 1
ATOM 6165 O O . THR A 1 803 ? 33.997 0.157 -43.666 1.00 45.91 803 THR A O 1
ATOM 6168 N N . ILE A 1 804 ? 32.535 1.504 -44.667 1.00 45.22 804 ILE A N 1
ATOM 6169 C CA . ILE A 1 804 ? 32.915 1.112 -46.042 1.00 45.22 804 ILE A CA 1
ATOM 6170 C C . ILE A 1 804 ? 34.398 1.421 -46.346 1.00 45.22 804 ILE A C 1
ATOM 6172 O O . ILE A 1 804 ? 35.067 0.625 -47.002 1.00 45.22 804 ILE A O 1
ATOM 6176 N N . SER A 1 805 ? 34.935 2.527 -45.824 1.00 46.09 805 SER A N 1
ATOM 6177 C CA . SER A 1 805 ? 36.338 2.948 -45.997 1.00 46.09 805 SER A CA 1
ATOM 6178 C C . SER A 1 805 ? 37.317 2.206 -45.071 1.00 46.09 805 SER A C 1
ATOM 6180 O O . SER A 1 805 ? 38.495 2.074 -45.396 1.00 46.09 805 SER A O 1
ATOM 6182 N N . SER A 1 806 ? 36.844 1.705 -43.925 1.00 43.12 806 SER A N 1
ATOM 6183 C CA . SER A 1 806 ? 37.608 0.896 -42.960 1.00 43.12 806 SER A CA 1
ATOM 6184 C C . SER A 1 806 ? 37.418 -0.609 -43.153 1.00 43.12 806 SER A C 1
ATOM 6186 O O . SER A 1 806 ? 38.231 -1.381 -42.647 1.00 43.12 806 SER A O 1
ATOM 6188 N N . VAL A 1 807 ? 36.499 -1.045 -44.030 1.00 42.88 807 VAL A N 1
ATOM 6189 C CA . VAL A 1 807 ? 36.574 -2.347 -44.723 1.00 42.88 807 VAL A CA 1
ATOM 6190 C C . VAL A 1 807 ? 37.685 -2.293 -45.792 1.00 42.88 807 VAL A C 1
ATOM 6192 O O . VAL A 1 807 ? 37.553 -2.774 -46.917 1.00 42.88 807 VAL A O 1
ATOM 6195 N N . SER A 1 808 ? 38.853 -1.759 -45.427 1.00 42.66 808 SER A N 1
ATOM 6196 C CA . SER A 1 808 ? 40.110 -1.888 -46.167 1.00 42.66 808 SER A CA 1
ATOM 6197 C C . SER A 1 808 ? 40.693 -3.298 -45.981 1.00 42.66 808 SER A C 1
ATOM 6199 O O . SER A 1 808 ? 41.860 -3.486 -45.650 1.00 42.66 808 SER A O 1
ATOM 6201 N N . GLY A 1 809 ? 39.847 -4.304 -46.182 1.00 42.44 809 GLY A N 1
ATOM 6202 C CA . GLY A 1 809 ? 40.225 -5.699 -46.384 1.00 42.44 809 GLY A CA 1
ATOM 6203 C C . GLY A 1 809 ? 39.640 -6.279 -47.674 1.00 42.44 809 GLY A C 1
ATOM 6204 O O . GLY A 1 809 ? 40.111 -7.311 -48.141 1.00 42.44 809 GLY A O 1
ATOM 6205 N N . ALA A 1 810 ? 38.652 -5.619 -48.294 1.00 41.69 810 ALA A N 1
ATOM 6206 C CA . ALA A 1 810 ? 37.914 -6.176 -49.430 1.00 41.69 810 ALA A CA 1
ATOM 6207 C C . ALA A 1 810 ? 38.505 -5.858 -50.820 1.00 41.69 810 ALA A C 1
ATOM 6209 O O . ALA A 1 810 ? 37.955 -6.312 -51.818 1.00 41.69 810 ALA A O 1
ATOM 6210 N N . LEU A 1 811 ? 39.631 -5.138 -50.919 1.00 48.19 811 LEU A N 1
ATOM 6211 C CA . LEU A 1 811 ? 40.316 -4.876 -52.201 1.00 48.19 811 LEU A CA 1
ATOM 6212 C C . LEU A 1 811 ? 41.822 -5.210 -52.164 1.00 48.19 811 LEU A C 1
ATOM 6214 O O . LEU A 1 811 ? 42.631 -4.566 -52.824 1.00 48.19 811 LEU A O 1
ATOM 6218 N N . LEU A 1 812 ? 42.209 -6.245 -51.409 1.00 45.75 812 LEU A N 1
ATOM 6219 C CA . LEU A 1 812 ? 43.589 -6.754 -51.304 1.00 45.75 812 LEU A CA 1
ATOM 6220 C C . LEU A 1 812 ? 43.863 -7.952 -52.234 1.00 45.75 812 LEU A C 1
ATOM 6222 O O . LEU A 1 812 ? 44.394 -8.973 -51.814 1.00 45.75 812 LEU A O 1
ATOM 6226 N N . TRP A 1 813 ? 43.534 -7.837 -53.520 1.00 47.66 813 TRP A N 1
ATOM 6227 C CA . TRP A 1 813 ? 44.113 -8.729 -54.535 1.00 47.66 813 TRP A CA 1
ATOM 6228 C C . TRP A 1 813 ? 44.886 -7.888 -55.545 1.00 47.66 813 TRP A C 1
ATOM 6230 O O . TRP A 1 813 ? 44.488 -7.723 -56.697 1.00 47.66 813 TRP A O 1
ATOM 6240 N N . SER A 1 814 ? 46.010 -7.322 -55.101 1.00 51.19 814 SER A N 1
ATOM 6241 C CA . SER A 1 814 ? 47.030 -6.852 -56.030 1.00 51.19 814 SER A CA 1
ATOM 6242 C C . SER A 1 814 ? 47.697 -8.085 -56.641 1.00 51.19 814 SER A C 1
ATOM 6244 O O . SER A 1 814 ? 48.343 -8.882 -55.964 1.00 51.19 814 SER A O 1
ATOM 6246 N N . ARG A 1 815 ? 47.478 -8.291 -57.940 1.00 50.94 815 ARG A N 1
ATOM 6247 C CA . ARG A 1 815 ? 48.088 -9.376 -58.712 1.00 50.94 815 ARG A CA 1
ATOM 6248 C C . ARG A 1 815 ? 49.615 -9.248 -58.635 1.00 50.94 815 ARG A C 1
ATOM 6250 O O . ARG A 1 815 ? 50.181 -8.395 -59.310 1.00 50.94 815 ARG A O 1
ATOM 6257 N N . SER A 1 816 ? 50.271 -10.069 -57.813 1.00 49.56 816 SER A N 1
ATOM 6258 C CA . SER A 1 816 ? 51.738 -10.097 -57.696 1.00 49.56 816 SER A CA 1
ATOM 6259 C C . SER A 1 816 ? 52.392 -11.329 -58.339 1.00 49.56 816 SER A C 1
ATOM 6261 O O . SER A 1 816 ? 53.612 -11.346 -58.471 1.00 49.56 816 SER A O 1
ATOM 6263 N N . ALA A 1 817 ? 51.617 -12.336 -58.775 1.00 57.44 817 ALA A N 1
ATOM 6264 C CA . ALA A 1 817 ? 52.133 -13.567 -59.394 1.00 57.44 817 ALA A CA 1
ATOM 6265 C C . ALA A 1 817 ? 51.135 -14.236 -60.370 1.00 57.44 817 ALA A C 1
ATOM 6267 O O . ALA A 1 817 ? 49.926 -14.019 -60.276 1.00 57.44 817 ALA A O 1
ATOM 6268 N N . ASP A 1 818 ? 51.639 -15.091 -61.273 1.00 60.84 818 ASP A N 1
ATOM 6269 C CA . ASP A 1 818 ? 50.885 -15.744 -62.368 1.00 60.84 818 ASP A CA 1
ATOM 6270 C C . ASP A 1 818 ? 49.990 -16.928 -61.951 1.00 60.84 818 ASP A C 1
ATOM 6272 O O . ASP A 1 818 ? 49.220 -17.437 -62.763 1.00 60.84 818 ASP A O 1
ATOM 6276 N N . ASN A 1 819 ? 50.046 -17.350 -60.685 1.00 66.12 819 ASN A N 1
ATOM 6277 C CA . ASN A 1 819 ? 49.319 -18.524 -60.178 1.00 66.12 819 ASN A CA 1
ATOM 6278 C C . ASN A 1 819 ? 47.993 -18.170 -59.477 1.00 66.12 819 ASN A C 1
ATOM 6280 O O . ASN A 1 819 ? 47.389 -19.030 -58.836 1.00 66.12 819 ASN A O 1
ATOM 6284 N N . ILE A 1 820 ? 47.554 -16.911 -59.564 1.00 69.00 820 ILE A N 1
ATOM 6285 C CA . ILE A 1 820 ? 46.301 -16.419 -58.986 1.00 69.00 820 ILE A CA 1
ATOM 6286 C C . ILE A 1 820 ? 45.443 -15.813 -60.100 1.00 69.00 820 ILE A C 1
ATOM 6288 O O . ILE A 1 820 ? 45.868 -14.886 -60.790 1.00 69.00 820 ILE A O 1
ATOM 6292 N N . TYR A 1 821 ? 44.220 -16.317 -60.246 1.00 71.12 821 TYR A N 1
ATOM 6293 C CA . TYR A 1 821 ? 43.282 -15.935 -61.300 1.00 71.12 821 TYR A CA 1
ATOM 6294 C C . TYR A 1 821 ? 42.041 -15.262 -60.704 1.00 71.12 821 TYR A C 1
ATOM 6296 O O . TYR A 1 821 ? 41.503 -15.725 -59.700 1.00 71.12 821 TYR A O 1
ATOM 6304 N N . TYR A 1 822 ? 41.564 -14.191 -61.343 1.00 69.75 822 TYR A N 1
ATOM 6305 C CA . TYR A 1 822 ? 40.298 -13.533 -61.011 1.00 69.75 822 TYR A CA 1
ATOM 6306 C C . TYR A 1 822 ? 39.430 -13.424 -62.265 1.00 69.75 822 TYR A C 1
ATOM 6308 O O . TYR A 1 822 ? 39.851 -12.821 -63.252 1.00 69.75 822 TYR A O 1
ATOM 6316 N N . ASN A 1 823 ? 38.232 -14.011 -62.237 1.00 65.56 823 ASN A N 1
ATOM 6317 C CA . ASN A 1 823 ? 37.323 -14.036 -63.382 1.00 65.56 823 ASN A CA 1
ATOM 6318 C C . ASN A 1 823 ? 35.866 -13.890 -62.922 1.00 65.56 823 ASN A C 1
ATOM 6320 O O . ASN A 1 823 ? 35.382 -14.714 -62.150 1.00 65.56 823 ASN A O 1
ATOM 6324 N N . LEU A 1 824 ? 35.170 -12.838 -63.375 1.00 64.94 824 LEU A N 1
ATOM 6325 C CA . LEU A 1 824 ? 33.745 -12.578 -63.092 1.00 64.94 824 LEU A CA 1
ATOM 6326 C C . LEU A 1 824 ? 33.355 -12.701 -61.599 1.00 64.94 824 LEU A C 1
ATOM 6328 O O . LEU A 1 824 ? 32.286 -13.206 -61.249 1.00 64.94 824 LEU A O 1
ATOM 6332 N N . GLY A 1 825 ? 34.230 -12.245 -60.698 1.00 65.94 825 GLY A N 1
ATOM 6333 C CA . GLY A 1 825 ? 33.991 -12.308 -59.253 1.00 65.94 825 GLY A CA 1
ATOM 6334 C C . GLY A 1 825 ? 34.318 -13.650 -58.593 1.00 65.94 825 GLY A C 1
ATOM 6335 O O . GLY A 1 825 ? 33.896 -13.866 -57.458 1.00 65.94 825 GLY A O 1
ATOM 6336 N N . ASN A 1 826 ? 35.037 -14.539 -59.283 1.00 74.62 826 ASN A N 1
ATOM 6337 C CA . ASN A 1 826 ? 35.534 -15.815 -58.769 1.00 74.62 826 ASN A CA 1
ATOM 6338 C C . ASN A 1 826 ? 37.071 -15.806 -58.688 1.00 74.62 826 ASN A C 1
ATOM 6340 O O . ASN A 1 826 ? 37.735 -15.221 -59.547 1.00 74.62 826 ASN A O 1
ATOM 6344 N N . VAL A 1 827 ? 37.626 -16.475 -57.676 1.00 78.94 827 VAL A N 1
ATOM 6345 C CA . VAL A 1 827 ? 39.065 -16.521 -57.371 1.00 78.94 827 VAL A CA 1
ATOM 6346 C C . VAL A 1 827 ? 39.614 -17.928 -57.603 1.00 78.94 827 VAL A C 1
ATOM 6348 O O . VAL A 1 827 ? 39.014 -18.916 -57.190 1.00 78.94 827 VAL A O 1
ATOM 6351 N N . GLY A 1 828 ? 40.764 -18.031 -58.262 1.00 80.06 828 GLY A N 1
ATOM 6352 C CA . GLY A 1 828 ? 41.441 -19.292 -58.531 1.00 80.06 828 GLY A CA 1
ATOM 6353 C C . GLY A 1 828 ? 42.879 -19.273 -58.046 1.00 80.06 828 GLY A C 1
ATOM 6354 O O . GLY A 1 828 ? 43.600 -18.314 -58.311 1.00 80.06 828 GLY A O 1
ATOM 6355 N N . ILE A 1 829 ? 43.304 -20.330 -57.358 1.00 80.00 829 ILE A N 1
ATOM 6356 C CA . ILE A 1 829 ? 44.685 -20.514 -56.897 1.00 80.00 829 ILE A CA 1
ATOM 6357 C C . ILE A 1 829 ? 45.246 -21.749 -57.612 1.00 80.00 829 ILE A C 1
ATOM 6359 O O . ILE A 1 829 ? 44.843 -22.878 -57.333 1.00 80.00 829 ILE A O 1
ATOM 6363 N N . GLY A 1 830 ? 46.131 -21.532 -58.588 1.00 76.56 830 GLY A N 1
ATOM 6364 C CA . GLY A 1 830 ? 46.713 -22.572 -59.448 1.00 76.56 830 GLY A CA 1
ATOM 6365 C C . GLY A 1 830 ? 45.768 -23.161 -60.511 1.00 76.56 830 GLY A C 1
ATOM 6366 O O . GLY A 1 830 ? 46.180 -24.048 -61.252 1.00 76.56 830 GLY A O 1
ATOM 6367 N N . ALA A 1 831 ? 44.519 -22.690 -60.601 1.00 76.50 831 ALA A N 1
ATOM 6368 C CA . ALA A 1 831 ? 43.521 -23.093 -61.598 1.00 76.50 831 ALA A CA 1
ATOM 6369 C C . ALA A 1 831 ? 42.624 -21.903 -61.988 1.00 76.50 831 ALA A C 1
ATOM 6371 O O . ALA A 1 831 ? 42.363 -21.036 -61.157 1.00 76.50 831 ALA A O 1
ATOM 6372 N N . ASN A 1 832 ? 42.138 -21.857 -63.235 1.00 79.38 832 ASN A N 1
ATOM 6373 C CA . ASN A 1 832 ? 41.240 -20.799 -63.718 1.00 79.38 832 ASN A CA 1
ATOM 6374 C C . ASN A 1 832 ? 39.782 -21.089 -63.295 1.00 79.38 832 ASN A C 1
ATOM 6376 O O . ASN A 1 832 ? 39.215 -22.075 -63.774 1.00 79.38 832 ASN A O 1
ATOM 6380 N N . PRO A 1 833 ? 39.156 -20.262 -62.436 1.00 75.88 833 PRO A N 1
ATOM 6381 C CA . PRO A 1 833 ? 37.849 -20.566 -61.869 1.00 75.88 833 PRO A CA 1
ATOM 6382 C C . PRO A 1 833 ? 36.739 -20.215 -62.872 1.00 75.88 833 PRO A C 1
ATOM 6384 O O . PRO A 1 833 ? 36.513 -19.047 -63.194 1.00 75.88 833 PRO A O 1
ATOM 6387 N N . LEU A 1 834 ? 36.015 -21.224 -63.366 1.00 67.81 834 LEU A N 1
ATOM 6388 C CA . LEU A 1 834 ? 34.908 -21.018 -64.318 1.00 67.81 834 LEU A CA 1
ATOM 6389 C C . LEU A 1 834 ? 33.523 -21.061 -63.663 1.00 67.81 834 LEU A C 1
ATOM 6391 O O . LEU A 1 834 ? 32.609 -20.387 -64.129 1.00 67.81 834 LEU A O 1
ATOM 6395 N N . GLN A 1 835 ? 33.353 -21.850 -62.599 1.00 66.81 835 GLN A N 1
ATOM 6396 C CA . GLN A 1 835 ? 32.025 -22.174 -62.053 1.00 66.81 835 GLN A CA 1
ATOM 6397 C C . GLN A 1 835 ? 31.896 -21.976 -60.536 1.00 66.81 835 GLN A C 1
ATOM 6399 O O . GLN A 1 835 ? 30.779 -21.917 -60.031 1.00 66.81 835 GLN A O 1
ATOM 6404 N N . PHE A 1 836 ? 33.006 -21.836 -59.808 1.00 74.81 836 PHE A N 1
ATOM 6405 C CA . PHE A 1 836 ? 33.027 -21.775 -58.341 1.00 74.81 836 PHE A CA 1
ATOM 6406 C C . PHE A 1 836 ? 33.601 -20.447 -57.863 1.00 74.81 836 PHE A C 1
ATOM 6408 O O . PHE A 1 836 ? 34.507 -19.914 -58.498 1.00 74.81 836 PHE A O 1
ATOM 6415 N N . LYS A 1 837 ? 33.105 -19.921 -56.734 1.00 77.50 837 LYS A N 1
ATOM 6416 C CA . LYS A 1 837 ? 33.595 -18.651 -56.165 1.00 77.50 837 LYS A CA 1
ATOM 6417 C C . LYS A 1 837 ? 35.070 -18.734 -55.755 1.00 77.50 837 LYS A C 1
ATOM 6419 O O . LYS A 1 837 ? 35.781 -17.743 -55.908 1.00 77.50 837 LYS A O 1
ATOM 642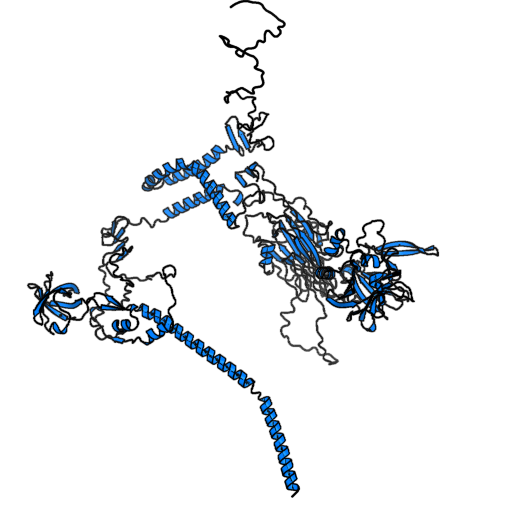4 N N . LEU A 1 838 ? 35.523 -19.909 -55.314 1.00 77.31 838 LEU A N 1
ATOM 6425 C CA . LEU A 1 838 ? 36.925 -20.245 -55.072 1.00 77.31 838 LEU A CA 1
ATOM 6426 C C . LEU A 1 838 ? 37.268 -21.624 -55.670 1.00 77.31 838 LEU A C 1
ATOM 6428 O O . LEU A 1 838 ? 36.617 -22.613 -55.338 1.00 77.31 838 LEU A O 1
ATOM 6432 N N . GLU A 1 839 ? 38.303 -21.717 -56.507 1.00 83.94 839 GLU A N 1
ATOM 6433 C CA . GLU A 1 839 ? 38.859 -23.001 -56.970 1.00 83.94 839 GLU A CA 1
ATOM 6434 C C . GLU A 1 839 ? 40.360 -23.093 -56.670 1.00 83.94 839 GLU A C 1
ATOM 6436 O O . GLU A 1 839 ? 41.138 -22.215 -57.043 1.00 83.94 839 GLU A O 1
ATOM 6441 N N . VAL A 1 840 ? 40.770 -24.163 -55.986 1.00 81.31 840 VAL A N 1
ATOM 6442 C CA . VAL A 1 840 ? 42.167 -24.395 -55.595 1.00 81.31 840 VAL A CA 1
ATOM 6443 C C . VAL A 1 840 ? 42.670 -25.685 -56.239 1.00 81.31 840 VAL A C 1
ATOM 6445 O O . VAL A 1 840 ? 42.089 -26.761 -56.053 1.00 81.31 840 VAL A O 1
ATOM 6448 N N . ALA A 1 841 ? 43.749 -25.572 -57.016 1.00 81.62 841 ALA A N 1
ATOM 6449 C CA . ALA A 1 841 ? 44.405 -26.706 -57.661 1.00 81.62 841 ALA A CA 1
ATOM 6450 C C . ALA A 1 841 ? 45.012 -27.686 -56.640 1.00 81.62 841 ALA A C 1
ATOM 6452 O O . ALA A 1 841 ? 45.216 -27.353 -55.473 1.00 81.62 841 ALA A O 1
ATOM 6453 N N . ALA A 1 842 ? 45.311 -28.912 -57.080 1.00 76.62 842 ALA A N 1
ATOM 6454 C CA . ALA A 1 842 ? 45.995 -29.888 -56.237 1.00 76.62 842 ALA A CA 1
ATOM 6455 C C . ALA A 1 842 ? 47.420 -29.404 -55.904 1.00 76.62 842 ALA A C 1
ATOM 6457 O O . ALA A 1 842 ? 48.173 -29.020 -56.799 1.00 76.62 842 ALA A O 1
ATOM 6458 N N . GLY A 1 843 ? 47.782 -29.418 -54.619 1.00 66.25 843 GLY A N 1
ATOM 6459 C CA . GLY A 1 843 ? 49.136 -29.091 -54.168 1.00 66.25 843 GLY A CA 1
ATOM 6460 C C . GLY A 1 843 ? 50.127 -30.239 -54.398 1.00 66.25 843 GLY A C 1
ATOM 6461 O O . GLY A 1 843 ? 49.735 -31.401 -54.446 1.00 66.25 843 GLY A O 1
ATOM 6462 N N . THR A 1 844 ? 51.419 -29.916 -54.504 1.00 59.69 844 THR A N 1
ATOM 6463 C CA . THR A 1 844 ? 52.527 -30.886 -54.651 1.00 59.69 844 THR A CA 1
ATOM 6464 C C . THR A 1 844 ? 53.235 -31.221 -53.331 1.00 59.69 844 THR A C 1
ATOM 6466 O O . THR A 1 844 ? 54.171 -32.018 -53.320 1.00 59.69 844 THR A O 1
ATOM 6469 N N . GLY A 1 845 ? 52.819 -30.611 -52.216 1.00 56.00 845 GLY A N 1
ATOM 6470 C CA . GLY A 1 845 ? 53.418 -30.837 -50.902 1.00 56.00 845 GLY A CA 1
ATOM 6471 C C . GLY A 1 845 ? 53.068 -32.218 -50.349 1.00 56.00 845 GLY A C 1
ATOM 6472 O O . GLY A 1 845 ? 51.903 -32.495 -50.080 1.00 56.00 845 GLY A O 1
ATOM 6473 N N . MET A 1 846 ? 54.079 -33.065 -50.158 1.00 56.66 846 MET A N 1
ATOM 6474 C CA . MET A 1 846 ? 53.982 -34.314 -49.398 1.00 56.66 846 MET A CA 1
ATOM 6475 C C . MET A 1 846 ? 54.646 -34.120 -48.031 1.00 56.66 846 MET A C 1
ATOM 6477 O O . MET A 1 846 ? 55.707 -33.503 -47.945 1.00 56.66 846 MET A O 1
ATOM 6481 N N . THR A 1 847 ? 54.046 -34.647 -46.964 1.00 49.97 847 THR A N 1
ATOM 6482 C CA . THR A 1 847 ? 54.686 -34.719 -45.643 1.00 49.97 847 THR A CA 1
ATOM 6483 C C . THR A 1 847 ? 55.692 -35.867 -45.642 1.00 49.97 847 THR A C 1
ATOM 6485 O O . THR A 1 847 ? 55.327 -36.996 -45.955 1.00 49.97 847 THR A O 1
ATOM 6488 N N . THR A 1 848 ? 56.949 -35.606 -45.290 1.00 44.94 848 THR A N 1
ATOM 6489 C CA . THR A 1 848 ? 58.024 -36.616 -45.237 1.00 44.94 848 THR A CA 1
ATOM 6490 C C . THR A 1 848 ? 58.060 -37.396 -43.916 1.00 44.94 848 THR A C 1
ATOM 6492 O O . THR A 1 848 ? 59.132 -37.822 -43.506 1.00 44.94 848 THR A O 1
ATOM 6495 N N . ASP A 1 849 ? 56.927 -37.551 -43.226 1.00 43.69 849 ASP A N 1
ATOM 6496 C CA . ASP A 1 849 ? 56.875 -38.149 -41.886 1.00 43.69 849 ASP A CA 1
ATOM 6497 C C . ASP A 1 849 ? 56.047 -39.442 -41.896 1.00 43.69 849 ASP A C 1
ATOM 6499 O O . ASP A 1 849 ? 54.879 -39.441 -42.287 1.00 43.69 849 ASP A O 1
ATOM 6503 N N . GLU A 1 850 ? 56.663 -40.557 -41.496 1.00 45.22 850 GLU A N 1
ATOM 6504 C CA . GLU A 1 850 ? 56.124 -41.924 -41.630 1.00 45.22 850 GLU A CA 1
ATOM 6505 C C . GLU A 1 850 ? 55.076 -42.303 -40.559 1.00 45.22 850 GLU A C 1
ATOM 6507 O O . GLU A 1 850 ? 54.628 -43.448 -40.512 1.00 45.22 850 GLU A O 1
ATOM 6512 N N . THR A 1 851 ? 54.635 -41.369 -39.710 1.00 47.44 851 THR A N 1
ATOM 6513 C CA . THR A 1 851 ? 53.751 -41.670 -38.564 1.00 47.44 851 THR A CA 1
ATOM 6514 C C . THR A 1 851 ? 52.704 -40.589 -38.289 1.00 47.44 851 THR A C 1
ATOM 6516 O O . THR A 1 851 ? 52.667 -40.011 -37.204 1.00 47.44 851 THR A O 1
ATOM 6519 N N . ILE A 1 852 ? 51.815 -40.322 -39.248 1.00 41.75 852 ILE A N 1
ATOM 6520 C CA . ILE A 1 852 ? 50.596 -39.543 -38.979 1.00 41.75 852 ILE A CA 1
ATOM 6521 C C . ILE A 1 852 ? 49.375 -40.372 -39.388 1.00 41.75 852 ILE A C 1
ATOM 6523 O O . ILE A 1 852 ? 49.118 -40.581 -40.572 1.00 41.75 852 ILE A O 1
ATOM 6527 N N . ASP A 1 853 ? 48.611 -40.832 -38.394 1.00 38.69 853 ASP A N 1
ATOM 6528 C CA . ASP A 1 853 ? 47.277 -41.397 -38.596 1.00 38.69 853 ASP A CA 1
ATOM 6529 C C . ASP A 1 853 ? 46.340 -40.296 -39.110 1.00 38.69 853 ASP A C 1
ATOM 6531 O O . ASP A 1 853 ? 45.969 -39.367 -38.389 1.00 38.69 853 ASP A O 1
ATOM 6535 N N . TYR A 1 854 ? 45.950 -40.378 -40.382 1.00 42.03 854 TYR A N 1
ATOM 6536 C CA . TYR A 1 854 ? 44.965 -39.465 -40.950 1.00 42.03 854 TYR A CA 1
ATOM 6537 C C . TYR A 1 854 ? 43.569 -39.788 -40.408 1.00 42.03 854 TYR A C 1
ATOM 6539 O O . TYR A 1 854 ? 42.961 -40.801 -40.759 1.00 42.03 854 TYR A O 1
ATOM 6547 N N . GLY A 1 855 ? 42.992 -38.863 -39.644 1.00 39.03 855 GLY A N 1
ATOM 6548 C CA . GLY A 1 855 ? 41.543 -38.749 -39.543 1.00 39.03 855 GLY A CA 1
ATOM 6549 C C . GLY A 1 855 ? 40.998 -38.204 -40.860 1.00 39.03 855 GLY A C 1
ATOM 6550 O O . GLY A 1 855 ? 40.855 -36.994 -41.013 1.00 39.03 855 GLY A O 1
ATOM 6551 N N . ILE A 1 856 ? 40.708 -39.069 -41.837 1.00 38.69 856 ILE A N 1
ATOM 6552 C CA . ILE A 1 856 ? 39.935 -38.651 -43.011 1.00 38.69 856 ILE A CA 1
ATOM 6553 C C . ILE A 1 856 ? 38.513 -38.364 -42.517 1.00 38.69 856 ILE A C 1
ATOM 6555 O O . ILE A 1 856 ? 37.679 -39.266 -42.441 1.00 38.69 856 ILE A O 1
ATOM 6559 N N . MET A 1 857 ? 38.214 -37.102 -42.196 1.00 41.72 857 MET A N 1
ATOM 6560 C CA . MET A 1 857 ? 36.839 -36.617 -42.259 1.00 41.72 857 MET A CA 1
ATOM 6561 C C . MET A 1 857 ? 36.462 -36.608 -43.737 1.00 41.72 857 MET A C 1
ATOM 6563 O O . MET A 1 857 ? 36.611 -35.601 -44.428 1.00 41.72 857 MET A O 1
ATOM 6567 N N . THR A 1 858 ? 36.012 -37.752 -44.259 1.00 40.38 858 THR A N 1
ATOM 6568 C CA . THR A 1 858 ? 35.251 -37.734 -45.503 1.00 40.38 858 THR A CA 1
ATOM 6569 C C . THR A 1 858 ? 34.051 -36.865 -45.193 1.00 40.38 858 THR A C 1
ATOM 6571 O O . THR A 1 858 ? 33.238 -37.232 -44.340 1.00 40.38 858 THR A O 1
ATOM 6574 N N . SER A 1 859 ? 33.971 -35.692 -45.815 1.00 39.09 859 SER A N 1
ATOM 6575 C CA . SER A 1 859 ? 32.753 -34.909 -45.779 1.00 39.09 859 SER A CA 1
ATOM 6576 C C . SER A 1 859 ? 31.613 -35.841 -46.159 1.00 39.09 859 SER A C 1
ATOM 6578 O O . SER A 1 859 ? 31.606 -36.479 -47.211 1.00 39.09 859 SER A O 1
ATOM 6580 N N . ASN A 1 860 ? 30.699 -35.972 -45.210 1.00 41.50 860 ASN A N 1
ATOM 6581 C CA . ASN A 1 860 ? 29.322 -36.356 -45.394 1.00 41.50 860 ASN A CA 1
ATOM 6582 C C . ASN A 1 860 ? 28.863 -36.174 -46.844 1.00 41.50 860 ASN A C 1
ATOM 6584 O O . ASN A 1 860 ? 28.448 -35.090 -47.238 1.00 41.50 860 ASN A O 1
ATOM 6588 N N . ASN A 1 861 ? 28.845 -37.264 -47.604 1.00 40.09 861 ASN A N 1
ATOM 6589 C CA . ASN A 1 861 ? 27.858 -37.424 -48.660 1.00 40.09 861 ASN A CA 1
ATOM 6590 C C . ASN A 1 861 ? 26.660 -38.193 -48.088 1.00 40.09 861 ASN A C 1
ATOM 6592 O O . ASN A 1 861 ? 26.198 -39.204 -48.618 1.00 40.09 861 ASN A O 1
ATOM 6596 N N . SER A 1 862 ? 26.132 -37.709 -46.963 1.00 49.78 862 SER A N 1
ATOM 6597 C CA . SER A 1 862 ? 24.773 -38.024 -46.545 1.00 49.78 862 SER A CA 1
ATOM 6598 C C . SER A 1 862 ? 23.823 -37.274 -47.481 1.00 49.78 862 SER A C 1
ATOM 6600 O O . SER A 1 862 ? 23.555 -36.095 -47.275 1.00 49.78 862 SER A O 1
ATOM 6602 N N . ASN A 1 863 ? 23.372 -37.994 -48.515 1.00 42.03 863 ASN A N 1
ATOM 6603 C CA . ASN A 1 863 ? 22.330 -37.673 -49.511 1.00 42.03 863 ASN A CA 1
ATOM 6604 C C . ASN A 1 863 ? 22.803 -37.592 -50.966 1.00 42.03 863 ASN A C 1
ATOM 6606 O O . ASN A 1 863 ? 22.394 -36.706 -51.707 1.00 42.03 863 ASN A O 1
ATOM 6610 N N . ILE A 1 864 ? 23.497 -38.625 -51.451 1.00 39.25 864 ILE A N 1
ATOM 6611 C CA . ILE A 1 864 ? 23.242 -39.040 -52.835 1.00 39.25 864 ILE A CA 1
ATOM 6612 C C . ILE A 1 864 ? 21.860 -39.720 -52.848 1.00 39.25 864 ILE A C 1
ATOM 6614 O O . ILE A 1 864 ? 21.716 -40.922 -52.628 1.00 39.25 864 ILE A O 1
ATOM 6618 N N . LEU A 1 865 ? 20.812 -38.914 -53.009 1.00 36.09 865 LEU A N 1
ATOM 6619 C CA . LEU A 1 865 ? 19.930 -39.170 -54.137 1.00 36.09 865 LEU A CA 1
ATOM 6620 C C . LEU A 1 865 ? 20.797 -38.836 -55.349 1.00 36.09 865 LEU A C 1
ATOM 6622 O O . LEU A 1 865 ? 21.265 -37.703 -55.455 1.00 36.09 865 LEU A O 1
ATOM 6626 N N . ILE A 1 866 ? 21.005 -39.772 -56.275 1.00 39.19 866 ILE A N 1
ATOM 6627 C CA . ILE A 1 866 ? 21.284 -39.363 -57.654 1.00 39.19 866 ILE A CA 1
ATOM 6628 C C . ILE A 1 866 ? 19.953 -38.786 -58.154 1.00 39.19 866 ILE A C 1
ATOM 6630 O O . ILE A 1 866 ? 19.231 -39.410 -58.920 1.00 39.19 866 ILE A O 1
ATOM 6634 N N . SER A 1 867 ? 19.561 -37.620 -57.632 1.00 38.38 867 SER A N 1
ATOM 6635 C CA . SER A 1 867 ? 18.701 -36.726 -58.377 1.00 38.38 867 SER A CA 1
ATOM 6636 C C . SER A 1 867 ? 19.619 -36.216 -59.464 1.00 38.38 867 SER A C 1
ATOM 6638 O O . SER A 1 867 ? 20.560 -35.469 -59.202 1.00 38.38 867 SER A O 1
ATOM 6640 N N . SER A 1 868 ? 19.413 -36.702 -60.677 1.00 41.53 868 SER A N 1
ATOM 6641 C CA . SER A 1 868 ? 20.253 -36.414 -61.830 1.00 41.53 868 SER A CA 1
ATOM 6642 C C . SER A 1 868 ? 20.214 -34.945 -62.276 1.00 41.53 868 SER A C 1
ATOM 6644 O O . SER A 1 868 ? 20.621 -34.682 -63.395 1.00 41.53 868 SER A O 1
ATOM 6646 N N . ASN A 1 869 ? 19.747 -34.001 -61.443 1.00 45.97 869 ASN A N 1
ATOM 6647 C CA . ASN A 1 869 ? 19.791 -32.551 -61.646 1.00 45.97 869 ASN A CA 1
ATOM 6648 C C . ASN A 1 869 ? 19.549 -31.801 -60.314 1.00 45.97 869 ASN A C 1
ATOM 6650 O O . ASN A 1 869 ? 18.418 -31.424 -60.009 1.00 45.97 869 ASN A O 1
ATOM 6654 N N . VAL A 1 870 ? 20.590 -31.546 -59.517 1.00 41.84 870 VAL A N 1
ATOM 6655 C CA . VAL A 1 870 ? 20.532 -30.554 -58.423 1.00 41.84 870 VAL A CA 1
ATOM 6656 C C . VAL A 1 870 ? 21.709 -29.593 -58.553 1.00 41.84 870 VAL A C 1
ATOM 6658 O O . VAL A 1 870 ? 22.857 -29.957 -58.309 1.00 41.84 870 VAL A O 1
ATOM 6661 N N . ASN A 1 871 ? 21.411 -28.357 -58.963 1.00 46.78 871 ASN A N 1
ATOM 6662 C CA . ASN A 1 871 ? 22.365 -27.250 -59.019 1.00 46.78 871 ASN A CA 1
ATOM 6663 C C . ASN A 1 871 ? 22.622 -26.739 -57.594 1.00 46.78 871 ASN A C 1
ATOM 6665 O O . ASN A 1 871 ? 21.951 -25.819 -57.130 1.00 46.78 871 ASN A O 1
ATOM 6669 N N . ASN A 1 872 ? 23.566 -27.351 -56.880 1.00 52.09 872 ASN A N 1
ATOM 6670 C CA . ASN A 1 872 ? 23.987 -26.861 -55.569 1.00 52.09 872 ASN A CA 1
ATOM 6671 C C . ASN A 1 872 ? 24.990 -25.708 -55.731 1.00 52.09 872 ASN A C 1
ATOM 6673 O O . ASN A 1 872 ? 25.944 -25.808 -56.503 1.00 52.09 872 ASN A O 1
ATOM 6677 N N . ASN A 1 873 ? 24.803 -24.625 -54.972 1.00 52.00 873 ASN A N 1
ATOM 6678 C CA . ASN A 1 873 ? 25.729 -23.492 -54.950 1.00 52.00 873 ASN A CA 1
ATOM 6679 C C . ASN A 1 873 ? 27.012 -23.874 -54.196 1.00 52.00 873 ASN A C 1
ATOM 6681 O O . ASN A 1 873 ? 27.074 -23.802 -52.970 1.00 52.00 873 ASN A O 1
ATOM 6685 N N . ILE A 1 874 ? 28.040 -24.293 -54.934 1.00 59.53 874 ILE A N 1
ATOM 6686 C CA . ILE A 1 874 ? 29.351 -24.645 -54.379 1.00 59.53 874 ILE A CA 1
ATOM 6687 C C . ILE A 1 874 ? 30.212 -23.377 -54.281 1.00 59.53 874 ILE A C 1
ATOM 6689 O O . ILE A 1 874 ? 30.628 -22.808 -55.292 1.00 59.53 874 ILE A O 1
ATOM 6693 N N . CYS A 1 875 ? 30.496 -22.935 -53.052 1.00 62.78 875 CYS A N 1
ATOM 6694 C CA . CYS A 1 875 ? 31.311 -21.741 -52.799 1.00 62.78 875 CYS A CA 1
ATOM 6695 C C . CYS A 1 875 ? 32.815 -21.983 -53.002 1.00 62.78 875 CYS A C 1
ATOM 6697 O O . CYS A 1 875 ? 33.506 -21.094 -53.491 1.00 62.78 875 CYS A O 1
ATOM 6699 N N . ALA A 1 876 ? 33.329 -23.168 -52.657 1.00 66.94 876 ALA A N 1
ATOM 6700 C CA . ALA A 1 876 ? 34.746 -23.496 -52.800 1.00 66.94 876 ALA A CA 1
ATOM 6701 C C . ALA A 1 876 ? 34.952 -24.949 -53.246 1.00 66.94 876 ALA A C 1
ATOM 6703 O O . ALA A 1 876 ? 34.347 -25.862 -52.683 1.00 66.94 876 ALA A O 1
ATOM 6704 N N . LYS A 1 877 ? 35.826 -25.155 -54.236 1.00 77.31 877 LYS A N 1
ATOM 6705 C CA . LYS A 1 877 ? 36.254 -26.471 -54.724 1.00 77.31 877 LYS A CA 1
ATOM 6706 C C . LYS A 1 877 ? 37.756 -26.641 -54.502 1.00 77.31 877 LYS A C 1
ATOM 6708 O O . LYS A 1 877 ? 38.555 -25.855 -55.009 1.00 77.31 877 LYS A O 1
ATOM 6713 N N . PHE A 1 878 ? 38.126 -27.695 -53.780 1.00 75.25 878 PHE A N 1
ATOM 6714 C CA . PHE A 1 878 ? 39.514 -28.103 -53.566 1.00 75.25 878 PHE A CA 1
ATOM 6715 C C . PHE A 1 878 ? 39.764 -29.398 -54.337 1.00 75.25 878 PHE A C 1
ATOM 6717 O O . PHE A 1 878 ? 39.075 -30.392 -54.118 1.00 75.25 878 PHE A O 1
ATOM 6724 N N . ASN A 1 879 ? 40.737 -29.397 -55.249 1.00 75.38 879 ASN A N 1
ATOM 6725 C CA . ASN A 1 879 ? 41.025 -30.559 -56.098 1.00 75.38 879 ASN A CA 1
ATOM 6726 C C . ASN A 1 879 ? 41.864 -31.651 -55.382 1.00 75.38 879 ASN A C 1
ATOM 6728 O O . ASN A 1 879 ? 42.335 -32.574 -56.042 1.00 75.38 879 ASN A O 1
ATOM 6732 N N . SER A 1 880 ? 42.078 -31.547 -54.059 1.00 69.69 880 SER A N 1
ATOM 6733 C CA . SER A 1 880 ? 42.806 -32.514 -53.213 1.00 69.69 880 SER A CA 1
ATOM 6734 C C . SER A 1 880 ? 42.436 -32.365 -51.719 1.00 69.69 880 SER A C 1
ATOM 6736 O O . SER A 1 880 ? 41.555 -31.574 -51.375 1.00 69.69 880 SER A O 1
ATOM 6738 N N . SER A 1 881 ? 43.094 -33.125 -50.836 1.00 66.88 881 SER A N 1
ATOM 6739 C CA . SER A 1 881 ? 42.885 -33.132 -49.379 1.00 66.88 881 SER A CA 1
ATOM 6740 C C . SER A 1 881 ? 43.054 -31.751 -48.734 1.00 66.88 881 SER A C 1
ATOM 6742 O O . SER A 1 881 ? 43.945 -30.985 -49.100 1.00 66.88 881 SER A O 1
ATOM 6744 N N . ILE A 1 882 ? 42.227 -31.464 -47.723 1.00 67.00 882 ILE A N 1
ATOM 6745 C CA . ILE A 1 882 ? 42.279 -30.234 -46.923 1.00 67.00 882 ILE A CA 1
ATOM 6746 C C . ILE A 1 882 ? 42.869 -30.578 -45.552 1.00 67.00 882 ILE A C 1
ATOM 6748 O O . ILE A 1 882 ? 42.324 -31.416 -44.839 1.00 67.00 882 ILE A O 1
ATOM 6752 N N . TRP A 1 883 ? 43.971 -29.926 -45.182 1.00 63.03 883 TRP A N 1
ATOM 6753 C CA . TRP A 1 883 ? 44.552 -30.010 -43.841 1.00 63.03 883 TRP A CA 1
ATOM 6754 C C . TRP A 1 883 ? 44.104 -28.806 -43.011 1.00 63.03 883 TRP A C 1
ATOM 6756 O O . TRP A 1 883 ? 44.319 -27.663 -43.416 1.00 63.03 883 TRP A O 1
ATOM 6766 N N . THR A 1 884 ? 43.522 -29.043 -41.836 1.00 59.38 884 THR A N 1
ATOM 6767 C CA . THR A 1 884 ? 43.097 -27.982 -40.913 1.00 59.38 884 THR A CA 1
ATOM 6768 C C . THR A 1 884 ? 43.740 -28.189 -39.545 1.00 59.38 884 THR A C 1
ATOM 6770 O O . THR A 1 884 ? 43.590 -29.246 -38.945 1.00 59.38 884 THR A O 1
ATOM 6773 N N . SER A 1 885 ? 44.433 -27.177 -39.019 1.00 47.75 885 SER A N 1
ATOM 6774 C CA . SER A 1 885 ? 44.925 -27.163 -37.628 1.00 47.75 885 SER A CA 1
ATOM 6775 C C . SER A 1 885 ? 43.882 -26.649 -36.624 1.00 47.75 885 SER A C 1
ATOM 6777 O O . SER A 1 885 ? 44.118 -26.684 -35.420 1.00 47.75 885 SER A O 1
ATOM 6779 N N . GLY A 1 886 ? 42.741 -26.162 -37.121 1.00 52.94 886 GLY A N 1
ATOM 6780 C CA . GLY A 1 886 ? 41.583 -25.716 -36.345 1.00 52.94 886 GLY A CA 1
ATOM 6781 C C . GLY A 1 886 ? 40.299 -26.452 -36.742 1.00 52.94 886 GLY A C 1
ATOM 6782 O O . GLY A 1 886 ? 40.335 -27.433 -37.483 1.00 52.94 886 GLY A O 1
ATOM 6783 N N . ASN A 1 887 ? 39.154 -25.970 -36.253 1.00 51.91 887 ASN A N 1
ATOM 6784 C CA . ASN A 1 887 ? 37.862 -26.648 -36.397 1.00 51.91 887 ASN A CA 1
ATOM 6785 C C . ASN A 1 887 ? 37.244 -26.483 -37.798 1.00 51.91 887 ASN A C 1
ATOM 6787 O O . ASN A 1 887 ? 37.202 -25.377 -38.336 1.00 51.91 887 ASN A O 1
ATOM 6791 N N . VAL A 1 888 ? 36.650 -27.558 -38.326 1.00 63.84 888 VAL A N 1
ATOM 6792 C CA . VAL A 1 888 ? 35.666 -27.511 -39.422 1.00 63.84 888 VAL A CA 1
ATOM 6793 C C . VAL A 1 888 ? 34.273 -27.648 -38.804 1.00 63.84 888 VAL A C 1
ATOM 6795 O O . VAL A 1 888 ? 33.980 -28.654 -38.164 1.00 63.84 888 VAL A O 1
ATOM 6798 N N . ILE A 1 889 ? 33.417 -26.634 -38.957 1.00 51.91 889 ILE A N 1
ATOM 6799 C CA . ILE A 1 889 ? 32.100 -26.573 -38.298 1.00 51.91 889 ILE A CA 1
ATOM 6800 C C . ILE A 1 889 ? 30.998 -26.939 -39.297 1.00 51.91 889 ILE A C 1
ATOM 6802 O O . ILE A 1 889 ? 30.858 -26.292 -40.332 1.00 51.91 889 ILE A O 1
ATOM 6806 N N . ALA A 1 890 ? 30.180 -27.938 -38.961 1.00 59.00 890 ALA A N 1
ATOM 6807 C CA . ALA A 1 890 ? 28.935 -28.239 -39.664 1.00 59.00 890 ALA A CA 1
ATOM 6808 C C . ALA A 1 890 ? 27.743 -27.673 -38.875 1.00 59.00 890 ALA A C 1
ATOM 6810 O O . ALA A 1 890 ? 27.549 -28.014 -37.708 1.00 59.00 890 ALA A O 1
ATOM 6811 N N . SER A 1 891 ? 26.943 -26.802 -39.495 1.00 53.59 891 SER A N 1
ATOM 6812 C CA . SER A 1 891 ? 25.761 -26.215 -38.854 1.00 53.59 891 SER A CA 1
ATOM 6813 C C . SER A 1 891 ? 24.667 -27.267 -38.651 1.00 53.59 891 SER A C 1
ATOM 6815 O O . SER A 1 891 ? 24.251 -27.929 -39.597 1.00 53.59 891 SER A O 1
ATOM 6817 N N . SER A 1 892 ? 24.174 -27.397 -37.420 1.00 56.84 892 SER A N 1
ATOM 6818 C CA . SER A 1 892 ? 23.081 -28.303 -37.051 1.00 56.84 892 SER A CA 1
ATOM 6819 C C . SER A 1 892 ? 22.103 -27.577 -36.122 1.00 56.84 892 SER A C 1
ATOM 6821 O O . SER A 1 892 ? 22.109 -27.789 -34.913 1.00 56.84 892 SER A O 1
ATOM 6823 N N . ASP A 1 893 ? 21.270 -26.717 -36.704 1.00 73.25 893 ASP A N 1
ATOM 6824 C CA . ASP A 1 893 ? 20.194 -25.983 -36.022 1.00 73.25 893 ASP A CA 1
ATOM 6825 C C . ASP A 1 893 ? 18.840 -26.685 -36.264 1.00 73.25 893 ASP A C 1
ATOM 6827 O O . ASP A 1 893 ? 18.670 -27.372 -37.274 1.00 73.25 893 ASP A O 1
ATOM 6831 N N . GLU A 1 894 ? 17.869 -26.563 -35.358 1.00 72.25 894 GLU A N 1
ATOM 6832 C CA . GLU A 1 894 ? 16.528 -27.136 -35.570 1.00 72.25 894 GLU A CA 1
ATOM 6833 C C . GLU A 1 894 ? 15.793 -26.456 -36.733 1.00 72.25 894 GLU A C 1
ATOM 6835 O O . GLU A 1 894 ? 15.084 -27.114 -37.489 1.00 72.25 894 GLU A O 1
ATOM 6840 N N . ARG A 1 895 ? 16.032 -25.155 -36.948 1.00 77.75 895 ARG A N 1
ATOM 6841 C CA . ARG A 1 895 ? 15.344 -24.337 -37.961 1.00 77.75 895 ARG A CA 1
ATOM 6842 C C . ARG A 1 895 ? 15.746 -24.695 -39.387 1.00 77.75 895 ARG A C 1
ATOM 6844 O O . ARG A 1 895 ? 15.066 -24.308 -40.332 1.00 77.75 895 ARG A O 1
ATOM 6851 N N . ILE A 1 896 ? 16.849 -25.424 -39.547 1.00 65.69 896 ILE A N 1
ATOM 6852 C CA . ILE A 1 896 ? 17.301 -25.961 -40.837 1.00 65.69 896 ILE A CA 1
ATOM 6853 C C . ILE A 1 896 ? 16.856 -27.419 -41.044 1.00 65.69 896 ILE A C 1
ATOM 6855 O O . ILE A 1 896 ? 17.320 -28.076 -41.976 1.00 65.69 896 ILE A O 1
ATOM 6859 N N . LYS A 1 897 ? 15.972 -27.937 -40.178 1.00 72.62 897 LYS A N 1
ATOM 6860 C CA . LYS A 1 897 ? 15.427 -29.300 -40.211 1.00 72.62 897 LYS A CA 1
ATOM 6861 C C . LYS A 1 897 ? 13.893 -29.245 -40.251 1.00 72.62 897 LYS A C 1
ATOM 6863 O O . LYS A 1 897 ? 13.271 -28.294 -39.797 1.00 72.62 897 LYS A O 1
ATOM 6868 N N . THR A 1 898 ? 13.266 -30.264 -40.829 1.00 63.66 898 THR A N 1
ATOM 6869 C CA . THR A 1 898 ? 11.802 -30.401 -40.914 1.00 63.66 898 THR A CA 1
ATOM 6870 C C . THR A 1 898 ? 11.412 -31.857 -40.669 1.00 63.66 898 THR A C 1
ATOM 6872 O O . THR A 1 898 ? 12.274 -32.729 -40.767 1.00 63.66 898 THR A O 1
ATOM 6875 N N . ASN A 1 899 ? 10.142 -32.121 -40.339 1.00 71.88 899 ASN A N 1
ATOM 6876 C CA . ASN A 1 899 ? 9.651 -33.440 -39.912 1.00 71.88 899 ASN A CA 1
ATOM 6877 C C . ASN A 1 899 ? 10.472 -34.024 -38.747 1.00 71.88 899 ASN A C 1
ATOM 6879 O O . ASN A 1 899 ? 10.909 -35.172 -38.788 1.00 71.88 899 ASN A O 1
ATOM 6883 N N . ILE A 1 900 ? 10.722 -33.197 -37.727 1.00 79.50 900 ILE A N 1
ATOM 6884 C CA . ILE A 1 900 ? 11.442 -33.596 -36.516 1.00 79.50 900 ILE A CA 1
ATOM 6885 C C . ILE A 1 900 ? 10.464 -34.372 -35.630 1.00 79.50 900 ILE A C 1
ATOM 6887 O O . ILE A 1 900 ? 9.468 -33.818 -35.173 1.00 79.50 900 ILE A O 1
ATOM 6891 N N . SER A 1 901 ? 10.744 -35.649 -35.408 1.00 78.00 901 SER A N 1
ATOM 6892 C CA . SER A 1 901 ? 10.022 -36.506 -34.469 1.00 78.00 901 SER A CA 1
ATOM 6893 C C . SER A 1 901 ? 11.023 -37.239 -33.591 1.00 78.00 901 SER A C 1
ATOM 6895 O O . SER A 1 901 ? 12.087 -37.631 -34.081 1.00 78.00 901 SER A O 1
ATOM 6897 N N . ASP A 1 902 ? 10.669 -37.461 -32.329 1.00 77.31 902 ASP A N 1
ATOM 6898 C CA . ASP A 1 902 ? 11.501 -38.243 -31.421 1.00 77.31 902 ASP A CA 1
ATOM 6899 C C . ASP A 1 902 ? 11.657 -39.681 -31.932 1.00 77.31 902 ASP A C 1
ATOM 6901 O O . ASP A 1 902 ? 10.734 -40.282 -32.493 1.00 77.31 902 ASP A O 1
ATOM 6905 N N . LEU A 1 903 ? 12.857 -40.233 -31.757 1.00 74.75 903 LEU A N 1
ATOM 6906 C CA . LEU A 1 903 ? 13.108 -41.646 -32.008 1.00 74.75 903 LEU A CA 1
ATOM 6907 C C . LEU A 1 903 ? 12.365 -42.462 -30.946 1.00 74.75 903 LEU A C 1
ATOM 6909 O O . LEU A 1 903 ? 12.488 -42.184 -29.758 1.00 74.75 903 LEU A O 1
ATOM 6913 N N . LEU A 1 904 ? 11.615 -43.484 -31.367 1.00 68.62 904 LEU A N 1
ATOM 6914 C CA . LEU A 1 904 ? 10.946 -44.420 -30.459 1.00 68.62 904 LEU A CA 1
ATOM 6915 C C . LEU A 1 904 ? 11.973 -45.361 -29.810 1.00 68.62 904 LEU A C 1
ATOM 6917 O O . LEU A 1 904 ? 12.103 -46.518 -30.202 1.00 68.62 904 LEU A O 1
ATOM 6921 N N . ASP A 1 905 ? 12.734 -44.843 -28.861 1.00 62.09 905 ASP A N 1
ATOM 6922 C CA . ASP A 1 905 ? 13.196 -45.479 -27.631 1.00 62.09 905 ASP A CA 1
ATOM 6923 C C . ASP A 1 905 ? 13.369 -47.023 -27.651 1.00 62.09 905 ASP A C 1
ATOM 6925 O O . ASP A 1 905 ? 14.480 -47.509 -27.891 1.00 62.09 905 ASP A O 1
ATOM 6929 N N . ASP A 1 906 ? 12.317 -47.831 -27.449 1.00 74.62 906 ASP A N 1
ATOM 6930 C CA . ASP A 1 906 ? 12.449 -49.305 -27.410 1.00 74.62 906 ASP A CA 1
ATOM 6931 C C . ASP A 1 906 ? 12.946 -49.907 -28.743 1.00 74.62 906 ASP A C 1
ATOM 6933 O O . ASP A 1 906 ? 13.686 -50.895 -28.755 1.00 74.62 906 ASP A O 1
ATOM 6937 N N . SER A 1 907 ? 12.590 -49.303 -29.882 1.00 79.62 907 SER A N 1
ATOM 6938 C CA . SER A 1 907 ? 13.034 -49.764 -31.204 1.00 79.62 907 SER A CA 1
ATOM 6939 C C . SER A 1 907 ? 14.527 -49.514 -31.427 1.00 79.62 907 SER A C 1
ATOM 6941 O O . SER A 1 907 ? 15.222 -50.394 -31.939 1.00 79.62 907 SER A O 1
ATOM 6943 N N . ALA A 1 908 ? 15.048 -48.372 -30.965 1.00 83.62 908 ALA A N 1
ATOM 6944 C CA . ALA A 1 908 ? 16.467 -48.042 -31.057 1.00 83.62 908 ALA A CA 1
ATOM 6945 C C . ALA A 1 908 ? 17.315 -49.001 -30.209 1.00 83.62 908 ALA A C 1
ATOM 6947 O O . ALA A 1 908 ? 18.327 -49.518 -30.689 1.00 83.62 908 ALA A O 1
ATOM 6948 N N . LEU A 1 909 ? 16.867 -49.315 -28.986 1.00 87.38 909 LEU A N 1
ATOM 6949 C CA . LEU A 1 909 ? 17.532 -50.290 -28.120 1.00 87.38 909 LEU A CA 1
ATOM 6950 C C . LEU A 1 909 ? 17.596 -51.680 -28.775 1.00 87.38 909 LEU A C 1
ATOM 6952 O O . LEU A 1 909 ? 18.666 -52.288 -28.812 1.00 87.38 909 LEU A O 1
ATOM 6956 N N . GLN A 1 910 ? 16.494 -52.165 -29.355 1.00 86.62 910 GLN A N 1
ATOM 6957 C CA . GLN A 1 910 ? 16.480 -53.461 -30.048 1.00 86.62 910 GLN A CA 1
ATOM 6958 C C . GLN A 1 910 ? 17.362 -53.474 -31.305 1.00 86.62 910 GLN A C 1
ATOM 6960 O O . GLN A 1 910 ? 18.038 -54.469 -31.570 1.00 86.62 910 GLN A O 1
ATOM 6965 N N . MET A 1 911 ? 17.407 -52.379 -32.073 1.00 87.81 911 MET A N 1
ATOM 6966 C CA . MET A 1 911 ? 18.312 -52.264 -33.223 1.00 87.81 911 MET A CA 1
ATOM 6967 C C . MET A 1 911 ? 19.775 -52.368 -32.787 1.00 87.81 911 MET A C 1
ATOM 6969 O O . MET A 1 911 ? 20.527 -53.136 -33.380 1.00 87.81 911 MET A O 1
ATOM 6973 N N . ILE A 1 912 ? 20.173 -51.660 -31.725 1.00 91.12 912 ILE A N 1
ATOM 6974 C CA . ILE A 1 912 ? 21.544 -51.718 -31.203 1.00 91.12 912 ILE A CA 1
ATOM 6975 C C . ILE A 1 912 ? 21.892 -53.114 -30.668 1.00 91.12 912 ILE A C 1
ATOM 6977 O O . ILE A 1 912 ? 22.962 -53.631 -30.992 1.00 91.12 912 ILE A O 1
ATOM 6981 N N . LEU A 1 913 ? 20.989 -53.763 -29.922 1.00 89.25 913 LEU A N 1
ATOM 6982 C CA . LEU A 1 913 ? 21.207 -55.115 -29.381 1.00 89.25 913 LEU A CA 1
ATOM 6983 C C . LEU A 1 913 ? 21.386 -56.187 -30.472 1.00 89.25 913 LEU A C 1
ATOM 6985 O O . LEU A 1 913 ? 22.061 -57.190 -30.241 1.00 89.25 913 LEU A O 1
ATOM 6989 N N . ASN A 1 914 ? 20.828 -55.968 -31.666 1.00 90.50 914 ASN A N 1
ATOM 6990 C CA . ASN A 1 914 ? 20.944 -56.879 -32.807 1.00 90.50 914 ASN A CA 1
ATOM 6991 C C . ASN A 1 914 ? 22.210 -56.651 -33.666 1.00 90.50 914 ASN A C 1
ATOM 6993 O O . ASN A 1 914 ? 22.508 -57.454 -34.560 1.00 90.50 914 ASN A O 1
ATOM 6997 N N . ILE A 1 915 ? 22.991 -55.591 -33.414 1.00 92.81 915 ILE A N 1
ATOM 6998 C CA . ILE A 1 915 ? 24.287 -55.367 -34.075 1.00 92.81 915 ILE A CA 1
ATOM 6999 C C . ILE A 1 915 ? 25.339 -56.321 -33.497 1.00 92.81 915 ILE A C 1
ATOM 7001 O O . ILE A 1 915 ? 25.381 -56.603 -32.306 1.00 92.81 915 ILE A O 1
ATOM 7005 N N . GLN A 1 916 ? 26.248 -56.803 -34.349 1.00 88.25 916 GLN A N 1
ATOM 7006 C CA . GLN A 1 916 ? 27.312 -57.724 -33.961 1.00 88.25 916 GLN A CA 1
ATOM 7007 C C . GLN A 1 916 ? 28.649 -57.121 -34.386 1.00 88.25 916 GLN A C 1
ATOM 7009 O O . GLN A 1 916 ? 29.065 -57.318 -35.531 1.00 88.25 916 GLN A O 1
ATOM 7014 N N . PRO A 1 917 ? 29.343 -56.398 -33.494 1.00 88.69 917 PRO A N 1
ATOM 7015 C CA . PRO A 1 917 ? 30.676 -55.885 -33.782 1.00 88.69 917 PRO A CA 1
ATOM 7016 C C . PRO A 1 917 ? 31.609 -57.008 -34.254 1.00 88.69 917 PRO A C 1
ATOM 7018 O O . PRO A 1 917 ? 31.588 -58.122 -33.722 1.00 88.69 917 PRO A O 1
ATOM 7021 N N . LYS A 1 918 ? 32.423 -56.730 -35.274 1.00 86.56 918 LYS A N 1
ATOM 7022 C CA . LYS A 1 918 ? 33.353 -57.691 -35.882 1.00 86.56 918 LYS A CA 1
ATOM 7023 C C . LYS A 1 918 ? 34.788 -57.193 -35.756 1.00 86.56 918 LYS A C 1
ATOM 7025 O O . LYS A 1 918 ? 35.038 -56.002 -35.584 1.00 86.56 918 LYS A O 1
ATOM 7030 N N . LYS A 1 919 ? 35.732 -58.121 -35.894 1.00 87.38 919 LYS A N 1
ATOM 7031 C CA . LYS A 1 919 ? 37.146 -57.812 -36.105 1.00 87.38 919 LYS A CA 1
ATOM 7032 C C . LYS A 1 919 ? 37.568 -58.354 -37.468 1.00 87.38 919 LYS A C 1
ATOM 7034 O O . LYS A 1 919 ? 37.203 -59.485 -37.787 1.00 87.38 919 LYS A O 1
ATOM 7039 N N . TYR A 1 920 ? 38.269 -57.565 -38.276 1.00 80.56 920 TYR A N 1
ATOM 7040 C CA . TYR A 1 920 ? 38.657 -57.943 -39.642 1.00 80.56 920 TYR A CA 1
ATOM 7041 C C . TYR A 1 920 ? 39.958 -57.258 -40.091 1.00 80.56 920 TYR A C 1
ATOM 7043 O O . TYR A 1 920 ? 40.360 -56.247 -39.521 1.00 80.56 920 TYR A O 1
ATOM 7051 N N . ASN A 1 921 ? 40.597 -57.787 -41.138 1.00 81.69 921 ASN A N 1
ATOM 7052 C CA . ASN A 1 921 ? 41.726 -57.161 -41.838 1.00 81.69 921 ASN A CA 1
ATOM 7053 C C . ASN A 1 921 ? 41.272 -56.685 -43.232 1.00 81.69 921 ASN A C 1
ATOM 7055 O O . ASN A 1 921 ? 40.380 -57.286 -43.835 1.00 81.69 921 ASN A O 1
ATOM 7059 N N . TYR A 1 922 ? 41.875 -55.615 -43.759 1.00 79.69 922 TYR A N 1
ATOM 7060 C CA . TYR A 1 922 ? 41.582 -55.138 -45.116 1.00 79.69 922 TYR A CA 1
ATOM 7061 C C . TYR A 1 922 ? 42.362 -55.930 -46.172 1.00 79.69 922 TYR A C 1
ATOM 7063 O O . TYR A 1 922 ? 43.541 -56.222 -45.993 1.00 79.69 922 TYR A O 1
ATOM 7071 N N . ILE A 1 923 ? 41.719 -56.218 -47.310 1.00 82.19 923 ILE A N 1
ATOM 7072 C CA . ILE A 1 923 ? 42.393 -56.816 -48.475 1.00 82.19 923 ILE A CA 1
ATOM 7073 C C . ILE A 1 923 ? 43.408 -55.820 -49.062 1.00 82.19 923 ILE A C 1
ATOM 7075 O O . ILE A 1 923 ? 44.565 -56.168 -49.286 1.00 82.19 923 ILE A O 1
ATOM 7079 N N . ASP A 1 924 ? 42.999 -54.557 -49.225 1.00 79.81 924 ASP A N 1
ATOM 7080 C CA . ASP A 1 924 ? 43.880 -53.446 -49.594 1.00 79.81 924 ASP A CA 1
ATOM 7081 C C . ASP A 1 924 ? 44.577 -52.861 -48.359 1.00 79.81 924 ASP A C 1
ATOM 7083 O O . ASP A 1 924 ? 44.257 -51.776 -47.873 1.00 79.81 924 ASP A O 1
ATOM 7087 N N . TRP A 1 925 ? 45.505 -53.634 -47.801 1.00 75.00 925 TRP A N 1
ATOM 7088 C CA . TRP A 1 925 ? 46.318 -53.186 -46.673 1.00 75.00 925 TRP A CA 1
ATOM 7089 C C . TRP A 1 925 ? 47.355 -52.134 -47.098 1.00 75.00 925 TRP A C 1
ATOM 7091 O O . TRP A 1 925 ? 47.626 -51.216 -46.335 1.00 75.00 925 TRP A O 1
ATOM 7101 N N . ARG A 1 926 ? 47.884 -52.208 -48.332 1.00 68.19 926 ARG A N 1
ATOM 7102 C CA . ARG A 1 926 ? 48.922 -51.286 -48.840 1.00 68.19 926 ARG A CA 1
ATOM 7103 C C . ARG A 1 926 ? 48.414 -49.859 -49.016 1.00 68.19 926 ARG A C 1
ATOM 7105 O O . ARG A 1 926 ? 49.094 -48.932 -48.589 1.00 68.19 926 ARG A O 1
ATOM 7112 N N . GLY A 1 927 ? 47.220 -49.680 -49.588 1.00 65.56 927 GLY A N 1
ATOM 7113 C CA . GLY A 1 927 ? 46.588 -48.368 -49.750 1.00 65.56 927 GLY A CA 1
ATOM 7114 C C . GLY A 1 927 ? 46.169 -47.716 -48.429 1.00 65.56 927 GLY A C 1
ATOM 7115 O O . GLY A 1 927 ? 45.779 -46.552 -48.419 1.00 65.56 927 GLY A O 1
ATOM 7116 N N . ARG A 1 928 ? 46.257 -48.453 -47.313 1.00 62.56 928 ARG A N 1
ATOM 7117 C CA . ARG A 1 928 ? 45.934 -47.972 -45.966 1.00 62.56 928 ARG A CA 1
ATOM 7118 C C . ARG A 1 928 ? 47.154 -47.821 -45.051 1.00 62.56 928 ARG A C 1
ATOM 7120 O O . ARG A 1 928 ? 46.951 -47.409 -43.918 1.00 62.56 928 ARG A O 1
ATOM 7127 N N . GLY A 1 929 ? 48.372 -48.125 -45.517 1.00 55.53 929 GLY A N 1
ATOM 7128 C CA . GLY A 1 929 ? 49.629 -47.986 -44.760 1.00 55.53 929 GLY A CA 1
ATOM 7129 C C . GLY A 1 929 ? 50.519 -49.238 -44.813 1.00 55.53 929 GLY A C 1
ATOM 7130 O O . GLY A 1 929 ? 50.028 -50.365 -44.774 1.00 55.53 929 GLY A O 1
ATOM 7131 N N . ALA A 1 930 ? 51.845 -49.060 -44.898 1.00 48.38 930 ALA A N 1
ATOM 7132 C CA . ALA A 1 930 ? 52.814 -50.132 -45.185 1.00 48.38 930 ALA A CA 1
ATOM 7133 C C . ALA A 1 930 ? 52.868 -51.276 -44.143 1.00 48.38 930 ALA A C 1
ATOM 7135 O O . ALA A 1 930 ? 53.288 -52.382 -44.488 1.00 48.38 930 ALA A O 1
ATOM 7136 N N . ASN A 1 931 ? 52.386 -51.047 -42.915 1.00 55.03 931 ASN A N 1
ATOM 7137 C CA . ASN A 1 931 ? 52.438 -52.006 -41.801 1.00 55.03 931 ASN A CA 1
ATOM 7138 C C . ASN A 1 931 ? 51.126 -52.798 -41.591 1.00 55.03 931 ASN A C 1
ATOM 7140 O O . ASN A 1 931 ? 51.104 -53.783 -40.857 1.00 55.03 931 ASN A O 1
ATOM 7144 N N . ASN A 1 932 ? 50.049 -52.463 -42.310 1.00 59.34 932 ASN A N 1
ATOM 7145 C CA . ASN A 1 932 ? 48.679 -52.857 -41.944 1.00 59.34 932 ASN A CA 1
ATOM 7146 C C . ASN A 1 932 ? 48.242 -54.262 -42.396 1.00 59.34 932 ASN A C 1
ATOM 7148 O O . ASN A 1 932 ? 47.056 -54.594 -42.337 1.00 59.34 932 ASN A O 1
ATOM 7152 N N . LYS A 1 933 ? 49.155 -55.113 -42.885 1.00 6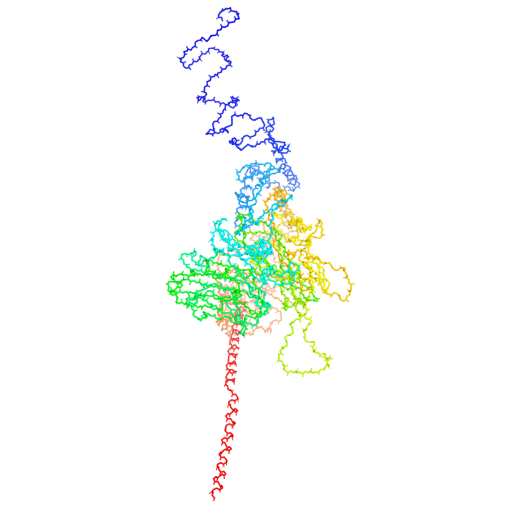7.31 933 LYS A N 1
ATOM 7153 C CA . LYS A 1 933 ? 48.775 -56.437 -43.419 1.00 67.31 933 LYS A CA 1
ATOM 7154 C C . LYS A 1 933 ? 48.220 -57.373 -42.336 1.00 67.31 933 LYS A C 1
ATOM 7156 O O . LYS A 1 933 ? 47.359 -58.198 -42.632 1.00 67.31 933 LYS A O 1
ATOM 7161 N N . SER A 1 934 ? 48.714 -57.245 -41.106 1.00 66.19 934 SER A N 1
ATOM 7162 C CA . SER A 1 934 ? 48.334 -58.067 -39.946 1.00 66.19 934 SER A CA 1
ATOM 7163 C C . SER A 1 934 ? 47.493 -57.321 -38.903 1.00 66.19 934 SER A C 1
ATOM 7165 O O . SER A 1 934 ? 47.034 -57.942 -37.946 1.00 66.19 934 SER A O 1
ATOM 7167 N N . ASP A 1 935 ? 47.226 -56.028 -39.102 1.00 71.88 935 ASP A N 1
ATOM 7168 C CA . ASP A 1 935 ? 46.550 -55.199 -38.103 1.00 71.88 935 ASP A CA 1
ATOM 7169 C C . ASP A 1 935 ? 45.042 -55.438 -38.095 1.00 71.88 935 ASP A C 1
ATOM 7171 O O . ASP A 1 935 ? 44.339 -55.281 -39.099 1.00 71.88 935 ASP A O 1
ATOM 7175 N N . LEU A 1 936 ? 44.555 -55.874 -36.935 1.00 76.50 936 LEU A N 1
ATOM 7176 C CA . LEU A 1 936 ? 43.175 -56.277 -36.721 1.00 76.50 936 LEU A CA 1
ATOM 7177 C C . LEU A 1 936 ? 42.313 -55.043 -36.421 1.00 76.50 936 LEU A C 1
ATOM 7179 O O . LEU A 1 936 ? 42.503 -54.371 -35.408 1.00 76.50 936 LEU A O 1
ATOM 7183 N N . VAL A 1 937 ? 41.327 -54.765 -37.272 1.00 78.12 937 VAL A N 1
ATOM 7184 C CA . VAL A 1 937 ? 40.440 -53.601 -37.139 1.00 78.12 937 VAL A CA 1
ATOM 7185 C C . VAL A 1 937 ? 39.121 -54.019 -36.501 1.00 78.12 937 VAL A C 1
ATOM 7187 O O . VAL A 1 937 ? 38.489 -54.978 -36.939 1.00 78.12 937 VAL A O 1
ATOM 7190 N N . TYR A 1 938 ? 38.684 -53.280 -35.480 1.00 81.69 938 TYR A N 1
ATOM 7191 C CA . TYR A 1 938 ? 37.371 -53.436 -34.855 1.00 81.69 938 TYR A CA 1
ATOM 7192 C C . TYR A 1 938 ? 36.369 -52.546 -35.586 1.00 81.69 938 TYR A C 1
ATOM 7194 O O . TYR A 1 938 ? 36.597 -51.349 -35.763 1.00 81.69 938 TYR A O 1
ATOM 7202 N N . GLY A 1 939 ? 35.252 -53.114 -36.021 1.00 84.75 939 GLY A N 1
ATOM 7203 C CA . GLY A 1 939 ? 34.264 -52.351 -36.768 1.00 84.75 939 GLY A CA 1
ATOM 7204 C C . GLY A 1 939 ? 33.005 -53.139 -37.078 1.00 84.75 939 GLY A C 1
ATOM 7205 O O . GLY A 1 939 ? 32.676 -54.127 -36.423 1.00 84.75 939 GLY A O 1
ATOM 7206 N N . PHE A 1 940 ? 32.299 -52.689 -38.107 1.00 88.56 940 PHE A N 1
ATOM 7207 C CA . PHE A 1 940 ? 31.028 -53.257 -38.529 1.00 88.56 940 PHE A CA 1
ATOM 7208 C C . PHE A 1 940 ? 31.110 -53.676 -39.992 1.00 88.56 940 PHE A C 1
ATOM 7210 O O . PHE A 1 940 ? 31.674 -52.955 -40.816 1.00 88.56 940 PHE A O 1
ATOM 7217 N N . LEU A 1 941 ? 30.519 -54.823 -40.324 1.00 88.06 941 LEU A N 1
ATOM 7218 C CA . LEU A 1 941 ? 30.330 -55.216 -41.717 1.00 88.06 941 LEU A CA 1
ATOM 7219 C C . LEU A 1 941 ? 29.092 -54.500 -42.255 1.00 88.06 941 LEU A C 1
ATOM 7221 O O . LEU A 1 941 ? 27.994 -54.698 -41.735 1.00 88.06 941 LEU A O 1
ATOM 7225 N N . ALA A 1 942 ? 29.257 -53.691 -43.301 1.00 84.44 942 ALA A N 1
ATOM 7226 C CA . ALA A 1 942 ? 28.170 -52.897 -43.874 1.00 84.44 942 ALA A CA 1
ATOM 7227 C C . ALA A 1 942 ? 26.968 -53.767 -44.298 1.00 84.44 942 ALA A C 1
ATOM 7229 O O . ALA A 1 942 ? 25.822 -53.371 -44.139 1.00 84.44 942 ALA A O 1
ATOM 7230 N N . GLN A 1 943 ? 27.204 -54.997 -44.752 1.00 88.88 943 GLN A N 1
ATOM 7231 C CA . GLN A 1 943 ? 26.154 -55.954 -45.104 1.00 88.88 943 GLN A CA 1
ATOM 7232 C C . GLN A 1 943 ? 25.334 -56.403 -43.882 1.00 88.88 943 GLN A C 1
ATOM 7234 O O . GLN A 1 943 ? 24.118 -56.529 -43.983 1.00 88.88 943 GLN A O 1
ATOM 7239 N N . GLN A 1 944 ? 25.977 -56.606 -42.724 1.00 93.19 944 GLN A N 1
ATOM 7240 C CA . GLN A 1 944 ? 25.281 -56.963 -41.483 1.00 93.19 944 GLN A CA 1
ATOM 7241 C C . GLN A 1 944 ? 24.471 -55.780 -40.955 1.00 93.19 944 GLN A C 1
ATOM 7243 O O . GLN A 1 944 ? 23.318 -55.951 -40.570 1.00 93.19 944 GLN A O 1
ATOM 7248 N N . ILE A 1 945 ? 25.053 -54.576 -40.995 1.00 91.31 945 ILE A N 1
ATOM 7249 C CA . ILE A 1 945 ? 24.343 -53.364 -40.586 1.00 91.31 945 ILE A CA 1
ATOM 7250 C C . ILE A 1 945 ? 23.132 -53.124 -41.478 1.00 91.31 945 ILE A C 1
ATOM 7252 O O . ILE A 1 945 ? 22.075 -52.830 -40.949 1.00 91.31 945 ILE A O 1
ATOM 7256 N N . LYS A 1 946 ? 23.214 -53.352 -42.792 1.00 89.31 946 LYS A N 1
ATOM 7257 C CA . LYS A 1 946 ? 22.054 -53.214 -43.683 1.00 89.31 946 LYS A CA 1
ATOM 7258 C C . LYS A 1 946 ? 20.876 -54.121 -43.298 1.00 89.31 946 LYS A C 1
ATOM 7260 O O . LYS A 1 946 ? 19.736 -53.761 -43.560 1.00 89.31 946 LYS A O 1
ATOM 7265 N N . GLY A 1 947 ? 21.137 -55.278 -42.684 1.00 86.50 947 GLY A N 1
ATOM 7266 C CA . GLY A 1 947 ? 20.091 -56.172 -42.180 1.00 86.50 947 GLY A CA 1
ATOM 7267 C C . GLY A 1 947 ? 19.409 -55.691 -40.892 1.00 86.50 947 GLY A C 1
ATOM 7268 O O . GLY A 1 947 ? 18.306 -56.140 -40.605 1.00 86.50 947 GLY A O 1
ATOM 7269 N N . VAL A 1 948 ? 20.046 -54.793 -40.129 1.00 88.88 948 VAL A N 1
ATOM 7270 C CA . VAL A 1 948 ? 19.563 -54.311 -38.818 1.00 88.88 948 VAL A CA 1
ATOM 7271 C C . VAL A 1 948 ? 19.127 -52.842 -38.873 1.00 88.88 948 VAL A C 1
ATOM 7273 O O . VAL A 1 948 ? 18.065 -52.492 -38.374 1.00 88.88 948 VAL A O 1
ATOM 7276 N N . ILE A 1 949 ? 19.929 -51.986 -39.511 1.00 88.69 949 ILE A N 1
ATOM 7277 C CA . ILE A 1 949 ? 19.689 -50.562 -39.773 1.00 88.69 949 ILE A CA 1
ATOM 7278 C C . ILE A 1 949 ? 19.895 -50.315 -41.284 1.00 88.69 949 ILE A C 1
ATOM 7280 O O . ILE A 1 949 ? 20.976 -49.880 -41.700 1.00 88.69 949 ILE A O 1
ATOM 7284 N N . PRO A 1 950 ? 18.891 -50.605 -42.135 1.00 84.31 950 PRO A N 1
ATOM 7285 C CA . PRO A 1 950 ? 19.017 -50.484 -43.590 1.00 84.31 950 PRO A CA 1
ATOM 7286 C C . PRO A 1 950 ? 19.459 -49.091 -44.052 1.00 84.31 950 PRO A C 1
ATOM 7288 O O . PRO A 1 950 ? 20.310 -48.976 -44.932 1.00 84.31 950 PRO A O 1
ATOM 7291 N N . ASP A 1 951 ? 18.947 -48.040 -43.405 1.00 80.94 951 ASP A N 1
ATOM 7292 C CA . ASP A 1 951 ? 19.200 -46.641 -43.775 1.00 80.94 951 ASP A CA 1
ATOM 7293 C C . ASP A 1 951 ? 20.638 -46.180 -43.513 1.00 80.94 951 ASP A C 1
ATOM 7295 O O . ASP A 1 951 ? 21.106 -45.213 -44.117 1.00 80.94 951 ASP A O 1
ATOM 7299 N N . ALA A 1 952 ? 21.376 -46.895 -42.658 1.00 81.81 952 ALA A N 1
ATOM 7300 C CA . ALA A 1 952 ? 22.783 -46.609 -42.405 1.00 81.81 952 ALA A CA 1
ATOM 7301 C C . ALA A 1 952 ? 23.687 -47.042 -43.572 1.00 81.81 952 ALA A C 1
ATOM 7303 O O . ALA A 1 952 ? 24.872 -46.707 -43.579 1.00 81.81 952 ALA A O 1
ATOM 7304 N N . VAL A 1 953 ? 23.171 -47.797 -44.552 1.00 81.19 953 VAL A N 1
ATOM 7305 C CA . VAL A 1 953 ? 23.981 -48.413 -45.609 1.00 81.19 953 VAL A CA 1
ATOM 7306 C C . VAL A 1 953 ? 23.418 -48.107 -46.987 1.00 81.19 953 VAL A C 1
ATOM 7308 O O . VAL A 1 953 ? 22.320 -48.530 -47.344 1.00 81.19 953 VAL A O 1
ATOM 7311 N N . LYS A 1 954 ? 24.218 -47.441 -47.820 1.00 78.75 954 LYS A N 1
ATOM 7312 C CA . LYS A 1 954 ? 23.871 -47.176 -49.220 1.00 78.75 954 LYS A CA 1
ATOM 7313 C C . LYS A 1 954 ? 24.676 -48.049 -50.167 1.00 78.75 954 LYS A C 1
ATOM 7315 O O . LYS A 1 954 ? 25.812 -48.418 -49.882 1.00 78.75 954 LYS A O 1
ATOM 7320 N N . LEU A 1 955 ? 24.063 -48.378 -51.299 1.00 78.81 955 LEU A N 1
ATOM 7321 C CA . LEU A 1 955 ? 24.756 -49.003 -52.417 1.00 78.81 955 LEU A CA 1
ATOM 7322 C C . LEU A 1 955 ? 25.340 -47.915 -53.307 1.00 78.81 955 LEU A C 1
ATOM 7324 O O . LEU A 1 955 ? 24.654 -46.944 -53.627 1.00 78.81 955 LEU A O 1
ATOM 7328 N N . GLN A 1 956 ? 26.586 -48.091 -53.717 1.00 76.38 956 GLN A N 1
ATOM 7329 C CA . GLN A 1 956 ? 27.221 -47.229 -54.700 1.00 76.38 956 GLN A CA 1
ATOM 7330 C C . GLN A 1 956 ? 28.077 -48.045 -55.659 1.00 76.38 956 GLN A C 1
ATOM 7332 O O . GLN A 1 956 ? 28.370 -49.219 -55.425 1.00 76.38 956 GLN A O 1
ATOM 7337 N N . THR A 1 957 ? 28.462 -47.398 -56.754 1.00 78.62 957 THR A N 1
ATOM 7338 C CA . THR A 1 957 ? 29.412 -47.968 -57.702 1.00 78.62 957 THR A CA 1
ATOM 7339 C C . THR A 1 957 ? 30.825 -47.692 -57.220 1.00 78.62 957 THR A C 1
ATOM 7341 O O . THR A 1 957 ? 31.169 -46.535 -56.998 1.00 78.62 957 THR A O 1
ATOM 7344 N N . GLU A 1 958 ? 31.618 -48.740 -57.018 1.00 84.31 958 GLU A N 1
ATOM 7345 C CA . GLU A 1 958 ? 33.019 -48.617 -56.613 1.00 84.31 958 GLU A CA 1
ATOM 7346 C C . GLU A 1 958 ? 33.837 -49.829 -57.086 1.00 84.31 958 GLU A C 1
ATOM 7348 O O . GLU A 1 958 ? 33.296 -50.899 -57.372 1.00 84.31 958 GLU A O 1
ATOM 7353 N N . PHE A 1 959 ? 35.157 -49.673 -57.168 1.00 83.19 959 PHE A N 1
ATOM 7354 C CA . PHE A 1 959 ? 36.092 -50.754 -57.439 1.00 83.19 959 PHE A CA 1
ATOM 7355 C C . PHE A 1 959 ? 36.477 -51.462 -56.143 1.00 83.19 959 PHE A C 1
ATOM 7357 O O . PHE A 1 959 ? 36.979 -50.847 -55.203 1.00 83.19 959 PHE A O 1
ATOM 7364 N N . ILE A 1 960 ? 36.291 -52.779 -56.104 1.00 85.19 960 ILE A N 1
ATOM 7365 C CA . ILE A 1 960 ? 36.696 -53.600 -54.957 1.00 85.19 960 ILE A CA 1
ATOM 7366 C C . ILE A 1 960 ? 38.045 -54.273 -55.222 1.00 85.19 960 ILE A C 1
ATOM 7368 O O . ILE A 1 960 ? 38.312 -54.639 -56.363 1.00 85.19 960 ILE A O 1
ATOM 7372 N N . PRO A 1 961 ? 38.882 -54.507 -54.195 1.00 87.38 961 PRO A N 1
ATOM 7373 C CA . PRO A 1 961 ? 40.160 -55.201 -54.341 1.00 87.38 961 PRO A CA 1
ATOM 7374 C C . PRO A 1 961 ? 39.971 -56.727 -54.455 1.00 87.38 961 PRO A C 1
ATOM 7376 O O . PRO A 1 961 ? 40.588 -57.494 -53.725 1.00 87.38 961 PRO A O 1
ATOM 7379 N N . ASN A 1 962 ? 39.064 -57.198 -55.317 1.00 83.94 962 ASN A N 1
ATOM 7380 C CA . ASN A 1 962 ? 38.777 -58.631 -55.463 1.00 83.94 962 ASN A CA 1
ATOM 7381 C C . ASN A 1 962 ? 39.860 -59.393 -56.240 1.00 83.94 962 ASN A C 1
ATOM 7383 O O . ASN A 1 962 ? 39.906 -60.615 -56.140 1.00 83.94 962 ASN A O 1
ATOM 7387 N N . ILE A 1 963 ? 40.699 -58.691 -57.010 1.00 86.19 963 ILE A N 1
ATOM 7388 C CA . ILE A 1 963 ? 41.818 -59.279 -57.762 1.00 86.19 963 ILE A CA 1
ATOM 7389 C C . ILE A 1 963 ? 43.130 -59.033 -57.019 1.00 86.19 963 ILE A C 1
ATOM 7391 O O . ILE A 1 963 ? 43.849 -59.982 -56.715 1.00 86.19 963 ILE A O 1
ATOM 7395 N N . PHE A 1 964 ? 43.411 -57.760 -56.722 1.00 85.31 964 PHE A N 1
ATOM 7396 C CA . PHE A 1 964 ? 44.533 -57.265 -55.925 1.00 85.31 964 PHE A CA 1
ATOM 7397 C C . PHE A 1 964 ? 45.868 -57.986 -56.204 1.00 85.31 964 PHE A C 1
ATOM 7399 O O . PHE A 1 964 ? 46.533 -58.486 -55.293 1.00 85.31 964 PHE A O 1
ATOM 7406 N N . ALA A 1 965 ? 46.259 -58.059 -57.481 1.00 85.19 965 ALA A N 1
ATOM 7407 C CA . ALA A 1 965 ? 47.401 -58.848 -57.946 1.00 85.19 965 ALA A CA 1
ATOM 7408 C C . ALA A 1 965 ? 48.204 -58.132 -59.041 1.00 85.19 965 ALA A C 1
ATOM 7410 O O . ALA A 1 965 ? 47.671 -57.343 -59.816 1.00 85.19 965 ALA A O 1
ATOM 7411 N N . VAL A 1 966 ? 49.501 -58.435 -59.128 1.00 86.19 966 VAL A N 1
ATOM 7412 C CA . VAL A 1 966 ? 50.357 -57.994 -60.242 1.00 86.19 966 VAL A CA 1
ATOM 7413 C C . VAL A 1 966 ? 50.176 -58.954 -61.419 1.00 86.19 966 VAL A C 1
ATOM 7415 O O . VAL A 1 966 ? 50.185 -60.172 -61.229 1.00 86.19 966 VAL A O 1
ATOM 7418 N N . ALA A 1 967 ? 50.023 -58.404 -62.620 1.00 88.44 967 ALA A N 1
ATOM 7419 C CA . ALA A 1 967 ? 49.849 -59.131 -63.870 1.00 88.44 967 ALA A CA 1
ATOM 7420 C C . ALA A 1 967 ? 50.863 -58.667 -64.924 1.00 88.44 967 ALA A C 1
ATOM 7422 O O . ALA A 1 967 ? 51.411 -57.563 -64.834 1.00 88.44 967 ALA A O 1
ATOM 7423 N N . ASP A 1 968 ? 51.084 -59.509 -65.928 1.00 91.12 968 ASP A N 1
ATOM 7424 C CA . ASP A 1 968 ? 51.883 -59.159 -67.101 1.00 91.12 968 ASP A CA 1
ATOM 7425 C C . ASP A 1 968 ? 51.014 -58.385 -68.085 1.00 91.12 968 ASP A C 1
ATOM 7427 O O . ASP A 1 968 ? 49.842 -58.720 -68.272 1.00 91.12 968 ASP A O 1
ATOM 7431 N N . TYR A 1 969 ? 51.581 -57.356 -68.706 1.00 91.00 969 TYR A N 1
ATOM 7432 C CA . TYR A 1 969 ? 50.901 -56.503 -69.669 1.00 91.00 969 TYR A CA 1
ATOM 7433 C C . TYR A 1 969 ? 51.697 -56.430 -70.969 1.00 91.00 969 TYR A C 1
ATOM 7435 O O . TYR A 1 969 ? 52.875 -56.086 -70.959 1.00 91.00 969 TYR A O 1
ATOM 7443 N N . ASP A 1 970 ? 51.050 -56.735 -72.090 1.00 89.31 970 ASP A N 1
ATOM 7444 C CA . ASP A 1 970 ? 51.633 -56.538 -73.416 1.00 89.31 970 ASP A CA 1
ATOM 7445 C C . ASP A 1 970 ? 51.162 -55.189 -73.997 1.00 89.31 970 ASP A C 1
ATOM 7447 O O . ASP A 1 970 ? 49.995 -55.075 -74.382 1.00 89.31 970 ASP A O 1
ATOM 7451 N N . PRO A 1 971 ? 52.038 -54.170 -74.096 1.00 82.56 971 PRO A N 1
ATOM 7452 C CA . PRO A 1 971 ? 51.677 -52.844 -74.595 1.00 82.56 971 PRO A CA 1
ATOM 7453 C C . PRO A 1 971 ? 51.419 -52.793 -76.110 1.00 82.56 971 PRO A C 1
ATOM 7455 O O . PRO A 1 971 ? 50.878 -51.799 -76.591 1.00 82.56 971 PRO A O 1
ATOM 7458 N N . LEU A 1 972 ? 51.796 -53.826 -76.879 1.00 84.44 972 LEU A N 1
ATOM 7459 C CA . LEU A 1 972 ? 51.505 -53.897 -78.319 1.00 84.44 972 LEU A CA 1
ATOM 7460 C C . LEU A 1 972 ? 50.095 -54.422 -78.587 1.00 84.44 972 LEU A C 1
ATOM 7462 O O . LEU A 1 972 ? 49.474 -54.053 -79.584 1.00 84.44 972 LEU A O 1
ATOM 7466 N N . THR A 1 973 ? 49.598 -55.302 -77.717 1.00 85.62 973 THR A N 1
ATOM 7467 C CA . THR A 1 973 ? 48.302 -55.971 -77.892 1.00 85.62 973 THR A CA 1
ATOM 7468 C C . THR A 1 973 ? 47.254 -55.562 -76.856 1.00 85.62 973 THR A C 1
ATOM 7470 O O . THR A 1 973 ? 46.083 -55.907 -77.024 1.00 85.62 973 THR A O 1
ATOM 7473 N N . ASN A 1 974 ? 47.640 -54.800 -75.826 1.00 88.56 974 ASN A N 1
ATOM 7474 C CA . ASN A 1 974 ? 46.818 -54.380 -74.687 1.00 88.56 974 ASN A CA 1
ATOM 7475 C C . ASN A 1 974 ? 46.190 -55.569 -73.933 1.00 88.56 974 ASN A C 1
ATOM 7477 O O . ASN A 1 974 ? 45.039 -55.514 -73.489 1.00 88.56 974 ASN A O 1
ATOM 7481 N N . ILE A 1 975 ? 46.941 -56.669 -73.807 1.00 90.69 975 ILE A N 1
ATOM 7482 C CA . ILE A 1 975 ? 46.514 -57.895 -73.117 1.00 90.69 975 ILE A CA 1
ATOM 7483 C C . ILE A 1 975 ? 47.129 -57.945 -71.717 1.00 90.69 975 ILE A C 1
ATOM 7485 O O . ILE A 1 975 ? 48.342 -57.821 -71.558 1.00 90.69 975 ILE A O 1
ATOM 7489 N N . ILE A 1 976 ? 46.287 -58.180 -70.709 1.00 90.56 976 ILE A N 1
ATOM 7490 C CA . ILE A 1 976 ? 46.688 -58.445 -69.324 1.00 90.56 976 ILE A CA 1
ATOM 7491 C C . ILE A 1 976 ? 46.618 -59.955 -69.070 1.00 90.56 976 ILE A C 1
ATOM 7493 O O . ILE A 1 976 ? 45.586 -60.576 -69.331 1.00 90.56 976 ILE A O 1
ATOM 7497 N N . THR A 1 977 ? 47.694 -60.542 -68.536 1.00 89.81 977 THR A N 1
ATOM 7498 C CA . THR A 1 977 ? 47.806 -61.979 -68.230 1.00 89.81 977 THR A CA 1
ATOM 7499 C C . THR A 1 977 ? 48.214 -62.216 -66.777 1.00 89.81 977 THR A C 1
ATOM 7501 O O . THR A 1 977 ? 49.255 -61.740 -66.323 1.00 89.81 977 THR A O 1
ATOM 7504 N N . PHE A 1 978 ? 47.418 -62.994 -66.038 1.00 87.25 978 PHE A N 1
ATOM 7505 C CA . PHE A 1 978 ? 47.759 -63.394 -64.671 1.00 87.25 978 PHE A CA 1
ATOM 7506 C C . PHE A 1 978 ? 48.651 -64.639 -64.659 1.00 87.25 978 PHE A C 1
ATOM 7508 O O . PHE A 1 978 ? 48.313 -65.672 -65.233 1.00 87.25 978 PHE A O 1
ATOM 7515 N N . GLN A 1 979 ? 49.762 -64.574 -63.922 1.00 77.19 979 GLN A N 1
ATOM 7516 C CA . GLN A 1 979 ? 50.669 -65.714 -63.722 1.00 77.19 979 GLN A CA 1
ATOM 7517 C C . GLN A 1 979 ? 50.132 -66.742 -62.701 1.00 77.19 979 GLN A C 1
ATOM 7519 O O . GLN A 1 979 ? 50.606 -67.874 -62.637 1.00 77.19 979 GLN A O 1
ATOM 7524 N N . GLY A 1 980 ? 49.130 -66.355 -61.901 1.00 69.38 980 GLY A N 1
ATOM 7525 C CA . GLY A 1 980 ? 48.549 -67.152 -60.816 1.00 69.38 980 GLY A CA 1
ATOM 7526 C C . GLY A 1 980 ? 47.229 -67.850 -61.173 1.00 69.38 980 GLY A C 1
ATOM 7527 O O . GLY A 1 980 ? 47.179 -68.684 -62.084 1.00 69.38 980 GLY A O 1
ATOM 7528 N N . ALA A 1 981 ? 46.183 -67.548 -60.394 1.00 68.81 981 ALA A N 1
ATOM 7529 C CA . ALA A 1 981 ? 44.851 -68.148 -60.493 1.00 68.81 981 ALA A CA 1
ATOM 7530 C C . ALA A 1 981 ? 44.126 -67.782 -61.802 1.00 68.81 981 ALA A C 1
ATOM 7532 O O . ALA A 1 981 ? 44.379 -66.729 -62.386 1.00 68.81 981 ALA A O 1
ATOM 7533 N N . ASP A 1 982 ? 43.210 -68.650 -62.245 1.00 74.81 982 ASP A N 1
ATOM 7534 C CA . ASP A 1 982 ? 42.346 -68.369 -63.395 1.00 74.81 982 ASP A CA 1
ATOM 7535 C C . ASP A 1 982 ? 41.431 -67.165 -63.121 1.00 74.81 982 ASP A C 1
ATOM 7537 O O . ASP A 1 982 ? 40.963 -66.955 -62.003 1.00 74.81 982 ASP A O 1
ATOM 7541 N N . ILE A 1 983 ? 41.091 -66.424 -64.176 1.00 71.31 983 ILE A N 1
ATOM 7542 C CA . ILE A 1 983 ? 40.111 -65.333 -64.211 1.00 71.31 983 ILE A CA 1
ATOM 7543 C C . ILE A 1 983 ? 38.803 -65.726 -63.498 1.00 71.31 983 ILE A C 1
ATOM 7545 O O . ILE A 1 983 ? 38.212 -64.908 -62.790 1.00 71.31 983 ILE A O 1
ATOM 7549 N N . GLY A 1 984 ? 38.378 -66.989 -63.631 1.00 66.06 984 GLY A N 1
ATOM 7550 C CA . GLY A 1 984 ? 37.184 -67.530 -62.973 1.00 66.06 984 GLY A CA 1
ATOM 7551 C C . GLY A 1 984 ? 37.238 -67.495 -61.440 1.00 66.06 984 GLY A C 1
ATOM 7552 O O . GLY A 1 984 ? 36.201 -67.330 -60.807 1.00 66.06 984 GLY A O 1
ATOM 7553 N N . ALA A 1 985 ? 38.427 -67.549 -60.832 1.00 68.12 985 ALA A N 1
ATOM 7554 C CA . ALA A 1 985 ? 38.592 -67.434 -59.381 1.00 68.12 985 ALA A CA 1
ATOM 7555 C C . ALA A 1 985 ? 38.256 -66.026 -58.851 1.00 68.12 985 ALA A C 1
ATOM 7557 O O . ALA A 1 985 ? 37.952 -65.867 -57.670 1.00 68.12 985 ALA A O 1
ATOM 7558 N N . TYR A 1 986 ? 38.265 -65.010 -59.720 1.00 68.44 986 TYR A N 1
ATOM 7559 C CA . TYR A 1 986 ? 37.984 -63.615 -59.370 1.00 68.44 986 TYR A CA 1
ATOM 7560 C C . TYR A 1 986 ? 36.515 -63.201 -59.604 1.00 68.44 986 TYR A C 1
ATOM 7562 O O . TYR A 1 986 ? 36.158 -62.047 -59.350 1.00 68.44 986 TYR A O 1
ATOM 7570 N N . ASN A 1 987 ? 35.674 -64.129 -60.090 1.00 63.03 987 ASN A N 1
ATOM 7571 C CA . ASN A 1 987 ? 34.211 -64.086 -60.285 1.00 63.03 987 ASN A CA 1
ATOM 7572 C C . ASN A 1 987 ? 33.570 -62.873 -61.007 1.00 63.03 987 ASN A C 1
ATOM 7574 O O . ASN A 1 987 ? 32.372 -62.918 -61.280 1.00 63.03 987 ASN A O 1
ATOM 7578 N N . ASN A 1 988 ? 34.315 -61.830 -61.396 1.00 66.38 988 ASN A N 1
ATOM 7579 C CA . ASN A 1 988 ? 33.734 -60.567 -61.884 1.00 66.38 988 ASN A CA 1
ATOM 7580 C C . ASN A 1 988 ? 34.398 -59.950 -63.129 1.00 66.38 988 ASN A C 1
ATOM 7582 O O . ASN A 1 988 ? 33.934 -58.907 -63.594 1.00 66.38 988 ASN A O 1
ATOM 7586 N N . ILE A 1 989 ? 35.439 -60.562 -63.706 1.00 77.75 989 ILE A N 1
ATOM 7587 C CA . ILE A 1 989 ? 36.017 -60.074 -64.971 1.00 77.75 989 ILE A CA 1
ATOM 7588 C C . ILE A 1 989 ? 35.163 -60.598 -66.128 1.00 77.75 989 ILE A C 1
ATOM 7590 O O . ILE A 1 989 ? 35.108 -61.799 -66.386 1.00 77.75 989 ILE A O 1
ATOM 7594 N N . LYS A 1 990 ? 34.470 -59.689 -66.814 1.00 81.44 990 LYS A N 1
ATOM 7595 C CA . LYS A 1 990 ? 33.627 -59.973 -67.983 1.00 81.44 990 LYS A CA 1
ATOM 7596 C C . LYS A 1 990 ? 33.850 -58.892 -69.033 1.00 81.44 990 LYS A C 1
ATOM 7598 O O . LYS A 1 990 ? 34.281 -57.792 -68.697 1.00 81.44 990 LYS A O 1
ATOM 7603 N N . ILE A 1 991 ? 33.521 -59.194 -70.284 1.00 82.56 991 ILE A N 1
ATOM 7604 C CA . ILE A 1 991 ? 33.529 -58.199 -71.363 1.00 82.56 991 ILE A CA 1
ATOM 7605 C C . ILE A 1 991 ? 32.642 -57.005 -70.952 1.00 82.56 991 ILE A C 1
ATOM 7607 O O . ILE A 1 991 ? 31.595 -57.189 -70.327 1.00 82.56 991 ILE A O 1
ATOM 7611 N N . TYR A 1 992 ? 33.105 -55.793 -71.256 1.00 84.12 992 TYR A N 1
ATOM 7612 C CA . TYR A 1 992 ? 32.547 -54.481 -70.903 1.00 84.12 992 TYR A CA 1
ATOM 7613 C C . TYR A 1 992 ? 32.606 -54.091 -69.422 1.00 84.12 992 TYR A C 1
ATOM 7615 O O . TYR A 1 992 ? 32.106 -53.032 -69.042 1.00 84.12 992 TYR A O 1
ATOM 7623 N N . LYS A 1 993 ? 33.225 -54.901 -68.553 1.00 84.81 993 LYS A N 1
ATOM 7624 C CA . LYS A 1 993 ? 33.476 -54.475 -67.172 1.00 84.81 993 LYS A CA 1
ATOM 7625 C C . LYS A 1 993 ? 34.678 -53.547 -67.095 1.00 84.81 993 LYS A C 1
ATOM 7627 O O . LYS A 1 993 ? 35.697 -53.776 -67.744 1.00 84.81 993 LYS A O 1
ATOM 7632 N N . LYS A 1 994 ? 34.565 -52.528 -66.241 1.00 88.56 994 LYS A N 1
ATOM 7633 C CA . LYS A 1 994 ? 35.692 -51.678 -65.875 1.00 88.56 994 LYS A CA 1
ATOM 7634 C C . LYS A 1 994 ? 36.547 -52.354 -64.815 1.00 88.56 994 LYS A C 1
ATOM 7636 O O . LYS A 1 994 ? 36.038 -52.905 -63.834 1.00 88.56 994 LYS A O 1
ATOM 7641 N N . VAL A 1 995 ? 37.851 -52.265 -65.007 1.00 87.56 995 VAL A N 1
ATOM 7642 C CA . VAL A 1 995 ? 38.882 -52.762 -64.107 1.00 87.56 995 VAL A CA 1
ATOM 7643 C C . VAL A 1 995 ? 39.769 -51.586 -63.729 1.00 87.56 995 VAL A C 1
ATOM 7645 O O . VAL A 1 995 ? 40.188 -50.805 -64.586 1.00 87.56 995 VAL A O 1
ATOM 7648 N N . LYS A 1 996 ? 40.029 -51.443 -62.432 1.00 90.00 996 LYS A N 1
ATOM 7649 C CA . LYS A 1 996 ? 40.975 -50.463 -61.914 1.00 90.00 996 LYS A CA 1
ATOM 7650 C C . LYS A 1 996 ? 42.341 -51.116 -61.806 1.00 90.00 996 LYS A C 1
ATOM 7652 O O . LYS A 1 996 ? 42.495 -52.169 -61.185 1.00 90.00 996 LYS A O 1
ATOM 7657 N N . CYS A 1 997 ? 43.319 -50.455 -62.391 1.00 86.94 997 CYS A N 1
ATOM 7658 C CA . CYS A 1 997 ? 44.710 -50.844 -62.402 1.00 86.94 997 CYS A CA 1
ATOM 7659 C C . CYS A 1 997 ? 45.578 -49.688 -61.903 1.00 86.94 997 CYS A C 1
ATOM 7661 O O . CYS A 1 997 ? 45.140 -48.537 -61.837 1.00 86.94 997 CYS A O 1
ATOM 7663 N N . TYR A 1 998 ? 46.818 -50.008 -61.569 1.00 84.19 998 TYR A N 1
ATOM 7664 C CA . TYR A 1 998 ? 47.846 -49.049 -61.216 1.00 84.19 998 TYR A CA 1
ATOM 7665 C C . TYR A 1 998 ? 49.108 -49.342 -62.017 1.00 84.19 998 TYR A C 1
ATOM 7667 O O . TYR A 1 998 ? 49.477 -50.507 -62.207 1.00 84.19 998 TYR A O 1
ATOM 7675 N N . ASP A 1 999 ? 49.769 -48.284 -62.478 1.00 82.19 999 ASP A N 1
ATOM 7676 C CA . ASP A 1 999 ? 51.100 -48.414 -63.056 1.00 82.19 999 ASP A CA 1
ATOM 7677 C C . ASP A 1 999 ? 52.188 -48.592 -61.982 1.00 82.19 999 ASP A C 1
ATOM 7679 O O . ASP A 1 999 ? 51.962 -48.473 -60.776 1.00 82.19 999 ASP A O 1
ATOM 7683 N N . MET A 1 1000 ? 53.417 -48.829 -62.443 1.00 77.69 1000 MET A N 1
ATOM 7684 C CA . MET A 1 1000 ? 54.617 -48.946 -61.605 1.00 77.69 1000 MET A CA 1
ATOM 7685 C C . MET A 1 1000 ? 54.956 -47.687 -60.782 1.00 77.69 1000 MET A C 1
ATOM 7687 O O . MET A 1 1000 ? 55.818 -47.751 -59.909 1.00 77.69 1000 MET A O 1
ATOM 7691 N N . ARG A 1 1001 ? 54.316 -46.543 -61.051 1.00 77.44 1001 ARG A N 1
ATOM 7692 C CA . ARG A 1 1001 ? 54.463 -45.278 -60.312 1.00 77.44 1001 ARG A CA 1
ATOM 7693 C C . ARG A 1 1001 ? 53.233 -44.957 -59.455 1.00 77.44 1001 ARG A C 1
ATOM 7695 O O . ARG A 1 1001 ? 53.152 -43.856 -58.920 1.00 77.44 1001 ARG A O 1
ATOM 7702 N N . ASN A 1 1002 ? 52.317 -45.915 -59.286 1.00 73.38 1002 ASN A N 1
ATOM 7703 C CA . ASN A 1 1002 ? 51.074 -45.789 -58.525 1.00 73.38 1002 ASN A CA 1
ATOM 7704 C C . ASN A 1 1002 ? 50.024 -44.841 -59.147 1.00 73.38 1002 ASN A C 1
ATOM 7706 O O . ASN A 1 1002 ? 49.099 -44.404 -58.459 1.00 73.38 1002 ASN A O 1
ATOM 7710 N N . ASN A 1 1003 ? 50.121 -44.537 -60.445 1.00 78.94 1003 ASN A N 1
ATOM 7711 C CA . ASN A 1 1003 ? 49.080 -43.797 -61.156 1.00 78.94 1003 ASN A CA 1
ATOM 7712 C C . ASN A 1 1003 ? 47.890 -44.708 -61.457 1.00 78.94 1003 ASN A C 1
ATOM 7714 O O . ASN A 1 1003 ? 48.061 -45.852 -61.879 1.00 78.94 1003 ASN A O 1
ATOM 7718 N N . ILE A 1 1004 ? 46.680 -44.178 -61.275 1.00 82.62 1004 ILE A N 1
ATOM 7719 C CA . ILE A 1 1004 ? 45.432 -44.906 -61.520 1.00 82.62 1004 ILE A CA 1
ATOM 7720 C C . ILE A 1 1004 ? 45.194 -45.036 -63.028 1.00 82.62 1004 ILE A C 1
ATOM 7722 O O . ILE A 1 1004 ? 45.144 -44.037 -63.744 1.00 82.62 1004 ILE A O 1
ATOM 7726 N N . ILE A 1 1005 ? 44.954 -46.263 -63.487 1.00 84.69 1005 ILE A N 1
ATOM 7727 C CA . ILE A 1 1005 ? 44.537 -46.586 -64.851 1.00 84.69 1005 ILE A CA 1
ATOM 7728 C C . ILE A 1 1005 ? 43.189 -47.312 -64.772 1.00 84.69 1005 ILE A C 1
ATOM 7730 O O . ILE A 1 1005 ? 43.105 -48.419 -64.248 1.00 84.69 1005 ILE A O 1
ATOM 7734 N N . ILE A 1 1006 ? 42.117 -46.701 -65.279 1.00 87.06 1006 ILE A N 1
ATOM 7735 C CA . ILE A 1 1006 ? 40.793 -47.339 -65.357 1.00 87.06 1006 ILE A CA 1
ATOM 7736 C C . ILE A 1 1006 ? 40.563 -47.784 -66.794 1.00 87.06 1006 ILE A C 1
ATOM 7738 O O . ILE A 1 1006 ? 40.608 -46.966 -67.711 1.00 87.06 1006 ILE A O 1
ATOM 7742 N N . VAL A 1 1007 ? 40.304 -49.075 -66.981 1.00 86.12 1007 VAL A N 1
ATOM 7743 C CA . VAL A 1 1007 ? 40.231 -49.703 -68.304 1.00 86.12 1007 VAL A CA 1
ATOM 7744 C C . VAL A 1 1007 ? 38.981 -50.551 -68.435 1.00 86.12 1007 VAL A C 1
ATOM 7746 O O . VAL A 1 1007 ? 38.489 -51.098 -67.453 1.00 86.12 1007 VAL A O 1
ATOM 7749 N N . GLU A 1 1008 ? 38.459 -50.669 -69.648 1.00 90.00 1008 GLU A N 1
ATOM 7750 C CA . GLU A 1 1008 ? 37.324 -51.539 -69.954 1.00 90.00 1008 GLU A CA 1
ATOM 7751 C C . GLU A 1 1008 ? 37.822 -52.813 -70.637 1.00 90.00 1008 GLU A C 1
ATOM 7753 O O . GLU A 1 1008 ? 38.652 -52.748 -71.547 1.00 90.00 1008 GLU A O 1
ATOM 7758 N N . VAL A 1 1009 ? 37.324 -53.967 -70.196 1.00 89.12 1009 VAL A N 1
ATOM 7759 C CA . VAL A 1 1009 ? 37.628 -55.266 -70.808 1.00 89.12 1009 VAL A CA 1
ATOM 7760 C C . VAL A 1 1009 ? 36.874 -55.388 -72.126 1.00 89.12 1009 VAL A C 1
ATOM 7762 O O . VAL A 1 1009 ? 35.650 -55.316 -72.138 1.00 89.12 1009 VAL A O 1
ATOM 7765 N N . ILE A 1 1010 ? 37.580 -55.625 -73.227 1.00 90.56 1010 ILE A N 1
ATOM 7766 C CA . ILE A 1 1010 ? 36.970 -55.749 -74.559 1.00 90.56 1010 ILE A CA 1
ATOM 7767 C C . ILE A 1 1010 ? 36.891 -57.198 -75.048 1.00 90.56 1010 ILE A C 1
ATOM 7769 O O . ILE A 1 1010 ? 36.031 -57.514 -75.864 1.00 90.56 1010 ILE A O 1
ATOM 7773 N N . GLU A 1 1011 ? 37.736 -58.092 -74.527 1.00 88.69 1011 GLU A N 1
ATOM 7774 C CA . GLU A 1 1011 ? 37.766 -59.504 -74.926 1.00 88.69 1011 GLU A CA 1
ATOM 7775 C C . GLU A 1 1011 ? 38.360 -60.380 -73.811 1.00 88.69 1011 GLU A C 1
ATOM 7777 O O . GLU A 1 1011 ? 39.312 -59.973 -73.145 1.00 88.69 1011 GLU A O 1
ATOM 7782 N N . ILE A 1 1012 ? 37.832 -61.593 -73.609 1.00 88.62 1012 ILE A N 1
ATOM 7783 C CA . ILE A 1 1012 ? 38.458 -62.619 -72.757 1.00 88.62 1012 ILE A CA 1
ATOM 7784 C C . ILE A 1 1012 ? 39.190 -63.599 -73.675 1.00 88.62 1012 ILE A C 1
ATOM 7786 O O . ILE A 1 1012 ? 38.546 -64.298 -74.452 1.00 88.62 1012 ILE A O 1
ATOM 7790 N N . ILE A 1 1013 ? 40.520 -63.645 -73.587 1.00 87.19 1013 ILE A N 1
ATOM 7791 C CA . ILE A 1 1013 ? 41.368 -64.420 -74.506 1.00 87.19 1013 ILE A CA 1
ATOM 7792 C C . ILE A 1 1013 ? 41.394 -65.900 -74.108 1.00 87.19 1013 ILE A C 1
ATOM 7794 O O . ILE A 1 1013 ? 41.303 -66.783 -74.957 1.00 87.19 1013 ILE A O 1
ATOM 7798 N N . ASN A 1 1014 ? 41.538 -66.186 -72.811 1.00 84.62 1014 ASN A N 1
ATOM 7799 C CA . ASN A 1 1014 ? 41.519 -67.541 -72.248 1.00 84.62 1014 ASN A CA 1
ATOM 7800 C C . ASN A 1 1014 ? 41.232 -67.483 -70.732 1.00 84.62 1014 ASN A C 1
ATOM 7802 O O . ASN A 1 1014 ? 40.822 -66.444 -70.219 1.00 84.62 1014 ASN A O 1
ATOM 7806 N N . SER A 1 1015 ? 41.447 -68.580 -69.994 1.00 81.31 1015 SER A N 1
ATOM 7807 C CA . SER A 1 1015 ? 41.185 -68.629 -68.549 1.00 81.31 1015 SER A CA 1
ATOM 7808 C C . SER A 1 1015 ? 42.086 -67.720 -67.703 1.00 81.31 1015 SER A C 1
ATOM 7810 O O . SER A 1 1015 ? 41.774 -67.539 -66.534 1.00 81.31 1015 SER A O 1
ATOM 7812 N N . LYS A 1 1016 ? 43.161 -67.129 -68.244 1.00 85.25 1016 LYS A N 1
ATOM 7813 C CA . LYS A 1 1016 ? 44.140 -66.292 -67.515 1.00 85.25 1016 LYS A CA 1
ATOM 7814 C C . LYS A 1 1016 ? 44.417 -64.921 -68.133 1.00 85.25 1016 LYS A C 1
ATOM 7816 O O . LYS A 1 1016 ? 45.009 -64.074 -67.461 1.00 85.25 1016 LYS A O 1
ATOM 7821 N N . SER A 1 1017 ? 43.989 -64.692 -69.371 1.00 87.94 1017 SER A N 1
ATOM 7822 C CA . SER A 1 1017 ? 44.290 -63.475 -70.128 1.00 87.94 1017 SER A CA 1
ATOM 7823 C C . SER A 1 1017 ? 43.033 -62.781 -70.645 1.00 87.94 1017 SER A C 1
ATOM 7825 O O . SER A 1 1017 ? 42.105 -63.429 -71.135 1.00 87.94 1017 SER A O 1
ATOM 7827 N N . PHE A 1 1018 ? 43.023 -61.450 -70.598 1.00 90.19 1018 PHE A N 1
ATOM 7828 C CA . PHE A 1 1018 ? 41.969 -60.617 -71.179 1.00 90.19 1018 PHE A CA 1
ATOM 7829 C C . PHE A 1 1018 ? 42.554 -59.363 -71.828 1.00 90.19 1018 PHE A C 1
ATOM 7831 O O . PHE A 1 1018 ? 43.605 -58.866 -71.426 1.00 90.19 1018 PHE A O 1
ATOM 7838 N N . LYS A 1 1019 ? 41.861 -58.851 -72.843 1.00 90.00 1019 LYS A N 1
ATOM 7839 C CA . LYS A 1 1019 ? 42.238 -57.647 -73.577 1.00 90.00 1019 LYS A CA 1
ATOM 7840 C C . LYS A 1 1019 ? 41.460 -56.444 -73.063 1.00 90.00 1019 LYS A C 1
ATOM 7842 O O . LYS A 1 1019 ? 40.257 -56.544 -72.800 1.00 90.00 1019 LYS A O 1
ATOM 7847 N N . ILE A 1 1020 ? 42.137 -55.307 -72.953 1.00 91.00 1020 ILE A N 1
ATOM 7848 C CA . ILE A 1 1020 ? 41.557 -54.034 -72.520 1.00 91.00 1020 ILE A CA 1
ATOM 7849 C C . ILE A 1 1020 ? 41.544 -53.007 -73.654 1.00 91.00 1020 ILE A C 1
ATOM 7851 O O . ILE A 1 1020 ? 42.283 -53.126 -74.630 1.00 91.00 1020 ILE A O 1
ATOM 7855 N N . LYS A 1 1021 ? 40.677 -52.001 -73.531 1.00 86.56 1021 LYS A N 1
ATOM 7856 C CA . LYS A 1 1021 ? 40.639 -50.853 -74.445 1.00 86.56 1021 LYS A CA 1
ATOM 7857 C C . LYS A 1 1021 ? 41.965 -50.081 -74.409 1.00 86.56 1021 LYS A C 1
ATOM 7859 O O . LYS A 1 1021 ? 42.559 -49.956 -73.342 1.00 86.56 1021 LYS A O 1
ATOM 7864 N N . ASP A 1 1022 ? 42.385 -49.558 -75.561 1.00 77.69 1022 ASP A N 1
ATOM 7865 C CA . ASP A 1 1022 ? 43.709 -48.957 -75.755 1.00 77.69 1022 ASP A CA 1
ATOM 7866 C C . ASP A 1 1022 ? 44.046 -47.863 -74.731 1.00 77.69 1022 ASP A C 1
ATOM 7868 O O . ASP A 1 1022 ? 43.272 -46.925 -74.513 1.00 77.69 1022 ASP A O 1
ATOM 7872 N N . ILE A 1 1023 ? 45.236 -47.979 -74.137 1.00 79.56 1023 ILE A N 1
ATOM 7873 C CA . ILE A 1 1023 ? 45.812 -47.017 -73.194 1.00 79.56 1023 ILE A CA 1
ATOM 7874 C C . ILE A 1 1023 ? 47.260 -46.693 -73.565 1.00 79.56 1023 ILE A C 1
ATOM 7876 O O . ILE A 1 1023 ? 47.972 -47.511 -74.143 1.00 79.56 1023 ILE A O 1
ATOM 7880 N N . THR A 1 1024 ? 47.732 -45.514 -73.165 1.00 72.62 1024 THR A N 1
ATOM 7881 C CA . THR A 1 1024 ? 49.143 -45.131 -73.307 1.00 72.62 1024 THR A CA 1
ATOM 7882 C C . THR A 1 1024 ? 49.928 -45.603 -72.083 1.00 72.62 1024 THR A C 1
ATOM 7884 O O . THR A 1 1024 ? 50.132 -44.846 -71.134 1.00 72.62 1024 THR A O 1
ATOM 7887 N N . TYR A 1 1025 ? 50.352 -46.868 -72.087 1.00 79.44 1025 TYR A N 1
ATOM 7888 C CA . TYR A 1 1025 ? 51.187 -47.457 -71.037 1.00 79.44 1025 TYR A CA 1
ATOM 7889 C C . TYR A 1 1025 ? 52.247 -48.381 -71.646 1.00 79.44 1025 TYR A C 1
ATOM 7891 O O . TYR A 1 1025 ? 51.918 -49.213 -72.480 1.00 79.44 1025 TYR A O 1
ATOM 7899 N N . ALA A 1 1026 ? 53.518 -48.212 -71.267 1.00 77.56 1026 ALA A N 1
ATOM 7900 C CA . ALA A 1 1026 ? 54.659 -48.822 -71.969 1.00 77.56 1026 ALA A CA 1
ATOM 7901 C C . ALA A 1 1026 ? 55.444 -49.866 -71.149 1.00 77.56 1026 ALA A C 1
ATOM 7903 O O . ALA A 1 1026 ? 56.453 -50.375 -71.627 1.00 77.56 1026 ALA A O 1
ATOM 7904 N N . ASN A 1 1027 ? 55.040 -50.147 -69.907 1.00 84.31 1027 ASN A N 1
ATOM 7905 C CA . ASN A 1 1027 ? 55.711 -51.137 -69.054 1.00 84.31 1027 ASN A CA 1
ATOM 7906 C C . ASN A 1 1027 ? 55.138 -52.544 -69.296 1.00 84.31 1027 ASN A C 1
ATOM 7908 O O . ASN A 1 1027 ? 54.003 -52.648 -69.739 1.00 84.31 1027 ASN A O 1
ATOM 7912 N N . ASP A 1 1028 ? 55.874 -53.607 -68.972 1.00 87.75 1028 ASP A N 1
ATOM 7913 C CA . ASP A 1 1028 ? 55.446 -55.003 -69.155 1.00 87.75 1028 ASP A CA 1
ATOM 7914 C C . ASP A 1 1028 ? 54.716 -55.597 -67.932 1.00 87.75 1028 ASP A C 1
ATOM 7916 O O . ASP A 1 1028 ? 54.254 -56.741 -67.959 1.00 87.75 1028 ASP A O 1
ATOM 7920 N N . LYS A 1 1029 ? 54.586 -54.824 -66.846 1.00 87.69 1029 LYS A N 1
ATOM 7921 C CA . LYS A 1 1029 ? 53.851 -55.190 -65.627 1.00 87.69 1029 LYS A CA 1
ATOM 7922 C C . LYS A 1 1029 ? 52.773 -54.170 -65.304 1.00 87.69 1029 LYS A C 1
ATOM 7924 O O . LYS A 1 1029 ? 52.984 -52.971 -65.446 1.00 87.69 1029 LYS A O 1
ATOM 7929 N N . ILE A 1 1030 ? 51.646 -54.639 -64.777 1.00 89.38 1030 ILE A N 1
ATOM 7930 C CA . ILE A 1 1030 ? 50.562 -53.785 -64.284 1.00 89.38 1030 ILE A CA 1
ATOM 7931 C C . ILE A 1 1030 ? 49.975 -54.358 -62.992 1.00 89.38 1030 ILE A C 1
ATOM 7933 O O . ILE A 1 1030 ? 49.830 -55.573 -62.847 1.00 89.38 1030 ILE A O 1
ATOM 7937 N N . PHE A 1 1031 ? 49.637 -53.504 -62.023 1.00 89.19 1031 PHE A N 1
ATOM 7938 C CA . PHE A 1 1031 ? 48.935 -53.949 -60.820 1.00 89.19 1031 PHE A CA 1
ATOM 7939 C C . PHE A 1 1031 ? 47.429 -53.851 -61.035 1.00 89.19 1031 PHE A C 1
ATOM 7941 O O . PHE A 1 1031 ? 46.895 -52.763 -61.228 1.00 89.19 1031 PHE A O 1
ATOM 7948 N N . VAL A 1 1032 ? 46.732 -54.982 -60.990 1.00 89.00 1032 VAL A N 1
ATOM 7949 C CA . VAL A 1 1032 ? 45.282 -55.047 -61.153 1.00 89.00 1032 VAL A CA 1
ATOM 7950 C C . VAL A 1 1032 ? 44.633 -55.026 -59.775 1.00 89.00 1032 VAL A C 1
ATOM 7952 O O . VAL A 1 1032 ? 44.737 -55.980 -59.002 1.00 89.00 1032 VAL A O 1
ATOM 7955 N N . TYR A 1 1033 ? 43.945 -53.930 -59.465 1.00 88.38 1033 TYR A N 1
ATOM 7956 C CA . TYR A 1 1033 ? 43.258 -53.751 -58.190 1.00 88.38 1033 TYR A CA 1
ATOM 7957 C C . TYR A 1 1033 ? 41.994 -54.607 -58.133 1.00 88.38 1033 TYR A C 1
ATOM 7959 O O . TYR A 1 1033 ? 41.830 -55.429 -57.232 1.00 88.38 1033 TYR A O 1
ATOM 7967 N N . GLY A 1 1034 ? 41.126 -54.465 -59.134 1.00 88.25 1034 GLY A N 1
ATOM 7968 C CA . GLY A 1 1034 ? 39.880 -55.214 -59.196 1.00 88.25 1034 GLY A CA 1
ATOM 7969 C C . GLY A 1 1034 ? 38.811 -54.568 -60.065 1.00 88.25 1034 GLY A C 1
ATOM 7970 O O . GLY A 1 1034 ? 39.074 -53.632 -60.823 1.00 88.25 1034 GLY A O 1
ATOM 7971 N N . THR A 1 1035 ? 37.602 -55.111 -59.980 1.00 87.31 1035 THR A N 1
ATOM 7972 C CA . THR A 1 1035 ? 36.476 -54.780 -60.867 1.00 87.31 1035 THR A CA 1
ATOM 7973 C C . THR A 1 1035 ? 35.508 -53.788 -60.236 1.00 87.31 1035 THR A C 1
ATOM 7975 O O . THR A 1 1035 ? 35.304 -53.802 -59.022 1.00 87.31 1035 THR A O 1
ATOM 7978 N N . GLU A 1 1036 ? 34.850 -52.991 -61.074 1.00 86.50 1036 GLU A N 1
ATOM 7979 C CA . GLU A 1 1036 ? 33.735 -52.130 -60.673 1.00 86.50 1036 GLU A CA 1
ATOM 7980 C C . GLU A 1 1036 ? 32.486 -52.963 -60.329 1.00 86.50 1036 GLU A C 1
ATOM 7982 O O . GLU A 1 1036 ? 31.989 -53.767 -61.140 1.00 86.50 1036 GLU A O 1
ATOM 7987 N N . VAL A 1 1037 ? 31.959 -52.748 -59.126 1.00 82.19 1037 VAL A N 1
ATOM 7988 C CA . VAL A 1 1037 ? 30.694 -53.317 -58.655 1.00 82.19 1037 VAL A CA 1
ATOM 7989 C C . VAL A 1 1037 ? 29.712 -52.194 -58.353 1.00 82.19 1037 VAL A C 1
ATOM 7991 O O . VAL A 1 1037 ? 30.102 -51.147 -57.850 1.00 82.19 1037 VAL A O 1
ATOM 7994 N N . ASN A 1 1038 ? 28.434 -52.417 -58.653 1.00 82.50 1038 ASN A N 1
ATOM 7995 C CA . ASN A 1 1038 ? 27.381 -51.409 -58.469 1.00 82.50 1038 ASN A CA 1
ATOM 7996 C C . ASN A 1 1038 ? 26.648 -51.568 -57.124 1.00 82.50 1038 ASN A C 1
ATOM 7998 O O . ASN A 1 1038 ? 25.795 -50.754 -56.779 1.00 82.50 1038 ASN A O 1
ATOM 8002 N N . ASP A 1 1039 ? 26.955 -52.633 -56.383 1.00 83.56 1039 ASP A N 1
ATOM 8003 C CA . ASP A 1 1039 ? 26.352 -53.024 -55.110 1.00 83.56 1039 ASP A CA 1
ATOM 8004 C C . ASP A 1 1039 ? 27.345 -52.911 -53.937 1.00 83.56 1039 ASP A C 1
ATOM 8006 O O . ASP A 1 1039 ? 27.222 -53.606 -52.921 1.00 83.56 1039 ASP A O 1
ATOM 8010 N N . PHE A 1 1040 ? 28.322 -52.005 -54.035 1.00 83.88 1040 PHE A N 1
ATOM 8011 C CA . PHE A 1 1040 ? 29.241 -51.749 -52.933 1.00 83.88 1040 PHE A CA 1
ATOM 8012 C C . PHE A 1 1040 ? 28.497 -51.102 -51.759 1.00 83.88 1040 PHE A C 1
ATOM 8014 O O . PHE A 1 1040 ? 27.887 -50.044 -51.907 1.00 83.88 1040 PHE A O 1
ATOM 8021 N N . HIS A 1 1041 ? 28.546 -51.736 -50.585 1.00 85.56 1041 HIS A N 1
ATOM 8022 C CA . HIS A 1 1041 ? 27.851 -51.272 -49.385 1.00 85.56 1041 HIS A CA 1
ATOM 8023 C C . HIS A 1 1041 ? 28.705 -50.242 -48.634 1.00 85.56 1041 HIS A C 1
ATOM 8025 O O . HIS A 1 1041 ? 29.660 -50.599 -47.943 1.00 85.56 1041 HIS A O 1
ATOM 8031 N N . ALA A 1 1042 ? 28.338 -48.967 -48.736 1.00 79.19 1042 ALA A N 1
ATOM 8032 C CA . ALA A 1 1042 ? 28.941 -47.875 -47.983 1.00 79.19 1042 ALA A CA 1
ATOM 8033 C C . ALA A 1 1042 ? 28.152 -47.628 -46.686 1.00 79.19 1042 ALA A C 1
ATOM 8035 O O . ALA A 1 1042 ? 26.965 -47.303 -46.728 1.00 79.19 1042 ALA A O 1
ATOM 8036 N N . LEU A 1 1043 ? 28.809 -47.797 -45.536 1.00 80.19 1043 LEU A N 1
ATOM 8037 C CA . LEU A 1 1043 ? 28.221 -47.625 -44.203 1.00 80.19 1043 LEU A CA 1
ATOM 8038 C C . LEU A 1 1043 ? 28.466 -46.209 -43.657 1.00 80.19 1043 LEU A C 1
ATOM 8040 O O . LEU A 1 1043 ? 29.617 -45.791 -43.535 1.00 80.19 1043 LEU A O 1
ATOM 8044 N N . ASN A 1 1044 ? 27.401 -45.528 -43.228 1.00 78.88 1044 ASN A N 1
ATOM 8045 C CA . ASN A 1 1044 ? 27.466 -44.323 -42.406 1.00 78.88 1044 ASN A CA 1
ATOM 8046 C C . ASN A 1 1044 ? 27.381 -44.690 -40.915 1.00 78.88 1044 ASN A C 1
ATOM 8048 O O . ASN A 1 1044 ? 26.332 -45.097 -40.414 1.00 78.88 1044 ASN A O 1
ATOM 8052 N N . LYS A 1 1045 ? 28.494 -44.529 -40.195 1.00 76.56 1045 LYS A N 1
ATOM 8053 C CA . LYS A 1 1045 ? 28.593 -44.899 -38.775 1.00 76.56 1045 LYS A CA 1
ATOM 8054 C C . LYS A 1 1045 ? 27.845 -43.938 -37.838 1.00 76.56 1045 LYS A C 1
ATOM 8056 O O . LYS A 1 1045 ? 27.479 -44.355 -36.744 1.00 76.56 1045 LYS A O 1
ATOM 8061 N N . GLU A 1 1046 ? 27.534 -42.713 -38.270 1.00 73.62 1046 GLU A N 1
ATOM 8062 C CA . GLU A 1 1046 ? 26.825 -41.724 -37.439 1.00 73.62 1046 GLU A CA 1
ATOM 8063 C C . GLU A 1 1046 ? 25.377 -42.123 -37.121 1.00 73.62 1046 GLU A C 1
ATOM 8065 O O . GLU A 1 1046 ? 24.838 -41.749 -36.078 1.00 73.62 1046 GLU A O 1
ATOM 8070 N N . TYR A 1 1047 ? 24.760 -42.961 -37.962 1.00 78.56 1047 TYR A N 1
ATOM 8071 C CA . TYR A 1 1047 ? 23.455 -43.558 -37.660 1.00 78.56 1047 TYR A CA 1
ATOM 8072 C C . TYR A 1 1047 ? 23.519 -44.445 -36.410 1.00 78.56 1047 TYR A C 1
ATOM 8074 O O . TYR A 1 1047 ? 22.638 -44.378 -35.555 1.00 78.56 1047 TYR A O 1
ATOM 8082 N N . ILE A 1 1048 ? 24.586 -45.241 -36.273 1.00 85.12 1048 ILE A N 1
ATOM 8083 C CA . ILE A 1 1048 ? 24.788 -46.134 -35.124 1.00 85.12 1048 ILE A CA 1
ATOM 8084 C C . ILE A 1 1048 ? 25.056 -45.306 -33.861 1.00 85.12 1048 ILE A C 1
ATOM 8086 O O . ILE A 1 1048 ? 24.476 -45.585 -32.815 1.00 85.12 1048 ILE A O 1
ATOM 8090 N N . ASN A 1 1049 ? 25.881 -44.257 -33.962 1.00 81.31 1049 ASN A N 1
ATOM 8091 C CA . ASN A 1 1049 ? 26.169 -43.355 -32.840 1.00 81.31 1049 ASN A CA 1
ATOM 8092 C C . ASN A 1 1049 ? 24.896 -42.672 -32.314 1.00 81.31 1049 ASN A C 1
ATOM 8094 O O . ASN A 1 1049 ? 24.672 -42.640 -31.107 1.00 81.31 1049 ASN A O 1
ATOM 8098 N N . THR A 1 1050 ? 24.045 -42.174 -33.214 1.00 82.62 1050 THR A N 1
ATOM 8099 C CA . THR A 1 1050 ? 22.790 -41.506 -32.840 1.00 82.62 1050 THR A CA 1
ATOM 8100 C C . THR A 1 1050 ? 21.825 -42.464 -32.132 1.00 82.62 1050 THR A C 1
ATOM 8102 O O . THR A 1 1050 ? 21.298 -42.141 -31.069 1.00 82.62 1050 THR A O 1
ATOM 8105 N N . LEU A 1 1051 ? 21.641 -43.674 -32.671 1.00 84.88 1051 LEU A N 1
ATOM 8106 C CA . LEU A 1 1051 ? 20.782 -44.699 -32.068 1.00 84.88 1051 LEU A CA 1
ATOM 8107 C C . LEU A 1 1051 ? 21.321 -45.201 -30.718 1.00 84.88 1051 LEU A C 1
ATOM 8109 O O . LEU A 1 1051 ? 20.533 -45.466 -29.811 1.00 84.88 1051 LEU A O 1
ATOM 8113 N N . ASN A 1 1052 ? 22.647 -45.269 -30.550 1.00 86.06 1052 ASN A N 1
ATOM 8114 C CA . ASN A 1 1052 ? 23.274 -45.618 -29.273 1.00 86.06 1052 ASN A CA 1
ATOM 8115 C C . ASN A 1 1052 ? 22.895 -44.641 -28.151 1.00 86.06 1052 ASN A C 1
ATOM 8117 O O . ASN A 1 1052 ? 22.650 -45.082 -27.032 1.00 86.06 1052 ASN A O 1
ATOM 8121 N N . VAL A 1 1053 ? 22.819 -43.333 -28.427 1.00 85.56 1053 VAL A N 1
ATOM 8122 C CA . VAL A 1 1053 ? 22.426 -42.338 -27.411 1.00 85.56 1053 VAL A CA 1
ATOM 8123 C C . VAL A 1 1053 ? 20.988 -42.577 -26.939 1.00 85.56 1053 VAL A C 1
ATOM 8125 O O . VAL A 1 1053 ? 20.747 -42.632 -25.735 1.00 85.56 1053 VAL A O 1
ATOM 8128 N N . CYS A 1 1054 ? 20.058 -42.795 -27.872 1.00 84.56 1054 CYS A N 1
ATOM 8129 C CA . CYS A 1 1054 ? 18.659 -43.112 -27.566 1.00 84.56 1054 CYS A CA 1
ATOM 8130 C C . CYS A 1 1054 ? 18.534 -44.429 -26.770 1.00 84.56 1054 CYS A C 1
ATOM 8132 O O . CYS A 1 1054 ? 17.873 -44.472 -25.733 1.00 84.56 1054 CYS A O 1
ATOM 8134 N N . ALA A 1 1055 ? 19.271 -45.475 -27.159 1.00 86.38 1055 ALA A N 1
ATOM 8135 C CA . ALA A 1 1055 ? 19.298 -46.749 -26.437 1.00 86.38 1055 ALA A CA 1
ATOM 8136 C C . ALA A 1 1055 ? 19.817 -46.617 -24.987 1.00 86.38 1055 ALA A C 1
ATOM 8138 O O . ALA A 1 1055 ? 19.298 -47.267 -24.079 1.00 86.38 1055 ALA A O 1
ATOM 8139 N N . VAL A 1 1056 ? 20.821 -45.765 -24.743 1.00 86.62 1056 VAL A N 1
ATOM 8140 C CA . VAL A 1 1056 ? 21.345 -45.498 -23.389 1.00 86.62 1056 VAL A CA 1
ATOM 8141 C C . VAL A 1 1056 ? 20.328 -44.738 -22.534 1.00 86.62 1056 VAL A C 1
ATOM 8143 O O . VAL A 1 1056 ? 20.169 -45.054 -21.353 1.00 86.62 1056 VAL A O 1
ATOM 8146 N N . GLN A 1 1057 ? 19.618 -43.766 -23.112 1.00 86.06 1057 GLN A N 1
ATOM 8147 C CA . GLN A 1 1057 ? 18.552 -43.037 -22.417 1.00 86.06 1057 GLN A CA 1
ATOM 8148 C C . GLN A 1 1057 ? 17.407 -43.969 -22.006 1.00 86.06 1057 GLN A C 1
ATOM 8150 O O . GLN A 1 1057 ? 16.935 -43.894 -20.871 1.00 86.06 1057 GLN A O 1
ATOM 8155 N N . GLU A 1 1058 ? 17.030 -44.907 -22.876 1.00 86.38 1058 GLU A N 1
ATOM 8156 C CA . GLU A 1 1058 ? 16.057 -45.948 -22.545 1.00 86.38 1058 GLU A CA 1
ATOM 8157 C C . GLU A 1 1058 ? 16.498 -46.847 -21.397 1.00 86.38 1058 GLU A C 1
ATOM 8159 O O . GLU A 1 1058 ? 15.739 -47.083 -20.456 1.00 86.38 1058 GLU A O 1
ATOM 8164 N N . LEU A 1 1059 ? 17.744 -47.323 -21.434 1.00 87.31 1059 LEU A N 1
ATOM 8165 C CA . LEU A 1 1059 ? 18.295 -48.121 -20.341 1.00 87.31 1059 LEU A CA 1
ATOM 8166 C C . LEU A 1 1059 ? 18.247 -47.351 -19.016 1.00 87.31 1059 LEU A C 1
ATOM 8168 O O . LEU A 1 1059 ? 17.858 -47.919 -17.997 1.00 87.31 1059 LEU A O 1
ATOM 8172 N N . HIS A 1 1060 ? 18.574 -46.056 -19.026 1.00 89.38 1060 HIS A N 1
ATOM 8173 C CA . HIS A 1 1060 ? 18.484 -45.220 -17.832 1.00 89.38 1060 HIS A CA 1
ATOM 8174 C C . HIS A 1 1060 ? 17.044 -45.083 -17.317 1.00 89.38 1060 HIS A C 1
ATOM 8176 O O . HIS A 1 1060 ? 16.818 -45.266 -16.122 1.00 89.38 1060 HIS A O 1
ATOM 8182 N N . ARG A 1 1061 ? 16.058 -44.838 -18.195 1.00 89.25 1061 ARG A N 1
ATOM 8183 C CA . ARG A 1 1061 ? 14.636 -44.769 -17.807 1.00 89.25 1061 ARG A CA 1
ATOM 8184 C C . ARG A 1 1061 ? 14.154 -46.067 -17.162 1.00 89.25 1061 ARG A C 1
ATOM 8186 O O . ARG A 1 1061 ? 13.511 -46.018 -16.114 1.00 89.25 1061 ARG A O 1
ATOM 8193 N N . LYS A 1 1062 ? 14.516 -47.223 -17.731 1.00 89.44 1062 LYS A N 1
ATOM 8194 C CA . LYS A 1 1062 ? 14.183 -48.531 -17.140 1.00 89.44 1062 LYS A CA 1
ATOM 8195 C C . LYS A 1 1062 ? 14.829 -48.711 -15.759 1.00 89.44 1062 LYS A C 1
ATOM 8197 O O . LYS A 1 1062 ? 14.162 -49.192 -14.849 1.00 89.44 1062 LYS A O 1
ATOM 8202 N N . ILE A 1 1063 ? 16.076 -48.267 -15.571 1.00 90.06 1063 ILE A N 1
ATOM 8203 C CA . ILE A 1 1063 ? 16.766 -48.317 -14.268 1.00 90.06 1063 ILE A CA 1
ATOM 8204 C C . ILE A 1 1063 ? 16.075 -47.424 -13.227 1.00 90.06 1063 ILE A C 1
ATOM 8206 O O . ILE A 1 1063 ? 15.841 -47.876 -12.109 1.00 90.06 1063 ILE A O 1
ATOM 8210 N N . VAL A 1 1064 ? 15.724 -46.182 -13.574 1.00 91.00 1064 VAL A N 1
ATOM 8211 C CA . VAL A 1 1064 ? 15.039 -45.257 -12.651 1.00 91.00 1064 VAL A CA 1
ATOM 8212 C C . VAL A 1 1064 ? 13.665 -45.800 -12.256 1.00 91.00 1064 VAL A C 1
ATOM 8214 O O . VAL A 1 1064 ? 13.351 -45.848 -11.071 1.00 91.00 1064 VAL A O 1
ATOM 8217 N N . SER A 1 1065 ? 12.888 -46.306 -13.220 1.00 90.69 1065 SER A N 1
ATOM 8218 C CA . SER A 1 1065 ? 11.590 -46.935 -12.938 1.00 90.69 1065 SER A CA 1
ATOM 8219 C C . SER A 1 1065 ? 11.718 -48.108 -11.963 1.00 90.69 1065 SER A C 1
ATOM 8221 O O . SER A 1 1065 ? 10.892 -48.252 -11.065 1.00 90.69 1065 SER A O 1
ATOM 8223 N N . GLN A 1 1066 ? 12.755 -48.936 -12.115 1.00 92.69 1066 GLN A N 1
ATOM 8224 C CA . GLN A 1 1066 ? 13.026 -50.038 -11.191 1.00 92.69 1066 GLN A CA 1
ATOM 8225 C C . GLN A 1 1066 ? 13.434 -49.536 -9.797 1.00 92.69 1066 GLN A C 1
ATOM 8227 O O . GLN A 1 1066 ? 13.035 -50.124 -8.796 1.00 92.69 1066 GLN A O 1
ATOM 8232 N N . GLN A 1 1067 ? 14.203 -48.447 -9.700 1.00 91.31 1067 GLN A N 1
ATOM 8233 C CA . GLN A 1 1067 ? 14.571 -47.837 -8.415 1.00 91.31 1067 GLN A CA 1
ATOM 8234 C C . GLN A 1 1067 ? 13.359 -47.253 -7.678 1.00 91.31 1067 GLN A C 1
ATOM 8236 O O . GLN A 1 1067 ? 13.257 -47.401 -6.460 1.00 91.31 1067 GLN A O 1
ATOM 8241 N N . ASP A 1 1068 ? 12.433 -46.629 -8.406 1.00 91.75 1068 ASP A N 1
ATOM 8242 C CA . ASP A 1 1068 ? 11.192 -46.097 -7.842 1.00 91.75 1068 ASP A CA 1
ATOM 8243 C C . ASP A 1 1068 ? 10.283 -47.204 -7.308 1.00 91.75 1068 ASP A C 1
ATOM 8245 O O . ASP A 1 1068 ? 9.771 -47.086 -6.195 1.00 91.75 1068 ASP A O 1
ATOM 8249 N N . GLU A 1 1069 ? 10.142 -48.306 -8.050 1.00 92.75 1069 GLU A N 1
ATOM 8250 C CA . GLU A 1 1069 ? 9.394 -49.482 -7.594 1.00 92.75 1069 GLU A CA 1
ATOM 8251 C C . GLU A 1 1069 ? 10.025 -50.094 -6.334 1.00 92.75 1069 GLU A C 1
ATOM 8253 O O . GLU A 1 1069 ? 9.323 -50.401 -5.371 1.00 92.75 1069 GLU A O 1
ATOM 8258 N N . ILE A 1 1070 ? 11.359 -50.201 -6.286 1.00 91.56 1070 ILE A N 1
ATOM 8259 C CA . ILE A 1 1070 ? 12.079 -50.667 -5.092 1.00 91.56 1070 ILE A CA 1
ATOM 8260 C C . ILE A 1 1070 ? 11.810 -49.749 -3.892 1.00 91.56 1070 ILE A C 1
ATOM 8262 O O . ILE A 1 1070 ? 11.581 -50.245 -2.789 1.00 91.56 1070 ILE A O 1
ATOM 8266 N N . ARG A 1 1071 ? 11.812 -48.427 -4.088 1.00 91.31 1071 ARG A N 1
ATOM 8267 C CA . ARG A 1 1071 ? 11.546 -47.448 -3.025 1.00 91.31 1071 ARG A CA 1
ATOM 8268 C C . ARG A 1 1071 ? 10.109 -47.536 -2.502 1.00 91.31 1071 ARG A C 1
ATOM 8270 O O . ARG A 1 1071 ? 9.919 -47.550 -1.290 1.00 91.31 1071 ARG A O 1
ATOM 8277 N N . ASP A 1 1072 ? 9.120 -47.634 -3.388 1.00 92.00 1072 ASP A N 1
ATOM 8278 C CA . ASP A 1 1072 ? 7.707 -47.796 -3.005 1.00 92.00 1072 ASP A CA 1
ATOM 8279 C C . ASP A 1 1072 ? 7.481 -49.113 -2.245 1.00 92.00 1072 ASP A C 1
ATOM 8281 O O . ASP A 1 1072 ? 6.817 -49.146 -1.206 1.00 92.00 1072 ASP A O 1
ATOM 8285 N N . LEU A 1 1073 ? 8.107 -50.204 -2.700 1.00 90.62 1073 LEU A N 1
ATOM 8286 C CA . LEU A 1 1073 ? 8.092 -51.476 -1.979 1.00 90.62 1073 LEU A CA 1
ATOM 8287 C C . LEU A 1 1073 ? 8.734 -51.355 -0.588 1.00 90.62 1073 LEU A C 1
ATOM 8289 O O . LEU A 1 1073 ? 8.191 -51.895 0.374 1.00 90.62 1073 LEU A O 1
ATOM 8293 N N . GLN A 1 1074 ? 9.849 -50.633 -0.453 1.00 87.31 1074 GLN A N 1
ATOM 8294 C CA . GLN A 1 1074 ? 10.495 -50.387 0.843 1.00 87.31 1074 GLN A CA 1
ATOM 8295 C C . GLN A 1 1074 ? 9.610 -49.569 1.792 1.00 87.31 1074 GLN A C 1
ATOM 8297 O O . GLN A 1 1074 ? 9.507 -49.909 2.970 1.00 87.31 1074 GLN A O 1
ATOM 8302 N N . GLU A 1 1075 ? 8.941 -48.528 1.299 1.00 90.00 1075 GLU A N 1
ATOM 8303 C CA . GLU A 1 1075 ? 8.030 -47.705 2.101 1.00 90.00 1075 GLU A CA 1
ATOM 8304 C C . GLU A 1 1075 ? 6.819 -48.513 2.584 1.00 90.00 1075 GLU A C 1
ATOM 8306 O O . GLU A 1 1075 ? 6.496 -48.497 3.773 1.00 90.00 1075 GLU A O 1
ATOM 8311 N N . LYS A 1 1076 ? 6.213 -49.316 1.700 1.00 85.62 1076 LYS A N 1
ATOM 8312 C CA . LYS A 1 1076 ? 5.127 -50.242 2.062 1.00 85.62 1076 LYS A CA 1
ATOM 8313 C C . LYS A 1 1076 ? 5.557 -51.263 3.111 1.00 85.62 1076 LYS A C 1
ATOM 8315 O O . LYS A 1 1076 ? 4.791 -51.546 4.032 1.00 85.62 1076 LYS A O 1
ATOM 8320 N N . VAL A 1 1077 ? 6.768 -51.807 2.990 1.00 85.44 1077 VAL A N 1
ATOM 8321 C CA . VAL A 1 1077 ? 7.334 -52.726 3.988 1.00 85.44 1077 VAL A CA 1
ATOM 8322 C C . VAL A 1 1077 ? 7.529 -52.021 5.333 1.00 85.44 1077 VAL A C 1
ATOM 8324 O O . VAL A 1 1077 ? 7.158 -52.591 6.355 1.00 85.44 1077 VAL A O 1
ATOM 8327 N N . ASN A 1 1078 ? 8.029 -50.783 5.354 1.00 80.62 1078 ASN A N 1
ATOM 8328 C CA . ASN A 1 1078 ? 8.204 -50.016 6.592 1.00 80.62 1078 ASN A CA 1
ATOM 8329 C C . ASN A 1 1078 ? 6.866 -49.691 7.271 1.00 80.62 1078 ASN A C 1
ATOM 8331 O O . ASN A 1 1078 ? 6.733 -49.898 8.472 1.00 80.62 1078 ASN A O 1
ATOM 8335 N N . ILE A 1 1079 ? 5.846 -49.285 6.506 1.00 83.06 1079 ILE A N 1
ATOM 8336 C CA . ILE A 1 1079 ? 4.487 -49.074 7.034 1.00 83.06 1079 ILE A CA 1
ATOM 8337 C C . ILE A 1 1079 ? 3.939 -50.366 7.649 1.00 83.06 1079 ILE A C 1
ATOM 8339 O O . ILE A 1 1079 ? 3.317 -50.330 8.709 1.00 83.06 1079 ILE A O 1
ATOM 8343 N N . LEU A 1 1080 ? 4.165 -51.515 7.002 1.00 79.19 1080 LEU A N 1
ATOM 8344 C CA . LEU A 1 1080 ? 3.732 -52.808 7.530 1.00 79.19 1080 LEU A CA 1
ATOM 8345 C C . LEU A 1 1080 ? 4.474 -53.171 8.826 1.00 79.19 1080 LEU A C 1
ATOM 8347 O O . LEU A 1 1080 ? 3.850 -53.697 9.744 1.00 79.19 1080 LEU A O 1
ATOM 8351 N N . ILE A 1 1081 ? 5.773 -52.870 8.915 1.00 76.81 1081 ILE A N 1
ATOM 8352 C CA . ILE A 1 1081 ? 6.575 -53.046 10.134 1.00 76.81 1081 ILE A CA 1
ATOM 8353 C C . ILE A 1 1081 ? 6.041 -52.161 11.269 1.00 76.81 1081 ILE A C 1
ATOM 8355 O O . ILE A 1 1081 ? 5.862 -52.666 12.373 1.00 76.81 1081 ILE A O 1
ATOM 8359 N N . ASP A 1 1082 ? 5.713 -50.896 11.002 1.00 70.38 1082 ASP A N 1
ATOM 8360 C CA . ASP A 1 1082 ? 5.151 -49.976 12.003 1.00 70.38 1082 ASP A CA 1
ATOM 8361 C C . ASP A 1 1082 ? 3.739 -50.393 12.460 1.00 70.38 1082 ASP A C 1
ATOM 8363 O O . ASP A 1 1082 ? 3.362 -50.191 13.615 1.00 70.38 1082 ASP A O 1
ATOM 8367 N N . TYR A 1 1083 ? 2.951 -51.011 11.571 1.00 66.50 1083 TYR A N 1
ATOM 8368 C CA . TYR A 1 1083 ? 1.631 -51.563 11.903 1.00 66.50 1083 TYR A CA 1
ATOM 8369 C C . TYR A 1 1083 ? 1.709 -52.827 12.771 1.00 66.50 1083 TYR A C 1
ATOM 8371 O O . TYR A 1 1083 ? 0.757 -53.144 13.496 1.00 66.50 1083 TYR A O 1
ATOM 8379 N N . ILE A 1 1084 ? 2.828 -53.556 12.714 1.00 68.25 1084 ILE A N 1
ATOM 8380 C CA . ILE A 1 1084 ? 3.145 -54.634 13.653 1.00 68.25 1084 ILE A CA 1
ATOM 8381 C C . ILE A 1 1084 ? 3.607 -53.967 14.953 1.00 68.25 1084 ILE A C 1
ATOM 8383 O O . ILE A 1 1084 ? 4.788 -53.838 15.257 1.00 68.25 1084 ILE A O 1
ATOM 8387 N N . ASP A 1 1085 ? 2.627 -53.503 15.723 1.00 64.44 1085 ASP A N 1
ATOM 8388 C CA . ASP A 1 1085 ? 2.816 -52.861 17.016 1.00 64.44 1085 ASP A CA 1
ATOM 8389 C C . ASP A 1 1085 ? 3.474 -53.845 18.003 1.00 64.44 1085 ASP A C 1
ATOM 8391 O O . ASP A 1 1085 ? 2.808 -54.665 18.646 1.00 64.44 1085 ASP A O 1
ATOM 8395 N N . PHE A 1 1086 ? 4.805 -53.781 18.120 1.00 60.59 1086 PHE A N 1
ATOM 8396 C CA . PHE A 1 1086 ? 5.579 -54.580 19.075 1.00 60.59 1086 PHE A CA 1
ATOM 8397 C C . PHE A 1 1086 ? 5.076 -54.400 20.518 1.00 60.59 1086 PHE A C 1
ATOM 8399 O O . PHE A 1 1086 ? 5.257 -55.304 21.335 1.00 60.59 1086 PHE A O 1
ATOM 8406 N N . SER A 1 1087 ? 4.389 -53.290 20.829 1.00 62.41 1087 SER A N 1
ATOM 8407 C CA . SER A 1 1087 ? 3.795 -53.070 22.148 1.00 62.41 1087 SER A CA 1
ATOM 8408 C C . SER A 1 1087 ? 2.599 -53.988 22.415 1.00 62.41 1087 SER A C 1
ATOM 8410 O O . SER A 1 1087 ? 2.502 -54.509 23.524 1.00 62.41 1087 SER A O 1
ATOM 8412 N N . LYS A 1 1088 ? 1.769 -54.298 21.402 1.00 66.69 1088 LYS A N 1
ATOM 8413 C CA . LYS A 1 1088 ? 0.667 -55.276 21.510 1.00 66.69 1088 LYS A CA 1
ATOM 8414 C C . LYS A 1 1088 ? 1.168 -56.702 21.663 1.00 66.69 1088 LYS A C 1
ATOM 8416 O O . LYS A 1 1088 ? 0.565 -57.479 22.393 1.00 66.69 1088 LYS A O 1
ATOM 8421 N N . MET A 1 1089 ? 2.266 -57.049 20.991 1.00 67.88 1089 MET A N 1
ATOM 8422 C CA . MET A 1 1089 ? 2.900 -58.361 21.163 1.00 67.88 1089 MET A CA 1
ATOM 8423 C C . MET A 1 1089 ? 3.525 -58.505 22.555 1.00 67.88 1089 MET A C 1
ATOM 8425 O O . MET A 1 1089 ? 3.421 -59.574 23.149 1.00 67.88 1089 MET A O 1
ATOM 8429 N N . ALA A 1 1090 ? 4.096 -57.430 23.110 1.00 70.69 1090 ALA A N 1
ATOM 8430 C CA . ALA A 1 1090 ? 4.566 -57.409 24.493 1.00 70.69 1090 ALA A CA 1
ATOM 8431 C C . ALA A 1 1090 ? 3.408 -57.527 25.502 1.00 70.69 1090 ALA A C 1
ATOM 8433 O O . ALA A 1 1090 ? 3.494 -58.344 26.412 1.00 70.69 1090 ALA A O 1
ATOM 8434 N N . THR A 1 1091 ? 2.290 -56.815 25.293 1.00 77.00 1091 THR A N 1
ATOM 8435 C CA . THR A 1 1091 ? 1.109 -56.940 26.176 1.00 77.00 1091 THR A CA 1
ATOM 8436 C C . THR A 1 1091 ? 0.493 -58.334 26.108 1.00 77.00 1091 THR A C 1
ATOM 8438 O O . THR A 1 1091 ? 0.188 -58.913 27.143 1.00 77.00 1091 THR A O 1
ATOM 8441 N N . LEU A 1 1092 ? 0.377 -58.926 24.911 1.00 80.50 1092 LEU A N 1
ATOM 8442 C CA . LEU A 1 1092 ? -0.084 -60.312 24.777 1.00 80.50 1092 LEU A CA 1
ATOM 8443 C C . LEU A 1 1092 ? 0.857 -61.300 25.479 1.00 80.50 1092 LEU A C 1
ATOM 8445 O O . LEU A 1 1092 ? 0.403 -62.299 26.034 1.00 80.50 1092 LEU A O 1
ATOM 8449 N N . GLN A 1 1093 ? 2.167 -61.054 25.427 1.00 83.50 1093 GLN A N 1
ATOM 8450 C CA . GLN A 1 1093 ? 3.154 -61.902 26.086 1.00 83.50 1093 GLN A CA 1
ATOM 8451 C C . GLN A 1 1093 ? 3.041 -61.813 27.613 1.00 83.50 1093 GLN A C 1
ATOM 8453 O O . GLN A 1 1093 ? 3.154 -62.843 28.284 1.00 83.50 1093 GLN A O 1
ATOM 8458 N N . ASP A 1 1094 ? 2.775 -60.622 28.148 1.00 86.94 1094 ASP A N 1
ATOM 8459 C CA . ASP A 1 1094 ? 2.509 -60.403 29.571 1.00 86.94 1094 ASP A CA 1
ATOM 8460 C C . ASP A 1 1094 ? 1.201 -61.086 30.007 1.00 86.94 1094 ASP A C 1
ATOM 8462 O O . ASP A 1 1094 ? 1.208 -61.840 30.984 1.00 86.94 1094 ASP A O 1
ATOM 8466 N N . ASP A 1 1095 ? 0.124 -60.954 29.224 1.00 88.12 1095 ASP A N 1
ATOM 8467 C CA . ASP A 1 1095 ? -1.159 -61.627 29.474 1.00 88.12 1095 ASP A CA 1
ATOM 8468 C C . ASP A 1 1095 ? -1.011 -63.161 29.478 1.00 88.12 1095 ASP A C 1
ATOM 8470 O O . ASP A 1 1095 ? -1.560 -63.854 30.341 1.00 88.12 1095 ASP A O 1
ATOM 8474 N N . ILE A 1 1096 ? -0.233 -63.720 28.539 1.00 90.50 1096 ILE A N 1
ATOM 8475 C CA . ILE A 1 1096 ? 0.073 -65.161 28.481 1.00 90.50 1096 ILE A CA 1
ATOM 8476 C C . ILE A 1 1096 ? 0.855 -65.611 29.723 1.00 90.50 1096 ILE A C 1
ATOM 8478 O O . ILE A 1 1096 ? 0.592 -66.695 30.257 1.00 90.50 1096 ILE A O 1
ATOM 8482 N N . ASN A 1 1097 ? 1.812 -64.807 30.191 1.00 89.88 1097 ASN A N 1
ATOM 8483 C CA . ASN A 1 1097 ? 2.614 -65.118 31.375 1.00 89.88 1097 ASN A CA 1
ATOM 8484 C C . ASN A 1 1097 ? 1.773 -65.074 32.663 1.00 89.88 1097 ASN A C 1
ATOM 8486 O O . ASN A 1 1097 ? 1.927 -65.940 33.534 1.00 89.88 1097 ASN A O 1
ATOM 8490 N N . GLU A 1 1098 ? 0.844 -64.121 32.770 1.00 90.56 1098 GLU A N 1
ATOM 8491 C CA . GLU A 1 1098 ? -0.118 -64.058 33.873 1.00 90.56 1098 GLU A CA 1
ATOM 8492 C C . GLU A 1 1098 ? -1.046 -65.282 33.867 1.00 90.56 1098 GLU A C 1
ATOM 8494 O O . GLU A 1 1098 ? -1.216 -65.948 34.892 1.00 90.56 1098 GLU A O 1
ATOM 8499 N N . LEU A 1 1099 ? -1.601 -65.640 32.703 1.00 90.12 1099 LEU A N 1
ATOM 8500 C CA . LEU A 1 1099 ? -2.455 -66.820 32.543 1.00 90.12 1099 LEU A CA 1
ATOM 8501 C C . LEU A 1 1099 ? -1.735 -68.113 32.934 1.00 90.12 1099 LEU A C 1
ATOM 8503 O O . LEU A 1 1099 ? -2.307 -68.920 33.668 1.00 90.12 1099 LEU A O 1
ATOM 8507 N N . LYS A 1 1100 ? -0.478 -68.293 32.508 1.00 89.69 1100 LYS A N 1
ATOM 8508 C CA . LYS A 1 1100 ? 0.357 -69.425 32.941 1.00 89.69 1100 LYS A CA 1
ATOM 8509 C C . LYS A 1 1100 ? 0.499 -69.476 34.456 1.00 89.69 1100 LYS A C 1
ATOM 8511 O O . LYS A 1 1100 ? 0.224 -70.514 35.046 1.00 89.69 1100 LYS A O 1
ATOM 8516 N N . SER A 1 1101 ? 0.826 -68.348 35.084 1.00 86.62 1101 SER A N 1
ATOM 8517 C CA . SER A 1 1101 ? 0.978 -68.267 36.542 1.00 86.62 1101 SER A CA 1
ATOM 8518 C C . SER A 1 1101 ? -0.311 -68.654 37.276 1.00 86.62 1101 SER A C 1
ATOM 8520 O O . SER A 1 1101 ? -0.272 -69.338 38.297 1.00 86.62 1101 SER A O 1
ATOM 8522 N N . ARG A 1 1102 ? -1.476 -68.265 36.740 1.00 87.75 1102 ARG A N 1
ATOM 8523 C CA . ARG A 1 1102 ? -2.789 -68.635 37.299 1.00 87.75 1102 ARG A CA 1
ATOM 8524 C C . ARG A 1 1102 ? -3.099 -70.119 37.115 1.00 87.75 1102 ARG A C 1
ATOM 8526 O O . ARG A 1 1102 ? -3.632 -70.734 38.034 1.00 87.75 1102 ARG A O 1
ATOM 8533 N N . VAL A 1 1103 ? -2.765 -70.696 35.961 1.00 87.19 1103 VAL A N 1
ATOM 8534 C CA . VAL A 1 1103 ? -2.924 -72.136 35.706 1.00 87.19 1103 VAL A CA 1
ATOM 8535 C C . VAL A 1 1103 ? -2.011 -72.954 36.618 1.00 87.19 1103 VAL A C 1
ATOM 8537 O O . VAL A 1 1103 ? -2.493 -73.895 37.243 1.00 87.19 1103 VAL A O 1
ATOM 8540 N N . ASP A 1 1104 ? -0.747 -72.565 36.776 1.00 85.38 1104 ASP A N 1
ATOM 8541 C CA . ASP A 1 1104 ? 0.202 -73.236 37.673 1.00 85.38 1104 ASP A CA 1
ATOM 8542 C C . ASP A 1 1104 ? -0.272 -73.181 39.135 1.00 85.38 1104 ASP A C 1
ATOM 8544 O O . ASP A 1 1104 ? -0.181 -74.171 39.867 1.00 85.38 1104 ASP A O 1
ATOM 8548 N N . LEU A 1 1105 ? -0.869 -72.058 39.555 1.00 83.25 1105 LEU A N 1
ATOM 8549 C CA . LEU A 1 110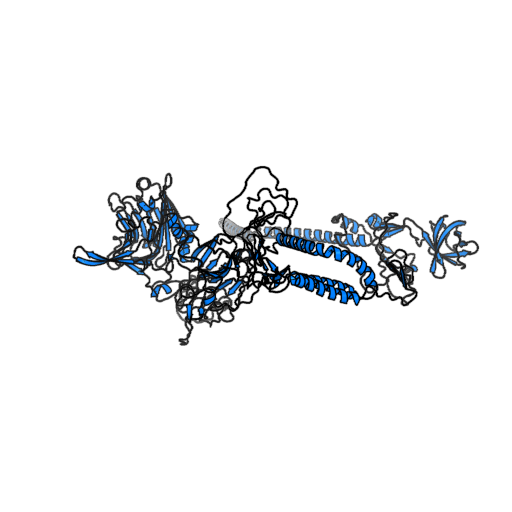5 ? -1.487 -71.923 40.875 1.00 83.25 1105 LEU A CA 1
ATOM 8550 C C . LEU A 1 1105 ? -2.674 -72.885 41.054 1.00 83.25 1105 LEU A C 1
ATOM 8552 O O . LEU A 1 1105 ? -2.797 -73.517 42.101 1.00 83.25 1105 LEU A O 1
ATOM 8556 N N . ILE A 1 1106 ? -3.534 -73.016 40.038 1.00 83.56 1106 ILE A N 1
ATOM 8557 C CA . ILE A 1 1106 ? -4.679 -73.941 40.054 1.00 83.56 1106 ILE A CA 1
ATOM 8558 C C . ILE A 1 1106 ? -4.204 -75.396 40.094 1.00 83.56 1106 ILE A C 1
ATOM 8560 O O . ILE A 1 1106 ? -4.737 -76.175 40.882 1.00 83.56 1106 ILE A O 1
ATOM 8564 N N . ILE A 1 1107 ? -3.193 -75.756 39.296 1.00 81.75 1107 ILE A N 1
ATOM 8565 C CA . ILE A 1 1107 ? -2.584 -77.095 39.310 1.00 81.75 1107 ILE A CA 1
ATOM 8566 C C . ILE A 1 1107 ? -2.032 -77.398 40.707 1.00 81.75 1107 ILE A C 1
ATOM 8568 O O . ILE A 1 1107 ? -2.359 -78.433 41.281 1.00 81.75 1107 ILE A O 1
ATOM 8572 N N . THR A 1 1108 ? -1.298 -76.456 41.306 1.00 75.56 1108 THR A N 1
ATOM 8573 C CA . THR A 1 1108 ? -0.769 -76.596 42.673 1.00 75.56 1108 THR A CA 1
ATOM 8574 C C . THR A 1 1108 ? -1.894 -76.776 43.700 1.00 75.56 1108 THR A C 1
ATOM 8576 O O . THR A 1 1108 ? -1.795 -77.605 44.601 1.00 75.56 1108 THR A O 1
ATOM 8579 N N . TYR A 1 1109 ? -2.997 -76.034 43.563 1.00 73.75 1109 TYR A N 1
ATOM 8580 C CA . TYR A 1 1109 ? -4.155 -76.154 44.453 1.00 73.75 1109 TYR A CA 1
ATOM 8581 C C . TYR A 1 1109 ? -4.874 -77.501 44.302 1.00 73.75 1109 TYR A C 1
ATOM 8583 O O . TYR A 1 1109 ? -5.301 -78.088 45.295 1.00 73.75 1109 TYR A O 1
ATOM 8591 N N . MET A 1 1110 ? -4.981 -78.012 43.073 1.00 71.81 1110 MET A N 1
ATOM 8592 C CA . MET A 1 1110 ? -5.527 -79.341 42.803 1.00 71.81 1110 MET A CA 1
ATOM 8593 C C . MET A 1 1110 ? -4.646 -80.449 43.388 1.00 71.81 1110 MET A C 1
ATOM 8595 O O . MET A 1 1110 ? -5.186 -81.383 43.981 1.00 71.81 1110 MET A O 1
ATOM 8599 N N . ASP A 1 1111 ? -3.323 -80.326 43.285 1.00 69.06 1111 ASP A N 1
ATOM 8600 C CA . ASP A 1 1111 ? -2.381 -81.298 43.848 1.00 69.06 1111 ASP A CA 1
ATOM 8601 C C . ASP A 1 1111 ? -2.366 -81.291 45.385 1.00 69.06 1111 ASP A C 1
ATOM 8603 O O . ASP A 1 1111 ? -2.206 -82.348 45.980 1.00 69.06 1111 ASP A O 1
ATOM 8607 N N . MET A 1 1112 ? -2.614 -80.150 46.044 1.00 65.88 1112 MET A N 1
ATOM 8608 C CA . MET A 1 1112 ? -2.811 -80.095 47.506 1.00 65.88 1112 MET A CA 1
ATOM 8609 C C . MET A 1 1112 ? -4.177 -80.633 47.972 1.00 65.88 1112 MET A C 1
ATOM 8611 O O . MET A 1 1112 ? -4.364 -80.878 49.163 1.00 65.88 1112 MET A O 1
ATOM 8615 N N . SER A 1 1113 ? -5.154 -80.745 47.065 1.00 55.19 1113 SER A N 1
ATOM 8616 C CA . SER A 1 1113 ? -6.511 -81.238 47.361 1.00 55.19 1113 SER A CA 1
ATOM 8617 C C . SER A 1 1113 ? -6.683 -82.751 47.165 1.00 55.19 1113 SER A C 1
ATOM 8619 O O . SER A 1 1113 ? -7.761 -83.286 47.438 1.00 55.19 1113 SER A O 1
ATOM 8621 N N . ARG A 1 1114 ? -5.634 -83.425 46.684 1.00 47.31 1114 ARG A N 1
ATOM 8622 C CA . ARG A 1 1114 ? -5.480 -84.884 46.653 1.00 47.31 1114 ARG A CA 1
ATOM 8623 C C . ARG A 1 1114 ? -4.629 -85.333 47.830 1.00 47.31 1114 ARG A C 1
ATOM 8625 O O . ARG A 1 1114 ? -4.896 -86.457 48.311 1.00 47.31 1114 ARG A O 1
#

pLDDT: mean 70.86, std 20.41, range [25.41, 98.31]

Organism: NCBI:txid1070528

Foldseek 3Di:
DDDDDDDDDDDDDDDDDDDDDDDDPDDDDDPDDDDDPPPPDDDDPVPPPQDADDVVRPGQRDRDDDDFFDRDHDDPFGDDDDCQFTCPVVVRFTHGNNHGPVCVVVVVVVVVVVVVVVVVVPDDDVVVVVVVVVVVVVVVCPVVVVVVVVVVVVVVQVVCVVVVNDDDQELFPDFWQDPAQQWTQGNVRRIGSAGDWDFFDAWDWPLDDPWDFDDQPPDLWTWTWFFLDCVCPASVQSVCVVVVWFQFKFFLAPVQWDWDFDADPVRDTDIWIWGFTPGDDPDPVLRDFTKTWDDPKDWDDPPVCLQQDLDFSSGTWIKWFADALFGTWIFTDPSDDVQCLQVVDPWGKKKKKWKKAWADFPAKWWQWWFWLPDPVQIFTQTWIQGHVFRKIFGGGTRDPGGQDIGGDNDHLDIWMWMWMWTDDPFWIWIWIDILLHTPDIDIGGDVCCVPQNSPNGPTGMRIDSPRRGGTMMIIRTIIMTSDDDDSVRSVRNSCSSFWHKIKIFRASQRFAWWWKKKWWFFWWEEELFFWTEFWKIKIFHGFRAHGGIWMWIWGAFWFFQAPPPPRGDFTGWTHWTDTHPDITHTWGYADPPPDPPPDDPDDDDDDDDDDDDPDPPVPQPFFIDDAADDKDFDDDDCDPVNCVRRDVGPFMGIWIDHGDHGDYEFTRAHADDRAYGQADQWAAGDRPDPCPAPDDPDDPTHGPCSNQVPPDQQEAADPDPRTGGARIEEHGDDPDDDPDGDPGGPSYQARSYIHYSSTTTHIMMMMIMTSRIDDCVRGPPVSNPPVVVVVVVVVVVVVVVVVVVVVVVVPPPPPPDDQWEDDPQAIEGNDHDDQENYEYEDDPDDDPDQDDDDPPPPPDPPDPPCPVDDPDHHHYDYPDDDDDPDDDDDDDDVVVDPPDDDDPLVLLLVLLVQFDKDKDAAPPQVVNHDPRRPPIDIGGDLVSNCVRPVSQKDFAKDFAQLPQFKWFADLVQQKTFDPDFFPVSSVDDDAQWWWWKADPVRDIDIWGFHADPDRTMTHTDHDPDDDGMIGTRGTIDRGDIDGHCVVNVVSVVSSVVSVVVVVVVVVVVVVVVVVVVVVVVVVPPVVVVVVVVVVVVVVVVVVVVVVVVVVVVD

Sequence (1114 aa):
MANSITPAGTSRSIFGISTTDIVTGGSVTASAFLGIGKNITNINADNIVVGNIGVSLGGTGNSNFIANGIVFNTNDNRLSSDRNLLWAADTKILKINNRDFLSDTSNYVKSTSNNLQLLINNSTNTIFEGITSNITITTTNTSNYVLSTSNILIKYIKTEQANNILYPATTRALGSVQIGDGLYVNKKGVVSITPEIISILPPIVKNTTTLSFTPITGSSYKICKFLYNPEIGTTFDRDNQTTLILPSWYKFSSNHLLSASLLDANNSNYTMRTIENKGYLGNADDAFTALELYGDTNIKPTTELLDIEYTPLQSTYLEFNCISEEASYGKFERNFDINDVFKAQSQAKITISFWLKVNSCSNDIIIIEFTNNDPKNLRKLSITYIDISNSLQFFVDKERNPIFTIDNIKKRNWYHILWSIEQRTNDFRIQGYINNELKITTTIINEYLKVLGFFRYTKNTISSDTNTSNYNFNISDLKMYNKLLTDDEKTELYNANRYTQYYVDFKDTITSTICDIIAYGGGGGGGSNYGGGAGKLIYVNDAYIAAGVKSLKIGRGGGGYYSNIDFRQEALLGNDTTFEYLKADGGGSSSNYTINYISSNISISGILRTKIETSNLTSNMLGGSGSGNKGGITPFVITSDLKNFVGNTCNIYYYGNKGGTYGGGGAASEGFGLNGGAGVSELIIENGNVDTETYFNFKSPVNLKSAFNLTDSSVGELYDSSNVYIASGGAGMSTSNVYGITQLGYNSRNSGAGGNYGESGKNGAILIRVLSVIDKNVLPKFSIDTSNYVSASSNNIIEYINTISSVSGALLWSRSADNIYYNLGNVGIGANPLQFKLEVAAGTGMTTDETIDYGIMTSNNSNILISSNVNNNICAKFNSSIWTSGNVIASSDERIKTNISDLLDDSALQMILNIQPKKYNYIDWRGRGANNKSDLVYGFLAQQIKGVIPDAVKLQTEFIPNIFAVADYDPLTNIITFQGADIGAYNNIKIYKKVKCYDMRNNIIIVEVIEIINSKSFKIKDITYANDKIFVYGTEVNDFHALNKEYINTLNVCAVQELHRKIVSQQDEIRDLQEKVNILIDYIDFSKMATLQDDINELKSRVDLIITYMDMSR

Radius of gyration: 53.54 Å; chains: 1; bounding box: 103×167×129 Å